Protein AF-0000000073407844 (afdb_homodimer)

Solvent-accessible surface area (backbone atoms only — not comparable to full-atom values): 42737 Å² total; per-residue (Å²): 86,73,72,43,53,46,31,35,40,44,82,40,83,38,81,84,55,72,41,29,40,37,34,44,35,39,39,41,76,48,39,79,86,44,30,20,33,53,42,49,34,51,52,47,55,77,41,39,14,54,90,26,70,43,53,52,53,34,36,46,51,34,26,67,52,52,40,32,45,75,48,65,47,74,45,67,46,46,42,21,28,34,44,34,39,37,38,37,34,67,32,64,90,72,44,90,57,93,60,67,59,65,58,54,50,51,51,51,52,47,41,42,73,76,31,53,40,61,51,93,83,14,36,40,57,70,63,42,52,52,52,50,52,51,51,35,50,50,48,55,54,51,52,66,37,62,69,54,40,46,51,43,52,35,35,51,55,56,47,84,54,71,50,72,34,49,57,75,55,38,49,48,67,55,43,65,72,54,48,40,46,59,22,37,52,48,44,52,45,46,70,48,41,29,33,34,39,37,38,39,38,17,78,79,58,66,67,59,51,52,52,57,59,60,67,48,90,75,59,64,31,81,60,88,78,45,47,70,43,81,77,80,86,56,102,55,67,37,72,49,77,44,82,46,99,37,79,59,9,37,42,36,38,35,22,41,31,92,52,35,77,83,42,85,58,31,49,27,46,54,48,39,40,34,40,40,18,59,37,80,64,4,48,48,37,34,56,38,23,64,69,61,61,53,33,87,42,70,34,39,52,72,37,45,33,52,24,41,31,37,39,41,32,35,30,55,64,87,43,54,66,60,50,54,52,52,54,50,49,52,51,49,31,40,54,70,60,66,64,57,68,65,55,53,51,27,38,42,41,27,52,45,43,50,56,61,56,44,65,75,33,71,70,50,47,52,50,50,53,50,37,31,72,75,62,68,46,78,66,51,70,64,52,48,42,52,50,44,67,65,49,46,71,66,46,37,22,52,48,52,64,57,49,40,77,28,19,38,27,36,41,36,26,100,87,72,73,44,52,46,31,36,41,43,82,40,82,38,80,84,55,71,42,29,39,38,34,44,35,38,40,39,76,48,37,80,88,44,31,22,31,52,42,50,35,51,53,47,57,76,42,36,15,55,91,25,70,42,52,54,52,34,36,44,52,34,26,68,53,52,40,33,45,76,50,64,48,76,44,68,47,48,41,21,28,33,46,33,39,37,39,39,34,68,32,64,89,73,44,87,59,92,60,66,58,65,59,54,49,50,51,52,52,48,41,42,72,76,30,53,39,61,50,95,83,14,35,42,55,72,64,43,53,52,52,50,52,51,50,36,50,49,48,56,54,52,52,66,37,62,70,54,39,47,49,45,52,34,34,50,56,57,46,82,54,69,50,74,34,48,56,77,55,38,49,48,66,54,42,65,72,55,48,39,47,58,23,40,52,46,45,52,45,46,70,49,40,29,33,34,39,35,38,39,39,17,76,77,58,66,68,60,50,53,52,56,59,60,68,48,92,77,58,64,32,82,59,88,78,47,47,71,43,81,77,80,86,56,102,56,66,38,73,50,76,45,81,48,99,36,77,61,10,36,43,36,38,34,22,40,32,92,53,34,77,84,41,85,58,31,49,26,43,55,48,38,42,34,40,42,18,59,37,79,64,6,48,48,37,32,56,38,22,64,69,60,60,53,32,84,42,70,34,38,52,73,37,46,32,51,23,40,30,36,40,41,30,35,29,55,63,89,42,54,66,60,51,53,52,50,52,50,49,54,50,50,33,40,54,69,60,65,65,56,69,64,56,52,50,27,38,42,40,27,51,45,43,50,55,61,55,44,65,76,32,69,69,51,47,52,51,49,52,49,36,31,72,73,62,68,45,78,66,51,70,65,54,47,43,51,51,42,67,64,51,46,72,65,45,36,22,51,49,54,64,57,50,40,78,29,20,38,28,36,40,35,26,98

Structure (mmCIF, N/CA/C/O backbone):
data_AF-0000000073407844-model_v1
#
loop_
_entity.id
_entity.type
_entity.pdbx_description
1 polymer 'Peptidase M16 C-terminal domain-containing protein'
#
loop_
_atom_site.group_PDB
_atom_site.id
_atom_site.type_symbol
_atom_site.label_atom_id
_atom_site.label_alt_id
_atom_site.label_comp_id
_atom_site.label_asym_id
_atom_site.label_entity_id
_atom_site.label_seq_id
_atom_site.pdbx_PDB_ins_code
_atom_site.Cartn_x
_atom_site.Cartn_y
_atom_site.Cartn_z
_atom_site.occupancy
_atom_site.B_iso_or_equiv
_atom_site.auth_seq_id
_atom_site.auth_co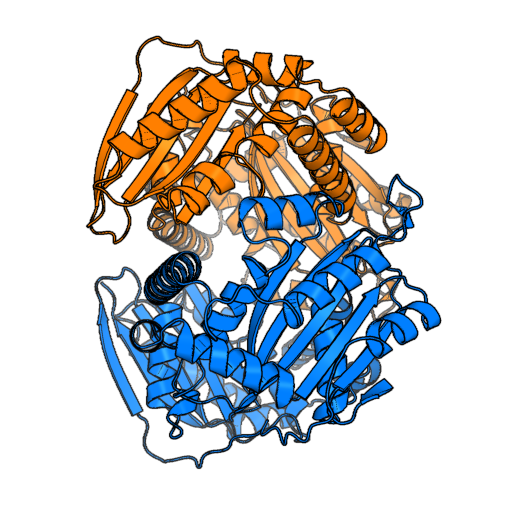mp_id
_atom_site.auth_asym_id
_atom_site.auth_atom_id
_atom_site.pdbx_PDB_model_num
ATOM 1 N N . MET A 1 1 ? 6.762 -13.133 -28.938 1 89.62 1 MET A N 1
ATOM 2 C CA . MET A 1 1 ? 7.734 -13.734 -29.844 1 89.62 1 MET A CA 1
ATOM 3 C C . MET A 1 1 ? 8.656 -14.688 -29.094 1 89.62 1 MET A C 1
ATOM 5 O O . MET A 1 1 ? 9.031 -14.43 -27.953 1 89.62 1 MET A O 1
ATOM 9 N N . LYS A 1 2 ? 8.992 -15.672 -29.812 1 92.25 2 LYS A N 1
ATOM 10 C CA . LYS A 1 2 ? 9.891 -16.672 -29.219 1 92.25 2 LYS A CA 1
ATOM 11 C C . LYS A 1 2 ? 11.352 -16.328 -29.484 1 92.25 2 LYS A C 1
ATOM 13 O O . LYS A 1 2 ? 11.75 -16.109 -30.625 1 92.25 2 LYS A O 1
ATOM 18 N N . ILE A 1 3 ? 12.141 -16.219 -28.422 1 94.12 3 ILE A N 1
ATOM 19 C CA . ILE A 1 3 ? 13.586 -16.047 -28.562 1 94.12 3 ILE A CA 1
ATOM 20 C C . ILE A 1 3 ? 14.25 -17.391 -28.828 1 94.12 3 ILE A C 1
ATOM 22 O O . ILE A 1 3 ? 14.922 -17.578 -29.844 1 94.12 3 ILE A O 1
ATOM 26 N N . VAL A 1 4 ? 14.031 -18.312 -27.938 1 95.69 4 VAL A N 1
ATOM 27 C CA . VAL A 1 4 ? 14.297 -19.734 -28.078 1 95.69 4 VAL A CA 1
ATOM 28 C C . VAL A 1 4 ? 13.156 -20.547 -27.469 1 95.69 4 VAL A C 1
ATOM 30 O O . VAL A 1 4 ? 12.273 -19.984 -26.812 1 95.69 4 VAL A O 1
ATOM 33 N N . GLU A 1 5 ? 13.18 -21.875 -27.719 1 96.19 5 GLU A N 1
ATOM 34 C CA . GLU A 1 5 ? 12.125 -22.688 -27.141 1 96.19 5 GLU A CA 1
ATOM 35 C C . GLU A 1 5 ? 12.07 -22.516 -25.625 1 96.19 5 GLU A C 1
ATOM 37 O O . GLU A 1 5 ? 13.094 -22.641 -24.938 1 96.19 5 GLU A O 1
ATOM 42 N N . GLY A 1 6 ? 10.938 -22.141 -25.078 1 96.88 6 GLY A N 1
ATOM 43 C CA . GLY A 1 6 ? 10.766 -22 -23.641 1 96.88 6 GLY A CA 1
ATOM 44 C C . GLY A 1 6 ? 11.094 -20.609 -23.125 1 96.88 6 GLY A C 1
ATOM 45 O O . GLY A 1 6 ? 10.977 -20.344 -21.922 1 96.88 6 GLY A O 1
ATOM 46 N N . VAL A 1 7 ? 11.531 -19.672 -24 1 97.62 7 VAL A N 1
ATOM 47 C CA . VAL A 1 7 ? 11.797 -18.281 -23.672 1 97.62 7 VAL A CA 1
ATOM 48 C C . VAL A 1 7 ? 11.023 -17.375 -24.625 1 97.62 7 VAL A C 1
ATOM 50 O O . VAL A 1 7 ? 11.281 -17.359 -25.844 1 97.62 7 VAL A O 1
ATOM 53 N N . SER A 1 8 ? 10.094 -16.641 -24.047 1 96.81 8 SER A N 1
ATOM 54 C CA . SER A 1 8 ? 9.227 -15.797 -24.875 1 96.81 8 SER A CA 1
ATOM 55 C C . SER A 1 8 ? 9.398 -14.32 -24.531 1 96.81 8 SER A C 1
ATOM 57 O O . SER A 1 8 ? 9.57 -13.969 -23.359 1 96.81 8 SER A O 1
ATOM 59 N N . LEU A 1 9 ? 9.414 -13.484 -25.531 1 97.19 9 LEU A N 1
ATOM 60 C CA . LEU A 1 9 ? 9.469 -12.039 -25.406 1 97.19 9 LEU A CA 1
ATOM 61 C C . LEU A 1 9 ? 8.133 -11.406 -25.766 1 97.19 9 LEU A C 1
ATOM 63 O O . LEU A 1 9 ? 7.57 -11.688 -26.828 1 97.19 9 LEU A O 1
ATOM 67 N N . HIS A 1 10 ? 7.582 -10.68 -24.844 1 96.81 10 HIS A N 1
ATOM 68 C CA . HIS A 1 10 ? 6.328 -9.961 -25.047 1 96.81 10 HIS A CA 1
ATOM 69 C C . HIS A 1 10 ? 6.555 -8.453 -25.031 1 96.81 10 HIS A C 1
ATOM 71 O O . HIS A 1 10 ? 6.871 -7.879 -23.984 1 96.81 10 HIS A O 1
ATOM 77 N N . LEU A 1 11 ? 6.406 -7.824 -26.203 1 95.88 11 LEU A N 1
ATOM 78 C CA . LEU A 1 11 ? 6.574 -6.383 -26.328 1 95.88 11 LEU A CA 1
ATOM 79 C C . LEU A 1 11 ? 5.223 -5.676 -26.328 1 95.88 11 LEU A C 1
ATOM 81 O O . LEU A 1 11 ? 4.402 -5.902 -27.219 1 95.88 11 LEU A O 1
ATOM 85 N N . ILE A 1 12 ? 5.016 -4.887 -25.312 1 94.38 12 ILE A N 1
ATOM 86 C CA . ILE A 1 12 ? 3.738 -4.195 -25.172 1 94.38 12 ILE A CA 1
ATOM 87 C C . ILE A 1 12 ? 3.965 -2.688 -25.172 1 94.38 12 ILE A C 1
ATOM 89 O O . ILE A 1 12 ? 4.426 -2.113 -24.188 1 94.38 12 ILE A O 1
ATOM 93 N N . LYS A 1 13 ? 3.523 -2.098 -26.234 1 92.31 13 LYS A N 1
ATOM 94 C CA . LYS A 1 13 ? 3.668 -0.648 -26.328 1 92.31 13 LYS A CA 1
ATOM 95 C C . LYS A 1 13 ? 2.639 0.066 -25.469 1 92.31 13 LYS A C 1
ATOM 97 O O . LYS A 1 13 ? 1.479 -0.344 -25.406 1 92.31 13 LYS A O 1
ATOM 102 N N . ASN A 1 14 ? 3.115 0.996 -24.703 1 87.06 14 ASN A N 1
ATOM 103 C CA . ASN A 1 14 ? 2.258 1.795 -23.844 1 87.06 14 ASN A CA 1
ATOM 104 C C . ASN A 1 14 ? 2.814 3.203 -23.641 1 87.06 14 ASN A C 1
ATOM 106 O O . ASN A 1 14 ? 3.949 3.367 -23.188 1 87.06 14 ASN A O 1
ATOM 110 N N . GLN A 1 15 ? 2.029 4.211 -23.984 1 82.19 15 GLN A N 1
ATOM 111 C CA . GLN A 1 15 ? 2.492 5.59 -23.875 1 82.19 15 GLN A CA 1
ATOM 112 C C . GLN A 1 15 ? 1.87 6.297 -22.672 1 82.19 15 GLN A C 1
ATOM 114 O O . GLN A 1 15 ? 2.178 7.457 -22.406 1 82.19 15 GLN A O 1
ATOM 119 N N . GLN A 1 16 ? 1.14 5.605 -22 1 77.25 16 GLN A N 1
ATOM 120 C CA . GLN A 1 16 ? 0.395 6.203 -20.906 1 77.25 16 GLN A CA 1
ATOM 121 C C . GLN A 1 16 ? 1.318 6.543 -19.734 1 77.25 16 GLN A C 1
ATOM 123 O O . GLN A 1 16 ? 1.189 7.605 -19.125 1 77.25 16 GLN A O 1
ATOM 128 N N . PHE A 1 17 ? 2.24 5.719 -19.469 1 79.38 17 PHE A N 1
ATOM 129 C CA . PHE A 1 17 ? 3.084 5.867 -18.297 1 79.38 17 PHE A CA 1
ATOM 130 C C . PHE A 1 17 ? 4.371 6.605 -18.625 1 79.38 17 PHE A C 1
ATOM 132 O O . PHE A 1 17 ? 4.848 6.543 -19.766 1 79.38 17 PHE A O 1
ATOM 139 N N . LYS A 1 18 ? 4.91 7.234 -17.562 1 83.19 18 LYS A N 1
ATOM 140 C CA . LYS A 1 18 ? 6.184 7.926 -17.734 1 83.19 18 LYS A CA 1
ATOM 141 C C . LYS A 1 18 ? 7.355 6.957 -17.609 1 83.19 18 LYS A C 1
ATOM 143 O O . LYS A 1 18 ? 8.5 7.309 -17.906 1 83.19 18 LYS A O 1
ATOM 148 N N . THR A 1 19 ? 7.008 5.746 -17.219 1 89 19 THR A N 1
ATOM 149 C CA . THR A 1 19 ? 8.055 4.762 -16.969 1 89 19 THR A CA 1
ATOM 150 C C . THR A 1 19 ? 7.891 3.555 -17.891 1 89 19 THR A C 1
ATOM 152 O O . THR A 1 19 ? 6.805 3.312 -18.422 1 89 19 THR A O 1
ATOM 155 N N . ASN A 1 20 ? 9.047 2.936 -18.125 1 91.75 20 ASN A N 1
ATOM 156 C CA . ASN A 1 20 ? 9.062 1.601 -18.719 1 91.75 20 ASN A CA 1
ATOM 157 C C . ASN A 1 20 ? 9.117 0.518 -17.641 1 91.75 20 ASN A C 1
ATOM 159 O O . ASN A 1 20 ? 9.68 0.731 -16.562 1 91.75 20 ASN A O 1
ATOM 163 N N . HIS A 1 21 ? 8.477 -0.581 -17.969 1 94.94 21 HIS A N 1
ATOM 164 C CA . HIS A 1 21 ? 8.445 -1.716 -17.047 1 94.94 21 HIS A CA 1
ATOM 165 C C . HIS A 1 21 ? 8.922 -2.99 -17.734 1 94.94 21 HIS A C 1
ATOM 167 O O . HIS A 1 21 ? 8.383 -3.385 -18.781 1 94.94 21 HIS A O 1
ATOM 173 N N . LEU A 1 22 ? 9.93 -3.553 -17.141 1 96.75 22 LEU A N 1
ATOM 174 C CA . LEU A 1 22 ? 10.43 -4.824 -17.656 1 96.75 22 LEU A CA 1
ATOM 175 C C . LEU A 1 22 ? 10.312 -5.914 -16.594 1 96.75 22 LEU A C 1
ATOM 177 O O . LEU A 1 22 ? 10.68 -5.703 -15.438 1 96.75 22 LEU A O 1
ATOM 181 N N . THR A 1 23 ? 9.766 -7.066 -16.969 1 97.88 23 THR A N 1
ATOM 182 C CA . THR A 1 23 ? 9.609 -8.188 -16.047 1 97.88 23 THR A CA 1
ATOM 183 C C . THR A 1 23 ? 10.18 -9.469 -16.656 1 97.88 23 THR A C 1
ATOM 185 O O . THR A 1 23 ? 9.812 -9.852 -17.766 1 97.88 23 THR A O 1
ATOM 188 N N . PHE A 1 24 ? 11.141 -10.086 -15.984 1 98.12 24 PHE A N 1
ATOM 189 C CA . PHE A 1 24 ? 11.461 -11.492 -16.219 1 98.12 24 PHE A CA 1
ATOM 190 C C . PHE A 1 24 ? 10.625 -12.391 -15.312 1 98.12 24 PHE A C 1
ATOM 192 O O . PHE A 1 24 ? 10.703 -12.289 -14.086 1 98.12 24 PHE A O 1
ATOM 199 N N . ARG A 1 25 ? 9.859 -13.219 -15.906 1 98.44 25 ARG A N 1
ATOM 200 C CA . ARG A 1 25 ? 9.031 -14.141 -15.125 1 98.44 25 ARG A CA 1
ATOM 201 C C . ARG A 1 25 ? 9.5 -15.578 -15.289 1 98.44 25 ARG A C 1
ATOM 203 O O . ARG A 1 25 ? 9.383 -16.156 -16.375 1 98.44 25 ARG A O 1
ATOM 210 N N . PHE A 1 26 ? 10.023 -16.125 -14.234 1 98.69 26 PHE A N 1
ATOM 211 C CA . PHE A 1 26 ? 10.367 -17.547 -14.18 1 98.69 26 PHE A CA 1
ATOM 212 C C . PHE A 1 26 ? 9.203 -18.359 -13.633 1 98.69 26 PHE A C 1
ATOM 214 O O . PHE A 1 26 ? 8.766 -18.156 -12.5 1 98.69 26 PHE A O 1
ATOM 221 N N . SER A 1 27 ? 8.703 -19.25 -14.445 1 98.69 27 SER A N 1
ATOM 222 C CA . SER A 1 27 ? 7.621 -20.125 -14.008 1 98.69 27 SER A CA 1
ATOM 223 C C . SER A 1 27 ? 8.086 -21.578 -13.898 1 98.69 27 SER A C 1
ATOM 225 O O . SER A 1 27 ? 8.57 -22.156 -14.883 1 98.69 27 SER A O 1
ATOM 227 N N . GLY A 1 28 ? 8.023 -22.109 -12.727 1 98.12 28 GLY A N 1
ATOM 228 C CA . GLY A 1 28 ? 8.375 -23.5 -12.453 1 98.12 28 GLY A CA 1
ATOM 229 C C . GLY A 1 28 ? 7.41 -24.188 -11.508 1 98.12 28 GLY A C 1
ATOM 230 O O . GLY A 1 28 ? 6.309 -23.688 -11.273 1 98.12 28 GLY A O 1
ATOM 231 N N . ASP A 1 29 ? 7.82 -25.359 -10.992 1 97.62 29 ASP A N 1
ATOM 232 C CA . ASP A 1 29 ? 6.949 -26.156 -10.133 1 97.62 29 ASP A CA 1
ATOM 233 C C . ASP A 1 29 ? 6.895 -25.578 -8.719 1 97.62 29 ASP A C 1
ATOM 235 O O . ASP A 1 29 ? 7.918 -25.141 -8.18 1 97.62 29 ASP A O 1
ATOM 239 N N . PHE A 1 30 ? 5.68 -25.5 -8.227 1 97.94 30 PHE A N 1
ATOM 240 C CA . PHE A 1 30 ? 5.512 -25.25 -6.797 1 97.94 30 PHE A CA 1
ATOM 241 C C . PHE A 1 30 ? 5.734 -26.531 -5.992 1 97.94 30 PHE A C 1
ATOM 243 O O . PHE A 1 30 ? 4.969 -27.484 -6.109 1 97.94 30 PHE A O 1
ATOM 250 N N . ASN A 1 31 ? 6.867 -26.531 -5.23 1 94.75 31 ASN A N 1
ATOM 251 C CA . ASN A 1 31 ? 7.238 -27.75 -4.508 1 94.75 31 ASN A CA 1
ATOM 252 C C . ASN A 1 31 ? 7.941 -27.422 -3.191 1 94.75 31 ASN A C 1
ATOM 254 O O . ASN A 1 31 ? 8.648 -26.422 -3.09 1 94.75 31 ASN A O 1
ATOM 258 N N . ASN A 1 32 ? 7.719 -28.344 -2.221 1 94.81 32 ASN A N 1
ATOM 259 C CA . ASN A 1 32 ? 8.273 -28.172 -0.884 1 94.81 32 ASN A CA 1
ATOM 260 C C . ASN A 1 32 ? 9.797 -28.156 -0.91 1 94.81 32 ASN A C 1
ATOM 262 O O . ASN A 1 32 ? 10.43 -27.469 -0.105 1 94.81 32 ASN A O 1
ATOM 266 N N . LYS A 1 33 ? 10.32 -28.812 -1.796 1 95.88 33 LYS A N 1
ATOM 267 C CA . LYS A 1 33 ? 11.773 -28.969 -1.838 1 95.88 33 LYS A CA 1
ATOM 268 C C . LYS A 1 33 ? 12.453 -27.719 -2.375 1 95.88 33 LYS A C 1
ATOM 270 O O . LYS A 1 33 ? 13.586 -27.406 -2.006 1 95.88 33 LYS A O 1
ATOM 275 N N . THR A 1 34 ? 11.727 -26.969 -3.225 1 97.44 34 THR A N 1
ATOM 276 C CA . THR A 1 34 ? 12.453 -25.922 -3.938 1 97.44 34 THR A CA 1
ATOM 277 C C . THR A 1 34 ? 11.914 -24.547 -3.57 1 97.44 34 THR A C 1
ATOM 279 O O . THR A 1 34 ? 12.555 -23.531 -3.854 1 97.44 34 THR A O 1
ATOM 282 N N . VAL A 1 35 ? 10.789 -24.469 -2.938 1 98.31 35 VAL A N 1
ATOM 283 C CA . VAL A 1 35 ? 10.117 -23.188 -2.717 1 98.31 35 VAL A CA 1
ATOM 284 C C . VAL A 1 35 ? 11.039 -22.234 -1.961 1 98.31 35 VAL A C 1
ATOM 286 O O . VAL A 1 35 ? 11.18 -21.078 -2.34 1 98.31 35 VAL A O 1
ATOM 289 N N . ALA A 1 36 ? 11.695 -22.703 -0.928 1 98.38 36 ALA A N 1
ATOM 290 C CA . ALA A 1 36 ? 12.594 -21.859 -0.141 1 98.38 36 ALA A CA 1
ATOM 291 C C . ALA A 1 36 ? 13.828 -21.469 -0.95 1 98.38 36 ALA A C 1
ATOM 293 O O . ALA A 1 36 ? 14.305 -20.344 -0.864 1 98.38 36 ALA A O 1
ATOM 294 N N . ARG A 1 37 ? 14.375 -22.406 -1.707 1 98.31 37 ARG A N 1
ATOM 295 C CA . ARG A 1 37 ? 15.531 -22.141 -2.559 1 98.31 37 ARG A CA 1
ATOM 296 C C . ARG A 1 37 ? 15.219 -21.031 -3.566 1 98.31 37 ARG A C 1
ATOM 298 O O . ARG A 1 37 ? 16.031 -20.125 -3.764 1 98.31 37 ARG A O 1
ATOM 305 N N . ARG A 1 38 ? 14.094 -21.156 -4.195 1 98.62 38 ARG A N 1
ATOM 306 C CA . ARG A 1 38 ? 13.688 -20.172 -5.199 1 98.62 38 ARG A CA 1
ATOM 307 C C . ARG A 1 38 ? 13.508 -18.797 -4.574 1 98.62 38 ARG A C 1
ATOM 309 O O . ARG A 1 38 ? 13.836 -17.781 -5.199 1 98.62 38 ARG A O 1
ATOM 316 N N . SER A 1 39 ? 12.969 -18.766 -3.354 1 98.5 39 SER A N 1
ATOM 317 C CA . SER A 1 39 ? 12.844 -17.5 -2.637 1 98.5 39 SER A CA 1
ATOM 318 C C . SER A 1 39 ? 14.211 -16.891 -2.342 1 98.5 39 SER A C 1
ATOM 320 O O . SER A 1 39 ? 14.391 -15.68 -2.455 1 98.5 39 SER A O 1
ATOM 322 N N . LEU A 1 40 ? 15.125 -17.703 -1.954 1 98.44 40 LEU A N 1
ATOM 323 C CA . LEU A 1 40 ? 16.484 -17.25 -1.69 1 98.44 40 LEU A CA 1
ATOM 324 C C . LEU A 1 40 ? 17.141 -16.75 -2.971 1 98.44 40 LEU A C 1
ATOM 326 O O . LEU A 1 40 ? 17.875 -15.742 -2.951 1 98.44 40 LEU A O 1
ATOM 330 N N . VAL A 1 41 ? 16.891 -17.422 -4.066 1 98.38 41 VAL A N 1
ATOM 331 C CA . VAL A 1 41 ? 17.391 -16.984 -5.363 1 98.38 41 VAL A CA 1
ATOM 332 C C . VAL A 1 41 ? 16.875 -15.586 -5.672 1 98.38 41 VAL A C 1
ATOM 334 O O . VAL A 1 41 ? 17.625 -14.719 -6.105 1 98.38 41 VAL A O 1
ATOM 337 N N . ALA A 1 42 ? 15.57 -15.43 -5.488 1 98 42 ALA A N 1
ATOM 338 C CA . ALA A 1 42 ? 14.953 -14.125 -5.734 1 98 42 ALA A CA 1
ATOM 339 C C . ALA A 1 42 ? 15.664 -13.023 -4.953 1 98 42 ALA A C 1
ATOM 341 O O . ALA A 1 42 ? 15.906 -11.938 -5.48 1 98 42 ALA A O 1
ATOM 342 N N . GLN A 1 43 ? 16.031 -13.312 -3.748 1 94.69 43 GLN A N 1
ATOM 343 C CA . GLN A 1 43 ? 16.75 -12.352 -2.918 1 94.69 43 GLN A CA 1
ATOM 344 C C . GLN A 1 43 ? 18.141 -12.07 -3.477 1 94.69 43 GLN A C 1
ATOM 346 O O . GLN A 1 43 ? 18.562 -10.914 -3.578 1 94.69 43 GLN A O 1
ATOM 351 N N . MET A 1 44 ? 18.844 -13.039 -3.822 1 96.06 44 MET A N 1
ATOM 352 C CA . MET A 1 44 ? 20.234 -12.93 -4.266 1 96.06 44 MET A CA 1
ATOM 353 C C . MET A 1 44 ? 20.328 -12.156 -5.582 1 96.06 44 MET A C 1
ATOM 355 O O . MET A 1 44 ? 21.281 -11.422 -5.809 1 96.06 44 MET A O 1
ATOM 359 N N . LEU A 1 45 ? 19.297 -12.297 -6.402 1 96.25 45 LEU A N 1
ATOM 360 C CA . LEU A 1 45 ? 19.312 -11.711 -7.734 1 96.25 45 LEU A CA 1
ATOM 361 C C . LEU A 1 45 ? 19.297 -10.188 -7.656 1 96.25 45 LEU A C 1
ATOM 363 O O . LEU A 1 45 ? 19.828 -9.508 -8.539 1 96.25 45 LEU A O 1
ATOM 367 N N . VAL A 1 46 ? 18.719 -9.664 -6.609 1 93.5 46 VAL A N 1
ATOM 368 C CA . VAL A 1 46 ? 18.562 -8.211 -6.559 1 93.5 46 VAL A CA 1
ATOM 369 C C . VAL A 1 46 ? 19.5 -7.625 -5.504 1 93.5 46 VAL A C 1
ATOM 371 O O . VAL A 1 46 ? 19.266 -6.52 -5.008 1 93.5 46 VAL A O 1
ATOM 374 N N . THR A 1 47 ? 20.5 -8.367 -5.121 1 91.19 47 THR A N 1
ATOM 375 C CA . THR A 1 47 ? 21.391 -7.918 -4.059 1 91.19 47 THR A CA 1
ATOM 376 C C . THR A 1 47 ? 22.797 -7.617 -4.609 1 91.19 47 THR A C 1
ATOM 378 O O . THR A 1 47 ? 23.406 -6.613 -4.242 1 91.19 47 THR A O 1
ATOM 381 N N . ALA A 1 48 ? 23.375 -8.555 -5.406 1 92.75 48 ALA A N 1
ATOM 382 C CA . ALA A 1 48 ? 24.719 -8.422 -5.957 1 92.75 48 ALA A CA 1
ATOM 383 C C . ALA A 1 48 ? 24.938 -9.391 -7.117 1 92.75 48 ALA A C 1
ATOM 385 O O . ALA A 1 48 ? 24.141 -10.305 -7.332 1 92.75 48 ALA A O 1
ATOM 386 N N . ASN A 1 49 ? 25.891 -9.086 -7.941 1 95.5 49 ASN A N 1
ATOM 387 C CA . ASN A 1 49 ? 26.359 -9.984 -8.992 1 95.5 49 ASN A CA 1
ATOM 388 C C . ASN A 1 49 ? 27.875 -9.891 -9.164 1 95.5 49 ASN A C 1
ATOM 390 O O . ASN A 1 49 ? 28.562 -9.234 -8.367 1 95.5 49 ASN A O 1
ATOM 394 N N . ALA A 1 50 ? 28.453 -10.617 -10.133 1 95.56 50 ALA A N 1
ATOM 395 C CA . ALA A 1 50 ? 29.891 -10.695 -10.297 1 95.56 50 ALA A CA 1
ATOM 396 C C . ALA A 1 50 ? 30.484 -9.336 -10.688 1 95.56 50 ALA A C 1
ATOM 398 O O . ALA A 1 50 ? 31.594 -9 -10.289 1 95.56 50 ALA A O 1
ATOM 399 N N . LYS A 1 51 ? 29.797 -8.555 -11.445 1 95.5 51 LYS A N 1
ATOM 400 C CA . LYS A 1 51 ? 30.25 -7.238 -11.883 1 95.5 51 LYS A CA 1
ATOM 401 C C . LYS A 1 51 ? 30.156 -6.219 -10.75 1 95.5 51 LYS A C 1
ATOM 403 O O . LYS A 1 51 ? 31 -5.316 -10.656 1 95.5 51 LYS A O 1
ATOM 408 N N . TYR A 1 52 ? 29.188 -6.379 -9.992 1 95.06 52 TYR A N 1
ATOM 409 C CA . TYR A 1 52 ? 28.969 -5.555 -8.812 1 95.06 52 TYR A CA 1
ATOM 410 C C . TYR A 1 52 ? 28.875 -6.418 -7.555 1 95.06 52 TYR A C 1
ATOM 412 O O . TYR A 1 52 ? 27.797 -6.613 -7.004 1 95.06 52 TYR A O 1
ATOM 420 N N . PRO A 1 53 ? 30.062 -6.738 -7.043 1 93.06 53 PRO A N 1
ATOM 421 C CA . PRO A 1 53 ? 30.109 -7.77 -6.004 1 93.06 53 PRO A CA 1
ATOM 422 C C . PRO A 1 53 ? 29.75 -7.23 -4.617 1 93.06 53 PRO A C 1
ATOM 424 O O . PRO A 1 53 ? 29.5 -8.008 -3.697 1 93.06 53 PRO A O 1
ATOM 427 N N . LYS A 1 54 ? 29.812 -5.938 -4.508 1 89.38 54 LYS A N 1
ATOM 428 C CA . LYS A 1 54 ? 29.391 -5.316 -3.258 1 89.38 54 LYS A CA 1
ATOM 429 C C . LYS A 1 54 ? 27.984 -4.734 -3.389 1 89.38 54 LYS A C 1
ATOM 431 O O . LYS A 1 54 ? 27.641 -4.156 -4.418 1 89.38 54 LYS A O 1
ATOM 436 N N . VAL A 1 55 ? 27.141 -4.969 -2.342 1 86.19 55 VAL A N 1
ATOM 437 C CA . VAL A 1 55 ? 25.766 -4.484 -2.33 1 86.19 55 VAL A CA 1
ATOM 438 C C . VAL A 1 55 ? 25.734 -2.994 -2.654 1 86.19 55 VAL A C 1
ATOM 440 O O . VAL A 1 55 ? 24.906 -2.539 -3.436 1 86.19 55 VAL A O 1
ATOM 443 N N . GLN A 1 56 ? 26.625 -2.248 -2.115 1 83.75 56 GLN A N 1
ATOM 444 C CA . GLN A 1 56 ? 26.719 -0.809 -2.344 1 83.75 56 GLN A CA 1
ATOM 445 C C . GLN A 1 56 ? 26.938 -0.499 -3.824 1 83.75 56 GLN A C 1
ATOM 447 O O . GLN A 1 56 ? 26.281 0.387 -4.379 1 83.75 56 GLN A O 1
ATOM 452 N N . GLU A 1 57 ? 27.859 -1.235 -4.422 1 88 57 GLU A N 1
ATOM 453 C CA . GLU A 1 57 ? 28.141 -1.039 -5.84 1 88 57 GLU A CA 1
ATOM 454 C C . GLU A 1 57 ? 26.922 -1.352 -6.695 1 88 57 GLU A C 1
ATOM 456 O O . GLU A 1 57 ? 26.656 -0.661 -7.68 1 88 57 GLU A O 1
ATOM 461 N N . PHE A 1 58 ? 26.281 -2.381 -6.34 1 91.62 58 PHE A N 1
ATOM 462 C CA . PHE A 1 58 ? 25.062 -2.793 -7.031 1 91.62 58 PHE A CA 1
ATOM 463 C C . PHE A 1 58 ? 24.016 -1.699 -6.965 1 91.62 58 PHE A C 1
ATOM 465 O O . PHE A 1 58 ? 23.438 -1.315 -7.988 1 91.62 58 PHE A O 1
ATOM 472 N N . ARG A 1 59 ? 23.75 -1.142 -5.836 1 87.44 59 ARG A N 1
ATOM 473 C CA . ARG A 1 59 ? 22.75 -0.097 -5.617 1 87.44 59 ARG A CA 1
ATOM 474 C C . ARG A 1 59 ? 23.156 1.202 -6.305 1 87.44 59 ARG A C 1
ATOM 476 O O . ARG A 1 59 ? 22.312 1.926 -6.828 1 87.44 59 ARG A O 1
ATOM 483 N N . GLU A 1 60 ? 24.422 1.485 -6.25 1 85.88 60 GLU A N 1
ATOM 484 C CA . GLU A 1 60 ? 24.938 2.666 -6.934 1 85.88 60 GLU A CA 1
ATOM 485 C C . GLU A 1 60 ? 24.703 2.58 -8.438 1 85.88 60 GLU A C 1
ATOM 487 O O . GLU A 1 60 ? 24.406 3.586 -9.078 1 85.88 60 GLU A O 1
ATOM 492 N N . LYS A 1 61 ? 24.906 1.416 -8.922 1 90.62 61 LYS A N 1
ATOM 493 C CA . LYS A 1 61 ? 24.656 1.246 -10.352 1 90.62 61 LYS A CA 1
ATOM 494 C C . LYS A 1 61 ? 23.188 1.5 -10.688 1 90.62 61 LYS A C 1
ATOM 496 O O . LYS A 1 61 ? 22.875 2.182 -11.672 1 90.62 61 LYS A O 1
ATOM 501 N N . LEU A 1 62 ? 22.281 0.998 -9.898 1 89.19 62 LEU A N 1
ATOM 502 C CA . LEU A 1 62 ? 20.859 1.241 -10.109 1 89.19 62 LEU A CA 1
ATOM 503 C C . LEU A 1 62 ? 20.547 2.73 -10.031 1 89.19 62 LEU A C 1
ATOM 505 O O . LEU A 1 62 ? 19.766 3.252 -10.836 1 89.19 62 LEU A O 1
ATOM 509 N N . ALA A 1 63 ? 21.172 3.34 -9.078 1 86.19 63 ALA A N 1
ATOM 510 C CA . ALA A 1 63 ? 20.984 4.781 -8.914 1 86.19 63 ALA A CA 1
ATOM 511 C C . ALA A 1 63 ? 21.469 5.539 -10.148 1 86.19 63 ALA A C 1
ATOM 513 O O . ALA A 1 63 ? 20.875 6.551 -10.531 1 86.19 63 ALA A O 1
ATOM 514 N N . SER A 1 64 ? 22.531 5.031 -10.719 1 86.94 64 SER A N 1
ATOM 515 C CA . SER A 1 64 ? 23.109 5.676 -11.898 1 86.94 64 SER A CA 1
ATOM 516 C C . SER A 1 64 ? 22.203 5.52 -13.109 1 86.94 64 SER A C 1
ATOM 518 O O . SER A 1 64 ? 22.344 6.246 -14.102 1 86.94 64 SER A O 1
ATOM 520 N N . LEU A 1 65 ? 21.312 4.566 -12.977 1 87.75 65 LEU A N 1
ATOM 521 C CA . LEU A 1 65 ? 20.312 4.371 -14.023 1 87.75 65 LEU A CA 1
ATOM 522 C C . LEU A 1 65 ? 19.031 5.148 -13.711 1 87.75 65 LEU A C 1
ATOM 524 O O . LEU A 1 65 ? 17.938 4.605 -13.805 1 87.75 65 LEU A O 1
ATOM 528 N N . TYR A 1 66 ? 19.25 6.332 -13.242 1 78 66 TYR A N 1
ATOM 529 C CA . TYR A 1 66 ? 18.203 7.309 -12.938 1 78 66 TYR A CA 1
ATOM 530 C C . TYR A 1 66 ? 17.234 6.762 -11.898 1 78 66 TYR A C 1
ATOM 532 O O . TYR A 1 66 ? 16.016 6.945 -12.016 1 78 66 TYR A O 1
ATOM 540 N N . GLY A 1 67 ? 17.734 6 -11.062 1 78.88 67 GLY A N 1
ATOM 541 C CA . GLY A 1 67 ? 16.938 5.504 -9.945 1 78.88 67 GLY A CA 1
ATOM 542 C C . GLY A 1 67 ? 16.016 4.359 -10.336 1 78.88 67 GLY A C 1
ATOM 543 O O . GLY A 1 67 ? 14.906 4.242 -9.805 1 78.88 67 GLY A O 1
ATOM 544 N N . ALA A 1 68 ? 16.406 3.656 -11.312 1 88.12 68 ALA A N 1
ATOM 545 C CA . ALA A 1 68 ? 15.648 2.461 -11.664 1 88.12 68 ALA A CA 1
ATOM 546 C C . ALA A 1 68 ? 15.359 1.616 -10.43 1 88.12 68 ALA A C 1
ATOM 548 O O . ALA A 1 68 ? 16.203 1.489 -9.539 1 88.12 68 ALA A O 1
ATOM 549 N N . SER A 1 69 ? 14.164 1.158 -10.367 1 90.44 69 SER A N 1
ATOM 550 C CA . SER A 1 69 ? 13.758 0.339 -9.227 1 90.44 69 SER A CA 1
ATOM 551 C C . SER A 1 69 ? 13.719 -1.141 -9.602 1 90.44 69 SER A C 1
ATOM 553 O O . SER A 1 69 ? 12.977 -1.546 -10.492 1 90.44 69 SER A O 1
ATOM 555 N N . LEU A 1 70 ? 14.531 -1.846 -8.914 1 94.81 70 LEU A N 1
ATOM 556 C CA . LEU A 1 70 ? 14.602 -3.289 -9.117 1 94.81 70 LEU A CA 1
ATOM 557 C C . LEU A 1 70 ? 13.969 -4.031 -7.945 1 94.81 70 LEU A C 1
ATOM 559 O O . LEU A 1 70 ? 14.211 -3.695 -6.785 1 94.81 70 LEU A O 1
ATOM 563 N N . SER A 1 71 ? 13.086 -4.965 -8.297 1 95.19 71 SER A N 1
ATOM 564 C CA . SER A 1 71 ? 12.438 -5.738 -7.242 1 95.19 71 SER A CA 1
ATOM 565 C C . SER A 1 71 ? 12.102 -7.148 -7.715 1 95.19 71 SER A C 1
ATOM 567 O O . SER A 1 71 ? 12.211 -7.453 -8.906 1 95.19 71 SER A O 1
ATOM 569 N N . THR A 1 72 ? 11.828 -8 -6.758 1 96.69 72 THR A N 1
ATOM 570 C CA . THR A 1 72 ? 11.32 -9.336 -7.059 1 96.69 72 THR A CA 1
ATOM 571 C C . THR A 1 72 ? 9.953 -9.555 -6.422 1 96.69 72 THR A C 1
ATOM 573 O O . THR A 1 72 ? 9.609 -8.906 -5.434 1 96.69 72 THR A O 1
ATOM 576 N N . LYS A 1 73 ? 9.227 -10.352 -7.055 1 97.44 73 LYS A N 1
ATOM 577 C CA . LYS A 1 73 ? 7.926 -10.766 -6.539 1 97.44 73 LYS A CA 1
ATOM 578 C C . LYS A 1 73 ? 7.691 -12.258 -6.758 1 97.44 73 LYS A C 1
ATOM 580 O O . LYS A 1 73 ? 7.973 -12.781 -7.836 1 97.44 73 LYS A O 1
ATOM 585 N N . ILE A 1 74 ? 7.227 -12.859 -5.68 1 97.88 74 ILE A N 1
ATOM 586 C CA . ILE A 1 74 ? 6.93 -14.289 -5.762 1 97.88 74 ILE A CA 1
ATOM 587 C C . ILE A 1 74 ? 5.422 -14.508 -5.676 1 97.88 74 ILE A C 1
ATOM 589 O O . ILE A 1 74 ? 4.738 -13.859 -4.875 1 97.88 74 ILE A O 1
ATOM 593 N N . SER A 1 75 ? 4.941 -15.32 -6.539 1 97.75 75 SER A N 1
ATOM 594 C CA . SER A 1 75 ? 3.527 -15.688 -6.531 1 97.75 75 SER A CA 1
ATOM 595 C C . SER A 1 75 ? 3.332 -17.141 -6.93 1 97.75 75 SER A C 1
ATOM 597 O O . SER A 1 75 ? 4.289 -17.828 -7.309 1 97.75 75 SER A O 1
ATOM 599 N N . THR A 1 76 ? 2.148 -17.641 -6.664 1 97.5 76 THR A N 1
ATOM 600 C CA . THR A 1 76 ? 1.765 -18.984 -7.09 1 97.5 76 THR A CA 1
ATOM 601 C C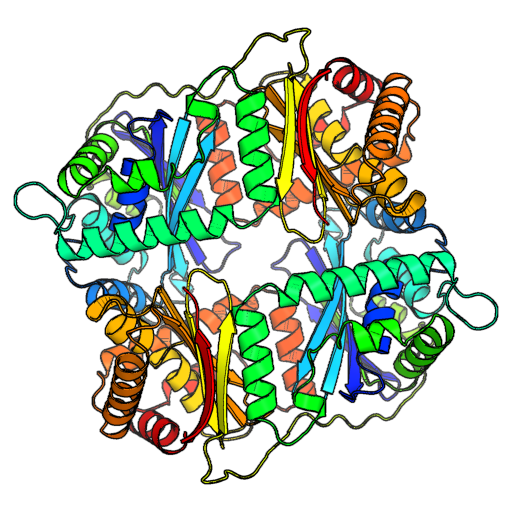 . THR A 1 76 ? 0.448 -18.953 -7.863 1 97.5 76 THR A C 1
ATOM 603 O O . THR A 1 76 ? -0.403 -18.094 -7.609 1 97.5 76 THR A O 1
ATOM 606 N N . LYS A 1 77 ? 0.331 -19.812 -8.828 1 96.62 77 LYS A N 1
ATOM 607 C CA . LYS A 1 77 ? -0.894 -20.125 -9.562 1 96.62 77 LYS A CA 1
ATOM 608 C C . LYS A 1 77 ? -1.072 -21.625 -9.711 1 96.62 77 LYS A C 1
ATOM 610 O O . LYS A 1 77 ? -0.464 -22.25 -10.586 1 96.62 77 LYS A O 1
ATOM 615 N N . GLY A 1 78 ? -2.023 -22.109 -8.945 1 96.69 78 GLY A N 1
ATOM 616 C CA . GLY A 1 78 ? -2.08 -23.562 -8.875 1 96.69 78 GLY A CA 1
ATOM 617 C C . GLY A 1 78 ? -0.796 -24.188 -8.367 1 96.69 78 GLY A C 1
ATOM 618 O O . GLY A 1 78 ? -0.295 -23.812 -7.305 1 96.69 78 GLY A O 1
ATOM 619 N N . LEU A 1 79 ? -0.267 -25.062 -9.164 1 97.62 79 LEU A N 1
ATOM 620 C CA . LEU A 1 79 ? 0.958 -25.75 -8.766 1 97.62 79 LEU A CA 1
ATOM 621 C C . LEU A 1 79 ? 2.168 -25.156 -9.484 1 97.62 79 LEU A C 1
ATOM 623 O O . LEU A 1 79 ? 3.184 -25.844 -9.656 1 97.62 79 LEU A O 1
ATOM 627 N N . VAL A 1 80 ? 2.004 -23.938 -9.898 1 98.19 80 VAL A N 1
ATOM 628 C CA . VAL A 1 80 ? 3.094 -23.219 -10.555 1 98.19 80 VAL A CA 1
ATOM 629 C C . VAL A 1 80 ? 3.654 -22.156 -9.609 1 98.19 80 VAL A C 1
ATOM 631 O O . VAL A 1 80 ? 2.902 -21.359 -9.039 1 98.19 80 VAL A O 1
ATOM 634 N N . HIS A 1 81 ? 4.949 -22.203 -9.391 1 98.62 81 HIS A N 1
ATOM 635 C CA . HIS A 1 81 ? 5.676 -21.188 -8.633 1 98.62 81 HIS A CA 1
ATOM 636 C C . HIS A 1 81 ? 6.297 -20.156 -9.562 1 98.62 81 HIS A C 1
ATOM 638 O O . HIS A 1 81 ? 7.008 -20.5 -10.508 1 98.62 81 HIS A O 1
ATOM 644 N N . ILE A 1 82 ? 6.016 -18.891 -9.328 1 98.62 82 ILE A N 1
ATOM 645 C CA . ILE A 1 82 ? 6.43 -17.828 -10.234 1 98.62 82 ILE A CA 1
ATOM 646 C C . ILE A 1 82 ? 7.348 -16.844 -9.508 1 98.62 82 ILE A C 1
ATOM 648 O O . ILE A 1 82 ? 7.016 -16.359 -8.422 1 98.62 82 ILE A O 1
ATOM 652 N N . VAL A 1 83 ? 8.492 -16.578 -10.039 1 98.62 83 VAL A N 1
ATOM 653 C CA . VAL A 1 83 ? 9.414 -15.562 -9.555 1 98.62 83 VAL A CA 1
ATOM 654 C C . VAL A 1 83 ? 9.562 -14.453 -10.602 1 98.62 83 VAL A C 1
ATOM 656 O O . VAL A 1 83 ? 10.102 -14.688 -11.688 1 98.62 83 VAL A O 1
ATOM 659 N N . ASP A 1 84 ? 9.086 -13.305 -10.273 1 98.5 84 ASP A N 1
ATOM 660 C CA . ASP A 1 84 ? 9.227 -12.125 -11.125 1 98.5 84 ASP A CA 1
ATOM 661 C C . ASP A 1 84 ? 10.445 -11.297 -10.711 1 98.5 84 ASP A C 1
ATOM 663 O O . ASP A 1 84 ? 10.688 -11.086 -9.523 1 98.5 84 ASP A O 1
ATOM 667 N N . ILE A 1 85 ? 11.156 -10.906 -11.633 1 97.88 85 ILE A N 1
ATOM 668 C CA . ILE A 1 85 ? 12.117 -9.82 -11.492 1 97.88 85 ILE A CA 1
ATOM 669 C C . ILE A 1 85 ? 11.625 -8.594 -12.25 1 97.88 85 ILE A C 1
ATOM 671 O O . ILE A 1 85 ? 11.477 -8.625 -13.477 1 97.88 85 ILE A O 1
ATOM 675 N N . ASP A 1 86 ? 11.406 -7.523 -11.539 1 97.31 86 ASP A N 1
ATOM 676 C CA . ASP A 1 86 ? 10.82 -6.324 -12.117 1 97.31 86 ASP A CA 1
ATOM 677 C C . ASP A 1 86 ? 11.797 -5.152 -12.062 1 97.31 86 ASP A C 1
ATOM 679 O O . ASP A 1 86 ? 12.438 -4.918 -11.039 1 97.31 86 ASP A O 1
ATOM 683 N N . ILE A 1 87 ? 11.914 -4.484 -13.148 1 95.94 87 ILE A N 1
ATOM 684 C CA . ILE A 1 87 ? 12.656 -3.23 -13.133 1 95.94 87 ILE A CA 1
ATOM 685 C C . ILE A 1 87 ? 11.812 -2.123 -13.758 1 95.94 87 ILE A C 1
ATOM 687 O O . ILE A 1 87 ? 11.195 -2.326 -14.812 1 95.94 87 ILE A O 1
ATOM 691 N N . VAL A 1 88 ? 11.672 -1.089 -13.086 1 92.88 88 VAL A N 1
ATOM 692 C CA . VAL A 1 88 ? 10.938 0.094 -13.523 1 92.88 88 VAL A CA 1
ATOM 693 C C . VAL A 1 88 ? 11.898 1.271 -13.672 1 92.88 88 VAL A C 1
ATOM 695 O O . VAL A 1 88 ? 12.703 1.545 -12.781 1 92.88 88 VAL A O 1
ATOM 698 N N . PHE A 1 89 ? 11.867 1.941 -14.789 1 90.19 89 PHE A N 1
ATOM 699 C CA . PHE A 1 89 ? 12.773 3.053 -15.047 1 90.19 89 PHE A CA 1
ATOM 700 C C . PHE A 1 89 ? 12.109 4.094 -15.945 1 90.19 89 PHE A C 1
ATOM 702 O O . PHE A 1 89 ? 11.18 3.775 -16.688 1 90.19 89 PHE A O 1
ATOM 709 N N . VAL A 1 90 ? 12.555 5.246 -15.938 1 85.56 90 VAL A N 1
ATOM 710 C CA . VAL A 1 90 ? 11.953 6.375 -16.641 1 85.56 90 VAL A CA 1
ATOM 711 C C . VAL A 1 90 ? 12.18 6.23 -18.141 1 85.56 90 VAL A C 1
ATOM 713 O O . VAL A 1 90 ? 13.227 5.746 -18.578 1 85.56 90 VAL A O 1
ATOM 716 N N . LYS A 1 91 ? 11.227 6.695 -18.906 1 83.75 91 LYS A N 1
ATOM 717 C CA . LYS A 1 91 ? 11.359 6.73 -20.359 1 83.75 91 LYS A CA 1
ATOM 718 C C . LYS A 1 91 ? 12.469 7.688 -20.781 1 83.75 91 LYS A C 1
ATOM 720 O O . LYS A 1 91 ? 12.742 8.672 -20.094 1 83.75 91 LYS A O 1
ATOM 725 N N . ASN A 1 92 ? 12.984 7.391 -21.891 1 74.62 92 ASN A N 1
ATOM 726 C CA . ASN A 1 92 ? 14.125 8.148 -22.391 1 74.62 92 ASN A CA 1
ATOM 727 C C . ASN A 1 92 ? 13.805 9.633 -22.516 1 74.62 92 ASN A C 1
ATOM 729 O O . ASN A 1 92 ? 14.68 10.484 -22.344 1 74.62 92 ASN A O 1
ATOM 733 N N . THR A 1 93 ? 12.641 9.891 -22.797 1 69.56 93 THR A N 1
ATOM 734 C CA . THR A 1 93 ? 12.242 11.281 -23 1 69.56 93 THR A CA 1
ATOM 735 C C . THR A 1 93 ? 12.484 12.109 -21.734 1 69.56 93 THR A C 1
ATOM 737 O O . THR A 1 93 ? 12.578 13.336 -21.797 1 69.56 93 THR A O 1
ATOM 740 N N . PHE A 1 94 ? 12.672 11.484 -20.734 1 63.62 94 PHE A N 1
ATOM 741 C CA . PHE A 1 94 ? 12.789 12.195 -19.469 1 63.62 94 PHE A CA 1
ATOM 742 C C . PHE A 1 94 ? 14.211 12.133 -18.938 1 63.62 94 PHE A C 1
ATOM 744 O O . PHE A 1 94 ? 14.5 12.609 -17.844 1 63.62 94 PHE A O 1
ATOM 751 N N . THR A 1 95 ? 14.984 11.406 -19.734 1 62.34 95 THR A N 1
ATOM 752 C CA . THR A 1 95 ? 16.375 11.328 -19.297 1 62.34 95 THR A CA 1
ATOM 753 C C . THR A 1 95 ? 17.172 12.492 -19.844 1 62.34 95 THR A C 1
ATOM 755 O O . THR A 1 95 ? 16.875 13.008 -20.938 1 62.34 95 THR A O 1
ATOM 758 N N . LEU A 1 96 ? 17.891 13.133 -18.953 1 55.59 96 LEU A N 1
ATOM 759 C CA . LEU A 1 96 ? 18.672 14.312 -19.312 1 55.59 96 LEU A CA 1
ATOM 760 C C . LEU A 1 96 ? 19.656 13.984 -20.438 1 55.59 96 LEU A C 1
ATOM 762 O O . LEU A 1 96 ? 19.969 14.852 -21.25 1 55.59 96 LEU A O 1
ATOM 766 N N . GLU A 1 97 ? 20.297 12.875 -20.266 1 54.81 97 GLU A N 1
ATOM 767 C CA . GLU A 1 97 ? 21.344 12.578 -21.25 1 54.81 97 GLU A CA 1
ATOM 768 C C . GLU A 1 97 ? 20.828 11.609 -22.312 1 54.81 97 GLU A C 1
ATOM 770 O O . GLU A 1 97 ? 19.953 10.781 -22.047 1 54.81 97 GLU A O 1
ATOM 775 N N . GLN A 1 98 ? 20.922 11.977 -23.562 1 52.62 98 GLN A N 1
ATOM 776 C CA . GLN A 1 98 ? 20.594 11.25 -24.781 1 52.62 98 GLN A CA 1
ATOM 777 C C . GLN A 1 98 ? 21.062 9.805 -24.703 1 52.62 98 GLN A C 1
ATOM 779 O O . GLN A 1 98 ? 21.203 9.133 -25.734 1 52.62 98 GLN A O 1
ATOM 784 N N . GLU A 1 99 ? 21.453 9.336 -23.516 1 59.03 99 GLU A N 1
ATOM 785 C CA . GLU A 1 99 ? 21.938 7.961 -23.516 1 59.03 99 GLU A CA 1
ATOM 786 C C . GLU A 1 99 ? 20.797 6.957 -23.5 1 59.03 99 GLU A C 1
ATOM 788 O O . GLU A 1 99 ? 19.703 7.262 -23.016 1 59.03 99 GLU A O 1
ATOM 793 N N . ASN A 1 100 ? 20.953 5.867 -24.281 1 75.44 100 ASN A N 1
ATOM 794 C CA . ASN A 1 100 ? 19.984 4.785 -24.391 1 75.44 100 ASN A CA 1
ATOM 795 C C . ASN A 1 100 ? 19.844 4.012 -23.078 1 75.44 100 ASN A C 1
ATOM 797 O O . ASN A 1 100 ? 20.562 3.041 -22.844 1 75.44 100 ASN A O 1
ATOM 801 N N . ILE A 1 101 ? 19.156 4.461 -22.094 1 83.38 101 ILE A N 1
ATOM 802 C CA . ILE A 1 101 ? 18.938 3.896 -20.766 1 83.38 101 ILE A CA 1
ATOM 803 C C . ILE A 1 101 ? 18.422 2.467 -20.875 1 83.38 101 ILE A C 1
ATOM 805 O O . ILE A 1 101 ? 18.766 1.603 -20.078 1 83.38 101 ILE A O 1
ATOM 809 N N . VAL A 1 102 ? 17.734 2.22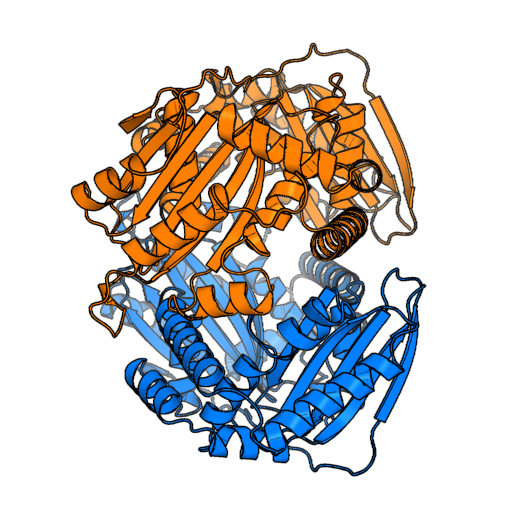7 -21.938 1 86.06 102 VAL A N 1
ATOM 810 C CA . VAL A 1 102 ? 17.141 0.906 -22.109 1 86.06 102 VAL A CA 1
ATOM 811 C C . VAL A 1 102 ? 18.234 -0.133 -22.328 1 86.06 102 VAL A C 1
ATOM 813 O O . VAL A 1 102 ? 18.203 -1.206 -21.719 1 86.06 102 VAL A O 1
ATOM 816 N N . GLU A 1 103 ? 19.203 0.214 -23.094 1 85.75 103 GLU A N 1
ATOM 817 C CA . GLU A 1 103 ? 20.297 -0.71 -23.375 1 85.75 103 GLU A CA 1
ATOM 818 C C . GLU A 1 103 ? 21.125 -0.971 -22.109 1 85.75 103 GLU A C 1
ATOM 820 O O . GLU A 1 103 ? 21.562 -2.096 -21.875 1 85.75 103 GLU A O 1
ATOM 825 N N . GLN A 1 104 ? 21.359 0.036 -21.375 1 90.25 104 GLN A N 1
ATOM 826 C CA . GLN A 1 104 ? 22.094 -0.113 -20.125 1 90.25 104 GLN A CA 1
ATOM 827 C C . GLN A 1 104 ? 21.344 -1.003 -19.141 1 90.25 104 GLN A C 1
ATOM 829 O O . GLN A 1 104 ? 21.938 -1.823 -18.453 1 90.25 104 GLN A O 1
ATOM 834 N N . ILE A 1 105 ? 20.047 -0.774 -19.141 1 93.12 105 ILE A N 1
ATOM 835 C CA . ILE A 1 105 ? 19.203 -1.577 -18.25 1 93.12 105 ILE A CA 1
ATOM 836 C C . ILE A 1 105 ? 19.266 -3.043 -18.688 1 93.12 105 ILE A C 1
ATOM 838 O O . ILE A 1 105 ? 19.422 -3.932 -17.844 1 93.12 105 ILE A O 1
ATOM 842 N N . ILE A 1 106 ? 19.203 -3.297 -19.938 1 93.25 106 ILE A N 1
ATOM 843 C CA . ILE A 1 106 ? 19.219 -4.66 -20.453 1 93.25 106 ILE A CA 1
ATOM 844 C C . ILE A 1 106 ? 20.562 -5.312 -20.141 1 93.25 106 ILE A C 1
ATOM 846 O O . ILE A 1 106 ? 20.609 -6.473 -19.719 1 93.25 106 ILE A O 1
ATOM 850 N N . THR A 1 107 ? 21.641 -4.555 -20.328 1 93.31 107 THR A N 1
ATOM 851 C CA . THR A 1 107 ? 22.969 -5.062 -20 1 93.31 107 THR A CA 1
ATOM 852 C C . THR A 1 107 ? 23.062 -5.402 -18.516 1 93.31 107 THR A C 1
ATOM 854 O O . THR A 1 107 ? 23.625 -6.434 -18.141 1 93.31 107 THR A O 1
ATOM 857 N N . PHE A 1 108 ? 22.547 -4.543 -17.719 1 95.25 108 PHE A N 1
ATOM 858 C CA . PHE A 1 108 ? 22.516 -4.77 -16.281 1 95.25 108 PHE A CA 1
ATOM 859 C C . PHE A 1 108 ? 21.781 -6.051 -15.945 1 95.25 108 PHE A C 1
ATOM 861 O O . PHE A 1 108 ? 22.234 -6.852 -15.133 1 95.25 108 PHE A O 1
ATOM 868 N N . LEU A 1 109 ? 20.625 -6.27 -16.562 1 96.19 109 LEU A N 1
ATOM 869 C CA . LEU A 1 109 ? 19.812 -7.457 -16.344 1 96.19 109 LEU A CA 1
ATOM 870 C C . LEU A 1 109 ? 20.531 -8.711 -16.859 1 96.19 109 LEU A C 1
ATOM 872 O O . LEU A 1 109 ? 20.422 -9.773 -16.25 1 96.19 109 LEU A O 1
ATOM 876 N N . GLU A 1 110 ? 21.203 -8.57 -17.953 1 95.81 110 GLU A N 1
ATOM 877 C CA . GLU A 1 110 ? 22 -9.68 -18.469 1 95.81 110 GLU A CA 1
ATOM 878 C C . GLU A 1 110 ? 23.062 -10.109 -17.484 1 95.81 110 GLU A C 1
ATOM 880 O O . GLU A 1 110 ? 23.25 -11.297 -17.234 1 95.81 110 GLU A O 1
ATOM 885 N N . ASP A 1 111 ? 23.781 -9.125 -16.922 1 95.5 111 ASP A N 1
ATOM 886 C CA . ASP A 1 111 ? 24.797 -9.406 -15.906 1 95.5 111 ASP A CA 1
ATOM 887 C C . ASP A 1 111 ? 24.188 -10.094 -14.688 1 95.5 111 ASP A C 1
ATOM 889 O O . ASP A 1 111 ? 24.781 -11 -14.109 1 95.5 111 ASP A O 1
ATOM 893 N N . MET A 1 112 ? 23.031 -9.648 -14.312 1 95.5 112 MET A N 1
ATOM 894 C CA . MET A 1 112 ? 22.328 -10.203 -13.156 1 95.5 112 MET A CA 1
ATOM 895 C C . MET A 1 112 ? 22.031 -11.68 -13.359 1 95.5 112 MET A C 1
ATOM 897 O O . MET A 1 112 ? 22.188 -12.484 -12.438 1 95.5 112 MET A O 1
ATOM 901 N N . LEU A 1 113 ? 21.688 -12.078 -14.57 1 96.81 113 LEU A N 1
ATOM 902 C CA . LEU A 1 113 ? 21.25 -13.445 -14.844 1 96.81 113 LEU A CA 1
ATOM 903 C C . LEU A 1 113 ? 22.438 -14.344 -15.148 1 96.81 113 LEU A C 1
ATOM 905 O O . LEU A 1 113 ? 22.453 -15.516 -14.766 1 96.81 113 LEU A O 1
ATOM 909 N N . PHE A 1 114 ? 23.5 -13.773 -15.805 1 96.69 114 PHE A N 1
ATOM 910 C CA . PHE A 1 114 ? 24.5 -14.664 -16.359 1 96.69 114 PHE A CA 1
ATOM 911 C C . PHE A 1 114 ? 25.859 -14.445 -15.695 1 96.69 114 PHE A C 1
ATOM 913 O O . PHE A 1 114 ? 26.828 -15.141 -16 1 96.69 114 PHE A O 1
ATOM 920 N N . SER A 1 115 ? 25.891 -13.492 -14.789 1 95.81 115 SER A N 1
ATOM 921 C CA . SER A 1 115 ? 27.094 -13.266 -14.016 1 95.81 115 SER A CA 1
ATOM 922 C C . SER A 1 115 ? 26.797 -13.172 -12.523 1 95.81 115 SER A C 1
ATOM 924 O O . SER A 1 115 ? 27.156 -12.188 -11.875 1 95.81 115 SER A O 1
ATOM 926 N N . PRO A 1 116 ? 26.234 -14.211 -11.977 1 95.19 116 PRO A N 1
ATOM 927 C CA . PRO A 1 116 ? 25.922 -14.195 -10.547 1 95.19 116 PRO A CA 1
ATOM 928 C C . PRO A 1 116 ? 27.172 -14.156 -9.672 1 95.19 116 PRO A C 1
ATOM 930 O O . PRO A 1 116 ? 28.266 -14.5 -10.141 1 95.19 116 PRO A O 1
ATOM 933 N N . LEU A 1 117 ? 27.062 -13.711 -8.484 1 95.5 117 LEU A N 1
ATOM 934 C CA . LEU A 1 117 ? 28.172 -13.656 -7.543 1 95.5 117 LEU A CA 1
ATOM 935 C C . LEU A 1 117 ? 28.438 -15.031 -6.922 1 95.5 117 LEU A C 1
ATOM 937 O O . LEU A 1 117 ? 27.828 -15.375 -5.906 1 95.5 117 LEU A O 1
ATOM 941 N N . ILE A 1 118 ? 29.391 -15.727 -7.465 1 94.69 118 ILE A N 1
ATOM 942 C CA . ILE A 1 118 ? 29.625 -17.109 -7.031 1 94.69 118 ILE A CA 1
ATOM 943 C C . ILE A 1 118 ? 31.094 -17.297 -6.707 1 94.69 118 ILE A C 1
ATOM 945 O O . ILE A 1 118 ? 31.953 -16.531 -7.156 1 94.69 118 ILE A O 1
ATOM 949 N N . SER A 1 119 ? 31.344 -18.203 -5.828 1 91.25 119 SER A N 1
ATOM 950 C CA . SER A 1 119 ? 32.656 -18.75 -5.496 1 91.25 119 SER A CA 1
ATOM 951 C C . SER A 1 119 ? 32.625 -20.266 -5.402 1 91.25 119 SER A C 1
ATOM 953 O O . SER A 1 119 ? 31.875 -20.828 -4.598 1 91.25 119 SER A O 1
ATOM 955 N N . LEU A 1 120 ? 33.406 -20.922 -6.176 1 89.44 120 LEU A N 1
ATOM 956 C CA . LEU A 1 120 ? 33.469 -22.375 -6.168 1 89.44 120 LEU A CA 1
ATOM 957 C C . LEU A 1 120 ? 32.094 -23 -6.355 1 89.44 120 LEU A C 1
ATOM 959 O O . LEU A 1 120 ? 31.672 -23.828 -5.547 1 89.44 120 LEU A O 1
ATOM 963 N N . GLU A 1 121 ? 31.297 -22.578 -7.188 1 90.62 121 GLU A N 1
ATOM 964 C CA . GLU A 1 121 ? 30.031 -23.125 -7.641 1 90.62 121 GLU A CA 1
ATOM 965 C C . GLU A 1 121 ? 28.953 -22.969 -6.574 1 90.62 121 GLU A C 1
ATOM 967 O O . GLU A 1 121 ? 28.094 -23.844 -6.398 1 90.62 121 GLU A O 1
ATOM 972 N N . GLN A 1 122 ? 29.031 -22.016 -5.801 1 95.19 122 GLN A N 1
ATOM 973 C CA . GLN A 1 122 ? 28 -21.594 -4.855 1 95.19 122 GLN A CA 1
ATOM 974 C C . GLN A 1 122 ? 27.953 -20.078 -4.727 1 95.19 122 GLN A C 1
ATOM 976 O O . GLN A 1 122 ? 28.922 -19.391 -5.07 1 95.19 122 GLN A O 1
ATOM 981 N N . TYR A 1 123 ? 26.828 -19.531 -4.316 1 96.38 123 TYR A N 1
ATOM 982 C CA . TYR A 1 123 ? 26.781 -18.109 -4.047 1 96.38 123 TYR A CA 1
ATOM 983 C C . TYR A 1 123 ? 27.859 -17.703 -3.037 1 96.38 123 TYR A C 1
ATOM 985 O O . TYR A 1 123 ? 28.219 -18.484 -2.16 1 96.38 123 TYR A O 1
ATOM 993 N N . GLN A 1 124 ? 28.375 -16.531 -3.148 1 94.69 124 GLN A N 1
ATOM 994 C CA . GLN A 1 124 ? 29.281 -16.016 -2.127 1 94.69 124 GLN A CA 1
ATOM 995 C C . GLN A 1 124 ? 28.625 -16.062 -0.745 1 94.69 124 GLN A C 1
ATOM 997 O O . GLN A 1 124 ? 27.562 -15.492 -0.533 1 94.69 124 GLN A O 1
ATOM 1002 N N . THR A 1 125 ? 29.281 -16.641 0.17 1 93.31 125 THR A N 1
ATOM 1003 C CA . THR A 1 125 ? 28.672 -17.125 1.41 1 93.31 125 THR A CA 1
ATOM 1004 C C . THR A 1 125 ? 28.281 -15.945 2.305 1 93.31 125 THR A C 1
ATOM 1006 O O . THR A 1 125 ? 27.203 -15.945 2.891 1 93.31 125 THR A O 1
ATOM 1009 N N . SER A 1 126 ? 29.094 -14.953 2.438 1 89.62 126 SER A N 1
ATOM 1010 C CA . SER A 1 126 ? 28.812 -13.859 3.363 1 89.62 126 SER A CA 1
ATOM 1011 C C . SER A 1 126 ? 27.531 -13.141 2.992 1 89.62 126 SER A C 1
ATOM 1013 O O . SER A 1 126 ? 26.656 -12.922 3.842 1 89.62 126 SER A O 1
ATOM 1015 N N . ILE A 1 127 ? 27.344 -12.812 1.759 1 90.38 127 ILE A N 1
ATOM 1016 C CA . ILE A 1 127 ? 26.156 -12.109 1.29 1 90.38 127 ILE A CA 1
ATOM 1017 C C . ILE A 1 127 ? 24.938 -13.031 1.376 1 90.38 127 ILE A C 1
ATOM 1019 O O . ILE A 1 127 ? 23.859 -12.602 1.789 1 90.38 127 ILE A O 1
ATOM 1023 N N . PHE A 1 128 ? 25.172 -14.258 1.041 1 94.94 128 PHE A N 1
ATOM 1024 C CA . PHE A 1 128 ? 24.078 -15.227 1.101 1 94.94 128 PHE A CA 1
ATOM 1025 C C . PHE A 1 128 ? 23.547 -15.359 2.523 1 94.94 128 PHE A C 1
ATOM 1027 O O . PHE A 1 128 ? 22.328 -15.352 2.74 1 94.94 128 PHE A O 1
ATOM 1034 N N . ASP A 1 129 ? 24.453 -15.461 3.412 1 93.12 129 ASP A N 1
ATOM 1035 C CA . ASP A 1 129 ? 24.062 -15.656 4.805 1 93.12 129 ASP A CA 1
ATOM 1036 C C . ASP A 1 129 ? 23.234 -14.469 5.316 1 93.12 129 ASP A C 1
ATOM 1038 O O . ASP A 1 129 ? 22.281 -14.648 6.062 1 93.12 129 ASP A O 1
ATOM 1042 N N . THR A 1 130 ? 23.625 -13.344 4.922 1 86.81 130 THR A N 1
ATOM 1043 C CA . THR A 1 130 ? 22.891 -12.141 5.309 1 86.81 130 THR A CA 1
ATOM 1044 C C . THR A 1 130 ? 21.484 -12.164 4.727 1 86.81 130 THR A C 1
ATOM 1046 O O . THR A 1 130 ? 20.5 -11.906 5.438 1 86.81 130 THR A O 1
ATOM 1049 N N . GLU A 1 131 ? 21.344 -12.492 3.451 1 91.5 131 GLU A N 1
ATOM 1050 C CA . GLU A 1 131 ? 20.047 -12.523 2.785 1 91.5 131 GLU A CA 1
ATOM 1051 C C . GLU A 1 131 ? 19.172 -13.633 3.344 1 91.5 131 GLU A C 1
ATOM 1053 O O . GLU A 1 131 ? 17.953 -13.484 3.43 1 91.5 131 GLU A O 1
ATOM 1058 N N . LYS A 1 132 ? 19.797 -14.719 3.668 1 94.19 132 LYS A N 1
ATOM 1059 C CA . LYS A 1 132 ? 19.062 -15.805 4.312 1 94.19 132 LYS A CA 1
ATOM 1060 C C . LYS A 1 132 ? 18.484 -15.359 5.648 1 94.19 132 LYS A C 1
ATOM 1062 O O . LYS A 1 132 ? 17.297 -15.609 5.93 1 94.19 132 LYS A O 1
ATOM 1067 N N . LYS A 1 133 ? 19.266 -14.727 6.422 1 89.25 133 LYS A N 1
ATOM 1068 C CA . LYS A 1 133 ? 18.812 -14.219 7.711 1 89.25 133 LYS A CA 1
ATOM 1069 C C . LYS A 1 133 ? 17.672 -13.211 7.535 1 89.25 133 LYS A C 1
ATOM 1071 O O . LYS A 1 133 ? 16.688 -13.242 8.273 1 89.25 133 LYS A O 1
ATOM 1076 N N . ASN A 1 134 ? 17.844 -12.359 6.574 1 84.56 134 ASN A N 1
ATOM 1077 C CA . ASN A 1 134 ? 16.812 -11.367 6.289 1 84.56 134 ASN A CA 1
ATOM 1078 C C . ASN A 1 134 ? 15.484 -12.031 5.91 1 84.56 134 ASN A C 1
ATOM 1080 O O . ASN A 1 134 ? 14.422 -11.609 6.371 1 84.56 134 ASN A O 1
ATOM 1084 N N . LEU A 1 135 ? 15.547 -13.016 5.07 1 92.25 135 LEU A N 1
ATOM 1085 C CA . LEU A 1 135 ? 14.344 -13.703 4.629 1 92.25 135 LEU A CA 1
ATOM 1086 C C . LEU A 1 135 ? 13.664 -14.422 5.797 1 92.25 135 LEU A C 1
ATOM 1088 O O . LEU A 1 135 ? 12.438 -14.398 5.918 1 92.25 135 LEU A O 1
ATOM 1092 N N . ILE A 1 136 ? 14.461 -15.016 6.598 1 91.88 136 ILE A N 1
ATOM 1093 C CA . ILE A 1 136 ? 13.922 -15.711 7.766 1 91.88 136 ILE A CA 1
ATOM 1094 C C . ILE A 1 136 ? 13.195 -14.711 8.664 1 91.88 136 ILE A C 1
ATOM 1096 O O . ILE A 1 136 ? 12.07 -14.969 9.102 1 91.88 136 ILE A O 1
ATOM 1100 N N . GLN A 1 137 ? 13.773 -13.586 8.891 1 82.62 137 GLN A N 1
ATOM 1101 C CA . GLN A 1 137 ? 13.164 -12.555 9.719 1 82.62 137 GLN A CA 1
ATOM 1102 C C . GLN A 1 137 ? 11.859 -12.055 9.109 1 82.62 137 GLN A C 1
ATOM 1104 O O . GLN A 1 137 ? 10.883 -11.82 9.828 1 82.62 137 GLN A O 1
ATOM 1109 N N . TYR A 1 138 ? 11.922 -11.883 7.891 1 84.25 138 TYR A N 1
ATOM 1110 C CA . TYR A 1 138 ? 10.719 -11.461 7.184 1 84.25 138 TYR A CA 1
ATOM 1111 C C . TYR A 1 138 ? 9.594 -12.477 7.371 1 84.25 138 TYR A C 1
ATOM 1113 O O . TYR A 1 138 ? 8.461 -12.109 7.672 1 84.25 138 TYR A O 1
ATOM 1121 N N . LEU A 1 139 ? 9.906 -13.688 7.156 1 89.81 139 LEU A N 1
ATOM 1122 C CA . LEU A 1 139 ? 8.914 -14.75 7.266 1 89.81 139 LEU A CA 1
ATOM 1123 C C . LEU A 1 139 ? 8.383 -14.859 8.688 1 89.81 139 LEU A C 1
ATOM 1125 O O . LEU A 1 139 ? 7.191 -15.086 8.898 1 89.81 139 LEU A O 1
ATOM 1129 N N . GLU A 1 140 ? 9.211 -14.633 9.586 1 83.88 140 GLU A N 1
ATOM 1130 C CA . GLU A 1 140 ? 8.812 -14.68 10.992 1 83.88 140 GLU A CA 1
ATOM 1131 C C . GLU A 1 140 ? 7.914 -13.5 11.352 1 83.88 140 GLU A C 1
ATOM 1133 O O . GLU A 1 140 ? 6.965 -13.648 12.125 1 83.88 140 GLU A O 1
ATOM 1138 N N . ALA A 1 141 ? 8.234 -12.375 10.812 1 77.19 141 ALA A N 1
ATOM 1139 C CA . ALA A 1 141 ? 7.391 -11.203 11.023 1 77.19 141 ALA A CA 1
ATOM 1140 C C . ALA A 1 141 ? 6.02 -11.391 10.383 1 77.19 141 ALA A C 1
ATOM 1142 O O . ALA A 1 141 ? 5 -10.992 10.953 1 77.19 141 ALA A O 1
ATOM 1143 N N . ASP A 1 142 ? 5.992 -11.898 9.234 1 81.25 142 ASP A N 1
ATOM 1144 C CA . ASP A 1 142 ? 4.762 -12.109 8.477 1 81.25 142 ASP A CA 1
ATOM 1145 C C . ASP A 1 142 ? 3.805 -13.031 9.234 1 81.25 142 ASP A C 1
ATOM 1147 O O . ASP A 1 142 ? 2.59 -12.82 9.219 1 81.25 142 ASP A O 1
ATOM 1151 N N . ILE A 1 143 ? 4.344 -13.969 9.852 1 84.44 143 ILE A N 1
ATOM 1152 C CA . ILE A 1 143 ? 3.535 -14.953 10.562 1 84.44 143 ILE A CA 1
ATOM 1153 C C . ILE A 1 143 ? 2.887 -14.312 11.781 1 84.44 143 ILE A C 1
ATOM 1155 O O . ILE A 1 143 ? 1.899 -14.828 12.312 1 84.44 143 ILE A O 1
ATOM 1159 N N . GLU A 1 144 ? 3.387 -13.234 12.234 1 78 144 GLU A N 1
ATOM 1160 C CA . GLU A 1 144 ? 2.818 -12.523 13.375 1 78 144 GLU A CA 1
ATOM 1161 C C . GLU A 1 144 ? 1.515 -11.828 13 1 78 144 GLU A C 1
ATOM 1163 O O . GLU A 1 144 ? 0.735 -11.445 13.875 1 78 144 GLU A O 1
ATOM 1168 N N . ASP A 1 145 ? 1.321 -11.625 11.719 1 82.69 145 ASP A N 1
ATOM 1169 C CA . ASP A 1 145 ? 0.008 -11.172 11.273 1 82.69 145 ASP A CA 1
ATOM 1170 C C . ASP A 1 145 ? -1.041 -12.266 11.453 1 82.69 145 ASP A C 1
ATOM 1172 O O . ASP A 1 145 ? -0.978 -13.305 10.797 1 82.69 145 ASP A O 1
ATOM 1176 N N . ASN A 1 146 ? -2.021 -11.961 12.242 1 85.56 146 ASN A N 1
ATOM 1177 C CA . ASN A 1 146 ? -2.969 -12.992 12.648 1 85.56 146 ASN A CA 1
ATOM 1178 C C . ASN A 1 146 ? -3.873 -13.422 11.5 1 85.56 146 ASN A C 1
ATOM 1180 O O . ASN A 1 146 ? -4.273 -14.578 11.414 1 85.56 146 ASN A O 1
ATOM 1184 N N . PHE A 1 147 ? -4.25 -12.484 10.672 1 89.06 147 PHE A N 1
ATOM 1185 C CA . PHE A 1 147 ? -5.047 -12.867 9.516 1 89.06 147 PHE A CA 1
ATOM 1186 C C . PHE A 1 147 ? -4.246 -13.758 8.57 1 89.06 147 PHE A C 1
ATOM 1188 O O . PHE A 1 147 ? -4.77 -14.727 8.031 1 89.06 147 PHE A O 1
ATOM 1195 N N . TYR A 1 148 ? -3.018 -13.445 8.414 1 91.5 148 TYR A N 1
ATOM 1196 C CA . TYR A 1 148 ? -2.145 -14.227 7.543 1 91.5 148 TYR A CA 1
ATOM 1197 C C . TYR A 1 148 ? -1.93 -15.625 8.102 1 91.5 148 TYR A C 1
ATOM 1199 O O . TYR A 1 148 ? -2.086 -16.609 7.387 1 91.5 148 TYR A O 1
ATOM 1207 N N . SER A 1 149 ? -1.536 -15.672 9.352 1 92.12 149 SER A N 1
ATOM 1208 C CA . SER A 1 149 ? -1.301 -16.984 9.961 1 92.12 149 SER A CA 1
ATOM 1209 C C . SER A 1 149 ? -2.568 -17.828 9.953 1 92.12 149 SER A C 1
ATOM 1211 O O . SER A 1 149 ? -2.508 -19.047 9.773 1 92.12 149 SER A O 1
ATOM 1213 N N . SER A 1 150 ? -3.711 -17.203 10.117 1 95.19 150 SER A N 1
ATOM 1214 C CA . SER A 1 150 ? -4.977 -17.922 10.094 1 95.19 150 SER A CA 1
ATOM 1215 C C . SER A 1 150 ? -5.289 -18.453 8.695 1 95.19 150 SER A C 1
ATOM 1217 O O . SER A 1 150 ? -5.848 -19.531 8.547 1 95.19 150 SER A O 1
ATOM 1219 N N . ASP A 1 151 ? -4.973 -17.656 7.73 1 96.44 151 ASP A N 1
ATOM 1220 C CA . ASP A 1 151 ? -5.16 -18.094 6.348 1 96.44 151 ASP A CA 1
ATOM 1221 C C . ASP A 1 151 ? -4.316 -19.328 6.039 1 96.44 151 ASP A C 1
ATOM 1223 O O . ASP A 1 151 ? -4.785 -20.266 5.383 1 96.44 151 ASP A O 1
ATOM 1227 N N . LEU A 1 152 ? -3.104 -19.359 6.492 1 95.69 152 LEU A N 1
ATOM 1228 C CA . LEU A 1 152 ? -2.227 -20.516 6.293 1 95.69 152 LEU A CA 1
ATOM 1229 C C . LEU A 1 152 ? -2.777 -21.75 7.004 1 95.69 152 LEU A C 1
ATOM 1231 O O . LEU A 1 152 ? -2.742 -22.859 6.457 1 95.69 152 LEU A O 1
ATOM 1235 N N . ALA A 1 153 ? -3.258 -21.531 8.234 1 96.56 153 ALA A N 1
ATOM 1236 C CA . ALA A 1 153 ? -3.854 -22.625 8.977 1 96.56 153 ALA A CA 1
ATOM 1237 C C . ALA A 1 153 ? -5.074 -23.188 8.25 1 96.56 153 ALA A C 1
ATOM 1239 O O . ALA A 1 153 ? -5.258 -24.406 8.18 1 96.56 153 ALA A O 1
ATOM 1240 N N . LEU A 1 154 ? -5.875 -22.312 7.719 1 98 154 LEU A N 1
ATOM 1241 C CA . LEU A 1 154 ? -7.062 -22.719 6.977 1 98 154 LEU A CA 1
ATOM 1242 C C . LEU A 1 154 ? -6.68 -23.562 5.766 1 98 154 LEU A C 1
ATOM 1244 O O . LEU A 1 154 ? -7.301 -24.594 5.496 1 98 154 LEU A O 1
ATOM 1248 N N . LYS A 1 155 ? -5.695 -23.141 5.043 1 97.31 155 LYS A N 1
ATOM 1249 C CA . LYS A 1 155 ? -5.242 -23.859 3.855 1 97.31 155 LYS A CA 1
ATOM 1250 C C . LYS A 1 155 ? -4.715 -25.25 4.215 1 97.31 155 LYS A C 1
ATOM 1252 O O . LYS A 1 155 ? -4.926 -26.203 3.473 1 97.31 155 LYS A O 1
ATOM 1257 N N . SER A 1 156 ? -4.062 -25.344 5.34 1 97 156 SER A N 1
ATOM 1258 C CA . SER A 1 156 ? -3.564 -26.641 5.809 1 97 156 SER A CA 1
ATOM 1259 C C . SER A 1 156 ? -4.711 -27.594 6.094 1 97 156 SER A C 1
ATOM 1261 O O . SER A 1 156 ? -4.562 -28.812 5.93 1 97 156 SER A O 1
ATOM 1263 N N . LEU A 1 157 ? -5.809 -27.047 6.539 1 97.5 157 LEU A N 1
ATOM 1264 C CA . LEU A 1 157 ? -6.988 -27.859 6.812 1 97.5 157 LEU A CA 1
ATOM 1265 C C . LEU A 1 157 ? -7.703 -28.234 5.52 1 97.5 157 LEU A C 1
ATOM 1267 O O . LEU A 1 157 ? -8.266 -29.328 5.406 1 97.5 157 LEU A O 1
ATOM 1271 N N . PHE A 1 158 ? -7.641 -27.406 4.57 1 97.81 158 PHE A N 1
ATOM 1272 C CA . PHE A 1 158 ? -8.469 -27.516 3.375 1 97.81 158 PHE A CA 1
ATOM 1273 C C . PHE A 1 158 ? -7.793 -28.406 2.338 1 97.81 158 PHE A C 1
ATOM 1275 O O . PHE A 1 158 ? -8.414 -29.344 1.817 1 97.81 158 PHE A O 1
ATOM 1282 N N . TYR A 1 159 ? -6.523 -28.109 2.059 1 97.75 159 TYR A N 1
ATOM 1283 C CA . TYR A 1 159 ? -5.879 -28.766 0.919 1 97.75 159 TYR A CA 1
ATOM 1284 C C . TYR A 1 159 ? -5.395 -30.156 1.285 1 97.75 159 TYR A C 1
ATOM 1286 O O . TYR A 1 159 ? -4.785 -30.359 2.338 1 97.75 159 TYR A O 1
ATOM 1294 N N . ASN A 1 160 ? -5.578 -31.062 0.363 1 96.31 160 ASN A N 1
ATOM 1295 C CA . ASN A 1 160 ? -4.988 -32.406 0.473 1 96.31 160 ASN A CA 1
ATOM 1296 C C . ASN A 1 160 ? -3.537 -32.406 -0.004 1 96.31 160 ASN A C 1
ATOM 1298 O O . ASN A 1 160 ? -2.705 -33.125 0.542 1 96.31 160 ASN A O 1
ATOM 1302 N N . ASN A 1 161 ? -3.314 -31.609 -1.001 1 96.25 161 ASN A N 1
ATOM 1303 C CA . ASN A 1 161 ? -1.963 -31.484 -1.533 1 96.25 161 ASN A CA 1
ATOM 1304 C C . ASN A 1 161 ? -1.057 -30.719 -0.57 1 96.25 161 ASN A C 1
ATOM 1306 O O . ASN A 1 161 ? -1.278 -29.531 -0.307 1 96.25 161 ASN A O 1
ATOM 1310 N N . LYS A 1 162 ? -0.038 -31.312 -0.131 1 95.69 162 LYS A N 1
ATOM 1311 C CA . LYS A 1 162 ? 0.828 -30.75 0.904 1 95.69 162 LYS A CA 1
ATOM 1312 C C . LYS A 1 162 ? 1.544 -29.5 0.407 1 95.69 162 LYS A C 1
ATOM 1314 O O . LYS A 1 162 ? 1.817 -28.578 1.187 1 95.69 162 LYS A O 1
ATOM 1319 N N . THR A 1 163 ? 1.8 -29.422 -0.838 1 96.12 163 THR A N 1
ATOM 1320 C CA . THR A 1 163 ? 2.484 -28.266 -1.411 1 96.12 163 THR A CA 1
ATOM 1321 C C . THR A 1 163 ? 1.617 -27.016 -1.306 1 96.12 163 THR A C 1
ATOM 1323 O O . THR A 1 163 ? 2.115 -25.938 -0.989 1 96.12 163 THR A O 1
ATOM 1326 N N . LEU A 1 164 ? 0.354 -27.172 -1.541 1 97.44 164 LEU A N 1
ATOM 1327 C CA . LEU A 1 164 ? -0.57 -26.047 -1.551 1 97.44 164 LEU A CA 1
ATOM 1328 C C . LEU A 1 164 ? -0.781 -25.5 -0.141 1 97.44 164 LEU A C 1
ATOM 1330 O O . LEU A 1 164 ? -1.323 -24.406 0.033 1 97.44 164 LEU A O 1
ATOM 1334 N N . ARG A 1 165 ? -0.291 -26.25 0.836 1 96.69 165 ARG A N 1
ATOM 1335 C CA . ARG A 1 165 ? -0.383 -25.812 2.227 1 96.69 165 ARG A CA 1
ATOM 1336 C C . ARG A 1 165 ? 0.746 -24.859 2.576 1 96.69 165 ARG A C 1
ATOM 1338 O O . ARG A 1 165 ? 0.696 -24.172 3.605 1 96.69 165 ARG A O 1
ATOM 1345 N N . LEU A 1 166 ? 1.707 -24.781 1.719 1 95.75 166 LEU A N 1
ATOM 1346 C CA . LEU A 1 166 ? 2.9 -23.984 1.991 1 95.75 166 LEU A CA 1
ATOM 1347 C C . LEU A 1 166 ? 2.691 -22.531 1.584 1 95.75 166 LEU A C 1
ATOM 1349 O O . LEU A 1 166 ? 2.012 -22.25 0.594 1 95.75 166 LEU A O 1
ATOM 1353 N N . PRO A 1 167 ? 3.35 -21.594 2.383 1 96 167 PRO A N 1
ATOM 1354 C CA . PRO A 1 167 ? 3.434 -20.219 1.858 1 96 167 PRO A CA 1
ATOM 1355 C C . PRO A 1 167 ? 4.25 -20.141 0.572 1 96 167 PRO A C 1
ATOM 1357 O O . PRO A 1 167 ? 5.16 -20.938 0.358 1 96 167 PRO A O 1
ATOM 1360 N N . LYS A 1 168 ? 3.955 -19.156 -0.213 1 96.19 168 LYS A N 1
ATOM 1361 C CA . LYS A 1 168 ? 4.602 -19 -1.512 1 96.19 168 LYS A CA 1
ATOM 1362 C C . LYS A 1 168 ? 6.102 -18.766 -1.353 1 96.19 168 LYS A C 1
ATOM 1364 O O . LYS A 1 168 ? 6.875 -19.031 -2.275 1 96.19 168 LYS A O 1
ATOM 1369 N N . TYR A 1 169 ? 6.582 -18.328 -0.188 1 96.88 169 TYR A N 1
ATOM 1370 C CA . TYR A 1 169 ? 7.996 -18.062 0.055 1 96.88 169 TYR A CA 1
ATOM 1371 C C . TYR A 1 169 ? 8.656 -19.25 0.752 1 96.88 169 TYR A C 1
ATOM 1373 O O . TYR A 1 169 ? 9.875 -19.266 0.944 1 96.88 169 TYR A O 1
ATOM 1381 N N . GLY A 1 170 ? 7.93 -20.25 1.122 1 96.25 170 GLY A N 1
ATOM 1382 C CA . GLY A 1 170 ? 8.406 -21.266 2.053 1 96.25 170 GLY A CA 1
ATOM 1383 C C . GLY A 1 170 ? 8.281 -20.844 3.504 1 96.25 170 GLY A C 1
ATOM 1384 O O . GLY A 1 170 ? 7.699 -19.797 3.809 1 96.25 170 GLY A O 1
ATOM 1385 N N . THR A 1 171 ? 8.75 -21.719 4.406 1 96 171 THR A N 1
ATOM 1386 C CA . THR A 1 171 ? 8.742 -21.438 5.836 1 96 171 THR A CA 1
ATOM 1387 C C . THR A 1 171 ? 10.148 -21.062 6.316 1 96 171 THR A C 1
ATOM 1389 O O . THR A 1 171 ? 11.133 -21.328 5.629 1 96 171 THR A O 1
ATOM 1392 N N . ALA A 1 172 ? 10.156 -20.438 7.492 1 95.06 172 ALA A N 1
ATOM 1393 C CA . ALA A 1 172 ? 11.453 -20.094 8.078 1 95.06 172 ALA A CA 1
ATOM 1394 C C . ALA A 1 172 ? 12.336 -21.328 8.227 1 95.06 172 ALA A C 1
ATOM 1396 O O . ALA A 1 172 ? 13.531 -21.266 7.953 1 95.06 172 ALA A O 1
ATOM 1397 N N . SER A 1 173 ? 11.758 -22.422 8.602 1 96.56 173 SER A N 1
ATOM 1398 C CA . SER A 1 173 ? 12.5 -23.672 8.781 1 96.56 173 SER A CA 1
ATOM 1399 C C . SER A 1 173 ? 13.055 -24.172 7.461 1 96.56 173 SER A C 1
ATOM 1401 O O . SER A 1 173 ? 14.195 -24.641 7.398 1 96.56 173 SER A O 1
ATOM 1403 N N . LEU A 1 174 ? 12.227 -24.109 6.434 1 97.5 174 LEU A N 1
ATOM 1404 C CA . LEU A 1 174 ? 12.695 -24.547 5.121 1 97.5 174 LEU A CA 1
ATOM 1405 C C . LEU A 1 174 ? 13.844 -23.672 4.637 1 97.5 174 LEU A C 1
ATOM 1407 O O . LEU A 1 174 ? 14.812 -24.172 4.055 1 97.5 174 LEU A O 1
ATOM 1411 N N . VAL A 1 175 ? 13.742 -22.391 4.828 1 98.19 175 VAL A N 1
ATOM 1412 C CA . VAL A 1 175 ? 14.805 -21.469 4.438 1 98.19 175 VAL A CA 1
ATOM 1413 C C . VAL A 1 175 ? 16.062 -21.766 5.234 1 98.19 175 VAL A C 1
ATOM 1415 O O . VAL A 1 175 ? 17.172 -21.766 4.684 1 98.19 175 VAL A O 1
ATOM 1418 N N . GLU A 1 176 ? 15.945 -22.016 6.516 1 97.38 176 GLU A N 1
ATOM 1419 C CA . GLU A 1 176 ? 17.078 -22.312 7.391 1 97.38 176 GLU A CA 1
ATOM 1420 C C . GLU A 1 176 ? 17.828 -23.547 6.918 1 97.38 176 GLU A C 1
ATOM 1422 O O . GLU A 1 176 ? 19.047 -23.641 7.066 1 97.38 176 GLU A O 1
ATOM 1427 N N . SER A 1 177 ? 17.203 -24.391 6.348 1 97.75 177 SER A N 1
ATOM 1428 C CA . SER A 1 177 ? 17.797 -25.656 5.934 1 97.75 177 SER A CA 1
ATOM 1429 C C . SER A 1 177 ? 18.578 -25.5 4.641 1 97.75 177 SER A C 1
ATOM 1431 O O . SER A 1 177 ? 19.359 -26.391 4.27 1 97.75 177 SER A O 1
ATOM 1433 N N . GLU A 1 178 ? 18.391 -24.438 3.943 1 98.19 178 GLU A N 1
ATOM 1434 C CA . GLU A 1 178 ? 19.094 -24.203 2.68 1 98.19 178 GLU A CA 1
ATOM 1435 C C . GLU A 1 178 ? 20.438 -23.547 2.902 1 98.19 178 GLU A C 1
ATOM 1437 O O . GLU A 1 178 ? 20.719 -23.016 3.984 1 98.19 178 GLU A O 1
ATOM 1442 N N . ASN A 1 179 ? 21.328 -23.625 1.922 1 97.5 179 ASN A N 1
ATOM 1443 C CA . ASN A 1 179 ? 22.625 -22.969 1.943 1 97.5 179 ASN A CA 1
ATOM 1444 C C . ASN A 1 179 ? 22.984 -22.391 0.58 1 97.5 179 ASN A C 1
ATOM 1446 O O . ASN A 1 179 ? 22.188 -22.453 -0.359 1 97.5 179 ASN A O 1
ATOM 1450 N N . SER A 1 180 ? 24.172 -21.797 0.518 1 97.81 180 SER A N 1
ATOM 1451 C CA . SER A 1 180 ? 24.594 -21.078 -0.681 1 97.81 180 SER A CA 1
ATOM 1452 C C . SER A 1 180 ? 24.719 -22.016 -1.877 1 97.81 180 SER A C 1
ATOM 1454 O O . SER A 1 180 ? 24.469 -21.609 -3.016 1 97.81 180 SER A O 1
ATOM 1456 N N . PHE A 1 181 ? 25.047 -23.219 -1.582 1 97.88 181 PHE A N 1
ATOM 1457 C CA . PHE A 1 181 ? 25.203 -24.203 -2.645 1 97.88 181 PHE A CA 1
ATOM 1458 C C . PHE A 1 181 ? 23.844 -24.609 -3.213 1 97.88 181 PHE A C 1
ATOM 1460 O O . PHE A 1 181 ? 23.641 -24.562 -4.426 1 97.88 181 PHE A O 1
ATOM 1467 N N . THR A 1 182 ? 22.922 -24.984 -2.369 1 98.06 182 THR A N 1
ATOM 1468 C CA . THR A 1 182 ? 21.625 -25.453 -2.824 1 98.06 182 THR A CA 1
ATOM 1469 C C . THR A 1 182 ? 20.859 -24.328 -3.529 1 98.06 182 THR A C 1
ATOM 1471 O O . THR A 1 182 ? 20.188 -24.562 -4.539 1 98.06 182 THR A O 1
ATOM 1474 N N . ALA A 1 183 ? 20.953 -23.141 -3.012 1 98.19 183 ALA A N 1
ATOM 1475 C CA . ALA A 1 183 ? 20.281 -22 -3.633 1 98.19 183 ALA A CA 1
ATOM 1476 C C . ALA A 1 183 ? 20.859 -21.719 -5.02 1 98.19 183 ALA A C 1
ATOM 1478 O O . ALA A 1 183 ? 20.109 -21.469 -5.969 1 98.19 183 ALA A O 1
ATOM 1479 N N . TYR A 1 184 ? 22.156 -21.797 -5.113 1 98.06 184 TYR A N 1
ATOM 1480 C CA . TYR A 1 184 ? 22.781 -21.547 -6.41 1 98.06 184 TYR A CA 1
ATOM 1481 C C . TYR A 1 184 ? 22.422 -22.625 -7.414 1 98.06 184 TYR A C 1
ATOM 1483 O O . TYR A 1 184 ? 22.172 -22.344 -8.586 1 98.06 184 TYR A O 1
ATOM 1491 N N . GLN A 1 185 ? 22.391 -23.812 -6.969 1 97.88 185 GLN A N 1
ATOM 1492 C CA . GLN A 1 185 ? 21.984 -24.906 -7.84 1 97.88 185 GLN A CA 1
ATOM 1493 C C . GLN A 1 185 ? 20.562 -24.672 -8.367 1 97.88 185 GLN A C 1
ATOM 1495 O O . GLN A 1 185 ? 20.281 -24.938 -9.539 1 97.88 185 GLN A O 1
ATOM 1500 N N . GLU A 1 186 ? 19.703 -24.25 -7.496 1 98.12 186 GLU A N 1
ATOM 1501 C CA . GLU A 1 186 ? 18.344 -23.969 -7.914 1 98.12 186 GLU A CA 1
ATOM 1502 C C . GLU A 1 186 ? 18.297 -22.859 -8.945 1 98.12 186 GLU A C 1
ATOM 1504 O O . GLU A 1 186 ? 17.5 -22.906 -9.898 1 98.12 186 GLU A O 1
ATOM 1509 N N . PHE A 1 187 ? 19.172 -21.844 -8.766 1 98.19 187 PHE A N 1
ATOM 1510 C CA . PHE A 1 187 ? 19.219 -20.75 -9.727 1 98.19 187 PHE A CA 1
ATOM 1511 C C . PHE A 1 187 ? 19.594 -21.266 -11.117 1 98.19 187 PHE A C 1
ATOM 1513 O O . PHE A 1 187 ? 18.984 -20.891 -12.109 1 98.19 187 PHE A O 1
ATOM 1520 N N . GLN A 1 188 ? 20.516 -22.047 -11.117 1 97.31 188 GLN A N 1
ATOM 1521 C CA . GLN A 1 188 ? 20.953 -22.641 -12.383 1 97.31 188 GLN A CA 1
ATOM 1522 C C . GLN A 1 188 ? 19.812 -23.438 -13.031 1 97.31 188 GLN A C 1
ATOM 1524 O O . GLN A 1 188 ? 19.609 -23.359 -14.242 1 97.31 188 GLN A O 1
ATOM 1529 N N . LYS A 1 189 ? 19.188 -24.156 -12.25 1 97.56 189 LYS A N 1
ATOM 1530 C CA . LYS A 1 189 ? 18.047 -24.938 -12.758 1 97.56 189 LYS A CA 1
ATOM 1531 C C . LYS A 1 189 ? 16.953 -24.031 -13.297 1 97.56 189 LYS A C 1
ATOM 1533 O O . LYS A 1 189 ? 16.391 -24.297 -14.367 1 97.56 189 LYS A O 1
ATOM 1538 N N . MET A 1 190 ? 16.625 -22.984 -12.562 1 98.06 190 MET A N 1
ATOM 1539 C CA . MET A 1 190 ? 15.617 -22.031 -13.008 1 98.06 190 MET A CA 1
ATOM 1540 C C . MET A 1 190 ? 15.992 -21.438 -14.367 1 98.06 190 MET A C 1
ATOM 1542 O O . MET A 1 190 ? 15.156 -21.391 -15.273 1 98.06 190 MET A O 1
ATOM 1546 N N . LEU A 1 191 ? 17.234 -21.047 -14.461 1 97.69 191 LEU A N 1
ATOM 1547 C CA . LEU A 1 191 ? 17.719 -20.391 -15.672 1 97.69 191 LEU A CA 1
ATOM 1548 C C . LEU A 1 191 ? 17.688 -21.359 -16.859 1 97.69 191 LEU A C 1
ATOM 1550 O O . LEU A 1 191 ? 17.422 -20.938 -17.984 1 97.69 191 LEU A O 1
ATOM 1554 N N . LYS A 1 192 ? 17.828 -22.625 -16.609 1 97.12 192 LYS A N 1
ATOM 1555 C CA . LYS A 1 192 ? 17.969 -23.609 -17.672 1 97.12 192 LYS A CA 1
ATOM 1556 C C . LYS A 1 192 ? 16.641 -24.281 -17.984 1 97.12 192 LYS A C 1
ATOM 1558 O O . LYS A 1 192 ? 16.375 -24.656 -19.125 1 97.12 192 LYS A O 1
ATOM 1563 N N . GLU A 1 193 ? 15.789 -24.344 -16.969 1 97.75 193 GLU A N 1
ATOM 1564 C CA . GLU A 1 193 ? 14.672 -25.266 -17.141 1 97.75 193 GLU A CA 1
ATOM 1565 C C . GLU A 1 193 ? 13.336 -24.562 -17.016 1 97.75 193 GLU A C 1
ATOM 1567 O O . GLU A 1 193 ? 12.32 -25.031 -17.516 1 97.75 193 GLU A O 1
ATOM 1572 N N . ASP A 1 194 ? 13.242 -23.453 -16.281 1 98.44 194 ASP A N 1
ATOM 1573 C CA . ASP A 1 194 ? 11.961 -22.781 -16.078 1 98.44 194 ASP A CA 1
ATOM 1574 C C . ASP A 1 194 ? 11.445 -22.203 -17.391 1 98.44 194 ASP A C 1
ATOM 1576 O O . ASP A 1 194 ? 12.227 -21.844 -18.281 1 98.44 194 ASP A O 1
ATOM 1580 N N . GLN A 1 195 ? 10.117 -22.172 -17.531 1 98.19 195 GLN A N 1
ATOM 1581 C CA . GLN A 1 195 ? 9.555 -21.297 -18.562 1 98.19 195 GLN A CA 1
ATOM 1582 C C . GLN A 1 195 ? 9.883 -19.828 -18.266 1 98.19 195 GLN A C 1
ATOM 1584 O O . GLN A 1 195 ? 9.703 -19.359 -17.141 1 98.19 195 GLN A O 1
ATOM 1589 N N . LEU A 1 196 ? 10.461 -19.172 -19.25 1 98.25 196 LEU A N 1
ATOM 1590 C CA . LEU A 1 196 ? 10.852 -17.781 -19.047 1 98.25 196 LEU A CA 1
ATOM 1591 C C . LEU A 1 196 ? 10.094 -16.844 -19.984 1 98.25 196 LEU A C 1
ATOM 1593 O O . LEU A 1 196 ? 10.141 -17.016 -21.219 1 98.25 196 LEU A O 1
ATOM 1597 N N . ASP A 1 197 ? 9.344 -15.922 -19.453 1 98.31 197 ASP A N 1
ATOM 1598 C CA . ASP A 1 197 ? 8.688 -14.867 -20.203 1 98.31 197 ASP A CA 1
ATOM 1599 C C . ASP A 1 197 ? 9.305 -13.5 -19.891 1 98.31 197 ASP A C 1
ATOM 1601 O O . ASP A 1 197 ? 9.484 -13.148 -18.719 1 98.31 197 ASP A O 1
ATOM 1605 N N . ILE A 1 198 ? 9.617 -12.805 -20.906 1 97.94 198 ILE A N 1
ATOM 1606 C CA . ILE A 1 198 ? 10.141 -11.453 -20.781 1 97.94 198 ILE A CA 1
ATOM 1607 C C . ILE A 1 198 ? 9.102 -10.445 -21.266 1 97.94 198 ILE A C 1
ATOM 1609 O O . ILE A 1 198 ? 8.695 -10.484 -22.438 1 97.94 198 ILE A O 1
ATOM 1613 N N . PHE A 1 199 ? 8.672 -9.609 -20.375 1 97.62 199 PHE A N 1
ATOM 1614 C CA . PHE A 1 199 ? 7.676 -8.594 -20.719 1 97.62 199 PHE A CA 1
ATOM 1615 C C . PHE A 1 199 ? 8.297 -7.207 -20.703 1 97.62 199 PHE A C 1
ATOM 1617 O O . PHE A 1 199 ? 8.992 -6.832 -19.766 1 97.62 199 PHE A O 1
ATOM 1624 N N . VAL A 1 200 ? 8.086 -6.457 -21.75 1 96.06 200 VAL A N 1
ATOM 1625 C CA . VAL A 1 200 ? 8.484 -5.055 -21.828 1 96.06 200 VAL A CA 1
ATOM 1626 C C . VAL A 1 200 ? 7.258 -4.18 -22.078 1 96.06 200 VAL A C 1
ATOM 1628 O O . VAL A 1 200 ? 6.621 -4.273 -23.125 1 96.06 200 VAL A O 1
ATOM 1631 N N . VAL A 1 201 ? 6.93 -3.404 -21.094 1 94.75 201 VAL A N 1
ATOM 1632 C CA . VAL A 1 201 ? 5.781 -2.508 -21.188 1 94.75 201 VAL A CA 1
ATOM 1633 C C . VAL A 1 201 ? 6.254 -1.058 -21.203 1 94.75 201 VAL A C 1
ATOM 1635 O O . VAL A 1 201 ? 6.891 -0.601 -20.25 1 94.75 201 VAL A O 1
ATOM 1638 N N . GLY A 1 202 ? 5.965 -0.342 -22.188 1 92.5 202 GLY A N 1
ATOM 1639 C CA . GLY A 1 202 ? 6.352 1.061 -22.219 1 92.5 202 GLY A CA 1
ATOM 1640 C C . GLY A 1 202 ? 6.684 1.553 -23.625 1 92.5 202 GLY A C 1
ATOM 1641 O O . GLY A 1 202 ? 6.004 1.201 -24.594 1 92.5 202 GLY A O 1
ATOM 1642 N N . ASP A 1 203 ? 7.562 2.477 -23.688 1 89.75 203 ASP A N 1
ATOM 1643 C CA . ASP A 1 203 ? 8.008 3.104 -24.938 1 89.75 203 ASP A CA 1
ATOM 1644 C C . ASP A 1 203 ? 9.422 2.658 -25.297 1 89.75 203 ASP A C 1
ATOM 1646 O O . ASP A 1 203 ? 10.383 2.998 -24.609 1 89.75 203 ASP A O 1
ATOM 1650 N N . PHE A 1 204 ? 9.516 1.865 -26.375 1 88.88 204 PHE A N 1
ATOM 1651 C CA . PHE A 1 204 ? 10.789 1.3 -26.781 1 88.88 204 PHE A CA 1
ATOM 1652 C C . PHE A 1 204 ? 10.789 0.966 -28.266 1 88.88 204 PHE A C 1
ATOM 1654 O O . PHE A 1 204 ? 9.727 0.932 -28.891 1 88.88 204 PHE A O 1
ATOM 1661 N N . ASP A 1 205 ? 11.992 0.773 -28.797 1 89.75 205 ASP A N 1
ATOM 1662 C CA . ASP A 1 205 ? 12.164 0.33 -30.172 1 89.75 205 ASP A CA 1
ATOM 1663 C C . ASP A 1 205 ? 12.125 -1.193 -30.266 1 89.75 205 ASP A C 1
ATOM 1665 O O . ASP A 1 205 ? 12.977 -1.882 -29.703 1 89.75 205 ASP A O 1
ATOM 1669 N N . ASP A 1 206 ? 11.156 -1.668 -31.047 1 91.69 206 ASP A N 1
ATOM 1670 C CA . ASP A 1 206 ? 10.938 -3.107 -31.156 1 91.69 206 ASP A CA 1
ATOM 1671 C C . ASP A 1 206 ? 12.195 -3.824 -31.625 1 91.69 206 ASP A C 1
ATOM 1673 O O . ASP A 1 206 ? 12.578 -4.852 -31.078 1 91.69 206 ASP A O 1
ATOM 1677 N N . TYR A 1 207 ? 12.75 -3.305 -32.625 1 91.88 207 TYR A N 1
ATOM 1678 C CA . TYR A 1 207 ? 13.898 -3.947 -33.25 1 91.88 207 TYR A CA 1
ATOM 1679 C C . TYR A 1 207 ? 15.078 -4.012 -32.281 1 91.88 207 TYR A C 1
ATOM 1681 O O . TYR A 1 207 ? 15.734 -5.047 -32.156 1 91.88 207 TYR A O 1
ATOM 1689 N N . ARG A 1 208 ? 15.297 -2.988 -31.641 1 90.06 208 ARG A N 1
ATOM 1690 C CA . ARG A 1 208 ? 16.406 -2.932 -30.688 1 90.06 208 ARG A CA 1
ATOM 1691 C C . ARG A 1 208 ? 16.188 -3.889 -29.516 1 90.06 208 ARG A C 1
ATOM 1693 O O . ARG A 1 208 ? 17.125 -4.527 -29.047 1 90.06 208 ARG A O 1
ATOM 1700 N N . MET A 1 209 ? 14.953 -3.936 -29.078 1 91.94 209 MET A N 1
ATOM 1701 C CA . MET A 1 209 ? 14.625 -4.844 -27.984 1 91.94 209 MET A CA 1
ATOM 1702 C C . MET A 1 209 ? 14.836 -6.297 -28.391 1 91.94 209 MET A C 1
ATOM 1704 O O . MET A 1 209 ? 15.43 -7.078 -27.656 1 91.94 209 MET A O 1
ATOM 1708 N N . ILE A 1 210 ? 14.383 -6.629 -29.562 1 93.56 210 ILE A N 1
ATOM 1709 C CA . ILE A 1 210 ? 14.508 -7.992 -30.062 1 93.56 210 ILE A CA 1
ATOM 1710 C C . ILE A 1 210 ? 15.984 -8.367 -30.203 1 93.56 210 ILE A C 1
ATOM 1712 O O . ILE A 1 210 ? 16.391 -9.445 -29.766 1 93.56 210 ILE A O 1
ATOM 1716 N N . GLN A 1 211 ? 16.75 -7.469 -30.672 1 93 211 GLN A N 1
ATOM 1717 C CA . GLN A 1 211 ? 18.172 -7.715 -30.844 1 93 211 GLN A CA 1
ATOM 1718 C C . GLN A 1 211 ? 18.859 -7.902 -29.484 1 93 211 GLN A C 1
ATOM 1720 O O . GLN A 1 211 ? 19.688 -8.797 -29.328 1 93 211 GLN A O 1
ATOM 1725 N N . ALA A 1 212 ? 18.531 -7.047 -28.625 1 93.12 212 ALA A N 1
ATOM 1726 C CA . ALA A 1 212 ? 19.156 -7.07 -27.312 1 93.12 212 ALA A CA 1
ATOM 1727 C C . ALA A 1 212 ? 18.891 -8.383 -26.578 1 93.12 212 ALA A C 1
ATOM 1729 O O . ALA A 1 212 ? 19.797 -9.008 -26.031 1 93.12 212 ALA A O 1
ATOM 1730 N N . PHE A 1 213 ? 17.703 -8.875 -26.594 1 95 213 PHE A N 1
ATOM 1731 C CA . PHE A 1 213 ? 17.344 -10.07 -25.844 1 95 213 PHE A CA 1
ATOM 1732 C C . PHE A 1 213 ? 17.781 -11.328 -26.594 1 95 213 PHE A C 1
ATOM 1734 O O . PHE A 1 213 ? 18.078 -12.344 -25.969 1 95 213 PHE A O 1
ATOM 1741 N N . ASN A 1 214 ? 17.859 -11.258 -27.906 1 93.56 214 ASN A N 1
ATOM 1742 C CA . ASN A 1 214 ? 18.344 -12.398 -28.688 1 93.56 214 ASN A CA 1
ATOM 1743 C C . ASN A 1 214 ? 19.844 -12.648 -28.453 1 93.56 214 ASN A C 1
ATOM 1745 O O . ASN A 1 214 ? 20.328 -13.758 -28.656 1 93.56 214 ASN A O 1
ATOM 1749 N N . ARG A 1 215 ? 20.484 -11.641 -28.031 1 93.19 215 ARG A N 1
ATOM 1750 C CA . ARG A 1 215 ? 21.906 -11.758 -27.781 1 93.19 215 ARG A CA 1
ATOM 1751 C C . ARG A 1 215 ? 22.188 -12.461 -26.453 1 93.19 215 ARG A C 1
ATOM 1753 O O . ARG A 1 215 ? 23.297 -12.914 -26.203 1 93.19 215 ARG A O 1
ATOM 1760 N N . MET A 1 216 ? 21.172 -12.562 -25.594 1 94.75 216 MET A N 1
ATOM 1761 C CA . MET A 1 216 ? 21.375 -13.195 -24.297 1 94.75 216 MET A CA 1
ATOM 1762 C C . MET A 1 216 ? 21.516 -14.703 -24.438 1 94.75 216 MET A C 1
ATOM 1764 O O . MET A 1 216 ? 20.922 -15.305 -25.328 1 94.75 216 MET A O 1
ATOM 1768 N N . ALA A 1 217 ? 22.234 -15.344 -23.594 1 94.56 217 ALA A N 1
ATOM 1769 C CA . ALA A 1 217 ? 22.641 -16.75 -23.719 1 94.56 217 ALA A CA 1
ATOM 1770 C C . ALA A 1 217 ? 21.578 -17.672 -23.156 1 94.56 217 ALA A C 1
ATOM 1772 O O . ALA A 1 217 ? 21.875 -18.578 -22.375 1 94.56 217 ALA A O 1
ATOM 1773 N N . PHE A 1 218 ? 20.344 -17.453 -23.594 1 96.62 218 PHE A N 1
ATOM 1774 C CA . PHE A 1 218 ? 19.281 -18.359 -23.156 1 96.62 218 PHE A CA 1
ATOM 1775 C C . PHE A 1 218 ? 19.375 -19.688 -23.906 1 96.62 218 PHE A C 1
ATOM 1777 O O . PHE A 1 218 ? 19.641 -19.719 -25.109 1 96.62 218 PHE A O 1
ATOM 1784 N N . GLU A 1 219 ? 19.172 -20.781 -23.234 1 96.19 219 GLU A N 1
ATOM 1785 C CA . GLU A 1 219 ? 19.109 -22.109 -23.844 1 96.19 219 GLU A CA 1
ATOM 1786 C C . GLU A 1 219 ? 17.672 -22.578 -24 1 96.19 219 GLU A C 1
ATOM 1788 O O . GLU A 1 219 ? 16.797 -22.203 -23.203 1 96.19 219 GLU A O 1
ATOM 1793 N N . PRO A 1 220 ? 17.469 -23.375 -25.062 1 97 220 PRO A N 1
ATOM 1794 C CA . PRO A 1 220 ? 16.125 -23.938 -25.203 1 97 220 PRO A CA 1
ATOM 1795 C C . PRO A 1 220 ? 15.734 -24.859 -24.047 1 97 220 PRO A C 1
ATOM 1797 O O . PRO A 1 220 ? 16.594 -25.562 -23.5 1 97 220 PRO A O 1
ATOM 1800 N N . ARG A 1 221 ? 14.531 -24.875 -23.75 1 97.25 221 ARG A N 1
ATOM 1801 C CA . ARG A 1 221 ? 13.992 -25.719 -22.688 1 97.25 221 ARG A CA 1
ATOM 1802 C C . ARG A 1 221 ? 12.547 -26.094 -22.969 1 97.25 221 ARG A C 1
ATOM 1804 O O . ARG A 1 221 ? 11.883 -25.484 -23.797 1 97.25 221 ARG A O 1
ATOM 1811 N N . HIS A 1 222 ? 12.164 -27.156 -22.297 1 94.81 222 HIS A N 1
ATOM 1812 C CA . HIS A 1 222 ? 10.773 -27.578 -22.297 1 94.81 222 HIS A CA 1
ATOM 1813 C C . HIS A 1 222 ? 10.242 -27.766 -20.891 1 94.81 222 HIS A C 1
ATOM 1815 O O . HIS A 1 222 ? 10.789 -28.547 -20.109 1 94.81 222 HIS A O 1
ATOM 1821 N N . LYS A 1 223 ? 9.297 -26.953 -20.531 1 95.88 223 LYS A N 1
ATOM 1822 C CA . LYS A 1 223 ? 8.688 -27.016 -19.203 1 95.88 223 LYS A CA 1
ATOM 1823 C C . LYS A 1 223 ? 7.164 -27.062 -19.312 1 95.88 223 LYS A C 1
ATOM 1825 O O . LYS A 1 223 ? 6.551 -26.234 -19.984 1 95.88 223 LYS A O 1
ATOM 1830 N N . VAL A 1 224 ? 6.625 -28.078 -18.719 1 95.12 224 VAL A N 1
ATOM 1831 C CA . VAL A 1 224 ? 5.172 -28.172 -18.625 1 95.12 224 VAL A CA 1
ATOM 1832 C C . VAL A 1 224 ? 4.707 -27.594 -17.297 1 95.12 224 VAL A C 1
ATOM 1834 O O . VAL A 1 224 ? 5.184 -28 -16.234 1 95.12 224 VAL A O 1
ATOM 1837 N N . LEU A 1 225 ? 3.85 -26.625 -17.328 1 96.56 225 LEU A N 1
ATOM 1838 C CA . LEU A 1 225 ? 3.348 -25.953 -16.125 1 96.56 225 LEU A CA 1
ATOM 1839 C C . LEU A 1 225 ? 1.956 -26.453 -15.766 1 96.56 225 LEU A C 1
ATOM 1841 O O . LEU A 1 225 ? 1.087 -26.578 -16.625 1 96.56 225 LEU A O 1
ATOM 1845 N N . ALA A 1 226 ? 1.745 -26.812 -14.547 1 95.81 226 ALA A N 1
ATOM 1846 C CA . ALA A 1 226 ? 0.455 -27.281 -14.047 1 95.81 226 ALA A CA 1
ATOM 1847 C C . ALA A 1 226 ? -0.281 -26.156 -13.305 1 95.81 226 ALA A C 1
ATOM 1849 O O . ALA A 1 226 ? -0.167 -26.047 -12.086 1 95.81 226 ALA A O 1
ATOM 1850 N N . PHE A 1 227 ? -1.181 -25.547 -13.992 1 95.62 227 PHE A N 1
ATOM 1851 C CA . PHE A 1 227 ? -1.886 -24.406 -13.414 1 95.62 227 PHE A CA 1
ATOM 1852 C C . PHE A 1 227 ? -3.123 -24.859 -12.648 1 95.62 227 PHE A C 1
ATOM 1854 O O . PHE A 1 227 ? -3.637 -24.141 -11.797 1 95.62 227 PHE A O 1
ATOM 1861 N N . ASP A 1 228 ? -3.564 -26.078 -12.891 1 92.94 228 ASP A N 1
ATOM 1862 C CA . ASP A 1 228 ? -4.852 -26.5 -12.352 1 92.94 228 ASP A CA 1
ATOM 1863 C C . ASP A 1 228 ? -4.668 -27.578 -11.281 1 92.94 228 ASP A C 1
ATOM 1865 O O . ASP A 1 228 ? -3.914 -28.531 -11.477 1 92.94 228 ASP A O 1
ATOM 1869 N N . TYR A 1 229 ? -5.297 -27.359 -10.195 1 96.25 229 TYR A N 1
ATOM 1870 C CA . TYR A 1 229 ? -5.422 -28.359 -9.148 1 96.25 229 TYR A CA 1
ATOM 1871 C C . TYR A 1 229 ? -6.875 -28.531 -8.727 1 96.25 229 TYR A C 1
ATOM 1873 O O . TYR A 1 229 ? -7.609 -27.547 -8.594 1 96.25 229 TYR A O 1
ATOM 1881 N N . THR A 1 230 ? -7.27 -29.734 -8.609 1 94 230 THR A N 1
ATOM 1882 C CA . THR A 1 230 ? -8.602 -30.047 -8.117 1 94 230 THR A CA 1
ATOM 1883 C C . THR A 1 230 ? -8.547 -31.156 -7.062 1 94 230 THR A C 1
ATOM 1885 O O . THR A 1 230 ? -7.672 -32 -7.105 1 94 230 THR A O 1
ATOM 1888 N N . GLN A 1 231 ? -9.359 -31 -6.109 1 95.81 231 GLN A N 1
ATOM 1889 C CA . GLN A 1 231 ? -9.57 -32.062 -5.129 1 95.81 231 GLN A CA 1
ATOM 1890 C C . GLN A 1 231 ? -11.055 -32.344 -4.941 1 95.81 231 GLN A C 1
ATOM 1892 O O . GLN A 1 231 ? -11.898 -31.469 -5.195 1 95.81 231 GLN A O 1
ATOM 1897 N N . THR A 1 232 ? -11.375 -33.562 -4.535 1 94.06 232 THR A N 1
ATOM 1898 C CA . THR A 1 232 ? -12.766 -34 -4.367 1 94.06 232 THR A CA 1
ATOM 1899 C C . THR A 1 232 ? -13.328 -33.469 -3.055 1 94.06 232 THR A C 1
ATOM 1901 O O . THR A 1 232 ? -12.617 -33.375 -2.053 1 94.06 232 THR A O 1
ATOM 1904 N N . TYR A 1 233 ? -14.531 -33.094 -3.207 1 94.56 233 TYR A N 1
ATOM 1905 C CA . TYR A 1 233 ? -15.234 -32.656 -1.995 1 94.56 233 TYR A CA 1
ATOM 1906 C C . TYR A 1 233 ? -15.391 -33.844 -1.031 1 94.56 233 TYR A C 1
ATOM 1908 O O . TYR A 1 233 ? -15.695 -34.969 -1.447 1 94.56 233 TYR A O 1
ATOM 1916 N N . GLU A 1 234 ? -15.133 -33.625 0.182 1 92.19 234 GLU A N 1
ATOM 1917 C CA . GLU A 1 234 ? -15.367 -34.594 1.253 1 92.19 234 GLU A CA 1
ATOM 1918 C C . GLU A 1 234 ? -16.453 -34.094 2.213 1 92.19 234 GLU A C 1
ATOM 1920 O O . GLU A 1 234 ? -16.438 -32.938 2.629 1 92.19 234 GLU A O 1
ATOM 1925 N N . ASN A 1 235 ? -17.297 -34.938 2.602 1 90.06 235 ASN A N 1
ATOM 1926 C CA . ASN A 1 235 ? -18.375 -34.562 3.502 1 90.06 235 ASN A CA 1
ATOM 1927 C C . ASN A 1 235 ? -17.906 -34.5 4.953 1 90.06 235 ASN A C 1
ATOM 1929 O O . ASN A 1 235 ? -18.531 -35.125 5.832 1 90.06 235 ASN A O 1
ATOM 1933 N N . ILE A 1 236 ? -16.797 -34.125 5.16 1 89.75 236 ILE A N 1
ATOM 1934 C CA . ILE A 1 236 ? -16.203 -33.906 6.469 1 89.75 236 ILE A CA 1
ATOM 1935 C C . ILE A 1 236 ? -15.648 -32.469 6.539 1 89.75 236 ILE A C 1
ATOM 1937 O O . ILE A 1 236 ? -14.852 -32.094 5.691 1 89.75 236 ILE A O 1
ATOM 1941 N N . THR A 1 237 ? -16.172 -31.75 7.473 1 93.88 237 THR A N 1
ATOM 1942 C CA . THR A 1 237 ? -15.648 -30.406 7.676 1 93.88 237 THR A CA 1
ATOM 1943 C C . THR A 1 237 ? -14.508 -30.406 8.688 1 93.88 237 THR A C 1
ATOM 1945 O O . THR A 1 237 ? -14.711 -30.734 9.852 1 93.88 237 THR A O 1
ATOM 1948 N N . ARG A 1 238 ? -13.406 -30.047 8.258 1 95.75 238 ARG A N 1
ATOM 1949 C CA . ARG A 1 238 ? -12.242 -29.969 9.133 1 95.75 238 ARG A CA 1
ATOM 1950 C C . ARG A 1 238 ? -12.219 -28.656 9.898 1 95.75 238 ARG A C 1
ATOM 1952 O O . ARG A 1 238 ? -12.578 -27.609 9.352 1 95.75 238 ARG A O 1
ATOM 1959 N N . SER A 1 239 ? -11.945 -28.781 11.164 1 95.06 239 SER A N 1
ATOM 1960 C CA . SER A 1 239 ? -11.969 -27.562 11.961 1 95.06 239 SER A CA 1
ATOM 1961 C C . SER A 1 239 ? -10.805 -27.531 12.945 1 95.06 239 SER A C 1
ATOM 1963 O O . SER A 1 239 ? -10.297 -28.578 13.352 1 95.06 239 SER A O 1
ATOM 1965 N N . GLN A 1 240 ? -10.359 -26.422 13.195 1 96.56 240 GLN A N 1
ATOM 1966 C CA . GLN A 1 240 ? -9.328 -26.156 14.195 1 96.56 240 GLN A CA 1
ATOM 1967 C C . GLN A 1 240 ? -9.609 -24.875 14.961 1 96.56 240 GLN A C 1
ATOM 1969 O O . GLN A 1 240 ? -10.031 -23.875 14.367 1 96.56 240 GLN A O 1
ATOM 1974 N N . VAL A 1 241 ? -9.516 -24.906 16.281 1 95.19 241 VAL A N 1
ATOM 1975 C CA . VAL A 1 241 ? -9.617 -23.734 17.141 1 95.19 241 VAL A CA 1
ATOM 1976 C C . VAL A 1 241 ? -8.305 -23.531 17.891 1 95.19 241 VAL A C 1
ATOM 1978 O O . VAL A 1 241 ? -7.758 -24.469 18.469 1 95.19 241 VAL A O 1
ATOM 1981 N N . GLU A 1 242 ? -7.82 -22.406 17.75 1 94.31 242 GLU A N 1
ATOM 1982 C CA . GLU A 1 242 ? -6.566 -22.062 18.422 1 94.31 242 GLU A CA 1
ATOM 1983 C C . GLU A 1 242 ? -6.73 -20.828 19.297 1 94.31 242 GLU A C 1
ATOM 1985 O O . GLU A 1 242 ? -7.395 -19.875 18.922 1 94.31 242 GLU A O 1
ATOM 1990 N N . ASP A 1 243 ? -6.141 -20.875 20.484 1 91.69 243 ASP A N 1
ATOM 1991 C CA . ASP A 1 243 ? -6.133 -19.734 21.391 1 91.69 243 ASP A CA 1
ATOM 1992 C C . ASP A 1 243 ? -4.836 -18.938 21.266 1 91.69 243 ASP A C 1
ATOM 1994 O O . ASP A 1 243 ? -3.752 -19.516 21.172 1 91.69 243 ASP A O 1
ATOM 1998 N N . LYS A 1 244 ? -5.047 -17.719 21.094 1 85.94 244 LYS A N 1
ATOM 1999 C CA . LYS A 1 244 ? -3.904 -16.812 21.031 1 85.94 244 LYS A CA 1
ATOM 2000 C C . LYS A 1 244 ? -4.168 -15.523 21.812 1 85.94 244 LYS A C 1
ATOM 2002 O O . LYS A 1 244 ? -5.316 -15.102 21.938 1 85.94 244 LYS A O 1
ATOM 2007 N N . ASP A 1 245 ? -3.076 -14.906 22.406 1 80.75 245 ASP A N 1
ATOM 2008 C CA . ASP A 1 245 ? -3.193 -13.648 23.141 1 80.75 245 ASP A CA 1
ATOM 2009 C C . ASP A 1 245 ? -3.273 -12.461 22.172 1 80.75 245 ASP A C 1
ATOM 2011 O O . ASP A 1 245 ? -2.303 -11.719 22.016 1 80.75 245 ASP A O 1
ATOM 2015 N N . VAL A 1 246 ? -4.41 -12.391 21.578 1 77.56 246 VAL A N 1
ATOM 2016 C CA . VAL A 1 246 ? -4.664 -11.305 20.641 1 77.56 246 VAL A CA 1
ATOM 2017 C C . VAL A 1 246 ? -5.984 -10.617 21 1 77.56 246 VAL A C 1
ATOM 2019 O O . VAL A 1 246 ? -6.832 -11.203 21.672 1 77.56 246 VAL A O 1
ATOM 2022 N N . ASN A 1 247 ? -6.113 -9.406 20.531 1 72.25 247 ASN A N 1
ATOM 2023 C CA . ASN A 1 247 ? -7.27 -8.602 20.922 1 72.25 247 ASN A CA 1
ATOM 2024 C C . ASN A 1 247 ? -8.531 -9.047 20.188 1 72.25 247 ASN A C 1
ATOM 2026 O O . ASN A 1 247 ? -9.641 -8.867 20.688 1 72.25 247 ASN A O 1
ATOM 2030 N N . GLN A 1 248 ? -8.391 -9.547 18.969 1 78.38 248 GLN A N 1
ATOM 2031 C CA . GLN A 1 248 ? -9.555 -9.906 18.172 1 78.38 248 GLN A CA 1
ATOM 2032 C C . GLN A 1 248 ? -9.477 -11.359 17.703 1 78.38 248 GLN A C 1
ATOM 2034 O O . GLN A 1 248 ? -8.398 -11.852 17.359 1 78.38 248 GLN A O 1
ATOM 2039 N N . SER A 1 249 ? -10.641 -11.969 17.766 1 91.5 249 SER A N 1
ATOM 2040 C CA . SER A 1 249 ? -10.719 -13.312 17.219 1 91.5 249 SER A CA 1
ATOM 2041 C C . SER A 1 249 ? -10.867 -13.273 15.695 1 91.5 249 SER A C 1
ATOM 2043 O O . SER A 1 249 ? -11.352 -12.289 15.141 1 91.5 249 SER A O 1
ATOM 2045 N N . ILE A 1 250 ? -10.383 -14.281 15.031 1 94.25 250 ILE A N 1
ATOM 2046 C CA . ILE A 1 250 ? -10.453 -14.344 13.578 1 94.25 250 ILE A CA 1
ATOM 2047 C C . ILE A 1 250 ? -11.125 -15.641 13.148 1 94.25 250 ILE A C 1
ATOM 2049 O O . ILE A 1 250 ? -10.766 -16.719 13.625 1 94.25 250 ILE A O 1
ATOM 2053 N N . MET A 1 251 ? -12.102 -15.555 12.312 1 96 251 MET A N 1
ATOM 2054 C CA . MET A 1 251 ? -12.766 -16.703 11.695 1 96 251 MET A CA 1
ATOM 2055 C C . MET A 1 251 ? -12.406 -16.812 10.219 1 96 251 MET A C 1
ATOM 2057 O O . MET A 1 251 ? -12.461 -15.812 9.484 1 96 251 MET A O 1
ATOM 2061 N N . GLN A 1 252 ? -12.008 -18 9.805 1 97.5 252 GLN A N 1
ATOM 2062 C CA . GLN A 1 252 ? -11.75 -18.281 8.398 1 97.5 252 GLN A CA 1
ATOM 2063 C C . GLN A 1 252 ? -12.508 -19.531 7.945 1 97.5 252 GLN A C 1
ATOM 2065 O O . GLN A 1 252 ? -12.422 -20.578 8.586 1 97.5 252 GLN A O 1
ATOM 2070 N N . LEU A 1 253 ? -13.211 -19.359 6.898 1 98.31 253 LEU A N 1
ATOM 2071 C CA . LEU A 1 253 ? -13.977 -20.453 6.324 1 98.31 253 LEU A CA 1
ATOM 2072 C C . LEU A 1 253 ? -13.477 -20.797 4.926 1 98.31 253 LEU A C 1
ATOM 2074 O O . LEU A 1 253 ? -13.172 -19.891 4.137 1 98.31 253 LEU A O 1
ATOM 2078 N N . ALA A 1 254 ? -13.32 -22.031 4.676 1 98.5 254 ALA A N 1
ATOM 2079 C CA . ALA A 1 254 ? -12.938 -22.5 3.346 1 98.5 254 ALA A CA 1
ATOM 2080 C C . ALA A 1 254 ? -14.039 -23.359 2.729 1 98.5 254 ALA A C 1
ATOM 2082 O O . ALA A 1 254 ? -14.523 -24.312 3.354 1 98.5 254 ALA A O 1
ATOM 2083 N N . TYR A 1 255 ? -14.414 -23.031 1.567 1 98.19 255 TYR A N 1
ATOM 2084 C CA . TYR A 1 255 ? -15.422 -23.75 0.812 1 98.19 255 TYR A CA 1
ATOM 2085 C C . TYR A 1 255 ? -14.805 -24.438 -0.4 1 98.19 255 TYR A C 1
ATOM 2087 O O . TYR A 1 255 ? -13.938 -23.875 -1.065 1 98.19 255 TYR A O 1
ATOM 2095 N N . HIS A 1 256 ? -15.273 -25.641 -0.641 1 98.06 256 HIS A N 1
ATOM 2096 C CA . HIS A 1 256 ? -14.945 -26.312 -1.894 1 98.06 256 HIS A CA 1
ATOM 2097 C C . HIS A 1 256 ? -15.586 -25.609 -3.082 1 98.06 256 HIS A C 1
ATOM 2099 O O . HIS A 1 256 ? -16.797 -25.406 -3.113 1 98.06 256 HIS A O 1
ATOM 2105 N N . LEU A 1 257 ? -14.758 -25.188 -4.016 1 97.5 257 LEU A N 1
ATOM 2106 C CA . LEU A 1 257 ? -15.18 -24.453 -5.195 1 97.5 257 LEU A CA 1
ATOM 2107 C C . LEU A 1 257 ? -14.953 -25.266 -6.461 1 97.5 257 LEU A C 1
ATOM 2109 O O . LEU A 1 257 ? -13.844 -25.312 -6.992 1 97.5 257 LEU A O 1
ATOM 2113 N N . PRO A 1 258 ? -15.977 -25.891 -6.988 1 96.5 258 PRO A N 1
ATOM 2114 C CA . PRO A 1 258 ? -15.82 -26.703 -8.195 1 96.5 258 PRO A CA 1
ATOM 2115 C C . PRO A 1 258 ? -16 -25.891 -9.477 1 96.5 258 PRO A C 1
ATOM 2117 O O . PRO A 1 258 ? -16.688 -26.328 -10.398 1 96.5 258 PRO A O 1
ATOM 2120 N N . ILE A 1 259 ? -15.477 -24.688 -9.578 1 96.19 259 ILE A N 1
ATOM 2121 C CA . ILE A 1 259 ? -15.477 -23.812 -10.742 1 96.19 259 ILE A CA 1
ATOM 2122 C C . ILE A 1 259 ? -14.055 -23.359 -11.047 1 96.19 259 ILE A C 1
ATOM 2124 O O . ILE A 1 259 ? -13.398 -22.75 -10.195 1 96.19 259 ILE A O 1
ATOM 2128 N N . THR A 1 260 ? -13.594 -23.625 -12.188 1 92.75 260 THR A N 1
ATOM 2129 C CA . THR A 1 260 ? -12.258 -23.188 -12.586 1 92.75 260 THR A CA 1
ATOM 2130 C C . THR A 1 260 ? -12.344 -22 -13.547 1 92.75 260 THR A C 1
ATOM 2132 O O . THR A 1 260 ? -13.422 -21.672 -14.039 1 92.75 260 THR A O 1
ATOM 2135 N N . TYR A 1 261 ? -11.227 -21.422 -13.812 1 90.88 261 TYR A N 1
ATOM 2136 C CA . TYR A 1 261 ? -11.148 -20.25 -14.68 1 90.88 261 TYR A CA 1
ATOM 2137 C C . TYR A 1 261 ? -11.508 -20.609 -16.125 1 90.88 261 TYR A C 1
ATOM 2139 O O . TYR A 1 261 ? -11.766 -19.734 -16.938 1 90.88 261 TYR A O 1
ATOM 2147 N N . LYS A 1 262 ? -11.633 -21.828 -16.453 1 88.38 262 LYS A N 1
ATOM 2148 C CA . LYS A 1 262 ? -11.953 -22.297 -17.797 1 88.38 262 LYS A CA 1
ATOM 2149 C C . LYS A 1 262 ? -13.461 -22.516 -17.953 1 88.38 262 LYS A C 1
ATOM 2151 O O . LYS A 1 262 ? -13.961 -22.625 -19.078 1 88.38 262 LYS A O 1
ATOM 2156 N N . ASP A 1 263 ? -14.07 -22.578 -16.891 1 91.25 263 ASP A N 1
ATOM 2157 C CA . ASP A 1 263 ? -15.492 -22.906 -16.906 1 91.25 263 ASP A CA 1
ATOM 2158 C C . ASP A 1 263 ? -16.344 -21.719 -17.344 1 91.25 263 ASP A C 1
ATOM 2160 O O . ASP A 1 263 ? -15.93 -20.562 -17.156 1 91.25 263 ASP A O 1
ATOM 2164 N N . GLU A 1 264 ? -17.5 -21.984 -17.844 1 88 264 GLU A N 1
ATOM 2165 C CA . GLU A 1 264 ? -18.438 -20.953 -18.25 1 88 264 GLU A CA 1
ATOM 2166 C C . GLU A 1 264 ? -18.938 -20.156 -17.031 1 88 264 GLU A C 1
ATOM 2168 O O . GLU A 1 264 ? -19.219 -18.969 -17.141 1 88 264 GLU A O 1
ATOM 2173 N N . ASP A 1 265 ? -18.969 -20.828 -15.93 1 94.12 265 ASP A N 1
ATOM 2174 C CA . ASP A 1 265 ? -19.484 -20.203 -14.719 1 94.12 265 ASP A CA 1
ATOM 2175 C C . ASP A 1 265 ? -18.438 -19.312 -14.07 1 94.12 265 ASP A C 1
ATOM 2177 O O . ASP A 1 265 ? -18.672 -18.719 -13.008 1 94.12 265 ASP A O 1
ATOM 2181 N N . TYR A 1 266 ? -17.297 -19.234 -14.68 1 94.75 266 TYR A N 1
ATOM 2182 C CA . TYR A 1 266 ? -16.203 -18.469 -14.078 1 94.75 266 TYR A CA 1
ATOM 2183 C C . TYR A 1 266 ? -16.609 -17.016 -13.875 1 94.75 266 TYR A C 1
ATOM 2185 O O . TYR A 1 266 ? -16.375 -16.438 -12.812 1 94.75 266 TYR A O 1
ATOM 2193 N N . PHE A 1 267 ? -17.266 -16.453 -14.836 1 95.81 267 PHE A N 1
ATOM 2194 C CA . PHE A 1 267 ? -17.656 -15.047 -14.719 1 95.81 267 PHE A CA 1
ATOM 2195 C C . PHE A 1 267 ? -18.766 -14.891 -13.68 1 95.81 267 PHE A C 1
ATOM 2197 O O . PHE A 1 267 ? -18.812 -13.875 -12.969 1 95.81 267 PHE A O 1
ATOM 2204 N N . ALA A 1 268 ? -19.625 -15.852 -13.594 1 97.69 268 ALA A N 1
ATOM 2205 C CA . ALA A 1 268 ? -20.625 -15.852 -12.531 1 97.69 268 ALA A CA 1
ATOM 2206 C C . ALA A 1 268 ? -19.969 -15.898 -11.156 1 97.69 268 ALA A C 1
ATOM 2208 O O . ALA A 1 268 ? -20.438 -15.258 -10.211 1 97.69 268 ALA A O 1
ATOM 2209 N N . LEU A 1 269 ? -18.922 -16.688 -11.062 1 98 269 LEU A N 1
ATOM 2210 C CA . LEU A 1 269 ? -18.172 -16.781 -9.812 1 98 269 LEU A CA 1
ATOM 2211 C C . LEU A 1 269 ? -17.594 -15.422 -9.43 1 98 269 LEU A C 1
ATOM 2213 O O . LEU A 1 269 ? -17.641 -15.023 -8.266 1 98 269 LEU A O 1
ATOM 2217 N N . ILE A 1 270 ? -17.016 -14.695 -10.406 1 97.19 270 ILE A N 1
ATOM 2218 C CA . ILE A 1 270 ? -16.453 -13.375 -10.18 1 97.19 270 ILE A CA 1
ATOM 2219 C C . ILE A 1 270 ? -17.531 -12.43 -9.656 1 97.19 270 ILE A C 1
ATOM 2221 O O . ILE A 1 270 ? -17.328 -11.727 -8.656 1 97.19 270 ILE A O 1
ATOM 2225 N N . VAL A 1 271 ? -18.656 -12.445 -10.289 1 98 271 VAL A N 1
ATOM 2226 C CA . VAL A 1 271 ? -19.75 -11.578 -9.891 1 98 271 VAL A CA 1
ATOM 2227 C C . VAL A 1 271 ? -20.281 -11.992 -8.516 1 98 271 VAL A C 1
ATOM 2229 O O . VAL A 1 271 ? -20.562 -11.141 -7.668 1 98 271 VAL A O 1
ATOM 2232 N N . PHE A 1 272 ? -20.406 -13.312 -8.352 1 98.25 272 PHE A N 1
ATOM 2233 C CA . PHE A 1 272 ? -20.859 -13.82 -7.059 1 98.25 272 PHE A CA 1
ATOM 2234 C C . PHE A 1 272 ? -19.953 -13.32 -5.941 1 98.25 272 PHE A C 1
ATOM 2236 O O . PHE A 1 272 ? -20.438 -12.812 -4.922 1 98.25 272 PHE A O 1
ATOM 2243 N N . ASN A 1 273 ? -18.641 -13.484 -6.086 1 98.31 273 ASN A N 1
ATOM 2244 C CA . ASN A 1 273 ? -17.703 -13.031 -5.062 1 98.31 273 ASN A CA 1
ATOM 2245 C C . ASN A 1 273 ? -17.844 -11.539 -4.793 1 98.31 273 ASN A C 1
ATOM 2247 O O . ASN A 1 273 ? -17.75 -11.102 -3.645 1 98.31 273 ASN A O 1
ATOM 2251 N N . GLY A 1 274 ? -18.016 -10.75 -5.859 1 96.69 274 GLY A N 1
ATOM 2252 C CA . GLY A 1 274 ? -18.234 -9.32 -5.711 1 96.69 274 GLY A CA 1
ATOM 2253 C C . GLY A 1 274 ? -19.469 -8.984 -4.891 1 96.69 274 GLY A C 1
ATOM 2254 O O . GLY A 1 274 ? -19.406 -8.141 -3.992 1 96.69 274 GLY A O 1
ATOM 2255 N N . LEU A 1 275 ? -20.484 -9.672 -5.191 1 96.31 275 LEU A N 1
ATOM 2256 C CA . LEU A 1 275 ? -21.797 -9.461 -4.574 1 96.31 275 LEU A CA 1
ATOM 2257 C C . LEU A 1 275 ? -21.797 -9.969 -3.135 1 96.31 275 LEU A C 1
ATOM 2259 O O . LEU A 1 275 ? -22.438 -9.367 -2.266 1 96.31 275 LEU A O 1
ATOM 2263 N N . PHE A 1 276 ? -21.031 -10.922 -2.924 1 97.06 276 PHE A N 1
ATOM 2264 C CA . PHE A 1 276 ? -21.094 -11.617 -1.645 1 97.06 276 PHE A CA 1
ATOM 2265 C C . PHE A 1 276 ? -20.141 -10.977 -0.632 1 97.06 276 PHE A C 1
ATOM 2267 O O . PHE A 1 276 ? -20.531 -10.727 0.511 1 97.06 276 PHE A O 1
ATOM 2274 N N . GLY A 1 277 ? -18.906 -10.664 -1.105 1 95.81 277 GLY A N 1
ATOM 2275 C CA . GLY A 1 277 ? -18.047 -10.227 -0.02 1 95.81 277 GLY A CA 1
ATOM 2276 C C . GLY A 1 277 ? -16.859 -9.414 -0.495 1 95.81 277 GLY A C 1
ATOM 2277 O O . GLY A 1 277 ? -16.047 -8.969 0.315 1 95.81 277 GLY A O 1
ATOM 2278 N N . ALA A 1 278 ? -16.688 -9.148 -1.738 1 93.25 278 ALA A N 1
ATOM 2279 C CA . ALA A 1 278 ? -15.453 -8.547 -2.24 1 93.25 278 ALA A CA 1
ATOM 2280 C C . ALA A 1 278 ? -15.523 -7.02 -2.189 1 93.25 278 ALA A C 1
ATOM 2282 O O . ALA A 1 278 ? -14.5 -6.34 -2.252 1 93.25 278 ALA A O 1
ATOM 2283 N N . PHE A 1 279 ? -16.734 -6.504 -2.139 1 91 279 PHE A N 1
ATOM 2284 C CA . PHE A 1 279 ? -16.875 -5.055 -2.229 1 91 279 PHE A CA 1
ATOM 2285 C C . PHE A 1 279 ? -17.609 -4.504 -1.014 1 91 279 PHE A C 1
ATOM 2287 O O . PHE A 1 279 ? -18.219 -5.262 -0.255 1 91 279 PHE A O 1
ATOM 2294 N N . ALA A 1 280 ? -17.547 -3.203 -0.83 1 86.19 280 ALA A N 1
ATOM 2295 C CA . ALA A 1 280 ? -18.125 -2.539 0.336 1 86.19 280 ALA A CA 1
ATOM 2296 C C . ALA A 1 280 ? -19.641 -2.602 0.304 1 86.19 280 ALA A C 1
ATOM 2298 O O . ALA A 1 280 ? -20.297 -2.463 1.339 1 86.19 280 ALA A O 1
ATOM 2299 N N . HIS A 1 281 ? -20.266 -2.816 -0.857 1 87.38 281 HIS A N 1
ATOM 2300 C CA . HIS A 1 281 ? -21.719 -2.902 -0.955 1 87.38 281 HIS A CA 1
ATOM 2301 C C . HIS A 1 281 ? -22.203 -4.348 -0.842 1 87.38 281 HIS A C 1
ATOM 2303 O O . HIS A 1 281 ? -23.391 -4.625 -0.973 1 87.38 281 HIS A O 1
ATOM 2309 N N . SER A 1 282 ? -21.266 -5.238 -0.666 1 92.81 282 SER A N 1
ATOM 2310 C CA . SER A 1 282 ? -21.562 -6.668 -0.682 1 92.81 282 SER A CA 1
ATOM 2311 C C . SER A 1 282 ? -22.391 -7.074 0.523 1 92.81 282 SER A C 1
ATOM 2313 O O . SER A 1 282 ? -22.516 -6.316 1.486 1 92.81 282 SER A O 1
ATOM 2315 N N . LEU A 1 283 ? -22.938 -8.281 0.48 1 93.56 283 LEU A N 1
ATOM 2316 C CA . LEU A 1 283 ? -23.828 -8.812 1.511 1 93.56 283 LEU A CA 1
ATOM 2317 C C . LEU A 1 283 ? -23.078 -9 2.826 1 93.56 283 LEU A C 1
ATOM 2319 O O . LEU A 1 283 ? -23.609 -8.664 3.895 1 93.56 283 LEU A O 1
ATOM 2323 N N . LEU A 1 284 ? -21.859 -9.508 2.811 1 94.5 284 LEU A N 1
ATOM 2324 C CA . LEU A 1 284 ? -21.094 -9.688 4.039 1 94.5 284 LEU A CA 1
ATOM 2325 C C . LEU A 1 284 ? -20.859 -8.352 4.73 1 94.5 284 LEU A C 1
ATOM 2327 O O . LEU A 1 284 ? -20.984 -8.25 5.953 1 94.5 284 LEU A O 1
ATOM 2331 N N . PHE A 1 285 ? -20.578 -7.395 3.938 1 89.25 285 PHE A N 1
ATOM 2332 C CA . PHE A 1 285 ? -20.297 -6.082 4.508 1 89.25 285 PHE A CA 1
ATOM 2333 C C . PHE A 1 285 ? -21.562 -5.441 5.051 1 89.25 285 PHE A C 1
ATOM 2335 O O . PHE A 1 285 ? -21.625 -5.051 6.219 1 89.25 285 PHE A O 1
ATOM 2342 N N . THR A 1 286 ? -22.625 -5.406 4.297 1 87.06 286 THR A N 1
ATOM 2343 C CA . THR A 1 286 ? -23.812 -4.652 4.668 1 87.06 286 THR A CA 1
ATOM 2344 C C . THR A 1 286 ? -24.625 -5.402 5.723 1 87.06 286 THR A C 1
ATOM 2346 O O . THR A 1 286 ? -25.094 -4.805 6.695 1 87.06 286 THR A O 1
ATOM 2349 N N . GLU A 1 287 ? -24.75 -6.723 5.625 1 90.44 287 GLU A N 1
ATOM 2350 C CA . GLU A 1 287 ? -25.641 -7.484 6.492 1 90.44 287 GLU A CA 1
ATOM 2351 C C . GLU A 1 287 ? -24.938 -7.922 7.77 1 90.44 287 GLU A C 1
ATOM 2353 O O . GLU A 1 287 ? -25.547 -7.996 8.836 1 90.44 287 GLU A O 1
ATOM 2358 N N . ILE A 1 288 ? -23.688 -8.188 7.641 1 91.5 288 ILE A N 1
ATOM 2359 C CA . ILE A 1 288 ? -23 -8.758 8.789 1 91.5 288 ILE A CA 1
ATOM 2360 C C . ILE A 1 288 ? -22.234 -7.664 9.539 1 91.5 288 ILE A C 1
ATOM 2362 O O . ILE A 1 288 ? -22.375 -7.52 10.75 1 91.5 288 ILE A O 1
ATOM 2366 N N . ARG A 1 289 ? -21.453 -6.895 8.875 1 85.44 289 ARG A N 1
ATOM 2367 C CA . ARG A 1 289 ? -20.625 -5.871 9.516 1 85.44 289 ARG A CA 1
ATOM 2368 C C . ARG A 1 289 ? -21.469 -4.66 9.898 1 85.44 289 ARG A C 1
ATOM 2370 O O . ARG A 1 289 ? -21.516 -4.281 11.078 1 85.44 289 ARG A O 1
ATOM 2377 N N . GLU A 1 290 ? -22.188 -4.164 8.969 1 80.12 290 GLU A N 1
ATOM 2378 C CA . GLU A 1 290 ? -22.844 -2.881 9.203 1 80.12 290 GLU A CA 1
ATOM 2379 C C . GLU A 1 290 ? -24.141 -3.053 10 1 80.12 290 GLU A C 1
ATOM 2381 O O . GLU A 1 290 ? -24.359 -2.355 10.992 1 80.12 290 GLU A O 1
ATOM 2386 N N . LYS A 1 291 ? -24.969 -3.971 9.594 1 82.88 291 LYS A N 1
ATOM 2387 C CA . LYS A 1 291 ? -26.281 -4.133 10.219 1 82.88 291 LYS A CA 1
ATOM 2388 C C . LYS A 1 291 ? -26.172 -4.844 11.562 1 82.88 291 LYS A C 1
ATOM 2390 O O . LYS A 1 291 ? -26.812 -4.449 12.531 1 82.88 291 LYS A O 1
ATOM 2395 N N . GLN A 1 292 ? -25.344 -5.875 11.578 1 85.88 292 GLN A N 1
ATOM 2396 C CA . GLN A 1 292 ? -25.266 -6.676 12.797 1 85.88 292 GLN A CA 1
ATOM 2397 C C . GLN A 1 292 ? -24.125 -6.227 13.695 1 85.88 292 GLN A C 1
ATOM 2399 O O . GLN A 1 292 ? -24.062 -6.59 14.867 1 85.88 292 GLN A O 1
ATOM 2404 N N . GLY A 1 293 ? -23.172 -5.512 13.094 1 79.81 293 GLY A N 1
ATOM 2405 C CA . GLY A 1 293 ? -22.016 -5.059 13.852 1 79.81 293 GLY A CA 1
ATOM 2406 C C . GLY A 1 293 ? -21.156 -6.195 14.367 1 79.81 293 GLY A C 1
ATOM 2407 O O . GLY A 1 293 ? -20.594 -6.109 15.453 1 79.81 293 GLY A O 1
ATOM 2408 N N . LEU A 1 294 ? -21.062 -7.238 13.656 1 85.06 294 LEU A N 1
ATOM 2409 C CA . LEU A 1 294 ? -20.438 -8.461 14.164 1 85.06 294 LEU A CA 1
ATOM 2410 C C . LEU A 1 294 ? -18.969 -8.523 13.766 1 85.06 294 LEU A C 1
ATOM 2412 O O . LEU A 1 294 ? -18.188 -9.25 14.391 1 85.06 294 LEU A O 1
ATOM 2416 N N . ALA A 1 295 ? -18.594 -7.836 12.641 1 84.25 295 ALA A N 1
ATOM 2417 C CA . ALA A 1 295 ? -17.234 -7.973 12.125 1 84.25 295 ALA A CA 1
ATOM 2418 C C . ALA A 1 295 ? -16.703 -6.629 11.656 1 84.25 295 ALA A C 1
ATOM 2420 O O . ALA A 1 295 ? -17.422 -5.84 11.039 1 84.25 295 ALA A O 1
ATOM 2421 N N . TYR A 1 296 ? -15.43 -6.371 12.062 1 75.25 296 TYR A N 1
ATOM 2422 C CA . TYR A 1 296 ? -14.781 -5.133 11.648 1 75.25 296 TYR A CA 1
ATOM 2423 C C . TYR A 1 296 ? -14.055 -5.316 10.32 1 75.25 296 TYR A C 1
ATOM 2425 O O . TYR A 1 296 ? -13.938 -4.375 9.539 1 75.25 296 TYR A O 1
ATOM 2433 N N . THR A 1 297 ? -13.508 -6.406 10.195 1 85.81 297 THR A N 1
ATOM 2434 C CA . THR A 1 297 ? -12.914 -6.844 8.938 1 85.81 297 THR A CA 1
ATOM 2435 C C . THR A 1 297 ? -13.602 -8.109 8.43 1 85.81 297 THR A C 1
ATOM 2437 O O . THR A 1 297 ? -13.75 -9.078 9.172 1 85.81 297 THR A O 1
ATOM 2440 N N . ILE A 1 298 ? -14.078 -7.996 7.184 1 93.44 298 ILE A N 1
ATOM 2441 C CA . ILE A 1 298 ? -14.766 -9.156 6.629 1 93.44 298 ILE A CA 1
ATOM 2442 C C . ILE A 1 298 ? -14.633 -9.156 5.105 1 93.44 298 ILE A C 1
ATOM 2444 O O . ILE A 1 298 ? -14.539 -8.094 4.488 1 93.44 298 ILE A O 1
ATOM 2448 N N . GLY A 1 299 ? -14.578 -10.336 4.543 1 96.5 299 GLY A N 1
ATOM 2449 C CA . GLY A 1 299 ? -14.531 -10.43 3.094 1 96.5 299 GLY A CA 1
ATOM 2450 C C . GLY A 1 299 ? -14.492 -11.867 2.59 1 96.5 299 GLY A C 1
ATOM 2451 O O . GLY A 1 299 ? -14.5 -12.805 3.383 1 96.5 299 GLY A O 1
ATOM 2452 N N . SER A 1 300 ? -14.555 -11.945 1.3 1 98 300 SER A N 1
ATOM 2453 C CA . SER A 1 300 ? -14.43 -13.234 0.632 1 98 300 SER A CA 1
ATOM 2454 C C . SER A 1 300 ? -13.477 -13.156 -0.555 1 98 300 SER A C 1
ATOM 2456 O O . SER A 1 300 ? -13.266 -12.078 -1.117 1 98 300 SER A O 1
ATOM 2458 N N . GLN A 1 301 ? -12.906 -14.227 -0.81 1 98 301 GLN A N 1
ATOM 2459 C CA . GLN A 1 301 ? -12.023 -14.367 -1.965 1 98 301 GLN A CA 1
ATOM 2460 C C . GLN A 1 301 ? -12.039 -15.797 -2.498 1 98 301 GLN A C 1
ATOM 2462 O O . GLN A 1 301 ? -12.562 -16.703 -1.846 1 98 301 GLN A O 1
ATOM 2467 N N . PHE A 1 302 ? -11.508 -15.938 -3.717 1 97.88 302 PHE A N 1
ATOM 2468 C CA . PHE A 1 302 ? -11.477 -17.281 -4.277 1 97.88 302 PHE A CA 1
ATOM 2469 C C . PHE A 1 302 ? -10.211 -17.516 -5.09 1 97.88 302 PHE A C 1
ATOM 2471 O O . PHE A 1 302 ? -9.539 -16.562 -5.484 1 97.88 302 PHE A O 1
ATOM 2478 N N . ASP A 1 303 ? -9.812 -18.688 -5.184 1 97 303 ASP A N 1
ATOM 2479 C CA . ASP A 1 303 ? -8.758 -19.172 -6.062 1 97 303 ASP A CA 1
ATOM 2480 C C . ASP A 1 303 ? -9.289 -20.25 -7.023 1 97 303 ASP A C 1
ATOM 2482 O O . ASP A 1 303 ? -9.398 -21.422 -6.656 1 97 303 ASP A O 1
ATOM 2486 N N . SER A 1 304 ? -9.492 -19.828 -8.242 1 94.44 304 SER A N 1
ATOM 2487 C CA . SER A 1 304 ? -10.094 -20.719 -9.234 1 94.44 304 SER A CA 1
ATOM 2488 C C . SER A 1 304 ? -9.07 -21.688 -9.812 1 94.44 304 SER A C 1
ATOM 2490 O O . SER A 1 304 ? -9.422 -22.578 -10.586 1 94.44 304 SER A O 1
ATOM 2492 N N . PHE A 1 305 ? -7.809 -21.531 -9.453 1 96.44 305 PHE A N 1
ATOM 2493 C CA . PHE A 1 305 ? -6.77 -22.453 -9.891 1 96.44 305 PHE A CA 1
ATOM 2494 C C . PHE A 1 305 ? -6.711 -23.672 -8.977 1 96.44 305 PHE A C 1
ATOM 2496 O O . PHE A 1 305 ? -6.262 -24.734 -9.391 1 96.44 305 PHE A O 1
ATOM 2503 N N . THR A 1 306 ? -7.199 -23.516 -7.727 1 97.31 306 THR A N 1
ATOM 2504 C CA . THR A 1 306 ? -7.031 -24.594 -6.766 1 97.31 306 THR A CA 1
ATOM 2505 C C . THR A 1 306 ? -8.367 -24.984 -6.133 1 97.31 306 THR A C 1
ATOM 2507 O O . THR A 1 306 ? -8.422 -25.828 -5.242 1 97.31 306 THR A O 1
ATOM 2510 N N . GLY A 1 307 ? -9.438 -24.281 -6.516 1 96.88 307 GLY A N 1
ATOM 2511 C CA . GLY A 1 307 ? -10.781 -24.656 -6.094 1 96.88 307 GLY A CA 1
ATOM 2512 C C . GLY A 1 307 ? -11.102 -24.234 -4.676 1 96.88 307 GLY A C 1
ATOM 2513 O O . GLY A 1 307 ? -11.789 -24.953 -3.947 1 96.88 307 GLY A O 1
ATOM 2514 N N . LEU A 1 308 ? -10.602 -23.141 -4.293 1 98.06 308 LEU A N 1
ATOM 2515 C CA . LEU A 1 308 ? -10.789 -22.672 -2.928 1 98.06 308 LEU A CA 1
ATOM 2516 C C . LEU A 1 308 ? -11.586 -21.375 -2.906 1 98.06 308 LEU A C 1
ATOM 2518 O O . LEU A 1 308 ? -11.258 -20.422 -3.621 1 98.06 308 LEU A O 1
ATOM 2522 N N . PHE A 1 309 ? -12.68 -21.312 -2.205 1 98.44 309 PHE A N 1
ATOM 2523 C CA . PHE A 1 309 ? -13.406 -20.094 -1.843 1 98.44 309 PHE A CA 1
ATOM 2524 C C . PHE A 1 309 ? -13.336 -19.844 -0.34 1 98.44 309 PHE A C 1
ATOM 2526 O O . PHE A 1 309 ? -13.602 -20.75 0.455 1 98.44 309 PHE A O 1
ATOM 2533 N N . THR A 1 310 ? -12.969 -18.625 0.055 1 98.5 310 THR A N 1
ATOM 2534 C CA . THR A 1 310 ? -12.758 -18.375 1.479 1 98.5 310 THR A CA 1
ATOM 2535 C C . THR A 1 310 ? -13.562 -17.172 1.941 1 98.5 310 THR A C 1
ATOM 2537 O O . THR A 1 310 ? -13.82 -16.25 1.159 1 98.5 310 THR A O 1
ATOM 2540 N N . ILE A 1 311 ? -13.992 -17.219 3.178 1 98.12 311 ILE A N 1
ATOM 2541 C CA . ILE A 1 311 ? -14.531 -16.094 3.93 1 98.12 311 ILE A CA 1
ATOM 2542 C C . ILE A 1 311 ? -13.664 -15.828 5.16 1 98.12 311 ILE A C 1
ATOM 2544 O O . ILE A 1 311 ? -13.25 -16.766 5.844 1 98.12 311 ILE A O 1
ATOM 2548 N N . TYR A 1 312 ? -13.312 -14.578 5.352 1 97.31 312 TYR A N 1
ATOM 2549 C CA . TYR A 1 312 ? -12.531 -14.211 6.527 1 97.31 312 TYR A CA 1
ATOM 2550 C C . TYR A 1 312 ? -13.195 -13.062 7.277 1 97.31 312 TYR A C 1
ATOM 2552 O O . TYR A 1 312 ? -13.812 -12.188 6.668 1 97.31 312 TYR A O 1
ATOM 2560 N N . ALA A 1 313 ? -13.016 -13.117 8.641 1 95.19 313 ALA A N 1
ATOM 2561 C CA . ALA A 1 313 ? -13.602 -12.047 9.438 1 95.19 313 ALA A CA 1
ATOM 2562 C C . ALA A 1 313 ? -12.906 -11.93 10.797 1 95.19 313 ALA A C 1
ATOM 2564 O O . ALA A 1 313 ? -12.492 -12.938 11.375 1 95.19 313 ALA A O 1
ATOM 2565 N N . GLY A 1 314 ? -12.672 -10.766 11.18 1 90.88 314 GLY A N 1
ATOM 2566 C CA . GLY A 1 314 ? -12.367 -10.484 12.578 1 90.88 314 GLY A CA 1
ATOM 2567 C C . GLY A 1 314 ? -13.602 -10.273 13.43 1 90.88 314 GLY A C 1
ATOM 2568 O O . GLY A 1 314 ? -14.406 -9.375 13.156 1 90.88 314 GLY A O 1
ATOM 2569 N N . ILE A 1 315 ? -13.805 -11.109 14.5 1 90.94 315 ILE A N 1
ATOM 2570 C CA . ILE A 1 315 ? -15.031 -11.055 15.289 1 90.94 315 ILE A CA 1
ATOM 2571 C C . ILE A 1 315 ? -14.695 -11.188 16.781 1 90.94 315 ILE A C 1
ATOM 2573 O O . ILE A 1 315 ? -13.578 -11.57 17.125 1 90.94 315 ILE A O 1
ATOM 2577 N N . ASP A 1 316 ? -15.703 -10.805 17.625 1 86.5 316 ASP A N 1
ATOM 2578 C CA . ASP A 1 316 ? -15.586 -11.125 19.031 1 86.5 316 ASP A CA 1
ATOM 2579 C C . ASP A 1 316 ? -15.75 -12.625 19.281 1 86.5 316 ASP A C 1
ATOM 2581 O O . ASP A 1 316 ? -16.562 -13.281 18.625 1 86.5 316 ASP A O 1
ATOM 2585 N N . LYS A 1 317 ? -15 -13.07 20.25 1 88.44 317 LYS A N 1
ATOM 2586 C CA . LYS A 1 317 ? -14.984 -14.508 20.531 1 88.44 317 LYS A CA 1
ATOM 2587 C C . LYS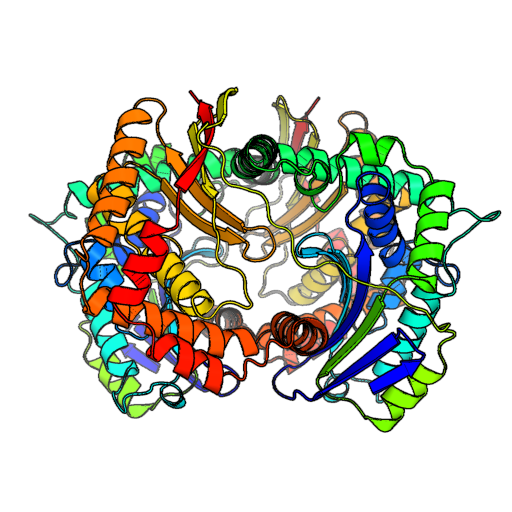 A 1 317 ? -16.391 -15.023 20.828 1 88.44 317 LYS A C 1
ATOM 2589 O O . LYS A 1 317 ? -16.734 -16.141 20.469 1 88.44 317 LYS A O 1
ATOM 2594 N N . GLU A 1 318 ? -17.203 -14.211 21.406 1 90.56 318 GLU A N 1
ATOM 2595 C CA . GLU A 1 318 ? -18.531 -14.633 21.844 1 90.56 318 GLU A CA 1
ATOM 2596 C C . GLU A 1 318 ? -19.484 -14.75 20.656 1 90.56 318 GLU A C 1
ATOM 2598 O O . GLU A 1 318 ? -20.547 -15.352 20.781 1 90.56 318 GLU A O 1
ATOM 2603 N N . ASN A 1 319 ? -19.109 -14.258 19.531 1 91.69 319 ASN A N 1
ATOM 2604 C CA . ASN A 1 319 ? -20.031 -14.156 18.406 1 91.69 319 ASN A CA 1
ATOM 2605 C C . ASN A 1 319 ? -19.781 -15.25 17.375 1 91.69 319 ASN A C 1
ATOM 2607 O O . ASN A 1 319 ? -20.312 -15.195 16.266 1 91.69 319 ASN A O 1
ATOM 2611 N N . ARG A 1 320 ? -19.016 -16.281 17.703 1 92.75 320 ARG A N 1
ATOM 2612 C CA . ARG A 1 320 ? -18.625 -17.328 16.766 1 92.75 320 ARG A CA 1
ATOM 2613 C C . ARG A 1 320 ? -19.844 -18 16.172 1 92.75 320 ARG A C 1
ATOM 2615 O O . ARG A 1 320 ? -20 -18.078 14.945 1 92.75 320 ARG A O 1
ATOM 2622 N N . GLU A 1 321 ? -20.719 -18.422 17.016 1 94.5 321 GLU A N 1
ATOM 2623 C CA . GLU A 1 321 ? -21.891 -19.172 16.562 1 94.5 321 GLU A CA 1
ATOM 2624 C C . GLU A 1 321 ? -22.844 -18.266 15.781 1 94.5 321 GLU A C 1
ATOM 2626 O O . GLU A 1 321 ? -23.375 -18.672 14.75 1 94.5 321 GLU A O 1
ATOM 2631 N N . ARG A 1 322 ? -23.047 -17.141 16.312 1 95.06 322 ARG A N 1
ATOM 2632 C CA . ARG A 1 322 ? -23.922 -16.188 15.641 1 95.06 322 ARG A CA 1
ATOM 2633 C C . ARG A 1 322 ? -23.391 -15.859 14.25 1 95.06 322 ARG A C 1
ATOM 2635 O O . ARG A 1 322 ? -24.156 -15.773 13.289 1 95.06 322 ARG A O 1
ATOM 2642 N N . PHE A 1 323 ? -22.094 -15.68 14.133 1 94.81 323 PHE A N 1
ATOM 2643 C CA . PHE A 1 323 ? -21.438 -15.383 12.859 1 94.81 323 PHE A CA 1
ATOM 2644 C C . PHE A 1 323 ? -21.703 -16.5 11.852 1 94.81 323 PHE A C 1
ATOM 2646 O O . PHE A 1 323 ? -22.125 -16.234 10.727 1 94.81 323 PHE A O 1
ATOM 2653 N N . LEU A 1 324 ? -21.5 -17.734 12.273 1 95.62 324 LEU A N 1
ATOM 2654 C CA . LEU A 1 324 ? -21.688 -18.875 11.391 1 95.62 324 LEU A CA 1
ATOM 2655 C C . LEU A 1 324 ? -23.141 -18.984 10.922 1 95.62 324 LEU A C 1
ATOM 2657 O O . LEU A 1 324 ? -23.406 -19.281 9.758 1 95.62 324 LEU A O 1
ATOM 2661 N N . LYS A 1 325 ? -24.047 -18.688 11.828 1 96.5 325 LYS A N 1
ATOM 2662 C CA . LYS A 1 325 ? -25.469 -18.734 11.492 1 96.5 325 LYS A CA 1
ATOM 2663 C C . LYS A 1 325 ? -25.812 -17.672 10.438 1 96.5 325 LYS A C 1
ATOM 2665 O O . LYS A 1 325 ? -26.578 -17.953 9.508 1 96.5 325 LYS A O 1
ATOM 2670 N N . LEU A 1 326 ? -25.266 -16.547 10.617 1 96.62 326 LEU A N 1
ATOM 2671 C CA . LEU A 1 326 ? -25.547 -15.438 9.703 1 96.62 326 LEU A CA 1
ATOM 2672 C C . LEU A 1 326 ? -24.938 -15.695 8.328 1 96.62 326 LEU A C 1
ATOM 2674 O O . LEU A 1 326 ? -25.531 -15.336 7.309 1 96.62 326 LEU A O 1
ATOM 2678 N N . ILE A 1 327 ? -23.734 -16.297 8.289 1 96.88 327 ILE A N 1
ATOM 2679 C CA . ILE A 1 327 ? -23.125 -16.656 7.02 1 96.88 327 ILE A CA 1
ATOM 2680 C C . ILE A 1 327 ? -24.016 -17.641 6.273 1 96.88 327 ILE A C 1
ATOM 2682 O O . ILE A 1 327 ? -24.281 -17.469 5.082 1 96.88 327 ILE A O 1
ATOM 2686 N N . ASN A 1 328 ? -24.484 -18.625 6.988 1 96.44 328 ASN A N 1
ATOM 2687 C CA . ASN A 1 328 ? -25.375 -19.609 6.391 1 96.44 328 ASN A CA 1
ATOM 2688 C C . ASN A 1 328 ? -26.672 -18.969 5.875 1 96.44 328 ASN A C 1
ATOM 2690 O O . ASN A 1 328 ? -27.172 -19.344 4.816 1 96.44 328 ASN A O 1
ATOM 2694 N N . LYS A 1 329 ? -27.125 -18.062 6.645 1 96.88 329 LYS A N 1
ATOM 2695 C CA . LYS A 1 329 ? -28.328 -17.344 6.227 1 96.88 329 LYS A CA 1
ATOM 2696 C C . LYS A 1 329 ? -28.094 -16.594 4.914 1 96.88 329 LYS A C 1
ATOM 2698 O O . LYS A 1 329 ? -28.969 -16.594 4.035 1 96.88 329 LYS A O 1
ATOM 2703 N N . GLN A 1 330 ? -26.969 -15.922 4.773 1 96.44 330 GLN A N 1
ATOM 2704 C CA . GLN A 1 330 ? -26.656 -15.203 3.541 1 96.44 330 GLN A CA 1
ATOM 2705 C C . GLN A 1 330 ? -26.562 -16.156 2.355 1 96.44 330 GLN A C 1
ATOM 2707 O O . GLN A 1 330 ? -27.062 -15.867 1.268 1 96.44 330 GLN A O 1
ATOM 2712 N N . PHE A 1 331 ? -25.953 -17.344 2.551 1 96.88 331 PHE A N 1
ATOM 2713 C CA . PHE A 1 331 ? -25.875 -18.344 1.495 1 96.88 331 PHE A CA 1
ATOM 2714 C C . PHE A 1 331 ? -27.266 -18.812 1.088 1 96.88 331 PHE A C 1
ATOM 2716 O O . PHE A 1 331 ? -27.578 -18.906 -0.103 1 96.88 331 PHE A O 1
ATOM 2723 N N . ASN A 1 332 ? -28.094 -19.047 2.062 1 96.69 332 ASN A N 1
ATOM 2724 C CA . ASN A 1 332 ? -29.453 -19.516 1.793 1 96.69 332 ASN A CA 1
ATOM 2725 C C . ASN A 1 332 ? -30.25 -18.453 1.034 1 96.69 332 ASN A C 1
ATOM 2727 O O . ASN A 1 332 ? -31.016 -18.797 0.122 1 96.69 332 ASN A O 1
ATOM 2731 N N . ASN A 1 333 ? -30.094 -17.234 1.468 1 96.19 333 ASN A N 1
ATOM 2732 C CA . ASN A 1 333 ? -30.766 -16.156 0.759 1 96.19 333 ASN A CA 1
ATOM 2733 C C . ASN A 1 333 ? -30.391 -16.125 -0.719 1 96.19 333 ASN A C 1
ATOM 2735 O O . ASN A 1 333 ? -31.25 -15.992 -1.585 1 96.19 333 ASN A O 1
ATOM 2739 N N . ILE A 1 334 ? -29.188 -16.281 -1.008 1 96.88 334 ILE A N 1
ATOM 2740 C CA . ILE A 1 334 ? -28.719 -16.25 -2.391 1 96.88 334 ILE A CA 1
ATOM 2741 C C . ILE A 1 334 ? -29.234 -17.484 -3.137 1 96.88 334 ILE A C 1
ATOM 2743 O O . ILE A 1 334 ? -29.703 -17.375 -4.273 1 96.88 334 ILE A O 1
ATOM 2747 N N . LYS A 1 335 ? -29.188 -18.641 -2.506 1 96.69 335 LYS A N 1
ATOM 2748 C CA . LYS A 1 335 ? -29.641 -19.875 -3.131 1 96.69 335 LYS A CA 1
ATOM 2749 C C . LYS A 1 335 ? -31.125 -19.797 -3.484 1 96.69 335 LYS A C 1
ATOM 2751 O O . LYS A 1 335 ? -31.578 -20.422 -4.449 1 96.69 335 LYS A O 1
ATOM 2756 N N . MET A 1 336 ? -31.812 -18.969 -2.764 1 96.38 336 MET A N 1
ATOM 2757 C CA . MET A 1 336 ? -33.25 -18.812 -2.992 1 96.38 336 MET A CA 1
ATOM 2758 C C . MET A 1 336 ? -33.531 -17.625 -3.902 1 96.38 336 MET A C 1
ATOM 2760 O O . MET A 1 336 ? -34.688 -17.266 -4.133 1 96.38 336 MET A O 1
ATOM 2764 N N . GLY A 1 337 ? -32.469 -16.969 -4.328 1 94.19 337 GLY A N 1
ATOM 2765 C CA . GLY A 1 337 ? -32.625 -15.828 -5.227 1 94.19 337 GLY A CA 1
ATOM 2766 C C . GLY A 1 337 ? -33.062 -14.562 -4.523 1 94.19 337 GLY A C 1
ATOM 2767 O O . GLY A 1 337 ? -33.594 -13.648 -5.156 1 94.19 337 GLY A O 1
ATOM 2768 N N . ARG A 1 338 ? -32.875 -14.484 -3.236 1 93.62 338 ARG A N 1
ATOM 2769 C CA . ARG A 1 338 ? -33.344 -13.344 -2.451 1 93.62 338 ARG A CA 1
ATOM 2770 C C . ARG A 1 338 ? -32.281 -12.258 -2.371 1 93.62 338 ARG A C 1
ATOM 2772 O O . ARG A 1 338 ? -31.781 -11.945 -1.285 1 93.62 338 ARG A O 1
ATOM 2779 N N . PHE A 1 339 ? -31.922 -11.672 -3.414 1 93.38 339 PHE A N 1
ATOM 2780 C CA . PHE A 1 339 ? -31.094 -10.484 -3.564 1 93.38 339 PHE A CA 1
ATOM 2781 C C . PHE A 1 339 ? -31.578 -9.625 -4.723 1 93.38 339 PHE A C 1
ATOM 2783 O O . PHE A 1 339 ? -32.188 -10.125 -5.66 1 93.38 339 PHE A O 1
ATOM 2790 N N . SER A 1 340 ? -31.375 -8.414 -4.648 1 90.88 340 SER A N 1
ATOM 2791 C CA . SER A 1 340 ? -32 -7.492 -5.586 1 90.88 340 SER A CA 1
ATOM 2792 C C . SER A 1 340 ? -31.25 -7.453 -6.914 1 90.88 340 SER A C 1
ATOM 2794 O O . SER A 1 340 ? -30.047 -7.684 -6.949 1 90.88 340 SER A O 1
ATOM 2796 N N . SER A 1 341 ? -32 -7.16 -7.973 1 92.19 341 SER A N 1
ATOM 2797 C CA . SER A 1 341 ? -31.406 -6.949 -9.289 1 92.19 341 SER A CA 1
ATOM 2798 C C . SER A 1 341 ? -30.516 -5.711 -9.297 1 92.19 341 SER A C 1
ATOM 2800 O O . SER A 1 341 ? -29.547 -5.641 -10.055 1 92.19 341 SER A O 1
ATOM 2802 N N . THR A 1 342 ? -30.875 -4.816 -8.445 1 90.56 342 THR A N 1
ATOM 2803 C CA . THR A 1 342 ? -30.078 -3.607 -8.32 1 90.56 342 THR A CA 1
ATOM 2804 C C . THR A 1 342 ? -28.688 -3.932 -7.781 1 90.56 342 THR A C 1
ATOM 2806 O O . THR A 1 342 ? -27.688 -3.426 -8.281 1 90.56 342 THR A O 1
ATOM 2809 N N . LEU A 1 343 ? -28.672 -4.793 -6.789 1 92.06 343 LEU A N 1
ATOM 2810 C CA . LEU A 1 343 ? -27.406 -5.223 -6.215 1 92.06 343 LEU A CA 1
ATOM 2811 C C . LEU A 1 343 ? -26.531 -5.918 -7.262 1 92.06 343 LEU A C 1
ATOM 2813 O O . LEU A 1 343 ? -25.328 -5.668 -7.348 1 92.06 343 LEU A O 1
ATOM 2817 N N . LEU A 1 344 ? -27.125 -6.758 -8.023 1 95.69 344 LEU A N 1
ATOM 2818 C CA . LEU A 1 344 ? -26.422 -7.473 -9.086 1 95.69 344 LEU A CA 1
ATOM 2819 C C . LEU A 1 344 ? -25.875 -6.5 -10.125 1 95.69 344 LEU A C 1
ATOM 2821 O O . LEU A 1 344 ? -24.703 -6.602 -10.516 1 95.69 344 LEU A O 1
ATOM 2825 N N . LYS A 1 345 ? -26.703 -5.594 -10.555 1 93.06 345 LYS A N 1
ATOM 2826 C CA . LYS A 1 345 ? -26.297 -4.617 -11.562 1 93.06 345 LYS A CA 1
ATOM 2827 C C . LYS A 1 345 ? -25.141 -3.762 -11.07 1 93.06 345 LYS A C 1
ATOM 2829 O O . LYS A 1 345 ? -24.172 -3.539 -11.797 1 93.06 345 LYS A O 1
ATOM 2834 N N . GLN A 1 346 ? -25.234 -3.293 -9.852 1 90.25 346 GLN A N 1
ATOM 2835 C CA . GLN A 1 346 ? -24.188 -2.471 -9.258 1 90.25 346 GLN A CA 1
ATOM 2836 C C . GLN A 1 346 ? -22.859 -3.234 -9.188 1 90.25 346 GLN A C 1
ATOM 2838 O O . GLN A 1 346 ? -21.812 -2.678 -9.484 1 90.25 346 GLN A O 1
ATOM 2843 N N . THR A 1 347 ? -22.938 -4.477 -8.766 1 95.12 347 THR A N 1
ATOM 2844 C CA . THR A 1 347 ? -21.75 -5.309 -8.672 1 95.12 347 THR A CA 1
ATOM 2845 C C . THR A 1 347 ? -21.078 -5.461 -10.031 1 95.12 347 THR A C 1
ATOM 2847 O O . THR A 1 347 ? -19.859 -5.328 -10.156 1 95.12 347 THR A O 1
ATOM 2850 N N . LYS A 1 348 ? -21.906 -5.746 -11.039 1 94.5 348 LYS A N 1
ATOM 2851 C CA . LYS A 1 348 ? -21.375 -5.883 -12.398 1 94.5 348 LYS A CA 1
ATOM 2852 C C . LYS A 1 348 ? -20.719 -4.594 -12.867 1 94.5 348 LYS A C 1
ATOM 2854 O O . LYS A 1 348 ? -19.641 -4.625 -13.477 1 94.5 348 LYS A O 1
ATOM 2859 N N . ASP A 1 349 ? -21.312 -3.488 -12.562 1 89.62 349 ASP A N 1
ATOM 2860 C CA . ASP A 1 349 ? -20.766 -2.193 -12.984 1 89.62 349 ASP A CA 1
ATOM 2861 C C . ASP A 1 349 ? -19.406 -1.933 -12.336 1 89.62 349 ASP A C 1
ATOM 2863 O O . ASP A 1 349 ? -18.5 -1.439 -13 1 89.62 349 ASP A O 1
ATOM 2867 N N . ILE A 1 350 ? -19.312 -2.258 -11.07 1 90.06 350 ILE A N 1
ATOM 2868 C CA . ILE A 1 350 ? -18.047 -2.059 -10.359 1 90.06 350 ILE A CA 1
ATOM 2869 C C . ILE A 1 350 ? -16.969 -2.961 -10.961 1 90.06 350 ILE A C 1
ATOM 2871 O O . ILE A 1 350 ? -15.844 -2.52 -11.195 1 90.06 350 ILE A O 1
ATOM 2875 N N . LEU A 1 351 ? -17.312 -4.207 -11.18 1 93.06 351 LEU A N 1
ATOM 2876 C CA . LEU A 1 351 ? -16.359 -5.156 -11.75 1 93.06 351 LEU A CA 1
ATOM 2877 C C . LEU A 1 351 ? -15.867 -4.68 -13.109 1 93.06 351 LEU A C 1
ATOM 2879 O O . LEU A 1 351 ? -14.672 -4.754 -13.406 1 93.06 351 LEU A O 1
ATOM 2883 N N . LYS A 1 352 ? -16.781 -4.227 -13.922 1 89 352 LYS A N 1
ATOM 2884 C CA . LYS A 1 352 ? -16.422 -3.725 -15.25 1 89 352 LYS A CA 1
ATOM 2885 C C . LYS A 1 352 ? -15.5 -2.51 -15.141 1 89 352 LYS A C 1
ATOM 2887 O O . LYS A 1 352 ? -14.5 -2.418 -15.859 1 89 352 LYS A O 1
ATOM 2892 N N . MET A 1 353 ? -15.828 -1.671 -14.234 1 83.88 353 MET A N 1
ATOM 2893 C CA . MET A 1 353 ? -15 -0.489 -14.016 1 83.88 353 MET A CA 1
ATOM 2894 C C . MET A 1 353 ? -13.609 -0.882 -13.539 1 83.88 353 MET A C 1
ATOM 2896 O O . MET A 1 353 ? -12.609 -0.352 -14.023 1 83.88 353 MET A O 1
ATOM 2900 N N . ASN A 1 354 ? -13.641 -1.748 -12.531 1 87.75 354 ASN A N 1
ATOM 2901 C CA . ASN A 1 354 ? -12.359 -2.197 -12 1 87.75 354 ASN A CA 1
ATOM 2902 C C . ASN A 1 354 ? -11.492 -2.824 -13.086 1 87.75 354 ASN A C 1
ATOM 2904 O O . ASN A 1 354 ? -10.273 -2.652 -13.086 1 87.75 354 ASN A O 1
ATOM 2908 N N . TYR A 1 355 ? -12.078 -3.516 -13.883 1 87.25 355 TYR A N 1
ATOM 2909 C CA . TYR A 1 355 ? -11.344 -4.152 -14.969 1 87.25 355 TYR A CA 1
ATOM 2910 C C . TYR A 1 355 ? -10.727 -3.109 -15.898 1 87.25 355 TYR A C 1
ATOM 2912 O O . TYR A 1 355 ? -9.578 -3.244 -16.312 1 87.25 355 TYR A O 1
ATOM 2920 N N . VAL A 1 356 ? -11.492 -2.084 -16.219 1 82.38 356 VAL A N 1
ATOM 2921 C CA . VAL A 1 356 ? -11.031 -1.015 -17.094 1 82.38 356 VAL A CA 1
ATOM 2922 C C . VAL A 1 356 ? -9.891 -0.255 -16.422 1 82.38 356 VAL A C 1
ATOM 2924 O O . VAL A 1 356 ? -8.867 0.037 -17.062 1 82.38 356 VAL A O 1
ATOM 2927 N N . LEU A 1 357 ? -10.039 -0.018 -15.164 1 82.06 357 LEU A N 1
ATOM 2928 C CA . LEU A 1 357 ? -9.047 0.741 -14.414 1 82.06 357 LEU A CA 1
ATOM 2929 C C . LEU A 1 357 ? -7.762 -0.065 -14.25 1 82.06 357 LEU A C 1
ATOM 2931 O O . LEU A 1 357 ? -6.668 0.503 -14.195 1 82.06 357 LEU A O 1
ATOM 2935 N N . ALA A 1 358 ? -7.875 -1.329 -14.07 1 83.88 358 ALA A N 1
ATOM 2936 C CA . ALA A 1 358 ? -6.734 -2.215 -13.852 1 83.88 358 ALA A CA 1
ATOM 2937 C C . ALA A 1 358 ? -5.734 -2.115 -15 1 83.88 358 ALA A C 1
ATOM 2939 O O . ALA A 1 358 ? -4.539 -2.348 -14.82 1 83.88 358 ALA A O 1
ATOM 2940 N N . SER A 1 359 ? -6.145 -1.782 -16.156 1 80 359 SER A N 1
ATOM 2941 C CA . SER A 1 359 ? -5.289 -1.694 -17.344 1 80 359 SER A CA 1
ATOM 2942 C C . SER A 1 359 ? -4.309 -0.532 -17.219 1 80 359 SER A C 1
ATOM 2944 O O . SER A 1 359 ? -3.365 -0.426 -18.016 1 80 359 SER A O 1
ATOM 2946 N N . ASP A 1 360 ? -4.52 0.247 -16.203 1 78.94 360 ASP A N 1
ATOM 2947 C CA . ASP A 1 360 ? -3.594 1.347 -15.961 1 78.94 360 ASP A CA 1
ATOM 2948 C C . ASP A 1 360 ? -2.395 0.881 -15.133 1 78.94 360 ASP A C 1
ATOM 2950 O O . ASP A 1 360 ? -1.488 1.667 -14.852 1 78.94 360 ASP A O 1
ATOM 2954 N N . ASN A 1 361 ? -2.338 -0.323 -14.805 1 86.56 361 ASN A N 1
ATOM 2955 C CA . ASN A 1 361 ? -1.234 -0.918 -14.055 1 86.56 361 ASN A CA 1
ATOM 2956 C C . ASN A 1 361 ? -0.411 -1.861 -14.93 1 86.56 361 ASN A C 1
ATOM 2958 O O . ASN A 1 361 ? -0.906 -2.902 -15.359 1 86.56 361 ASN A O 1
ATOM 2962 N N . PRO A 1 362 ? 0.836 -1.509 -15.062 1 89.88 362 PRO A N 1
ATOM 2963 C CA . PRO A 1 362 ? 1.666 -2.332 -15.945 1 89.88 362 PRO A CA 1
ATOM 2964 C C . PRO A 1 362 ? 1.717 -3.795 -15.516 1 89.88 362 PRO A C 1
ATOM 2966 O O . PRO A 1 362 ? 1.792 -4.691 -16.359 1 89.88 362 PRO A O 1
ATOM 2969 N N . LYS A 1 363 ? 1.696 -4.039 -14.195 1 91.94 363 LYS A N 1
ATOM 2970 C CA . LYS A 1 363 ? 1.776 -5.418 -13.727 1 91.94 363 LYS A CA 1
ATOM 2971 C C . LYS A 1 363 ? 0.511 -6.195 -14.078 1 91.94 363 LYS A C 1
ATOM 2973 O O . LYS A 1 363 ? 0.564 -7.406 -14.312 1 91.94 363 LYS A O 1
ATOM 2978 N N . VAL A 1 364 ? -0.591 -5.523 -14.117 1 90.25 364 VAL A N 1
ATOM 2979 C CA . VAL A 1 364 ? -1.842 -6.16 -14.516 1 90.25 364 VAL A CA 1
ATOM 2980 C C . VAL A 1 364 ? -1.798 -6.5 -16 1 90.25 364 VAL A C 1
ATOM 2982 O O . VAL A 1 364 ? -2.262 -7.566 -16.422 1 90.25 364 VAL A O 1
ATOM 2985 N N . ILE A 1 365 ? -1.216 -5.621 -16.812 1 89.69 365 ILE A N 1
ATOM 2986 C CA . ILE A 1 365 ? -1.04 -5.867 -18.234 1 89.69 365 ILE A CA 1
ATOM 2987 C C . ILE A 1 365 ? -0.201 -7.125 -18.438 1 89.69 365 ILE A C 1
ATOM 2989 O O . ILE A 1 365 ? -0.56 -7.996 -19.234 1 89.69 365 ILE A O 1
ATOM 2993 N N . VAL A 1 366 ? 0.879 -7.223 -17.688 1 93.81 366 VAL A N 1
ATOM 2994 C CA . VAL A 1 366 ? 1.78 -8.367 -17.766 1 93.81 366 VAL A CA 1
ATOM 2995 C C . VAL A 1 366 ? 1.016 -9.648 -17.438 1 93.81 366 VAL A C 1
ATOM 2997 O O . VAL A 1 366 ? 1.103 -10.633 -18.172 1 93.81 366 VAL A O 1
ATOM 3000 N N . ASP A 1 367 ? 0.23 -9.602 -16.375 1 92.69 367 ASP A N 1
ATOM 3001 C CA . ASP A 1 367 ? -0.519 -10.773 -15.945 1 92.69 367 ASP A CA 1
ATOM 3002 C C . ASP A 1 367 ? -1.554 -11.18 -16.984 1 92.69 367 ASP A C 1
ATOM 3004 O O . ASP A 1 367 ? -1.779 -12.367 -17.234 1 92.69 367 ASP A O 1
ATOM 3008 N N . HIS A 1 368 ? -2.17 -10.203 -17.594 1 89.19 368 HIS A N 1
ATOM 3009 C CA . HIS A 1 368 ? -3.154 -10.484 -18.625 1 89.19 368 HIS A CA 1
ATOM 3010 C C . HIS A 1 368 ? -2.516 -11.195 -19.812 1 89.19 368 HIS A C 1
ATOM 3012 O O . HIS A 1 368 ? -3.057 -12.188 -20.312 1 89.19 368 HIS A O 1
ATOM 3018 N N . ILE A 1 369 ? -1.401 -10.719 -20.266 1 91.5 369 ILE A N 1
ATOM 3019 C CA . ILE A 1 369 ? -0.714 -11.312 -21.406 1 91.5 369 ILE A CA 1
ATOM 3020 C C . ILE A 1 369 ? -0.247 -12.719 -21.062 1 91.5 369 ILE A C 1
ATOM 3022 O O . ILE A 1 369 ? -0.361 -13.641 -21.875 1 91.5 369 ILE A O 1
ATOM 3026 N N . TYR A 1 370 ? 0.234 -12.844 -19.859 1 94.31 370 TYR A N 1
ATOM 3027 C CA . TYR A 1 370 ? 0.664 -14.156 -19.375 1 94.31 370 TYR A CA 1
ATOM 3028 C C . TYR A 1 370 ? -0.493 -15.148 -19.391 1 94.31 370 TYR A C 1
ATOM 3030 O O . TYR A 1 370 ? -0.344 -16.281 -19.859 1 94.31 370 TYR A O 1
ATOM 3038 N N . HIS A 1 371 ? -1.616 -14.758 -18.891 1 90.81 371 HIS A N 1
ATOM 3039 C CA . HIS A 1 371 ? -2.795 -15.609 -18.844 1 90.81 371 HIS A CA 1
ATOM 3040 C C . HIS A 1 371 ? -3.285 -15.953 -20.25 1 90.81 371 HIS A C 1
ATOM 3042 O O . HIS A 1 371 ? -3.717 -17.078 -20.5 1 90.81 371 HIS A O 1
ATOM 3048 N N . GLU A 1 372 ? -3.223 -14.969 -21.094 1 87.81 372 GLU A N 1
ATOM 3049 C CA . GLU A 1 372 ? -3.604 -15.219 -22.469 1 87.81 372 GLU A CA 1
ATOM 3050 C C . GLU A 1 372 ? -2.699 -16.266 -23.125 1 87.81 372 GLU A C 1
ATOM 3052 O O . GLU A 1 372 ? -3.174 -17.141 -23.844 1 87.81 372 GLU A O 1
ATOM 3057 N N . HIS A 1 373 ? -1.485 -16.141 -22.844 1 87.88 373 HIS A N 1
ATOM 3058 C CA . HIS A 1 373 ? -0.482 -17 -23.469 1 87.88 373 HIS A CA 1
ATOM 3059 C C . HIS A 1 373 ? -0.568 -18.422 -22.938 1 87.88 373 HIS A C 1
ATOM 3061 O O . HIS A 1 373 ? -0.43 -19.375 -23.703 1 87.88 373 HIS A O 1
ATOM 3067 N N . TYR A 1 374 ? -0.871 -18.594 -21.656 1 90.56 374 TYR A N 1
ATOM 3068 C CA . TYR A 1 374 ? -0.735 -19.906 -21.062 1 90.56 374 TYR A CA 1
ATOM 3069 C C . TYR A 1 374 ? -2.1 -20.516 -20.75 1 90.56 374 TYR A C 1
ATOM 3071 O O . TYR A 1 374 ? -2.238 -21.734 -20.656 1 90.56 374 TYR A O 1
ATOM 3079 N N . LEU A 1 375 ? -3.033 -19.703 -20.562 1 86.25 375 LEU A N 1
ATOM 3080 C CA . LEU A 1 375 ? -4.316 -20.219 -20.094 1 86.25 375 LEU A CA 1
ATOM 3081 C C . LEU A 1 375 ? -5.406 -20 -21.125 1 86.25 375 LEU A C 1
ATOM 3083 O O . LEU A 1 375 ? -6.566 -20.344 -20.906 1 86.25 375 LEU A O 1
ATOM 3087 N N . ASP A 1 376 ? -5.066 -19.516 -22.281 1 76.5 376 ASP A N 1
ATOM 3088 C CA . ASP A 1 376 ? -5.996 -19.203 -23.375 1 76.5 376 ASP A CA 1
ATOM 3089 C C . ASP A 1 376 ? -7.145 -18.344 -22.875 1 76.5 376 ASP A C 1
ATOM 3091 O O . ASP A 1 376 ? -8.297 -18.531 -23.281 1 76.5 376 ASP A O 1
ATOM 3095 N N . GLN A 1 377 ? -6.816 -17.75 -21.891 1 66 377 GLN A N 1
ATOM 3096 C CA . GLN A 1 377 ? -7.809 -16.812 -21.344 1 66 377 GLN A CA 1
ATOM 3097 C C . GLN A 1 377 ? -7.762 -15.477 -22.062 1 66 377 GLN A C 1
ATOM 3099 O O . GLN A 1 377 ? -6.793 -14.727 -21.922 1 66 377 GLN A O 1
ATOM 3104 N N . PHE A 1 378 ? -8.5 -15.422 -23.281 1 63.47 378 PHE A N 1
ATOM 3105 C CA . PHE A 1 378 ? -8.516 -14.188 -24.047 1 63.47 378 PHE A CA 1
ATOM 3106 C C . PHE A 1 378 ? -9.492 -13.188 -23.453 1 63.47 378 PHE A C 1
ATOM 3108 O O . PHE A 1 378 ? -10.695 -13.422 -23.422 1 63.47 378 PHE A O 1
ATOM 3115 N N . HIS A 1 379 ? -8.992 -12.297 -22.547 1 63.84 379 HIS A N 1
ATOM 3116 C CA . HIS A 1 379 ? -10.008 -11.367 -22.062 1 63.84 379 HIS A CA 1
ATOM 3117 C C . HIS A 1 379 ? -9.695 -9.938 -22.484 1 63.84 379 HIS A C 1
ATOM 3119 O O . HIS A 1 379 ? -8.883 -9.258 -21.859 1 63.84 379 HIS A O 1
ATOM 3125 N N . THR A 1 380 ? -10.102 -9.672 -23.812 1 71.44 380 THR A N 1
ATOM 3126 C CA . THR A 1 380 ? -10.141 -8.234 -24.031 1 71.44 380 THR A CA 1
ATOM 3127 C C . THR A 1 380 ? -11.094 -7.562 -23.047 1 71.44 380 THR A C 1
ATOM 3129 O O . THR A 1 380 ? -11.945 -8.227 -22.453 1 71.44 380 THR A O 1
ATOM 3132 N N . SER A 1 381 ? -10.82 -6.457 -22.766 1 77.12 381 SER A N 1
ATOM 3133 C CA . SER A 1 381 ? -11.734 -5.707 -21.906 1 77.12 381 SER A CA 1
ATOM 3134 C C . SER A 1 381 ? -13.18 -5.855 -22.391 1 77.12 381 SER A C 1
ATOM 3136 O O . SER A 1 381 ? -14.094 -6.035 -21.578 1 77.12 381 SER A O 1
ATOM 3138 N N . ALA A 1 382 ? -13.336 -5.887 -23.656 1 80.19 382 ALA A N 1
ATOM 3139 C CA . ALA A 1 382 ? -14.68 -5.984 -24.219 1 80.19 382 ALA A CA 1
ATOM 3140 C C . ALA A 1 382 ? -15.312 -7.34 -23.922 1 80.19 382 ALA A C 1
ATOM 3142 O O . ALA A 1 382 ? -16.484 -7.414 -23.547 1 80.19 382 ALA A O 1
ATOM 3143 N N . LEU A 1 383 ? -14.562 -8.32 -24.062 1 85.44 383 LEU A N 1
ATOM 3144 C CA . LEU A 1 383 ? -15.078 -9.656 -23.781 1 85.44 383 LEU A CA 1
ATOM 3145 C C . LEU A 1 383 ? -15.422 -9.805 -22.297 1 85.44 383 LEU A C 1
ATOM 3147 O O . LEU A 1 383 ? -16.453 -10.391 -21.953 1 85.44 383 LEU A O 1
ATOM 3151 N N . PHE A 1 384 ? -14.586 -9.344 -21.438 1 88.12 384 PHE A N 1
ATOM 3152 C CA . PHE A 1 384 ? -14.852 -9.406 -20.016 1 88.12 384 PHE A CA 1
ATOM 3153 C C . PHE A 1 384 ? -16.156 -8.688 -19.672 1 88.12 384 PHE A C 1
ATOM 3155 O O . PHE A 1 384 ? -16.984 -9.219 -18.922 1 88.12 384 PHE A O 1
ATOM 3162 N N . ILE A 1 385 ? -16.281 -7.52 -20.25 1 89.31 385 ILE A N 1
ATOM 3163 C CA . ILE A 1 385 ? -17.453 -6.699 -19.984 1 89.31 385 ILE A CA 1
ATOM 3164 C C . ILE A 1 385 ? -18.719 -7.426 -20.453 1 89.31 385 ILE A C 1
ATOM 3166 O O . ILE A 1 385 ? -19.703 -7.52 -19.719 1 89.31 385 ILE A O 1
ATOM 3170 N N . ASP A 1 386 ? -18.672 -8 -21.594 1 92.56 386 ASP A N 1
ATOM 3171 C CA . ASP A 1 386 ? -19.812 -8.727 -22.156 1 92.56 386 ASP A CA 1
ATOM 3172 C C . ASP A 1 386 ? -20.156 -9.938 -21.281 1 92.56 386 ASP A C 1
ATOM 3174 O O . ASP A 1 386 ? -21.344 -10.18 -21 1 92.56 386 ASP A O 1
ATOM 3178 N N . LYS A 1 387 ? -19.156 -10.648 -20.891 1 93.81 387 LYS A N 1
ATOM 3179 C CA . LYS A 1 387 ? -19.375 -11.852 -20.094 1 93.81 387 LYS A CA 1
ATOM 3180 C C . LYS A 1 387 ? -19.953 -11.508 -18.719 1 93.81 387 LYS A C 1
ATOM 3182 O O . LYS A 1 387 ? -20.812 -12.211 -18.203 1 93.81 387 LYS A O 1
ATOM 3187 N N . VAL A 1 388 ? -19.469 -10.492 -18.141 1 94.62 388 VAL A N 1
ATOM 3188 C CA . VAL A 1 388 ? -19.969 -10.039 -16.859 1 94.62 388 VAL A CA 1
ATOM 3189 C C . VAL A 1 388 ? -21.406 -9.555 -17 1 94.62 388 VAL A C 1
ATOM 3191 O O . VAL A 1 388 ? -22.266 -9.859 -16.156 1 94.62 388 VAL A O 1
ATOM 3194 N N . ASP A 1 389 ? -21.688 -8.82 -18.062 1 94.56 389 ASP A N 1
ATOM 3195 C CA . ASP A 1 389 ? -23.031 -8.305 -18.312 1 94.56 389 ASP A CA 1
ATOM 3196 C C . ASP A 1 389 ? -24.031 -9.445 -18.516 1 94.56 389 ASP A C 1
ATOM 3198 O O . ASP A 1 389 ? -25.203 -9.32 -18.141 1 94.56 389 ASP A O 1
ATOM 3202 N N . ASP A 1 390 ? -23.609 -10.508 -19.016 1 96.12 390 ASP A N 1
ATOM 3203 C CA . ASP A 1 390 ? -24.469 -11.641 -19.359 1 96.12 390 ASP A CA 1
ATOM 3204 C C . ASP A 1 390 ? -24.812 -12.461 -18.109 1 96.12 390 ASP A C 1
ATOM 3206 O O . ASP A 1 390 ? -25.719 -13.297 -18.156 1 96.12 390 ASP A O 1
ATOM 3210 N N . VAL A 1 391 ? -24.109 -12.281 -17.062 1 97.5 391 VAL A N 1
ATOM 3211 C CA . VAL A 1 391 ? -24.359 -13.055 -15.852 1 97.5 391 VAL A CA 1
ATOM 3212 C C . VAL A 1 391 ? -25.75 -12.758 -15.32 1 97.5 391 VAL A C 1
ATOM 3214 O O . VAL A 1 391 ? -26.141 -11.594 -15.195 1 97.5 391 VAL A O 1
ATOM 3217 N N . THR A 1 392 ? -26.516 -13.758 -14.992 1 97.25 392 THR A N 1
ATOM 3218 C CA . THR A 1 392 ? -27.891 -13.617 -14.531 1 97.25 392 THR A CA 1
ATOM 3219 C C . THR A 1 392 ? -28 -14 -13.055 1 97.25 392 THR A C 1
ATOM 3221 O O . THR A 1 392 ? -27.062 -14.516 -12.469 1 97.25 392 THR A O 1
ATOM 3224 N N . LYS A 1 393 ? -29.219 -13.742 -12.555 1 96.88 393 LYS A N 1
ATOM 3225 C CA . LYS A 1 393 ? -29.516 -14.148 -11.18 1 96.88 393 LYS A CA 1
ATOM 3226 C C . LYS A 1 393 ? -29.391 -15.656 -11.008 1 96.88 393 LYS A C 1
ATOM 3228 O O . LYS A 1 393 ? -28.875 -16.141 -10 1 96.88 393 LYS A O 1
ATOM 3233 N N . SER A 1 394 ? -29.844 -16.312 -11.984 1 97.38 394 SER A N 1
ATOM 3234 C CA . SER A 1 394 ? -29.797 -17.766 -11.93 1 97.38 394 SER A CA 1
ATOM 3235 C C . SER A 1 394 ? -28.359 -18.266 -11.883 1 97.38 394 SER A C 1
ATOM 3237 O O . SER A 1 394 ? -28.062 -19.281 -11.227 1 97.38 394 SER A O 1
ATOM 3239 N N . ASP A 1 395 ? -27.5 -17.609 -12.617 1 97.94 395 ASP A N 1
ATOM 3240 C CA . ASP A 1 395 ? -26.078 -17.984 -12.602 1 97.94 395 ASP A CA 1
ATOM 3241 C C . ASP A 1 395 ? -25.484 -17.828 -11.203 1 97.94 395 ASP A C 1
ATOM 3243 O O . ASP A 1 395 ? -24.703 -18.672 -10.758 1 97.94 395 ASP A O 1
ATOM 3247 N N . ILE A 1 396 ? -25.859 -16.766 -10.523 1 98.19 396 ILE A N 1
ATOM 3248 C CA . ILE A 1 396 ? -25.375 -16.484 -9.18 1 98.19 396 ILE A CA 1
ATOM 3249 C C . ILE A 1 396 ? -25.859 -17.562 -8.219 1 98.19 396 ILE A C 1
ATOM 3251 O O . ILE A 1 396 ? -25.094 -18.062 -7.391 1 98.19 396 ILE A O 1
ATOM 3255 N N . VAL A 1 397 ? -27.109 -17.922 -8.336 1 97.94 397 VAL A N 1
ATOM 3256 C CA . VAL A 1 397 ? -27.703 -18.953 -7.508 1 97.94 397 VAL A CA 1
ATOM 3257 C C . VAL A 1 397 ? -26.969 -20.281 -7.738 1 97.94 397 VAL A C 1
ATOM 3259 O O . VAL A 1 397 ? -26.688 -21.016 -6.789 1 97.94 397 VAL A O 1
ATOM 3262 N N . SER A 1 398 ? -26.688 -20.531 -8.961 1 97.69 398 SER A N 1
ATOM 3263 C CA . SER A 1 398 ? -25.984 -21.766 -9.305 1 97.69 398 SER A CA 1
ATOM 3264 C C . SER A 1 398 ? -24.609 -21.828 -8.625 1 97.69 398 SER A C 1
ATOM 3266 O O . SER A 1 398 ? -24.234 -22.875 -8.078 1 97.69 398 SER A O 1
ATOM 3268 N N . VAL A 1 399 ? -23.828 -20.734 -8.672 1 98.06 399 VAL A N 1
ATOM 3269 C CA . VAL A 1 399 ? -22.531 -20.672 -8.031 1 98.06 399 VAL A CA 1
ATOM 3270 C C . VAL A 1 399 ? -22.672 -20.938 -6.535 1 98.06 399 VAL A C 1
ATOM 3272 O O . VAL A 1 399 ? -21.938 -21.75 -5.961 1 98.06 399 VAL A O 1
ATOM 3275 N N . ALA A 1 400 ? -23.609 -20.25 -5.883 1 97.94 400 ALA A N 1
ATOM 3276 C CA . ALA A 1 400 ? -23.828 -20.391 -4.445 1 97.94 400 ALA A CA 1
ATOM 3277 C C . ALA A 1 400 ? -24.141 -21.844 -4.074 1 97.94 400 ALA A C 1
ATOM 3279 O O . ALA A 1 400 ? -23.719 -22.328 -3.029 1 97.94 400 ALA A O 1
ATOM 3280 N N . THR A 1 401 ? -24.891 -22.484 -4.918 1 97.19 401 THR A N 1
ATOM 3281 C CA . THR A 1 401 ? -25.328 -23.844 -4.652 1 97.19 401 THR A CA 1
ATOM 3282 C C . THR A 1 401 ? -24.156 -24.812 -4.746 1 97.19 401 THR A C 1
ATOM 3284 O O . THR A 1 401 ? -24.141 -25.844 -4.07 1 97.19 401 THR A O 1
ATOM 3287 N N . LYS A 1 402 ? -23.172 -24.484 -5.5 1 97 402 LYS A N 1
ATOM 3288 C CA . LYS A 1 402 ? -22.031 -25.359 -5.723 1 97 402 LYS A CA 1
ATOM 3289 C C . LYS A 1 402 ? -21.031 -25.266 -4.57 1 97 402 LYS A C 1
ATOM 3291 O O . LYS A 1 402 ? -20.188 -26.156 -4.402 1 97 402 LYS A O 1
ATOM 3296 N N . LEU A 1 403 ? -21.047 -24.156 -3.809 1 97.62 403 LEU A N 1
ATOM 3297 C CA . LEU A 1 403 ? -20.094 -23.938 -2.723 1 97.62 403 LEU A CA 1
ATOM 3298 C C . LEU A 1 403 ? -20.484 -24.75 -1.489 1 97.62 403 LEU A C 1
ATOM 3300 O O . LEU A 1 403 ? -21.625 -24.703 -1.044 1 97.62 403 LEU A O 1
ATOM 3304 N N . LYS A 1 404 ? -19.516 -25.516 -0.955 1 96.88 404 LYS A N 1
ATOM 3305 C CA . LYS A 1 404 ? -19.75 -26.328 0.233 1 96.88 404 LYS A CA 1
ATOM 3306 C C . LYS A 1 404 ? -18.641 -26.125 1.265 1 96.88 404 LYS A C 1
ATOM 3308 O O . LYS A 1 404 ? -17.453 -26.234 0.943 1 96.88 404 LYS A O 1
ATOM 3313 N N . LEU A 1 405 ? -19.016 -25.875 2.479 1 97.25 405 LEU A N 1
ATOM 3314 C CA . LEU A 1 405 ? -18.062 -25.672 3.553 1 97.25 405 LEU A CA 1
ATOM 3315 C C . LEU A 1 405 ? -17.219 -26.922 3.773 1 97.25 405 LEU A C 1
ATOM 3317 O O . LEU A 1 405 ? -17.766 -28.031 3.904 1 97.25 405 LEU A O 1
ATOM 3321 N N . GLN A 1 406 ? -15.93 -26.75 3.734 1 97.38 406 GLN A N 1
ATOM 3322 C CA . GLN A 1 406 ? -15.039 -27.891 3.842 1 97.38 406 GLN A CA 1
ATOM 3323 C C . GLN A 1 406 ? -14.117 -27.766 5.055 1 97.38 406 GLN A C 1
ATOM 3325 O O . GLN A 1 406 ? -13.656 -28.781 5.594 1 97.38 406 GLN A O 1
ATOM 3330 N N . ALA A 1 407 ? -13.844 -26.547 5.48 1 97.5 407 ALA A N 1
ATOM 3331 C CA . ALA A 1 407 ? -12.969 -26.344 6.633 1 97.5 407 ALA A CA 1
ATOM 3332 C C . ALA A 1 407 ? -13.242 -25 7.301 1 97.5 407 ALA A C 1
ATOM 3334 O O . ALA A 1 407 ? -13.719 -24.062 6.652 1 97.5 407 ALA A O 1
ATOM 3335 N N . PHE A 1 408 ? -13.008 -24.906 8.547 1 96.38 408 PHE A N 1
ATOM 3336 C CA . PHE A 1 408 ? -12.984 -23.594 9.188 1 96.38 408 PHE A CA 1
ATOM 3337 C C . PHE A 1 408 ? -11.898 -23.531 10.258 1 96.38 408 PHE A C 1
ATOM 3339 O O . PHE A 1 408 ? -11.555 -24.562 10.859 1 96.38 408 PHE A O 1
ATOM 3346 N N . TYR A 1 409 ? -11.336 -22.469 10.414 1 97.44 409 TYR A N 1
ATOM 3347 C CA . TYR A 1 409 ? -10.32 -22.141 11.406 1 97.44 409 TYR A CA 1
ATOM 3348 C C . TYR A 1 409 ? -10.758 -20.953 12.25 1 97.44 409 TYR A C 1
ATOM 3350 O O . TYR A 1 409 ? -11.242 -19.953 11.711 1 97.44 409 TYR A O 1
ATOM 3358 N N . PHE A 1 410 ? -10.648 -21.125 13.57 1 96.69 410 PHE A N 1
ATOM 3359 C CA . PHE A 1 410 ? -11.031 -20.062 14.5 1 96.69 410 PHE A CA 1
ATOM 3360 C C . PHE A 1 410 ? -9.883 -19.734 15.445 1 96.69 410 PHE A C 1
ATOM 3362 O O . PHE A 1 410 ? -9.477 -20.578 16.25 1 96.69 410 PHE A O 1
ATOM 3369 N N . LEU A 1 411 ? -9.32 -18.516 15.211 1 95.38 411 LEU A N 1
ATOM 3370 C CA . LEU A 1 411 ? -8.359 -17.984 16.172 1 95.38 411 LEU A CA 1
ATOM 3371 C C . LEU A 1 411 ? -9.062 -17.203 17.266 1 95.38 411 LEU A C 1
ATOM 3373 O O . LEU A 1 411 ? -9.609 -16.141 17.016 1 95.38 411 LEU A O 1
ATOM 3377 N N . GLU A 1 412 ? -8.984 -17.719 18.438 1 92.5 412 GLU A N 1
ATOM 3378 C CA . GLU A 1 412 ? -9.703 -17.109 19.547 1 92.5 412 GLU A CA 1
ATOM 3379 C C . GLU A 1 412 ? -8.82 -16.141 20.312 1 92.5 412 GLU A C 1
ATOM 3381 O O . GLU A 1 412 ? -7.801 -16.531 20.891 1 92.5 412 GLU A O 1
ATOM 3386 N N . GLY A 1 413 ? -9.242 -14.922 20.219 1 84.31 413 GLY A N 1
ATOM 3387 C CA . GLY A 1 413 ? -8.555 -13.883 20.969 1 84.31 413 GLY A CA 1
ATOM 3388 C C . GLY A 1 413 ? -9.188 -13.609 22.328 1 84.31 413 GLY A C 1
ATOM 3389 O O . GLY A 1 413 ? -10.078 -14.344 22.75 1 84.31 413 GLY A O 1
ATOM 3390 N N . ASN A 1 414 ? -8.641 -12.523 23.078 1 74.31 414 ASN A N 1
ATOM 3391 C CA . ASN A 1 414 ? -9.117 -12.172 24.422 1 74.31 414 ASN A CA 1
ATOM 3392 C C . ASN A 1 414 ? -10.391 -11.336 24.359 1 74.31 414 ASN A C 1
ATOM 3394 O O . ASN A 1 414 ? -10.633 -10.633 23.375 1 74.31 414 ASN A O 1
ATOM 3398 N N . MET B 1 1 ? -9.812 29.391 -7.723 1 89.81 1 MET B N 1
ATOM 3399 C CA . MET B 1 1 ? -10.875 30.406 -7.699 1 89.81 1 MET B CA 1
ATOM 3400 C C . MET B 1 1 ? -11.594 30.406 -6.355 1 89.81 1 MET B C 1
ATOM 3402 O O . MET B 1 1 ? -11.805 29.344 -5.762 1 89.81 1 MET B O 1
ATOM 3406 N N . LYS B 1 2 ? -11.969 31.562 -6.012 1 92.38 2 LYS B N 1
ATOM 3407 C CA . LYS B 1 2 ? -12.688 31.703 -4.75 1 92.38 2 LYS B CA 1
ATOM 3408 C C . LYS B 1 2 ? -14.188 31.562 -4.953 1 92.38 2 LYS B C 1
ATOM 3410 O O . LYS B 1 2 ? -14.773 32.25 -5.793 1 92.38 2 LYS B O 1
ATOM 3415 N N . ILE B 1 3 ? -14.82 30.641 -4.227 1 94.19 3 ILE B N 1
ATOM 3416 C CA . ILE B 1 3 ? -16.266 30.516 -4.211 1 94.19 3 ILE B CA 1
ATOM 3417 C C . ILE B 1 3 ? -16.859 31.562 -3.262 1 94.19 3 ILE B C 1
ATOM 3419 O O . ILE B 1 3 ? -17.672 32.375 -3.672 1 94.19 3 ILE B O 1
ATOM 3423 N N . VAL B 1 4 ? -16.453 31.516 -2.039 1 95.62 4 VAL B N 1
ATOM 3424 C CA . VAL B 1 4 ? -16.641 32.531 -1.004 1 95.62 4 VAL B CA 1
ATOM 3425 C C . VAL B 1 4 ? -15.359 32.656 -0.188 1 95.62 4 VAL B C 1
ATOM 3427 O O . VAL B 1 4 ? -14.43 31.875 -0.337 1 95.62 4 VAL B O 1
ATOM 3430 N N . GLU B 1 5 ? -15.328 33.719 0.65 1 96.06 5 GLU B N 1
ATOM 3431 C CA . GLU B 1 5 ? -14.141 33.875 1.479 1 96.06 5 GLU B CA 1
ATOM 3432 C C . GLU B 1 5 ? -13.859 32.625 2.303 1 96.06 5 GLU B C 1
ATOM 3434 O O . GLU B 1 5 ? -14.75 32.125 2.996 1 96.06 5 GLU B O 1
ATOM 3439 N N . GLY B 1 6 ? -12.68 32.062 2.188 1 96.94 6 GLY B N 1
ATOM 3440 C CA . GLY B 1 6 ? -12.297 30.906 2.973 1 96.94 6 GLY B CA 1
ATOM 3441 C C . GLY B 1 6 ? -12.641 29.594 2.299 1 96.94 6 GLY B C 1
ATOM 3442 O O . GLY B 1 6 ? -12.352 28.516 2.836 1 96.94 6 GLY B O 1
ATOM 3443 N N . VAL B 1 7 ? -13.281 29.609 1.101 1 97.62 7 VAL B N 1
ATOM 3444 C CA . VAL B 1 7 ? -13.594 28.438 0.294 1 97.62 7 VAL B CA 1
ATOM 3445 C C . VAL B 1 7 ? -13.047 28.625 -1.119 1 97.62 7 VAL B C 1
ATOM 3447 O O . VAL B 1 7 ? -13.477 29.516 -1.85 1 97.62 7 VAL B O 1
ATOM 3450 N N . SER B 1 8 ? -12.094 27.766 -1.452 1 96.81 8 SER B N 1
ATOM 3451 C CA . SER B 1 8 ? -11.43 27.906 -2.744 1 96.81 8 SER B CA 1
ATOM 3452 C C . SER B 1 8 ? -11.648 26.672 -3.615 1 96.81 8 SER B C 1
ATOM 3454 O O . SER B 1 8 ? -11.664 25.547 -3.113 1 96.81 8 SER B O 1
ATOM 3456 N N . LEU B 1 9 ? -11.883 26.891 -4.887 1 97.19 9 LEU B N 1
ATOM 3457 C CA . LEU B 1 9 ? -12.023 25.844 -5.891 1 97.19 9 LEU B CA 1
ATOM 3458 C C . LEU B 1 9 ? -10.805 25.797 -6.805 1 97.19 9 LEU B C 1
ATOM 3460 O O . LEU B 1 9 ? -10.391 26.828 -7.348 1 97.19 9 LEU B O 1
ATOM 3464 N N . HIS B 1 10 ? -10.172 24.672 -6.848 1 96.81 10 HIS B N 1
ATOM 3465 C CA . HIS B 1 10 ? -9.016 24.453 -7.715 1 96.81 10 HIS B CA 1
ATOM 3466 C C . HIS B 1 10 ? -9.344 23.438 -8.805 1 96.81 10 HIS B C 1
ATOM 3468 O O . HIS B 1 10 ? -9.531 22.25 -8.523 1 96.81 10 HIS B O 1
ATOM 3474 N N . LEU B 1 11 ? -9.422 23.922 -10.039 1 95.94 11 LEU B N 1
ATOM 3475 C CA . LEU B 1 11 ? -9.703 23.062 -11.188 1 95.94 11 LEU B CA 1
ATOM 3476 C C . LEU B 1 11 ? -8.422 22.703 -11.93 1 95.94 11 LEU B C 1
ATOM 3478 O O . LEU B 1 11 ? -7.742 23.594 -12.453 1 95.94 11 LEU B O 1
ATOM 3482 N N . ILE B 1 12 ? -8.125 21.453 -11.93 1 94.38 12 ILE B N 1
ATOM 3483 C CA . ILE B 1 12 ? -6.895 20.984 -12.555 1 94.38 12 ILE B CA 1
ATOM 3484 C C . ILE B 1 12 ? -7.227 19.984 -13.664 1 94.38 12 ILE B C 1
ATOM 3486 O O . ILE B 1 12 ? -7.562 18.828 -13.398 1 94.38 12 ILE B O 1
ATOM 3490 N N . LYS B 1 13 ? -7.004 20.438 -14.844 1 92.31 13 LYS B N 1
ATOM 3491 C CA . LYS B 1 13 ? -7.262 19.562 -15.984 1 92.31 13 LYS B CA 1
ATOM 3492 C C . LYS B 1 13 ? -6.164 18.516 -16.125 1 92.31 13 LYS B C 1
ATOM 3494 O O . LYS B 1 13 ? -4.984 18.812 -15.953 1 92.31 13 LYS B O 1
ATOM 3499 N N . ASN B 1 14 ? -6.586 17.297 -16.266 1 87.06 14 ASN B N 1
ATOM 3500 C CA . ASN B 1 14 ? -5.664 16.188 -16.453 1 87.06 14 ASN B CA 1
ATOM 3501 C C . ASN B 1 14 ? -6.285 15.078 -17.312 1 87.06 14 ASN B C 1
ATOM 3503 O O . ASN B 1 14 ? -7.355 14.562 -16.984 1 87.06 14 ASN B O 1
ATOM 3507 N N . GLN B 1 15 ? -5.629 14.742 -18.391 1 82.19 15 GLN B N 1
ATOM 3508 C CA . GLN B 1 15 ? -6.168 13.734 -19.312 1 82.19 15 GLN B CA 1
ATOM 3509 C C . GLN B 1 15 ? -5.414 12.414 -19.172 1 82.19 15 GLN B C 1
ATOM 3511 O O . GLN B 1 15 ? -5.75 11.43 -19.844 1 82.19 15 GLN B O 1
ATOM 3516 N N . GLN B 1 16 ? -4.547 12.398 -18.328 1 77.25 16 GLN B N 1
ATOM 3517 C CA . GLN B 1 16 ? -3.684 11.227 -18.203 1 77.25 16 GLN B CA 1
ATOM 3518 C C . GLN B 1 16 ? -4.434 10.055 -17.562 1 77.25 16 GLN B C 1
ATOM 3520 O O . GLN B 1 16 ? -4.281 8.914 -18 1 77.25 16 GLN B O 1
ATOM 3525 N N . PHE B 1 17 ? -5.242 10.328 -16.641 1 79.38 17 PHE B N 1
ATOM 3526 C CA . PHE B 1 17 ? -5.898 9.273 -15.867 1 79.38 17 PHE B CA 1
ATOM 3527 C C . PHE B 1 17 ? -7.277 8.961 -16.438 1 79.38 17 PHE B C 1
ATOM 3529 O O . PHE B 1 17 ? -7.914 9.828 -17.047 1 79.38 17 PHE B O 1
ATOM 3536 N N . LYS B 1 18 ? -7.688 7.723 -16.156 1 83.25 18 LYS B N 1
ATOM 3537 C CA . LYS B 1 18 ? -9.023 7.312 -16.578 1 83.25 18 LYS B CA 1
ATOM 3538 C C . LYS B 1 18 ? -10.086 7.762 -15.586 1 83.25 18 LYS B C 1
ATOM 3540 O O . LYS B 1 18 ? -11.281 7.68 -15.867 1 83.25 18 LYS B O 1
ATOM 3545 N N . THR B 1 19 ? -9.594 8.273 -14.484 1 89 19 THR B N 1
ATOM 3546 C CA . THR B 1 19 ? -10.523 8.656 -13.422 1 89 19 THR B CA 1
ATOM 3547 C C . THR B 1 19 ? -10.414 10.148 -13.125 1 89 19 THR B C 1
ATOM 3549 O O . THR B 1 19 ? -9.406 10.781 -13.445 1 89 19 THR B O 1
ATOM 3552 N N . ASN B 1 20 ? -11.547 10.641 -12.617 1 91.75 20 ASN B N 1
ATOM 3553 C CA . ASN B 1 20 ? -11.555 11.953 -11.977 1 91.75 20 ASN B CA 1
ATOM 3554 C C . ASN B 1 20 ? -11.359 11.836 -10.469 1 91.75 20 ASN B C 1
ATOM 3556 O O . ASN B 1 20 ? -11.758 10.844 -9.859 1 91.75 20 ASN B O 1
ATOM 3560 N N . HIS B 1 21 ? -10.688 12.844 -9.945 1 95 21 HIS B N 1
ATOM 3561 C CA . HIS B 1 21 ? -10.438 12.891 -8.508 1 95 21 HIS B CA 1
ATOM 3562 C C . HIS B 1 21 ? -10.914 14.203 -7.91 1 95 21 HIS B C 1
ATOM 3564 O O . HIS B 1 21 ? -10.516 15.281 -8.352 1 95 21 HIS B O 1
ATOM 3570 N N . LEU B 1 22 ? -11.773 14.047 -6.957 1 96.69 22 LEU B N 1
ATOM 3571 C CA . LEU B 1 22 ? -12.258 15.227 -6.238 1 96.69 22 LEU B CA 1
ATOM 3572 C C . LEU B 1 22 ? -11.898 15.141 -4.758 1 96.69 22 LEU B C 1
ATOM 3574 O O . LEU B 1 22 ? -12.102 14.109 -4.125 1 96.69 22 LEU B O 1
ATOM 3578 N N . THR B 1 23 ? -11.336 16.203 -4.219 1 97.94 23 THR B N 1
ATOM 3579 C CA . THR B 1 23 ? -10.953 16.25 -2.812 1 97.94 23 THR B CA 1
ATOM 3580 C C . THR B 1 23 ? -11.523 17.5 -2.148 1 97.94 23 THR B C 1
ATOM 3582 O O . THR B 1 23 ? -11.305 18.625 -2.623 1 97.94 23 THR B O 1
ATOM 3585 N N . PHE B 1 24 ? -12.32 17.344 -1.098 1 98.12 24 PHE B N 1
ATOM 3586 C CA . PHE B 1 24 ? -12.578 18.406 -0.133 1 98.12 24 PHE B CA 1
ATOM 3587 C C . PHE B 1 24 ? -11.547 18.375 0.99 1 98.12 24 PHE B C 1
ATOM 3589 O O . PHE B 1 24 ? -11.438 17.375 1.709 1 98.12 24 PHE B O 1
ATOM 3596 N N . ARG B 1 25 ? -10.82 19.422 1.122 1 98.5 25 ARG B N 1
ATOM 3597 C CA . ARG B 1 25 ? -9.82 19.484 2.182 1 98.5 25 ARG B CA 1
ATOM 3598 C C . ARG B 1 25 ? -10.211 20.516 3.234 1 98.5 25 ARG B C 1
ATOM 3600 O O . ARG B 1 25 ? -10.211 21.719 2.961 1 98.5 25 ARG B O 1
ATOM 3607 N N . PHE B 1 26 ? -10.516 20.047 4.406 1 98.69 26 PHE B N 1
ATOM 3608 C CA . PHE B 1 26 ? -10.742 20.906 5.566 1 98.69 26 PHE B CA 1
ATOM 3609 C C . PHE B 1 26 ? -9.445 21.094 6.352 1 98.69 26 PHE B C 1
ATOM 3611 O O . PHE B 1 26 ? -8.852 20.141 6.836 1 98.69 26 PHE B O 1
ATOM 3618 N N . SER B 1 27 ? -9.023 22.328 6.441 1 98.69 27 SER B N 1
ATOM 3619 C CA . SER B 1 27 ? -7.824 22.656 7.211 1 98.69 27 SER B CA 1
ATOM 3620 C C . SER B 1 27 ? -8.164 23.484 8.445 1 98.69 27 SER B C 1
ATOM 3622 O O . SER B 1 27 ? -8.75 24.562 8.328 1 98.69 27 SER B O 1
ATOM 3624 N N . GLY B 1 28 ? -7.891 22.953 9.578 1 98.12 28 GLY B N 1
ATOM 3625 C CA . GLY B 1 28 ? -8.094 23.625 10.852 1 98.12 28 GLY B CA 1
ATOM 3626 C C . GLY B 1 28 ? -6.945 23.422 11.82 1 98.12 28 GLY B C 1
ATOM 3627 O O . GLY B 1 28 ? -5.859 23 11.43 1 98.12 28 GLY B O 1
ATOM 3628 N N . ASP B 1 29 ? -7.188 23.766 13.102 1 97.62 29 ASP B N 1
ATOM 3629 C CA . ASP B 1 29 ? -6.141 23.703 14.117 1 97.62 29 ASP B CA 1
ATOM 3630 C C . ASP B 1 29 ? -5.91 22.25 14.57 1 97.62 29 ASP B C 1
ATOM 3632 O O . ASP B 1 29 ? -6.863 21.5 14.742 1 97.62 29 ASP B O 1
ATOM 3636 N N . PHE B 1 30 ? -4.641 21.922 14.641 1 97.94 30 PHE B N 1
ATOM 3637 C CA . PHE B 1 30 ? -4.27 20.688 15.328 1 97.94 30 PHE B CA 1
ATOM 3638 C C . PHE B 1 30 ? -4.273 20.891 16.844 1 97.94 30 PHE B C 1
ATOM 3640 O O . PHE B 1 30 ? -3.471 21.672 17.375 1 97.94 30 PHE B O 1
ATOM 3647 N N . ASN B 1 31 ? -5.266 20.234 17.5 1 94.75 31 ASN B N 1
ATOM 3648 C CA . ASN B 1 31 ? -5.445 20.453 18.938 1 94.75 31 ASN B CA 1
ATOM 3649 C C . ASN B 1 31 ? -5.945 19.203 19.641 1 94.75 31 ASN B C 1
ATOM 3651 O O . ASN B 1 31 ? -6.699 18.422 19.062 1 94.75 31 ASN B O 1
ATOM 3655 N N . ASN B 1 32 ? -5.496 19.078 20.906 1 94.75 32 ASN B N 1
ATOM 3656 C CA . ASN B 1 32 ? -5.848 17.922 21.719 1 94.75 32 ASN B CA 1
ATOM 3657 C C . ASN B 1 32 ? -7.355 17.812 21.922 1 94.75 32 ASN B C 1
ATOM 3659 O O . ASN B 1 32 ? -7.906 16.719 22.016 1 94.75 32 ASN B O 1
ATOM 3663 N N . LYS B 1 33 ? -7.969 18.875 21.938 1 95.88 33 LYS B N 1
ATOM 3664 C CA . LYS B 1 33 ? -9.391 18.922 22.266 1 95.88 33 LYS B CA 1
ATOM 3665 C C . LYS B 1 33 ? -10.242 18.453 21.078 1 95.88 33 LYS B C 1
ATOM 3667 O O . LYS B 1 33 ? -11.328 17.906 21.266 1 95.88 33 LYS B O 1
ATOM 3672 N N . THR B 1 34 ? -9.703 18.656 19.875 1 97.44 34 THR B N 1
ATOM 3673 C CA . THR B 1 34 ? -10.609 18.469 18.75 1 97.44 34 THR B CA 1
ATOM 3674 C C . THR B 1 34 ? -10.117 17.328 17.844 1 97.44 34 THR B C 1
ATOM 3676 O O . THR B 1 34 ? -10.867 16.844 17 1 97.44 34 THR B O 1
ATOM 3679 N N . VAL B 1 35 ? -8.922 16.875 18 1 98.31 35 VAL B N 1
ATOM 3680 C CA . VAL B 1 35 ? -8.312 15.93 17.078 1 98.31 35 VAL B CA 1
ATOM 3681 C C . VAL B 1 35 ? -9.172 14.672 16.984 1 98.31 35 VAL B C 1
ATOM 3683 O O . VAL B 1 35 ? -9.461 14.188 15.883 1 98.31 35 VAL B O 1
ATOM 3686 N N . ALA B 1 36 ? -9.625 14.148 18.094 1 98.38 36 ALA B N 1
ATOM 3687 C CA . ALA B 1 36 ? -10.453 12.945 18.109 1 98.38 36 ALA B CA 1
ATOM 3688 C C . ALA B 1 36 ? -11.82 13.211 17.484 1 98.38 36 ALA B C 1
ATOM 3690 O O . ALA B 1 36 ? -12.352 12.375 16.766 1 98.38 36 ALA B O 1
ATOM 3691 N N . ARG B 1 37 ? -12.406 14.344 17.797 1 98.31 37 ARG B N 1
ATOM 3692 C CA . ARG B 1 37 ? -13.695 14.727 17.234 1 98.31 37 ARG B CA 1
ATOM 3693 C C . ARG B 1 37 ? -13.625 14.797 15.719 1 98.31 37 ARG B C 1
ATOM 3695 O O . ARG B 1 37 ? -14.516 14.297 15.023 1 98.31 37 ARG B O 1
ATOM 3702 N N . ARG B 1 38 ? -12.617 15.43 15.227 1 98.62 38 ARG B N 1
ATOM 3703 C CA . ARG B 1 38 ? -12.445 15.578 13.789 1 98.62 38 ARG B CA 1
ATOM 3704 C C . ARG B 1 38 ? -12.273 14.219 13.109 1 98.62 38 ARG B C 1
ATOM 3706 O O . ARG B 1 38 ? -12.766 14.008 12 1 98.62 38 ARG B O 1
ATOM 3713 N N . SER B 1 39 ? -11.547 13.32 13.781 1 98.5 39 SER B N 1
ATOM 3714 C CA . SER B 1 39 ? -11.398 11.969 13.266 1 98.5 39 SER B CA 1
ATOM 3715 C C . SER B 1 39 ? -12.742 11.25 13.203 1 98.5 39 SER B C 1
ATOM 3717 O O . SER B 1 39 ? -13.023 10.531 12.242 1 98.5 39 SER B O 1
ATOM 3719 N N . LEU B 1 40 ? -13.523 11.422 14.211 1 98.44 40 LEU B N 1
ATOM 3720 C CA . LEU B 1 40 ? -14.852 10.828 14.234 1 98.44 40 LEU B CA 1
ATOM 3721 C C . LEU B 1 40 ? -15.742 11.422 13.148 1 98.44 40 LEU B C 1
ATOM 3723 O O . LEU B 1 40 ? -16.516 10.703 12.516 1 98.44 40 LEU B O 1
ATOM 3727 N N . VAL B 1 41 ? -15.609 12.703 12.93 1 98.38 41 VAL B N 1
ATOM 3728 C CA . VAL B 1 41 ? -16.344 13.359 11.852 1 98.38 41 VAL B CA 1
ATOM 3729 C C . VAL B 1 41 ? -15.969 12.719 10.516 1 98.38 41 VAL B C 1
ATOM 3731 O O . VAL B 1 41 ? -16.844 12.43 9.703 1 98.38 41 VAL B O 1
ATOM 3734 N N . ALA B 1 42 ? -14.68 12.57 10.305 1 98 42 ALA B N 1
ATOM 3735 C CA . ALA B 1 42 ? -14.203 11.953 9.07 1 98 42 ALA B CA 1
ATOM 3736 C C . ALA B 1 42 ? -14.867 10.594 8.844 1 98 42 ALA B C 1
ATOM 3738 O O . ALA B 1 42 ? -15.258 10.266 7.723 1 98 42 ALA B O 1
ATOM 3739 N N . GLN B 1 43 ? -15.016 9.844 9.891 1 94.69 43 GLN B N 1
ATOM 3740 C CA . GLN B 1 43 ? -15.664 8.539 9.805 1 94.69 43 GLN B CA 1
ATOM 3741 C C . GLN B 1 43 ? -17.141 8.68 9.453 1 94.69 43 GLN B C 1
ATOM 3743 O O . GLN B 1 43 ? -17.641 7.977 8.578 1 94.69 43 GLN B O 1
ATOM 3748 N N . MET B 1 44 ? -17.812 9.523 10.078 1 96 44 MET B N 1
ATOM 3749 C CA . MET B 1 44 ? -19.25 9.688 9.922 1 96 44 MET B CA 1
ATOM 3750 C C . MET B 1 44 ? -19.609 10.172 8.516 1 96 44 MET B C 1
ATOM 3752 O O . MET B 1 44 ? -20.641 9.797 7.961 1 96 44 MET B O 1
ATOM 3756 N N . LEU B 1 45 ? -18.719 10.961 7.941 1 96.25 45 LEU B N 1
ATOM 3757 C CA . LEU B 1 45 ? -18.969 11.586 6.648 1 96.25 45 LEU B CA 1
ATOM 3758 C C . LEU B 1 45 ? -19.062 10.539 5.547 1 96.25 45 LEU B C 1
ATOM 3760 O O . LEU B 1 45 ? -19.766 10.719 4.559 1 96.25 45 LEU B O 1
ATOM 3764 N N . VAL B 1 46 ? -18.359 9.445 5.727 1 93.56 46 VAL B N 1
ATOM 3765 C CA . VAL B 1 46 ? -18.297 8.469 4.641 1 93.56 46 VAL B CA 1
ATOM 3766 C C . VAL B 1 46 ? -19.109 7.227 5.016 1 93.56 46 VAL B C 1
ATOM 3768 O O . VAL B 1 46 ? -18.891 6.148 4.457 1 93.56 46 VAL B O 1
ATOM 3771 N N . THR B 1 47 ? -19.969 7.344 5.977 1 91.12 47 THR B N 1
ATOM 3772 C CA . THR B 1 47 ? -20.719 6.184 6.453 1 91.12 47 THR B CA 1
ATOM 3773 C C . THR B 1 47 ? -22.188 6.301 6.094 1 91.12 47 THR B C 1
ATOM 3775 O O . THR B 1 47 ? -22.812 5.328 5.668 1 91.12 47 THR B O 1
ATOM 3778 N N . ALA B 1 48 ? -22.828 7.477 6.395 1 92.69 48 ALA B N 1
ATOM 3779 C CA . ALA B 1 48 ? -24.25 7.703 6.152 1 92.69 48 ALA B CA 1
ATOM 3780 C C . ALA B 1 48 ? -24.578 9.195 6.172 1 92.69 48 ALA B C 1
ATOM 3782 O O . ALA B 1 48 ? -23.75 10.008 6.602 1 92.69 48 ALA B O 1
ATOM 3783 N N . ASN B 1 49 ? -25.656 9.547 5.57 1 95.44 49 ASN B N 1
ATOM 3784 C CA . ASN B 1 49 ? -26.234 10.891 5.656 1 95.44 49 ASN B CA 1
ATOM 3785 C C . ASN B 1 49 ? -27.75 10.844 5.707 1 95.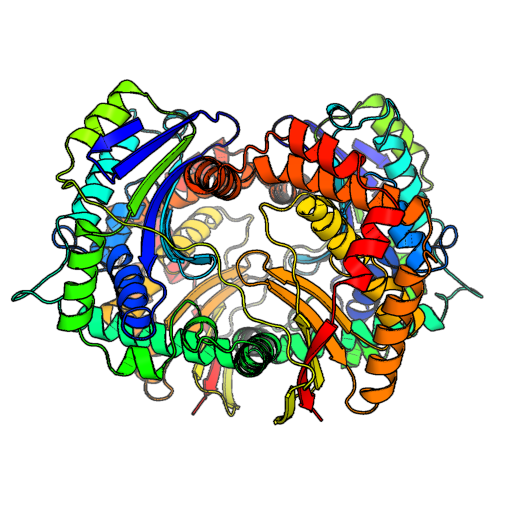44 49 ASN B C 1
ATOM 3787 O O . ASN B 1 49 ? -28.344 9.773 5.824 1 95.44 49 ASN B O 1
ATOM 3791 N N . ALA B 1 50 ? -28.406 12.016 5.73 1 95.56 50 ALA B N 1
ATOM 3792 C CA . ALA B 1 50 ? -29.859 12.078 5.91 1 95.56 50 ALA B CA 1
ATOM 3793 C C . ALA B 1 50 ? -30.594 11.445 4.727 1 95.56 50 ALA B C 1
ATOM 3795 O O . ALA B 1 50 ? -31.656 10.844 4.895 1 95.56 50 ALA B O 1
ATOM 3796 N N . LYS B 1 51 ? -30.094 11.555 3.531 1 95.5 51 LYS B N 1
ATOM 3797 C CA . LYS B 1 51 ? -30.719 11 2.332 1 95.5 51 LYS B CA 1
ATOM 3798 C C . LYS B 1 51 ? -30.516 9.484 2.266 1 95.5 51 LYS B C 1
ATOM 3800 O O . LYS B 1 51 ? -31.375 8.766 1.772 1 95.5 51 LYS B O 1
ATOM 3805 N N . TYR B 1 52 ? -29.422 9.086 2.729 1 94.94 52 TYR B N 1
ATOM 3806 C CA . TYR B 1 52 ? -29.078 7.676 2.824 1 94.94 52 TYR B CA 1
ATOM 3807 C C . TYR B 1 52 ? -28.734 7.297 4.258 1 94.94 52 TYR B C 1
ATOM 3809 O O . TYR B 1 52 ? -27.562 7.094 4.59 1 94.94 52 TYR B O 1
ATOM 3817 N N . PRO B 1 53 ? -29.797 7.035 5.02 1 92.94 53 PRO B N 1
ATOM 3818 C CA . PRO B 1 53 ? -29.609 6.918 6.465 1 92.94 53 PRO B CA 1
ATOM 3819 C C . PRO B 1 53 ? -29.078 5.547 6.883 1 92.94 53 PRO B C 1
ATOM 3821 O O . PRO B 1 53 ? -28.625 5.379 8.016 1 92.94 53 PRO B O 1
ATOM 3824 N N . LYS B 1 54 ? -29.203 4.609 5.98 1 89 54 LYS B N 1
ATOM 3825 C CA . LYS B 1 54 ? -28.625 3.291 6.238 1 89 54 LYS B CA 1
ATOM 3826 C C . LYS B 1 54 ? -27.312 3.113 5.5 1 89 54 LYS B C 1
ATOM 3828 O O . LYS B 1 54 ? -27.172 3.543 4.352 1 89 54 LYS B O 1
ATOM 3833 N N . VAL B 1 55 ? -26.312 2.543 6.211 1 85.88 55 VAL B N 1
ATOM 3834 C CA . VAL B 1 55 ? -24.984 2.32 5.637 1 85.88 55 VAL B CA 1
ATOM 3835 C C . VAL B 1 55 ? -25.125 1.6 4.297 1 85.88 55 VAL B C 1
ATOM 3837 O O . VAL B 1 55 ? -24.453 1.954 3.326 1 85.88 55 VAL B O 1
ATOM 3840 N N . GLN B 1 56 ? -25.969 0.641 4.215 1 83.62 56 GLN B N 1
ATOM 3841 C CA . GLN B 1 56 ? -26.203 -0.127 2.996 1 83.62 56 GLN B CA 1
ATOM 3842 C C . GLN B 1 56 ? -26.656 0.776 1.857 1 83.62 56 GLN B C 1
ATOM 3844 O O . GLN B 1 56 ? -26.172 0.664 0.731 1 83.62 56 GLN B O 1
ATOM 3849 N N . GLU B 1 57 ? -27.625 1.634 2.188 1 87.69 57 GLU B N 1
ATOM 3850 C CA . GLU B 1 57 ? -28.141 2.559 1.184 1 87.69 57 GLU B CA 1
ATOM 3851 C C . GLU B 1 57 ? -27.047 3.498 0.684 1 87.69 57 GLU B C 1
ATOM 3853 O O . GLU B 1 57 ? -26.984 3.811 -0.507 1 87.69 57 GLU B O 1
ATOM 3858 N N . PHE B 1 58 ? -26.281 3.945 1.583 1 91.44 58 PHE B N 1
ATOM 3859 C CA . PHE B 1 58 ? -25.156 4.828 1.264 1 91.44 58 PHE B CA 1
ATOM 3860 C C . PHE B 1 58 ? -24.188 4.145 0.31 1 91.44 58 PHE B C 1
ATOM 3862 O O . PHE B 1 58 ? -23.812 4.711 -0.721 1 91.44 58 PHE B O 1
ATOM 3869 N N . ARG B 1 59 ? -23.797 2.936 0.562 1 87.38 59 ARG B N 1
ATOM 3870 C CA . ARG B 1 59 ? -22.859 2.164 -0.248 1 87.38 59 ARG B CA 1
ATOM 3871 C C . ARG B 1 59 ? -23.469 1.811 -1.602 1 87.38 59 ARG B C 1
ATOM 3873 O O . ARG B 1 59 ? -22.766 1.797 -2.617 1 87.38 59 ARG B O 1
ATOM 3880 N N . GLU B 1 60 ? -24.719 1.49 -1.576 1 85.62 60 GLU B N 1
ATOM 3881 C CA . GLU B 1 60 ? -25.422 1.204 -2.822 1 85.62 60 GLU B CA 1
ATOM 3882 C C . GLU B 1 60 ? -25.422 2.416 -3.75 1 85.62 60 GLU B C 1
ATOM 3884 O O . GLU B 1 60 ? -25.297 2.271 -4.969 1 85.62 60 GLU B O 1
ATOM 3889 N N . LYS B 1 61 ? -25.609 3.523 -3.152 1 90.44 61 LYS B N 1
ATOM 3890 C CA . LYS B 1 61 ? -25.562 4.734 -3.969 1 90.44 61 LYS B CA 1
ATOM 3891 C C . LYS B 1 61 ? -24.188 4.93 -4.605 1 90.44 61 LYS B C 1
ATOM 3893 O O . LYS B 1 61 ? -24.094 5.25 -5.789 1 90.44 61 LYS B O 1
ATOM 3898 N N . LEU B 1 62 ? -23.141 4.723 -3.865 1 89.19 62 LEU B N 1
ATOM 3899 C CA . LEU B 1 62 ? -21.797 4.824 -4.406 1 89.19 62 LEU B CA 1
ATOM 3900 C C . LEU B 1 62 ? -21.578 3.814 -5.527 1 89.19 62 LEU B C 1
ATOM 3902 O O . LEU B 1 62 ? -20.969 4.141 -6.555 1 89.19 62 LEU B O 1
ATOM 3906 N N . ALA B 1 63 ? -22.078 2.666 -5.285 1 86.06 63 ALA B N 1
ATOM 3907 C CA . ALA B 1 63 ? -21.984 1.62 -6.301 1 86.06 63 ALA B CA 1
ATOM 3908 C C . ALA B 1 63 ? -22.703 2.025 -7.578 1 86.06 63 ALA B C 1
ATOM 3910 O O . ALA B 1 63 ? -22.266 1.701 -8.68 1 86.06 63 ALA B O 1
ATOM 3911 N N . SER B 1 64 ? -23.828 2.709 -7.387 1 86.88 64 SER B N 1
ATOM 3912 C CA . SER B 1 64 ? -24.625 3.139 -8.531 1 86.88 64 SER B CA 1
ATOM 3913 C C . SER B 1 64 ? -23.906 4.227 -9.328 1 86.88 64 SER B C 1
ATOM 3915 O O . SER B 1 64 ? -24.25 4.488 -10.477 1 86.88 64 SER B O 1
ATOM 3917 N N . LEU B 1 65 ? -22.938 4.809 -8.664 1 87.69 65 LEU B N 1
ATOM 3918 C CA . LEU B 1 65 ? -22.109 5.797 -9.336 1 87.69 65 LEU B CA 1
ATOM 3919 C C . LEU B 1 65 ? -20.859 5.148 -9.922 1 87.69 65 LEU B C 1
ATOM 3921 O O . LEU B 1 65 ? -19.75 5.656 -9.75 1 87.69 65 LEU B O 1
ATOM 3925 N N . TYR B 1 66 ? -21.062 4.004 -10.484 1 78.06 66 TYR B N 1
ATOM 3926 C CA . TYR B 1 66 ? -20.062 3.215 -11.188 1 78.06 66 TYR B CA 1
ATOM 3927 C C . TYR B 1 66 ? -18.906 2.859 -10.266 1 78.06 66 TYR B C 1
ATOM 3929 O O . TYR B 1 66 ? -17.734 2.918 -10.672 1 78.06 66 TYR B O 1
ATOM 3937 N N . GLY B 1 67 ? -19.203 2.691 -9.07 1 78.81 67 GLY B N 1
ATOM 3938 C CA . GLY B 1 67 ? -18.219 2.229 -8.117 1 78.81 67 GLY B CA 1
ATOM 3939 C C . GLY B 1 67 ? -17.281 3.33 -7.641 1 78.81 67 GLY B C 1
ATOM 3940 O O . GLY B 1 67 ? -16.094 3.086 -7.387 1 78.81 67 GLY B O 1
ATOM 3941 N N . ALA B 1 68 ? -17.781 4.488 -7.684 1 88.19 68 ALA B N 1
ATOM 3942 C CA . ALA B 1 68 ? -16.984 5.586 -7.117 1 88.19 68 ALA B CA 1
ATOM 3943 C C . ALA B 1 68 ? -16.453 5.223 -5.738 1 88.19 68 ALA B C 1
ATOM 3945 O O . ALA B 1 68 ? -17.141 4.57 -4.949 1 88.19 68 ALA B O 1
ATOM 3946 N N . SER B 1 69 ? -15.242 5.562 -5.535 1 90.5 69 SER B N 1
ATOM 3947 C CA . SER B 1 69 ? -14.609 5.27 -4.258 1 90.5 69 SER B CA 1
ATOM 3948 C C . SER B 1 69 ? -14.523 6.516 -3.381 1 90.5 69 SER B C 1
ATOM 3950 O O . SER B 1 69 ? -13.906 7.508 -3.764 1 90.5 69 SER B O 1
ATOM 3952 N N . LEU B 1 70 ? -15.156 6.391 -2.279 1 94.81 70 LEU B N 1
ATOM 3953 C CA . LEU B 1 70 ? -15.156 7.48 -1.308 1 94.81 70 LEU B CA 1
ATOM 3954 C C . LEU B 1 70 ? -14.297 7.125 -0.098 1 94.81 70 LEU B C 1
ATOM 3956 O O . LEU B 1 70 ? -14.383 6.012 0.426 1 94.81 70 LEU B O 1
ATOM 3960 N N . SER B 1 71 ? -13.414 8.062 0.234 1 95.25 71 SER B N 1
ATOM 3961 C CA . SER B 1 71 ? -12.555 7.812 1.388 1 95.25 71 SER B CA 1
ATOM 3962 C C . SER B 1 71 ? -12.195 9.109 2.1 1 95.25 71 SER B C 1
ATOM 3964 O O . SER B 1 71 ? -12.469 10.203 1.586 1 95.25 71 SER B O 1
ATOM 3966 N N . THR B 1 72 ? -11.727 8.969 3.309 1 96.69 72 THR B N 1
ATOM 3967 C CA . THR B 1 72 ? -11.18 10.109 4.047 1 96.69 72 THR B CA 1
ATOM 3968 C C . THR B 1 72 ? -9.719 9.867 4.406 1 96.69 72 THR B C 1
ATOM 3970 O O . THR B 1 72 ? -9.273 8.719 4.492 1 96.69 72 THR B O 1
ATOM 3973 N N . LYS B 1 73 ? -9.047 10.914 4.496 1 97.44 73 LYS B N 1
ATOM 3974 C CA . LYS B 1 73 ? -7.656 10.883 4.934 1 97.44 73 LYS B CA 1
ATOM 3975 C C . LYS B 1 73 ? -7.352 12.039 5.883 1 97.44 73 LYS B C 1
ATOM 3977 O O . LYS B 1 73 ? -7.758 13.172 5.637 1 97.44 73 LYS B O 1
ATOM 3982 N N . ILE B 1 74 ? -6.676 11.656 6.957 1 97.88 74 ILE B N 1
ATOM 3983 C CA . ILE B 1 74 ? -6.293 12.664 7.938 1 97.88 74 ILE B CA 1
ATOM 3984 C C . ILE B 1 74 ? -4.777 12.852 7.926 1 97.88 74 ILE B C 1
ATOM 3986 O O . ILE B 1 74 ? -4.027 11.875 7.844 1 97.88 74 ILE B O 1
ATOM 3990 N N . SER B 1 75 ? -4.379 14.07 7.91 1 97.81 75 SER B N 1
ATOM 3991 C CA . SER B 1 75 ? -2.961 14.398 7.973 1 97.81 75 SER B CA 1
ATOM 3992 C C . SER B 1 75 ? -2.727 15.664 8.789 1 97.81 75 SER B C 1
ATOM 3994 O O . SER B 1 75 ? -3.68 16.328 9.211 1 97.81 75 SER B O 1
ATOM 3996 N N . THR B 1 76 ? -1.484 15.875 9.164 1 97.56 76 THR B N 1
ATOM 3997 C CA . THR B 1 76 ? -1.078 17.109 9.844 1 97.56 76 THR B CA 1
ATOM 3998 C C . THR B 1 76 ? 0.097 17.75 9.117 1 97.56 76 THR B C 1
ATOM 4000 O O . THR B 1 76 ? 0.918 17.062 8.508 1 97.56 76 THR B O 1
ATOM 4003 N N . LYS B 1 77 ? 0.131 19.062 9.125 1 96.69 77 LYS B N 1
ATOM 4004 C CA . LYS B 1 77 ? 1.247 19.906 8.711 1 96.69 77 LYS B CA 1
ATOM 4005 C C . LYS B 1 77 ? 1.507 21.016 9.719 1 96.69 77 LYS B C 1
ATOM 4007 O O . LYS B 1 77 ? 0.816 22.031 9.727 1 96.69 77 LYS B O 1
ATOM 4012 N N . GLY B 1 78 ? 2.596 20.797 10.43 1 96.75 78 GLY B N 1
ATOM 4013 C CA . GLY B 1 78 ? 2.766 21.703 11.555 1 96.75 78 GLY B CA 1
ATOM 4014 C C . GLY B 1 78 ? 1.621 21.625 12.555 1 96.75 78 GLY B C 1
ATOM 4015 O O . GLY B 1 78 ? 1.262 20.547 13.016 1 96.75 78 GLY B O 1
ATOM 4016 N N . LEU B 1 79 ? 1.038 22.766 12.797 1 97.69 79 LEU B N 1
ATOM 4017 C CA . LEU B 1 79 ? -0.059 22.828 13.758 1 97.69 79 LEU B CA 1
ATOM 4018 C C . LEU B 1 79 ? -1.404 22.906 13.039 1 97.69 79 LEU B C 1
ATOM 4020 O O . LEU B 1 79 ? -2.385 23.391 13.602 1 97.69 79 LEU B O 1
ATOM 4024 N N . VAL B 1 80 ? -1.396 22.438 11.828 1 98.25 80 VAL B N 1
ATOM 4025 C CA . VAL B 1 80 ? -2.623 22.391 11.039 1 98.25 80 VAL B CA 1
ATOM 4026 C C . VAL B 1 80 ? -3.104 20.938 10.922 1 98.25 80 VAL B C 1
ATOM 4028 O O . VAL B 1 80 ? -2.33 20.047 10.562 1 98.25 80 VAL B O 1
ATOM 4031 N N . HIS B 1 81 ? -4.332 20.703 11.297 1 98.62 81 HIS B N 1
ATOM 4032 C CA . HIS B 1 81 ? -5.008 19.422 11.125 1 98.62 81 HIS B CA 1
ATOM 4033 C C . HIS B 1 81 ? -5.836 19.406 9.844 1 98.62 81 HIS B C 1
ATOM 4035 O O . HIS B 1 81 ? -6.656 20.297 9.617 1 98.62 81 HIS B O 1
ATOM 4041 N N . ILE B 1 82 ? -5.609 18.422 9 1 98.69 82 ILE B N 1
ATOM 4042 C CA . ILE B 1 82 ? -6.23 18.391 7.676 1 98.69 82 ILE B CA 1
ATOM 4043 C C . ILE B 1 82 ? -7.09 17.141 7.547 1 98.69 82 ILE B C 1
ATOM 4045 O O . ILE B 1 82 ? -6.629 16.031 7.816 1 98.69 82 ILE B O 1
ATOM 4049 N N . VAL B 1 83 ? -8.32 17.281 7.18 1 98.62 83 VAL B N 1
ATOM 4050 C CA . VAL B 1 83 ? -9.227 16.188 6.863 1 98.62 83 VAL B CA 1
ATOM 4051 C C . VAL B 1 83 ? -9.617 16.25 5.387 1 98.62 83 VAL B C 1
ATOM 4053 O O . VAL B 1 83 ? -10.297 17.172 4.953 1 98.62 83 VAL B O 1
ATOM 4056 N N . ASP B 1 84 ? -9.188 15.273 4.652 1 98.5 84 ASP B N 1
ATOM 4057 C CA . ASP B 1 84 ? -9.539 15.133 3.242 1 98.5 84 ASP B CA 1
ATOM 4058 C C . ASP B 1 84 ? -10.727 14.195 3.062 1 98.5 84 ASP B C 1
ATOM 4060 O O . ASP B 1 84 ? -10.789 13.141 3.699 1 98.5 84 ASP B O 1
ATOM 4064 N N . ILE B 1 85 ? -11.594 14.586 2.301 1 97.88 85 ILE B N 1
ATOM 4065 C CA . ILE B 1 85 ? -12.602 13.703 1.72 1 97.88 85 ILE B CA 1
ATOM 4066 C C . ILE B 1 85 ? -12.32 13.508 0.232 1 97.88 85 ILE B C 1
ATOM 4068 O O . ILE B 1 85 ? -12.367 14.461 -0.546 1 97.88 85 ILE B O 1
ATOM 4072 N N . ASP B 1 86 ? -12.07 12.297 -0.155 1 97.31 86 ASP B N 1
ATOM 4073 C CA . ASP B 1 86 ? -11.672 11.992 -1.526 1 97.31 86 ASP B CA 1
ATOM 4074 C C . ASP B 1 86 ? -12.711 11.125 -2.223 1 97.31 86 ASP B C 1
ATOM 4076 O O . ASP B 1 86 ? -13.195 10.148 -1.648 1 97.31 86 ASP B O 1
ATOM 4080 N N . ILE B 1 87 ? -13.047 11.5 -3.389 1 96 87 ILE B N 1
ATOM 4081 C CA . ILE B 1 87 ? -13.867 10.617 -4.211 1 96 87 ILE B CA 1
ATOM 4082 C C . ILE B 1 87 ? -13.219 10.438 -5.578 1 96 87 ILE B C 1
ATOM 4084 O O . ILE B 1 87 ? -12.766 11.406 -6.191 1 96 87 ILE B O 1
ATOM 4088 N N . VAL B 1 88 ? -13.047 9.258 -5.961 1 92.94 88 VAL B N 1
ATOM 4089 C CA . VAL B 1 88 ? -12.484 8.875 -7.25 1 92.94 88 VAL B CA 1
ATOM 4090 C C . VAL B 1 88 ? -13.539 8.156 -8.086 1 92.94 88 VAL B C 1
ATOM 4092 O O . VAL B 1 88 ? -14.211 7.242 -7.594 1 92.94 88 VAL B O 1
ATOM 4095 N N . PHE B 1 89 ? -13.734 8.562 -9.297 1 90.19 89 PHE B N 1
ATOM 4096 C CA . PHE B 1 89 ? -14.75 7.969 -10.156 1 90.19 89 PHE B CA 1
ATOM 4097 C C . PHE B 1 89 ? -14.312 8.016 -11.617 1 90.19 89 PHE B C 1
ATOM 4099 O O . PHE B 1 89 ? -13.492 8.852 -12 1 90.19 89 PHE B O 1
ATOM 4106 N N . VAL B 1 90 ? -14.82 7.219 -12.414 1 85.38 90 VAL B N 1
ATOM 4107 C CA . VAL B 1 90 ? -14.422 7.055 -13.812 1 85.38 90 VAL B CA 1
ATOM 4108 C C . VAL B 1 90 ? -14.867 8.266 -14.625 1 85.38 90 VAL B C 1
ATOM 4110 O O . VAL B 1 90 ? -15.938 8.828 -14.367 1 85.38 90 VAL B O 1
ATOM 4113 N N . LYS B 1 91 ? -14.07 8.609 -15.602 1 83.69 91 LYS B N 1
ATOM 4114 C CA . LYS B 1 91 ? -14.438 9.68 -16.531 1 83.69 91 LYS B CA 1
ATOM 4115 C C . LYS B 1 91 ? -15.648 9.289 -17.359 1 83.69 91 LYS B C 1
ATOM 4117 O O . LYS B 1 91 ? -15.883 8.109 -17.625 1 83.69 91 LYS B O 1
ATOM 4122 N N . ASN B 1 92 ? -16.312 10.281 -17.766 1 74.38 92 ASN B N 1
ATOM 4123 C CA . ASN B 1 92 ? -17.578 10.086 -18.484 1 74.38 92 ASN B CA 1
ATOM 4124 C C . ASN B 1 92 ? -17.375 9.234 -19.734 1 74.38 92 ASN B C 1
ATOM 4126 O O . ASN B 1 92 ? -18.266 8.477 -20.125 1 74.38 92 ASN B O 1
ATOM 4130 N N . THR B 1 93 ? -16.297 9.367 -20.281 1 68.56 93 THR B N 1
ATOM 4131 C CA . THR B 1 93 ? -16.031 8.648 -21.516 1 68.56 93 THR B CA 1
ATOM 4132 C C . THR B 1 93 ? -16.125 7.145 -21.297 1 68.56 93 THR B C 1
ATOM 4134 O O . THR B 1 93 ? -16.312 6.383 -22.25 1 68.56 93 THR B O 1
ATOM 4137 N N . PHE B 1 94 ? -16.109 6.797 -20.156 1 63 94 PHE B N 1
ATOM 4138 C CA . PHE B 1 94 ? -16.078 5.367 -19.875 1 63 94 PHE B CA 1
ATOM 4139 C C . PHE B 1 94 ? -17.391 4.898 -19.266 1 63 94 PHE B C 1
ATOM 4141 O O . PHE B 1 94 ? -17.516 3.736 -18.875 1 63 94 PHE B O 1
ATOM 4148 N N . THR B 1 95 ? -18.219 5.926 -19.094 1 61.44 95 THR B N 1
ATOM 4149 C CA . THR B 1 95 ? -19.516 5.539 -18.531 1 61.44 95 THR B CA 1
ATOM 4150 C C . THR B 1 95 ? -20.484 5.137 -19.641 1 61.44 95 THR B C 1
ATOM 4152 O O . THR B 1 95 ? -20.406 5.652 -20.766 1 61.44 95 THR B O 1
ATOM 4155 N N . LEU B 1 96 ? -21.062 3.992 -19.5 1 55.31 96 LEU B N 1
ATOM 4156 C CA . LEU B 1 96 ? -21.984 3.443 -20.5 1 55.31 96 LEU B CA 1
ATOM 4157 C C . LEU B 1 96 ? -23.109 4.422 -20.797 1 55.31 96 LEU B C 1
ATOM 4159 O O . LEU B 1 96 ? -23.609 4.48 -21.922 1 55.31 96 LEU B O 1
ATOM 4163 N N . GLU B 1 97 ? -23.656 4.965 -19.75 1 55.75 97 GLU B N 1
ATOM 4164 C CA . GLU B 1 97 ? -24.812 5.832 -19.984 1 55.75 97 GLU B CA 1
ATOM 4165 C C . GLU B 1 97 ? -24.39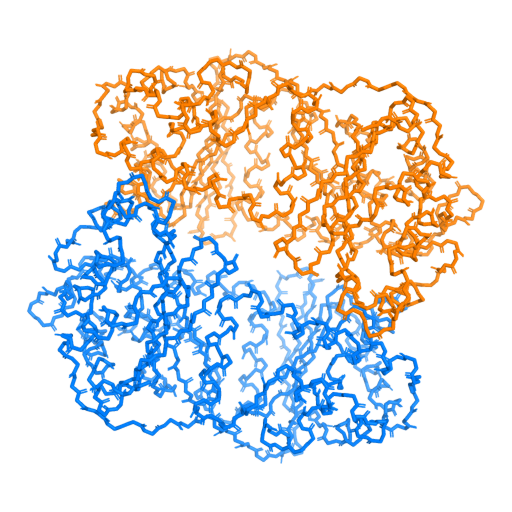1 7.301 -20.016 1 55.75 97 GLU B C 1
ATOM 4167 O O . GLU B 1 97 ? -23.438 7.691 -19.344 1 55.75 97 GLU B O 1
ATOM 4172 N N . GLN B 1 98 ? -24.625 8.023 -21.078 1 52.47 98 GLN B N 1
ATOM 4173 C CA . GLN B 1 98 ? -24.438 9.445 -21.328 1 52.47 98 GLN B CA 1
ATOM 4174 C C . GLN B 1 98 ? -24.812 10.281 -20.125 1 52.47 98 GLN B C 1
ATOM 4176 O O . GLN B 1 98 ? -25.094 11.477 -20.234 1 52.47 98 GLN B O 1
ATOM 4181 N N . GLU B 1 99 ? -25 9.648 -18.938 1 58.88 99 GLU B N 1
ATOM 4182 C CA . GLU B 1 99 ? -25.422 10.492 -17.828 1 58.88 99 GLU B CA 1
ATOM 4183 C C . GLU B 1 99 ? -24.234 11.234 -17.219 1 58.88 99 GLU B C 1
ATOM 4185 O O . GLU B 1 99 ? -23.094 10.766 -17.297 1 58.88 99 GLU B O 1
ATOM 4190 N N . ASN B 1 100 ? -24.422 12.531 -16.875 1 75.38 100 ASN B N 1
ATOM 4191 C CA . ASN B 1 100 ? -23.438 13.406 -16.266 1 75.38 100 ASN B CA 1
ATOM 4192 C C . ASN B 1 100 ? -23.031 12.922 -14.883 1 75.38 100 ASN B C 1
ATOM 4194 O O . ASN B 1 100 ? -23.641 13.32 -13.883 1 75.38 100 ASN B O 1
ATOM 4198 N N . ILE B 1 101 ? -22.219 11.914 -14.719 1 83.19 101 ILE B N 1
ATOM 4199 C CA . ILE B 1 101 ? -21.766 11.289 -13.484 1 83.19 101 ILE B CA 1
ATOM 4200 C C . ILE B 1 101 ? -21.172 12.344 -12.562 1 83.19 101 ILE B C 1
ATOM 4202 O O . ILE B 1 101 ? -21.328 12.273 -11.336 1 83.19 101 ILE B O 1
ATOM 4206 N N . VAL B 1 102 ? -20.641 13.352 -13.156 1 85.88 102 VAL B N 1
ATOM 4207 C CA . VAL B 1 102 ? -19.984 14.383 -12.359 1 85.88 102 VAL B CA 1
ATOM 4208 C C . VAL B 1 102 ? -21.031 15.133 -11.539 1 85.88 102 VAL B C 1
ATOM 4210 O O . VAL B 1 102 ? -20.828 15.383 -10.344 1 85.88 102 VAL B O 1
ATOM 4213 N N . GLU B 1 103 ? -22.141 15.43 -12.141 1 85.69 103 GLU B N 1
ATOM 4214 C CA . GLU B 1 103 ? -23.203 16.156 -11.445 1 85.69 103 GLU B CA 1
ATOM 4215 C C . GLU B 1 103 ? -23.797 15.312 -10.32 1 85.69 103 GLU B C 1
ATOM 4217 O O . GLU B 1 103 ? -24.109 15.836 -9.242 1 85.69 103 GLU B O 1
ATOM 4222 N N . GLN B 1 104 ? -23.969 14.094 -10.578 1 90.25 104 GLN B N 1
ATOM 4223 C CA . GLN B 1 104 ? -24.484 13.195 -9.555 1 90.25 104 GLN B CA 1
ATOM 4224 C C . GLN B 1 104 ? -23.531 13.086 -8.375 1 90.25 104 GLN B C 1
ATOM 4226 O O . GLN B 1 104 ? -23.953 13.047 -7.223 1 90.25 104 GLN B O 1
ATOM 4231 N N . ILE B 1 105 ? -22.281 13.016 -8.742 1 93.19 105 ILE B N 1
ATOM 4232 C CA . ILE B 1 105 ? -21.25 12.938 -7.715 1 93.19 105 ILE B CA 1
ATOM 4233 C C . ILE B 1 105 ? -21.266 14.203 -6.863 1 93.19 105 ILE B C 1
ATOM 4235 O O . ILE B 1 105 ? -21.234 14.141 -5.633 1 93.19 105 ILE B O 1
ATOM 4239 N N . ILE B 1 106 ? -21.391 15.328 -7.484 1 93.19 106 ILE B N 1
ATOM 4240 C CA . ILE B 1 106 ? -21.391 16.609 -6.781 1 93.19 106 ILE B CA 1
ATOM 4241 C C . ILE B 1 106 ? -22.625 16.688 -5.879 1 93.19 106 ILE B C 1
ATOM 4243 O O . ILE B 1 106 ? -22.516 17.125 -4.73 1 93.19 106 ILE B O 1
ATOM 4247 N N . THR B 1 107 ? -23.766 16.25 -6.402 1 93.31 107 THR B N 1
ATOM 4248 C CA . THR B 1 107 ? -24.984 16.234 -5.598 1 93.31 107 THR B CA 1
ATOM 4249 C C . THR B 1 107 ? -24.812 15.328 -4.379 1 93.31 107 THR B C 1
ATOM 4251 O O . THR B 1 107 ? -25.234 15.68 -3.277 1 93.31 107 THR B O 1
ATOM 4254 N N . PHE B 1 108 ? -24.234 14.219 -4.609 1 95.25 108 PHE B N 1
ATOM 4255 C CA . PHE B 1 108 ? -23.969 13.273 -3.525 1 95.25 108 PHE B CA 1
ATOM 4256 C C . PHE B 1 108 ? -23.094 13.914 -2.459 1 95.25 108 PHE B C 1
ATOM 4258 O O . PHE B 1 108 ? -23.359 13.789 -1.264 1 95.25 108 PHE B O 1
ATOM 4265 N N . LEU B 1 109 ? -22.047 14.609 -2.881 1 96.12 109 LEU B N 1
ATOM 4266 C CA . LEU B 1 109 ? -21.125 15.273 -1.966 1 96.12 109 LEU B CA 1
ATOM 4267 C C . LEU B 1 109 ? -21.812 16.422 -1.236 1 96.12 109 LEU B C 1
ATOM 4269 O O . LEU B 1 109 ? -21.547 16.656 -0.059 1 96.12 109 LEU B O 1
ATOM 4273 N N . GLU B 1 110 ? -22.656 17.109 -1.931 1 95.81 110 GLU B N 1
ATOM 4274 C CA . GLU B 1 110 ? -23.453 18.156 -1.303 1 95.81 110 GLU B CA 1
ATOM 4275 C C . GLU B 1 110 ? -24.312 17.609 -0.177 1 95.81 110 GLU B C 1
ATOM 4277 O O . GLU B 1 110 ? -24.375 18.188 0.911 1 95.81 110 GLU B O 1
ATOM 4282 N N . ASP B 1 111 ? -25 16.5 -0.455 1 95.5 111 ASP B N 1
ATOM 4283 C CA . ASP B 1 111 ? -25.828 15.844 0.562 1 95.5 111 ASP B CA 1
ATOM 4284 C C . ASP B 1 111 ? -24.984 15.422 1.761 1 95.5 111 ASP B C 1
ATOM 4286 O O . ASP B 1 111 ? -25.422 15.531 2.908 1 95.5 111 ASP B O 1
ATOM 4290 N N . MET B 1 112 ? -23.812 14.922 1.487 1 95.44 112 MET B N 1
ATOM 4291 C CA . MET B 1 112 ? -22.906 14.453 2.529 1 95.44 112 MET B CA 1
ATOM 4292 C C . MET B 1 112 ? -22.531 15.594 3.473 1 95.44 112 MET B C 1
ATOM 4294 O O . MET B 1 112 ? -22.484 15.406 4.691 1 95.44 112 MET B O 1
ATOM 4298 N N . LEU B 1 113 ? -22.344 16.797 2.951 1 96.81 113 LEU B N 1
ATOM 4299 C CA . LEU B 1 113 ? -21.859 17.922 3.742 1 96.81 113 LEU B CA 1
ATOM 4300 C C . LEU B 1 113 ? -23.031 18.656 4.41 1 96.81 113 LEU B C 1
ATOM 4302 O O . LEU B 1 113 ? -22.891 19.141 5.539 1 96.81 113 LEU B O 1
ATOM 4306 N N . PHE B 1 114 ? -24.203 18.703 3.725 1 96.69 114 PHE B N 1
ATOM 4307 C CA . PHE B 1 114 ? -25.219 19.641 4.191 1 96.69 114 PHE B CA 1
ATOM 4308 C C . PHE B 1 114 ? -26.469 18.906 4.66 1 96.69 114 PHE B C 1
ATOM 4310 O O . PHE B 1 114 ? -27.422 19.516 5.137 1 96.69 114 PHE B O 1
ATOM 4317 N N . SER B 1 115 ? -26.422 17.594 4.527 1 95.88 115 SER B N 1
ATOM 4318 C CA . SER B 1 115 ? -27.516 16.781 5.035 1 95.88 115 SER B CA 1
ATOM 4319 C C . SER B 1 115 ? -27 15.609 5.871 1 95.88 115 SER B C 1
ATOM 4321 O O . SER B 1 115 ? -27.328 14.453 5.602 1 95.88 115 SER B O 1
ATOM 4323 N N . PRO B 1 116 ? -26.281 15.914 6.906 1 95.19 116 PRO B N 1
ATOM 4324 C CA . PRO B 1 116 ? -25.75 14.844 7.762 1 95.19 116 PRO B CA 1
ATOM 4325 C C . PRO B 1 116 ? -26.859 14.07 8.484 1 95.19 116 PRO B C 1
ATOM 4327 O O . PRO B 1 116 ? -27.969 14.562 8.617 1 95.19 116 PRO B O 1
ATOM 4330 N N . LEU B 1 117 ? -26.578 12.891 8.891 1 95.5 117 LEU B N 1
ATOM 4331 C CA . LEU B 1 117 ? -27.531 12.07 9.617 1 95.5 117 LEU B CA 1
ATOM 4332 C C . LEU B 1 117 ? -27.594 12.469 11.094 1 95.5 117 LEU B C 1
ATOM 4334 O O . LEU B 1 117 ? -26.812 11.977 11.906 1 95.5 117 LEU B O 1
ATOM 4338 N N . ILE B 1 118 ? -28.578 13.25 11.43 1 94.56 118 ILE B N 1
ATOM 4339 C CA . ILE B 1 118 ? -28.641 13.805 12.773 1 94.56 118 ILE B CA 1
ATOM 4340 C C . ILE B 1 118 ? -30.031 13.578 13.367 1 94.56 118 ILE B C 1
ATOM 4342 O O . ILE B 1 118 ? -30.984 13.352 12.641 1 94.56 118 ILE B O 1
ATOM 4346 N N . SER B 1 119 ? -30.062 13.484 14.641 1 91.19 119 SER B N 1
ATOM 4347 C CA . SER B 1 119 ? -31.266 13.492 15.469 1 91.19 119 SER B CA 1
ATOM 4348 C C . SER B 1 119 ? -31.109 14.414 16.672 1 91.19 119 SER B C 1
ATOM 4350 O O . SER B 1 119 ? -30.203 14.227 17.484 1 91.19 119 SER B O 1
ATOM 4352 N N . LEU B 1 120 ? -31.938 15.375 16.812 1 89.38 120 LEU B N 1
ATOM 4353 C CA . LEU B 1 120 ? -31.906 16.312 17.922 1 89.38 120 LEU B CA 1
ATOM 4354 C C . LEU B 1 120 ? -30.547 16.953 18.062 1 89.38 120 LEU B C 1
ATOM 4356 O O . LEU B 1 120 ? -29.922 16.922 19.125 1 89.38 120 LEU B O 1
ATOM 4360 N N . GLU B 1 121 ? -29.922 17.375 17.078 1 90.5 121 GLU B N 1
ATOM 4361 C CA . GLU B 1 121 ? -28.688 18.156 17 1 90.5 121 GLU B CA 1
ATOM 4362 C C . GLU B 1 121 ? -27.469 17.328 17.391 1 90.5 121 GLU B C 1
ATOM 4364 O O . GLU B 1 121 ? -26.547 17.828 18.031 1 90.5 121 GLU B O 1
ATOM 4369 N N . GLN B 1 122 ? -27.5 16.125 17.188 1 95.12 122 GLN B N 1
ATOM 4370 C CA . GLN B 1 122 ? -26.375 15.211 17.297 1 95.12 122 GLN B CA 1
ATOM 4371 C C . GLN B 1 122 ? -26.406 14.125 16.234 1 95.12 122 GLN B C 1
ATOM 4373 O O . GLN B 1 122 ? -27.469 13.867 15.641 1 95.12 122 GLN B O 1
ATOM 4378 N N . TYR B 1 123 ? -25.281 13.539 15.906 1 96.44 123 TYR B N 1
ATOM 4379 C CA . TYR B 1 123 ? -25.297 12.414 14.977 1 96.44 123 TYR B CA 1
ATOM 4380 C C . TYR B 1 123 ? -26.219 11.312 15.484 1 96.44 123 TYR B C 1
ATOM 4382 O O . TYR B 1 123 ? -26.375 11.133 16.688 1 96.44 123 TYR B O 1
ATOM 4390 N N . GLN B 1 124 ? -26.828 10.586 14.609 1 94.69 124 GLN B N 1
ATOM 4391 C CA . GLN B 1 124 ? -27.594 9.414 15.008 1 94.69 124 GLN B CA 1
ATOM 4392 C C . GLN B 1 124 ? -26.75 8.453 15.828 1 94.69 124 GLN B C 1
ATOM 4394 O O . GLN B 1 124 ? -25.703 7.996 15.367 1 94.69 124 GLN B O 1
ATOM 4399 N N . THR B 1 125 ? -27.203 8.094 16.953 1 93.25 125 THR B N 1
ATOM 4400 C CA . THR B 1 125 ? -26.375 7.512 18 1 93.25 125 THR B CA 1
ATOM 4401 C C . THR B 1 125 ? -25.938 6.098 17.625 1 93.25 125 THR B C 1
ATOM 4403 O O . THR B 1 125 ? -24.781 5.727 17.828 1 93.25 125 THR B O 1
ATOM 4406 N N . SER B 1 126 ? -26.797 5.301 17.078 1 89.44 126 SER B N 1
ATOM 4407 C CA . SER B 1 126 ? -26.453 3.91 16.797 1 89.44 126 SER B CA 1
ATOM 4408 C C . SER B 1 126 ? -25.281 3.812 15.812 1 89.44 126 SER B C 1
ATOM 4410 O O . SER B 1 126 ? -24.312 3.094 16.062 1 89.44 126 SER B O 1
ATOM 4412 N N . ILE B 1 127 ? -25.328 4.551 14.766 1 90.25 127 ILE B N 1
ATOM 4413 C CA . ILE B 1 127 ? -24.281 4.531 13.75 1 90.25 127 ILE B CA 1
ATOM 4414 C C . ILE B 1 127 ? -23.016 5.156 14.32 1 90.25 127 ILE B C 1
ATOM 4416 O O . ILE B 1 127 ? -21.906 4.641 14.094 1 90.25 127 ILE B O 1
ATOM 4420 N N . PHE B 1 128 ? -23.188 6.199 15.062 1 94.88 128 PHE B N 1
ATOM 4421 C CA . PHE B 1 128 ? -22.047 6.867 15.672 1 94.88 128 PHE B CA 1
ATOM 4422 C C . PHE B 1 128 ? -21.297 5.918 16.594 1 94.88 128 PHE B C 1
ATOM 4424 O O . PHE B 1 128 ? -20.062 5.84 16.547 1 94.88 128 PHE B O 1
ATOM 4431 N N . ASP B 1 129 ? -22.031 5.246 17.375 1 93 129 ASP B N 1
ATOM 4432 C CA . ASP B 1 129 ? -21.422 4.348 18.344 1 93 129 ASP B CA 1
ATOM 4433 C C . ASP B 1 129 ? -20.625 3.25 17.656 1 93 129 ASP B C 1
ATOM 4435 O O . ASP B 1 129 ? -19.547 2.873 18.109 1 93 129 ASP B O 1
ATOM 4439 N N . THR B 1 130 ? -21.141 2.783 16.609 1 86.62 130 THR B N 1
ATOM 4440 C CA . THR B 1 130 ? -20.438 1.765 15.836 1 86.62 130 THR B CA 1
ATOM 4441 C C . THR B 1 130 ? -19.141 2.318 15.266 1 86.62 130 THR B C 1
ATOM 4443 O O . THR B 1 130 ? -18.094 1.679 15.367 1 86.62 130 THR B O 1
ATOM 4446 N N . GLU B 1 131 ? -19.188 3.508 14.68 1 91.5 131 GLU B N 1
ATOM 4447 C CA . GLU B 1 131 ? -18.016 4.125 14.078 1 91.5 131 GLU B CA 1
ATOM 4448 C C . GLU B 1 131 ? -16.969 4.492 15.141 1 91.5 131 GLU B C 1
ATOM 4450 O O . GLU B 1 131 ? -15.773 4.414 14.898 1 91.5 131 GLU B O 1
ATOM 4455 N N . LYS B 1 132 ? -17.453 4.898 16.266 1 94.19 132 LYS B N 1
ATOM 4456 C CA . LYS B 1 132 ? -16.562 5.176 17.375 1 94.19 132 LYS B CA 1
ATOM 4457 C C . LYS B 1 132 ? -15.812 3.916 17.812 1 94.19 132 LYS B C 1
ATOM 4459 O O . LYS B 1 132 ? -14.594 3.947 17.984 1 94.19 132 LYS B O 1
ATOM 4464 N N . LYS B 1 133 ? -16.516 2.865 17.938 1 89.25 133 LYS B N 1
ATOM 4465 C CA . LYS B 1 133 ? -15.906 1.592 18.297 1 89.25 133 LYS B CA 1
ATOM 4466 C C . LYS B 1 133 ? -14.891 1.149 17.25 1 89.25 133 LYS B C 1
ATOM 4468 O O . LYS B 1 133 ? -13.797 0.685 17.594 1 89.25 133 LYS B O 1
ATOM 4473 N N . ASN B 1 134 ? -15.258 1.311 16.031 1 84.5 134 ASN B N 1
ATOM 4474 C CA . ASN B 1 134 ? -14.359 0.954 14.93 1 84.5 134 ASN B CA 1
ATOM 4475 C C . ASN B 1 134 ? -13.062 1.764 14.984 1 84.5 134 ASN B C 1
ATOM 4477 O O . ASN B 1 134 ? -11.977 1.219 14.789 1 84.5 134 ASN B O 1
ATOM 4481 N N . LEU B 1 135 ? -13.188 3.031 15.211 1 92.25 135 LEU B N 1
ATOM 4482 C CA . LEU B 1 135 ? -12.023 3.902 15.266 1 92.25 135 LEU B CA 1
ATOM 4483 C C . LEU B 1 135 ? -11.125 3.535 16.438 1 92.25 135 LEU B C 1
ATOM 4485 O O . LEU B 1 135 ? -9.898 3.518 16.312 1 92.25 135 LEU B O 1
ATOM 4489 N N . ILE B 1 136 ? -11.734 3.264 17.531 1 91.94 136 ILE B N 1
ATOM 4490 C CA . ILE B 1 136 ? -10.977 2.867 18.719 1 91.94 136 ILE B CA 1
ATOM 4491 C C . ILE B 1 136 ? -10.195 1.59 18.422 1 91.94 136 ILE B C 1
ATOM 4493 O O . ILE B 1 136 ? -9 1.504 18.719 1 91.94 136 ILE B O 1
ATOM 4497 N N . GLN B 1 137 ? -10.812 0.649 17.797 1 82.62 137 GLN B N 1
ATOM 4498 C CA . GLN B 1 137 ? -10.156 -0.61 17.453 1 82.62 137 GLN B CA 1
ATOM 4499 C C . GLN B 1 137 ? -9 -0.385 16.484 1 82.62 137 GLN B C 1
ATOM 4501 O O . GLN B 1 137 ? -7.945 -1.008 16.609 1 82.62 137 GLN B O 1
ATOM 4506 N N . TYR B 1 138 ? -9.273 0.422 15.594 1 84.38 138 TYR B N 1
ATOM 4507 C CA . TYR B 1 138 ? -8.227 0.769 14.641 1 84.38 138 TYR B CA 1
ATOM 4508 C C . TYR B 1 138 ? -7.016 1.37 15.344 1 84.38 138 TYR B C 1
ATOM 4510 O O . TYR B 1 138 ? -5.875 0.98 15.086 1 84.38 138 TYR B O 1
ATOM 4518 N N . LEU B 1 139 ? -7.266 2.293 16.172 1 89.94 139 LEU B N 1
ATOM 4519 C CA . LEU B 1 139 ? -6.195 2.975 16.891 1 89.94 139 LEU B CA 1
ATOM 4520 C C . LEU B 1 139 ? -5.445 2.002 17.797 1 89.94 139 LEU B C 1
ATOM 4522 O O . LEU B 1 139 ? -4.223 2.082 17.922 1 89.94 139 LEU B O 1
ATOM 4526 N N . GLU B 1 140 ? -6.137 1.119 18.328 1 83.88 140 GLU B N 1
ATOM 4527 C CA . GLU B 1 140 ? -5.523 0.117 19.188 1 83.88 140 GLU B CA 1
ATOM 4528 C C . GLU B 1 140 ? -4.672 -0.862 18.375 1 83.88 140 GLU B C 1
ATOM 4530 O O . GLU B 1 140 ? -3.609 -1.288 18.844 1 83.88 140 GLU B O 1
ATOM 4535 N N . ALA B 1 141 ? -5.152 -1.2 17.234 1 77.19 141 ALA B N 1
ATOM 4536 C CA . ALA B 1 141 ? -4.375 -2.064 16.359 1 77.19 141 ALA B CA 1
ATOM 4537 C C . ALA B 1 141 ? -3.107 -1.361 15.875 1 77.19 141 ALA B C 1
ATOM 4539 O O . ALA B 1 141 ? -2.045 -1.979 15.781 1 77.19 141 ALA B O 1
ATOM 4540 N N . ASP B 1 142 ? -3.227 -0.166 15.523 1 81.12 142 ASP B N 1
ATOM 4541 C CA . ASP B 1 142 ? -2.119 0.629 15.008 1 81.12 142 ASP B CA 1
ATOM 4542 C C . ASP B 1 142 ? -0.992 0.734 16.031 1 81.12 142 ASP B C 1
ATOM 4544 O O . ASP B 1 142 ? 0.187 0.696 15.672 1 81.12 142 ASP B O 1
ATOM 4548 N N . ILE B 1 143 ? -1.354 0.842 17.234 1 84.5 143 ILE B N 1
ATOM 4549 C CA . ILE B 1 143 ? -0.373 1.015 18.297 1 84.5 143 ILE B CA 1
ATOM 4550 C C . ILE B 1 143 ? 0.411 -0.282 18.484 1 84.5 143 ILE B C 1
ATOM 4552 O O . ILE B 1 143 ? 1.502 -0.275 19.062 1 84.5 143 ILE B O 1
ATOM 4556 N N . GLU B 1 144 ? -0.089 -1.354 18.031 1 77.88 144 GLU B N 1
ATOM 4557 C CA . GLU B 1 144 ? 0.6 -2.639 18.141 1 77.88 144 GLU B CA 1
ATOM 4558 C C . GLU B 1 144 ? 1.776 -2.711 17.172 1 77.88 144 GLU B C 1
ATOM 4560 O O . GLU B 1 144 ? 2.656 -3.564 17.312 1 77.88 144 GLU B O 1
ATOM 4565 N N . ASP B 1 145 ? 1.743 -1.876 16.156 1 82.62 145 ASP B N 1
ATOM 4566 C CA . ASP B 1 145 ? 2.934 -1.732 15.328 1 82.62 145 ASP B CA 1
ATOM 4567 C C . ASP B 1 145 ? 4.074 -1.082 16.109 1 82.62 145 ASP B C 1
ATOM 4569 O O . ASP B 1 145 ? 3.984 0.087 16.484 1 82.62 145 ASP B O 1
ATOM 4573 N N . ASN B 1 146 ? 5.137 -1.802 16.25 1 85.56 146 ASN B N 1
ATOM 4574 C CA . ASN B 1 146 ? 6.207 -1.379 17.141 1 85.56 146 ASN B CA 1
ATOM 4575 C C . ASN B 1 146 ? 6.953 -0.168 16.594 1 85.56 146 ASN B C 1
ATOM 4577 O O . ASN B 1 146 ? 7.422 0.678 17.344 1 85.56 146 ASN B O 1
ATOM 4581 N N . PHE B 1 147 ? 7.141 -0.127 15.266 1 88.94 147 PHE B N 1
ATOM 4582 C CA . PHE B 1 147 ? 7.781 1.051 14.695 1 88.94 147 PHE B CA 1
ATOM 4583 C C . PHE B 1 147 ? 6.91 2.287 14.891 1 88.94 147 PHE B C 1
ATOM 4585 O O . PHE B 1 147 ? 7.418 3.367 15.203 1 88.94 147 PHE B O 1
ATOM 4592 N N . TYR B 1 148 ? 5.629 2.119 14.75 1 91.75 148 TYR B N 1
ATOM 4593 C CA . TYR B 1 148 ? 4.691 3.225 14.922 1 91.75 148 TYR B CA 1
ATOM 4594 C C . TYR B 1 148 ? 4.664 3.703 16.359 1 91.75 148 TYR B C 1
ATOM 4596 O O . TYR B 1 148 ? 4.773 4.902 16.625 1 91.75 148 TYR B O 1
ATOM 4604 N N . SER B 1 149 ? 4.496 2.787 17.281 1 92 149 SER B N 1
ATOM 4605 C CA . SER B 1 149 ? 4.453 3.162 18.688 1 92 149 SER B CA 1
ATOM 4606 C C . SER B 1 149 ? 5.762 3.805 19.141 1 92 149 SER B C 1
ATOM 4608 O O . SER B 1 149 ? 5.762 4.73 19.953 1 92 149 SER B O 1
ATOM 4610 N N . SER B 1 150 ? 6.871 3.322 18.609 1 95.12 150 SER B N 1
ATOM 4611 C CA . SER B 1 150 ? 8.164 3.9 18.938 1 95.12 150 SER B CA 1
ATOM 4612 C C . SER B 1 150 ? 8.289 5.32 18.391 1 95.12 150 SER B C 1
ATOM 4614 O O . SER B 1 150 ? 8.898 6.184 19.031 1 95.12 150 SER B O 1
ATOM 4616 N N . ASP B 1 151 ? 7.766 5.52 17.234 1 96.44 151 ASP B N 1
ATOM 4617 C CA . ASP B 1 151 ? 7.766 6.859 16.656 1 96.44 151 ASP B CA 1
ATOM 4618 C C . ASP B 1 151 ? 6.977 7.836 17.516 1 96.44 151 ASP B C 1
ATOM 4620 O O . ASP B 1 151 ? 7.402 8.969 17.734 1 96.44 151 ASP B O 1
ATOM 4624 N N . LEU B 1 152 ? 5.859 7.438 18.016 1 95.69 152 LEU B N 1
ATOM 4625 C CA . LEU B 1 152 ? 5.047 8.273 18.891 1 95.69 152 LEU B CA 1
ATOM 4626 C C . LEU B 1 152 ? 5.789 8.578 20.188 1 95.69 152 LEU B C 1
ATOM 4628 O O . LEU B 1 152 ? 5.75 9.711 20.688 1 95.69 152 LEU B O 1
ATOM 4632 N N . ALA B 1 153 ? 6.438 7.543 20.734 1 96.56 153 ALA B N 1
ATOM 4633 C CA . ALA B 1 153 ? 7.219 7.738 21.938 1 96.56 153 ALA B CA 1
ATOM 4634 C C . ALA B 1 153 ? 8.352 8.734 21.719 1 96.56 153 ALA B C 1
ATOM 4636 O O . ALA B 1 153 ? 8.609 9.594 22.562 1 96.56 153 ALA B O 1
ATOM 4637 N N . LEU B 1 154 ? 8.984 8.617 20.578 1 97.94 154 LEU B N 1
ATOM 4638 C CA . LEU B 1 154 ? 10.07 9.531 20.234 1 97.94 154 LEU B CA 1
ATOM 4639 C C . LEU B 1 154 ? 9.562 10.969 20.156 1 97.94 154 LEU B C 1
ATOM 4641 O O . LEU B 1 154 ? 10.211 11.891 20.672 1 97.94 154 LEU B O 1
ATOM 4645 N N . LYS B 1 155 ? 8.461 11.172 19.531 1 97.31 155 LYS B N 1
ATOM 4646 C CA . LYS B 1 155 ? 7.879 12.5 19.375 1 97.31 155 LYS B CA 1
ATOM 4647 C C . LYS B 1 155 ? 7.516 13.094 20.734 1 97.31 155 LYS B C 1
ATOM 4649 O O . LYS B 1 155 ? 7.672 14.297 20.953 1 97.31 155 LYS B O 1
ATOM 4654 N N . SER B 1 156 ? 7.055 12.266 21.625 1 97 156 SER B N 1
ATOM 4655 C CA . SER B 1 156 ? 6.727 12.719 22.984 1 97 156 SER B CA 1
ATOM 4656 C C . SER B 1 156 ? 7.969 13.211 23.719 1 97 156 SER B C 1
ATOM 4658 O O . SER B 1 156 ? 7.883 14.117 24.547 1 97 156 SER B O 1
ATOM 4660 N N . LEU B 1 157 ? 9.078 12.594 23.422 1 97.5 157 LEU B N 1
ATOM 4661 C CA . LEU B 1 157 ? 10.336 13 24.016 1 97.5 157 LEU B CA 1
ATOM 4662 C C . LEU B 1 157 ? 10.867 14.273 23.359 1 97.5 157 LEU B C 1
ATOM 4664 O O . LEU B 1 157 ? 11.492 15.109 24.031 1 97.5 157 LEU B O 1
ATOM 4668 N N . PHE B 1 158 ? 10.602 14.438 22.141 1 97.75 158 PHE B N 1
ATOM 4669 C CA . PHE B 1 158 ? 11.242 15.477 21.344 1 97.75 158 PHE B CA 1
ATOM 4670 C C . PHE B 1 158 ? 10.484 16.797 21.469 1 97.75 158 PHE B C 1
ATOM 4672 O O . PHE B 1 158 ? 11.078 17.844 21.734 1 97.75 158 PHE B O 1
ATOM 4679 N N . TYR B 1 159 ? 9.172 16.719 21.25 1 97.75 159 TYR B N 1
ATOM 4680 C CA . TYR B 1 159 ? 8.406 17.953 21.125 1 97.75 159 TYR B CA 1
ATOM 4681 C C . TYR B 1 159 ? 8.086 18.562 22.484 1 97.75 159 TYR B C 1
ATOM 4683 O O . TYR B 1 159 ? 7.66 17.844 23.406 1 97.75 159 TYR B O 1
ATOM 4691 N N . ASN B 1 160 ? 8.188 19.859 22.547 1 96.44 160 ASN B N 1
ATOM 4692 C CA . ASN B 1 160 ? 7.715 20.594 23.719 1 96.44 160 ASN B CA 1
ATOM 4693 C C . ASN B 1 160 ? 6.215 20.859 23.656 1 96.44 160 ASN B C 1
ATOM 4695 O O . ASN B 1 160 ? 5.531 20.859 24.672 1 96.44 160 ASN B O 1
ATOM 4699 N N . ASN B 1 161 ? 5.781 21.078 22.469 1 96.25 161 ASN B N 1
ATOM 4700 C CA . ASN B 1 161 ? 4.355 21.297 22.234 1 96.25 161 ASN B CA 1
ATOM 4701 C C . ASN B 1 161 ? 3.559 20.016 22.422 1 96.25 161 ASN B C 1
ATOM 4703 O O . ASN B 1 161 ? 3.736 19.062 21.656 1 96.25 161 ASN B O 1
ATOM 4707 N N . LYS B 1 162 ? 2.666 20 23.297 1 95.69 162 LYS B N 1
ATOM 4708 C CA . LYS B 1 162 ? 1.934 18.781 23.672 1 95.69 162 LYS B CA 1
ATOM 4709 C C . LYS B 1 162 ? 1.061 18.297 22.516 1 95.69 162 LYS B C 1
ATOM 4711 O O . LYS B 1 162 ? 0.847 17.094 22.359 1 95.69 162 LYS B O 1
ATOM 4716 N N . THR B 1 163 ? 0.612 19.172 21.719 1 96.19 163 THR B N 1
ATOM 4717 C CA . THR B 1 163 ? -0.235 18.797 20.578 1 96.19 163 THR B CA 1
ATOM 4718 C C . THR B 1 163 ? 0.547 17.969 19.578 1 96.19 163 THR B C 1
ATOM 4720 O O . THR B 1 163 ? 0.03 16.984 19.031 1 96.19 163 THR B O 1
ATOM 4723 N N . LEU B 1 164 ? 1.76 18.344 19.328 1 97.44 164 LEU B N 1
ATOM 4724 C CA . LEU B 1 164 ? 2.588 17.688 18.328 1 97.44 164 LEU B CA 1
ATOM 4725 C C . LEU B 1 164 ? 2.979 16.281 18.781 1 97.44 164 LEU B C 1
ATOM 4727 O O . LEU B 1 164 ? 3.459 15.477 17.984 1 97.44 164 LEU B O 1
ATOM 4731 N N . ARG B 1 165 ? 2.713 16 20.047 1 96.69 165 ARG B N 1
ATOM 4732 C CA . ARG B 1 165 ? 2.988 14.672 20.594 1 96.69 165 ARG B CA 1
ATOM 4733 C C . ARG B 1 165 ? 1.86 13.703 20.266 1 96.69 165 ARG B C 1
ATOM 4735 O O . ARG B 1 165 ? 2.021 12.484 20.391 1 96.69 165 ARG B O 1
ATOM 4742 N N . LEU B 1 166 ? 0.768 14.234 19.812 1 95.75 166 LEU B N 1
ATOM 4743 C CA . LEU B 1 166 ? -0.422 13.422 19.578 1 95.75 166 LEU B CA 1
ATOM 4744 C C . LEU B 1 166 ? -0.384 12.797 18.188 1 95.75 166 LEU B C 1
ATOM 4746 O O . LEU B 1 166 ? 0.111 13.414 17.234 1 95.75 166 LEU B O 1
ATOM 4750 N N . PRO B 1 167 ? -0.977 11.531 18.078 1 96.06 167 PRO B N 1
ATOM 4751 C CA . PRO B 1 167 ? -1.242 11.031 16.734 1 96.06 167 PRO B CA 1
ATOM 4752 C C . PRO B 1 167 ? -2.256 11.883 15.977 1 96.06 167 PRO B C 1
ATOM 4754 O O . PRO B 1 167 ? -3.131 12.5 16.594 1 96.06 167 PRO B O 1
ATOM 4757 N N . LYS B 1 168 ? -2.146 11.867 14.688 1 96.12 168 LYS B N 1
ATOM 4758 C CA . LYS B 1 168 ? -2.998 12.695 13.844 1 96.12 168 LYS B CA 1
ATOM 4759 C C . LYS B 1 168 ? -4.469 12.312 14 1 96.12 168 LYS B C 1
ATOM 4761 O O . LYS B 1 168 ? -5.355 13.125 13.742 1 96.12 168 LYS B O 1
ATOM 4766 N N . TYR B 1 169 ? -4.797 11.117 14.477 1 96.88 169 TYR B N 1
ATOM 4767 C CA . TYR B 1 169 ? -6.172 10.664 14.656 1 96.88 169 TYR B CA 1
ATOM 4768 C C . TYR B 1 169 ? -6.629 10.859 16.094 1 96.88 169 TYR B C 1
ATOM 4770 O O . TYR B 1 169 ? -7.801 10.641 16.422 1 96.88 169 TYR B O 1
ATOM 4778 N N . GLY B 1 170 ? -5.777 11.281 16.969 1 96.25 170 GLY B N 1
ATOM 4779 C CA . GLY B 1 170 ? -6.027 11.203 18.406 1 96.25 170 GLY B CA 1
ATOM 4780 C C . GLY B 1 170 ? -5.707 9.844 18.984 1 96.25 170 GLY B C 1
ATOM 4781 O O . GLY B 1 170 ? -5.156 8.977 18.312 1 96.25 170 GLY B O 1
ATOM 4782 N N . THR B 1 171 ? -5.961 9.695 20.297 1 96 171 THR B N 1
ATOM 4783 C CA . THR B 1 171 ? -5.754 8.43 20.984 1 96 171 THR B CA 1
ATOM 4784 C C . THR B 1 171 ? -7.086 7.723 21.234 1 96 171 THR B C 1
ATOM 4786 O O . THR B 1 171 ? -8.148 8.344 21.141 1 96 171 THR B O 1
ATOM 4789 N N . ALA B 1 172 ? -6.957 6.422 21.516 1 95.19 172 ALA B N 1
ATOM 4790 C CA . ALA B 1 172 ? -8.164 5.656 21.828 1 95.19 172 ALA B CA 1
ATOM 4791 C C . ALA B 1 172 ? -8.922 6.289 23 1 95.19 172 ALA B C 1
ATOM 4793 O O . ALA B 1 172 ? -10.148 6.375 22.969 1 95.19 172 ALA B O 1
ATOM 4794 N N . SER B 1 173 ? -8.219 6.766 23.984 1 96.56 173 SER B N 1
ATOM 4795 C CA . SER B 1 173 ? -8.828 7.387 25.141 1 96.56 173 SER B CA 1
ATOM 4796 C C . SER B 1 173 ? -9.547 8.68 24.781 1 96.56 173 SER B C 1
ATOM 4798 O O . SER B 1 173 ? -10.648 8.945 25.266 1 96.56 173 SER B O 1
ATOM 4800 N N . LEU B 1 174 ? -8.898 9.477 23.953 1 97.44 174 LEU B N 1
ATOM 4801 C CA . LEU B 1 174 ? -9.531 10.711 23.5 1 97.44 174 LEU B CA 1
ATOM 4802 C C . LEU B 1 174 ? -10.805 10.422 22.719 1 97.44 174 LEU B C 1
ATOM 4804 O O . LEU B 1 174 ? -11.812 11.125 22.875 1 97.44 174 LEU B O 1
ATOM 4808 N N . VAL B 1 175 ? -10.758 9.453 21.859 1 98.19 175 VAL B N 1
ATOM 4809 C CA . VAL B 1 175 ? -11.93 9.07 21.078 1 98.19 175 VAL B CA 1
ATOM 4810 C C . VAL B 1 175 ? -13.039 8.57 22 1 98.19 175 VAL B C 1
ATOM 4812 O O . VAL B 1 175 ? -14.203 8.914 21.828 1 98.19 175 VAL B O 1
ATOM 4815 N N . GLU B 1 176 ? -12.703 7.785 22.984 1 97.38 176 GLU B N 1
ATOM 4816 C CA . GLU B 1 176 ? -13.656 7.234 23.953 1 97.38 176 GLU B CA 1
ATOM 4817 C C . GLU B 1 176 ? -14.383 8.344 24.703 1 97.38 176 GLU B C 1
ATOM 4819 O O . GLU B 1 176 ? -15.5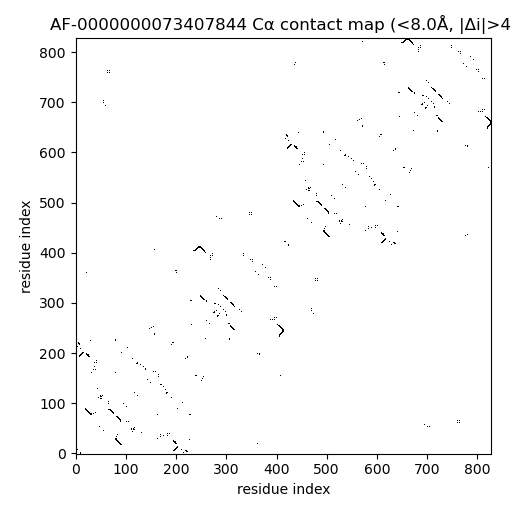55 8.203 25.047 1 97.38 176 GLU B O 1
ATOM 4824 N N . SER B 1 177 ? -13.781 9.367 24.875 1 97.75 177 SER B N 1
ATOM 4825 C CA . SER B 1 177 ? -14.336 10.461 25.656 1 97.75 177 SER B CA 1
ATOM 4826 C C . SER B 1 177 ? -15.328 11.281 24.844 1 97.75 177 SER B C 1
ATOM 4828 O O . SER B 1 177 ? -16.094 12.07 25.391 1 97.75 177 SER B O 1
ATOM 4830 N N . GLU B 1 178 ? -15.344 11.117 23.562 1 98.19 178 GLU B N 1
ATOM 4831 C CA . GLU B 1 178 ? -16.234 11.883 22.688 1 98.19 178 GLU B CA 1
ATOM 4832 C C . GLU B 1 178 ? -17.578 11.18 22.547 1 98.19 178 GLU B C 1
ATOM 4834 O O . GLU B 1 178 ? -17.719 10 22.875 1 98.19 178 GLU B O 1
ATOM 4839 N N . ASN B 1 179 ? -18.594 11.898 22.109 1 97.5 179 ASN B N 1
ATOM 4840 C CA . ASN B 1 179 ? -19.922 11.367 21.828 1 97.5 179 ASN B CA 1
ATOM 4841 C C . ASN B 1 179 ? -20.531 11.992 20.578 1 97.5 179 ASN B C 1
ATOM 4843 O O . ASN B 1 179 ? -19.891 12.797 19.906 1 97.5 179 ASN B O 1
ATOM 4847 N N . SER B 1 180 ? -21.766 11.562 20.281 1 97.81 180 SER B N 1
ATOM 4848 C CA . SER B 1 180 ? -22.406 11.969 19.031 1 97.81 180 SER B CA 1
ATOM 4849 C C . SER B 1 180 ? -22.641 13.477 19 1 97.81 180 SER B C 1
ATOM 4851 O O . SER B 1 180 ? -22.625 14.086 17.922 1 97.81 180 SER B O 1
ATOM 4853 N N . PHE B 1 181 ? -22.844 14.016 20.156 1 97.81 181 PHE B N 1
ATOM 4854 C CA . PHE B 1 181 ? -23.094 15.445 20.25 1 97.81 181 PHE B CA 1
ATOM 4855 C C . PHE B 1 181 ? -21.812 16.234 19.969 1 97.81 181 PHE B C 1
ATOM 4857 O O . PHE B 1 181 ? -21.797 17.141 19.141 1 97.81 181 PHE B O 1
ATOM 4864 N N . THR B 1 182 ? -20.75 15.914 20.656 1 98.06 182 THR B N 1
ATOM 4865 C CA . THR B 1 182 ? -19.5 16.656 20.516 1 98.06 182 THR B CA 1
ATOM 4866 C C . THR B 1 182 ? -18.938 16.516 19.094 1 98.06 182 THR B C 1
ATOM 4868 O O . THR B 1 182 ? -18.422 17.469 18.531 1 98.06 182 THR B O 1
ATOM 4871 N N . ALA B 1 183 ? -19.031 15.336 18.547 1 98.19 183 ALA B N 1
ATOM 4872 C CA . ALA B 1 183 ? -18.562 15.109 17.188 1 98.19 183 ALA B CA 1
ATOM 4873 C C . ALA B 1 183 ? -19.359 15.93 16.172 1 98.19 183 ALA B C 1
ATOM 4875 O O . ALA B 1 183 ? -18.781 16.547 15.266 1 98.19 183 ALA B O 1
ATOM 4876 N N . TYR B 1 184 ? -20.656 15.969 16.375 1 98.06 184 TYR B N 1
ATOM 4877 C CA . TYR B 1 184 ? -21.484 16.734 15.461 1 98.06 184 TYR B CA 1
ATOM 4878 C C . TYR B 1 184 ? -21.203 18.219 15.586 1 98.06 184 TYR B C 1
ATOM 4880 O O . TYR B 1 184 ? -21.172 18.938 14.586 1 98.06 184 TYR B O 1
ATOM 4888 N N . GLN B 1 185 ? -21.031 18.672 16.766 1 97.88 185 GLN B N 1
ATOM 4889 C CA . GLN B 1 185 ? -20.672 20.062 16.969 1 97.88 185 GLN B CA 1
ATOM 4890 C C . GLN B 1 185 ? -19.375 20.422 16.234 1 97.88 185 GLN B C 1
ATOM 4892 O O . GLN B 1 185 ? -19.266 21.484 15.633 1 97.88 185 GLN B O 1
ATOM 4897 N N . GLU B 1 186 ? -18.422 19.531 16.328 1 98.12 186 GLU B N 1
ATOM 4898 C CA . GLU B 1 186 ? -17.156 19.766 15.648 1 98.12 186 GLU B CA 1
ATOM 4899 C C . GLU B 1 186 ? -17.359 19.812 14.133 1 98.12 186 GLU B C 1
ATOM 4901 O O . GLU B 1 186 ? -16.719 20.625 13.445 1 98.12 186 GLU B O 1
ATOM 4906 N N . PHE B 1 187 ? -18.266 18.969 13.625 1 98.19 187 PHE B N 1
ATOM 4907 C CA . PHE B 1 187 ? -18.547 18.984 12.195 1 98.19 187 PHE B CA 1
ATOM 4908 C C . PHE B 1 187 ? -19.094 20.328 11.766 1 98.19 187 PHE B C 1
ATOM 4910 O O . PHE B 1 187 ? -18.672 20.891 10.75 1 98.19 187 PHE B O 1
ATOM 4917 N N . GLN B 1 188 ? -19.953 20.781 12.5 1 97.31 188 GLN B N 1
ATOM 4918 C CA . GLN B 1 188 ? -20.531 22.078 12.203 1 97.31 188 GLN B CA 1
ATOM 4919 C C . GLN B 1 188 ? -19.453 23.172 12.219 1 97.31 188 GLN B C 1
ATOM 4921 O O . GLN B 1 188 ? -19.438 24.047 11.352 1 97.31 188 GLN B O 1
ATOM 4926 N N . LYS B 1 189 ? -18.656 23.109 13.164 1 97.56 189 LYS B N 1
ATOM 4927 C CA . LYS B 1 189 ? -17.562 24.078 13.258 1 97.56 189 LYS B CA 1
ATOM 4928 C C . LYS B 1 189 ? -16.641 23.969 12.047 1 97.56 189 LYS B C 1
ATOM 4930 O O . LYS B 1 189 ? -16.234 25 11.484 1 97.56 189 LYS B O 1
ATOM 4935 N N . MET B 1 190 ? -16.266 22.766 11.68 1 98.06 190 MET B N 1
ATOM 4936 C CA . MET B 1 190 ? -15.406 22.547 10.516 1 98.06 190 MET B CA 1
ATOM 4937 C C . MET B 1 190 ? -16.031 23.156 9.266 1 98.06 190 MET B C 1
ATOM 4939 O O . MET B 1 190 ? -15.359 23.875 8.516 1 98.06 190 MET B O 1
ATOM 4943 N N . LEU B 1 191 ? -17.297 22.891 9.102 1 97.69 191 LEU B N 1
ATOM 4944 C CA . LEU B 1 191 ? -18.016 23.344 7.914 1 97.69 191 LEU B CA 1
ATOM 4945 C C . LEU B 1 191 ? -18.109 24.859 7.875 1 97.69 191 LEU B C 1
ATOM 4947 O O . LEU B 1 191 ? -18.047 25.469 6.801 1 97.69 191 LEU B O 1
ATOM 4951 N N . LYS B 1 192 ? -18.109 25.484 9.023 1 97.12 192 LYS B N 1
ATOM 4952 C CA . LYS B 1 192 ? -18.344 26.922 9.109 1 97.12 192 LYS B CA 1
ATOM 4953 C C . LYS B 1 192 ? -17.031 27.688 9.211 1 97.12 192 LYS B C 1
ATOM 4955 O O . LYS B 1 192 ? -16.922 28.812 8.727 1 97.12 192 LYS B O 1
ATOM 4960 N N . GLU B 1 193 ? -16.031 27.031 9.766 1 97.75 193 GLU B N 1
ATOM 4961 C CA . GLU B 1 193 ? -14.906 27.844 10.195 1 97.75 193 GLU B CA 1
ATOM 4962 C C . GLU B 1 193 ? -13.609 27.391 9.531 1 97.75 193 GLU B C 1
ATOM 4964 O O . GLU B 1 193 ? -12.656 28.156 9.414 1 97.75 193 GLU B O 1
ATOM 4969 N N . ASP B 1 194 ? -13.484 26.125 9.141 1 98.38 194 ASP B N 1
ATOM 4970 C CA . ASP B 1 194 ? -12.242 25.641 8.555 1 98.38 194 ASP B CA 1
ATOM 4971 C C . ASP B 1 194 ? -11.977 26.297 7.199 1 98.38 194 ASP B C 1
ATOM 4973 O O . ASP B 1 194 ? -12.914 26.656 6.492 1 98.38 194 ASP B O 1
ATOM 4977 N N . GLN B 1 195 ? -10.695 26.469 6.879 1 98.12 195 GLN B N 1
ATOM 4978 C CA . GLN B 1 195 ? -10.367 26.703 5.477 1 98.12 195 GLN B CA 1
ATOM 4979 C C . GLN B 1 195 ? -10.75 25.5 4.613 1 98.12 195 GLN B C 1
ATOM 4981 O O . GLN B 1 195 ? -10.43 24.359 4.953 1 98.12 195 GLN B O 1
ATOM 4986 N N . LEU B 1 196 ? -11.516 25.781 3.566 1 98.25 196 LEU B N 1
ATOM 4987 C CA . LEU B 1 196 ? -11.969 24.688 2.711 1 98.25 196 LEU B CA 1
ATOM 4988 C C . LEU B 1 196 ? -11.43 24.844 1.293 1 98.25 196 LEU B C 1
ATOM 4990 O O . LEU B 1 196 ? -11.664 25.875 0.648 1 98.25 196 LEU B O 1
ATOM 4994 N N . ASP B 1 197 ? -10.68 23.891 0.823 1 98.31 197 ASP B N 1
ATOM 4995 C CA . ASP B 1 197 ? -10.227 23.812 -0.562 1 98.31 197 ASP B CA 1
ATOM 4996 C C . ASP B 1 197 ? -10.883 22.656 -1.294 1 98.31 197 ASP B C 1
ATOM 4998 O O . ASP B 1 197 ? -10.906 21.531 -0.787 1 98.31 197 ASP B O 1
ATOM 5002 N N . ILE B 1 198 ? -11.398 22.938 -2.414 1 97.94 198 ILE B N 1
ATOM 5003 C CA . ILE B 1 198 ? -12 21.922 -3.275 1 97.94 198 ILE B CA 1
ATOM 5004 C C . ILE B 1 198 ? -11.125 21.719 -4.508 1 97.94 198 ILE B C 1
ATOM 5006 O O . ILE B 1 198 ? -10.906 22.641 -5.289 1 97.94 198 ILE B O 1
ATOM 5010 N N . PHE B 1 199 ? -10.609 20.516 -4.645 1 97.69 199 PHE B N 1
ATOM 5011 C CA . PHE B 1 199 ? -9.758 20.188 -5.781 1 97.69 199 PHE B CA 1
ATOM 5012 C C . PHE B 1 199 ? -10.469 19.234 -6.73 1 97.69 199 PHE B C 1
ATOM 5014 O O . PHE B 1 199 ? -11.023 18.219 -6.305 1 97.69 199 PHE B O 1
ATOM 5021 N N . VAL B 1 200 ? -10.477 19.562 -7.988 1 96.12 200 VAL B N 1
ATOM 5022 C CA . VAL B 1 200 ? -10.984 18.672 -9.031 1 96.12 200 VAL B CA 1
ATOM 5023 C C . VAL B 1 200 ? -9.875 18.375 -10.039 1 96.12 200 VAL B C 1
ATOM 5025 O O . VAL B 1 200 ? -9.406 19.281 -10.742 1 96.12 200 VAL B O 1
ATOM 5028 N N . VAL B 1 201 ? -9.453 17.172 -10.055 1 94.81 201 VAL B N 1
ATOM 5029 C CA . VAL B 1 201 ? -8.398 16.734 -10.969 1 94.81 201 VAL B CA 1
ATOM 5030 C C . VAL B 1 201 ? -8.977 15.758 -12 1 94.81 201 VAL B C 1
ATOM 5032 O O . VAL B 1 201 ? -9.477 14.695 -11.633 1 94.81 201 VAL B O 1
ATOM 5035 N N . GLY B 1 202 ? -8.891 16.062 -13.219 1 92.56 202 GLY B N 1
ATOM 5036 C CA . GLY B 1 202 ? -9.375 15.156 -14.242 1 92.56 202 GLY B CA 1
ATOM 5037 C C . GLY B 1 202 ? -9.961 15.867 -15.445 1 92.56 202 GLY B C 1
ATOM 5038 O O . GLY B 1 202 ? -9.422 16.875 -15.906 1 92.56 202 GLY B O 1
ATOM 5039 N N . ASP B 1 203 ? -10.914 15.25 -16.047 1 89.81 203 ASP B N 1
ATOM 5040 C CA . ASP B 1 203 ? -11.594 15.75 -17.234 1 89.81 203 ASP B CA 1
ATOM 5041 C C . ASP B 1 203 ? -13.016 16.219 -16.906 1 89.81 203 ASP B C 1
ATOM 5043 O O . ASP B 1 203 ? -13.875 15.398 -16.562 1 89.81 203 ASP B O 1
ATOM 5047 N N . PHE B 1 204 ? -13.219 17.516 -16.984 1 88.88 204 PHE B N 1
ATOM 5048 C CA . PHE B 1 204 ? -14.508 18.109 -16.609 1 88.88 204 PHE B CA 1
ATOM 5049 C C . PHE B 1 204 ? -14.711 19.453 -17.297 1 88.88 204 PHE B C 1
ATOM 5051 O O . PHE B 1 204 ? -13.758 20.016 -17.844 1 88.88 204 PHE B O 1
ATOM 5058 N N . ASP B 1 205 ? -15.961 19.891 -17.297 1 89.75 205 ASP B N 1
ATOM 5059 C CA . ASP B 1 205 ? -16.312 21.203 -17.812 1 89.75 205 ASP B CA 1
ATOM 5060 C C . ASP B 1 205 ? -16.172 22.281 -16.734 1 89.75 205 ASP B C 1
ATOM 5062 O O . ASP B 1 205 ? -16.875 22.234 -15.727 1 89.75 205 ASP B O 1
ATOM 5066 N N . ASP B 1 206 ? -15.305 23.234 -17.031 1 91.62 206 ASP B N 1
ATOM 5067 C CA . ASP B 1 206 ? -15 24.266 -16.031 1 91.62 206 ASP B CA 1
ATOM 5068 C C . ASP B 1 206 ? -16.266 25 -15.602 1 91.62 206 ASP B C 1
ATOM 5070 O O . ASP B 1 206 ? -16.484 25.219 -14.406 1 91.62 206 ASP B O 1
ATOM 5074 N N . TYR B 1 207 ? -17 25.391 -16.547 1 91.75 207 TYR B N 1
ATOM 5075 C CA . TYR B 1 207 ? -18.188 26.188 -16.281 1 91.75 207 TYR B CA 1
ATOM 5076 C C . TYR B 1 207 ? -19.188 25.422 -15.43 1 91.75 207 TYR B C 1
ATOM 5078 O O . TYR B 1 207 ? -19.75 25.953 -14.469 1 91.75 207 TYR B O 1
ATOM 5086 N N . ARG B 1 208 ? -19.391 24.234 -15.75 1 89.94 208 ARG B N 1
ATOM 5087 C CA . ARG B 1 208 ? -20.344 23.406 -15.023 1 89.94 208 ARG B CA 1
ATOM 5088 C C . ARG B 1 208 ? -19.859 23.172 -13.586 1 89.94 208 ARG B C 1
ATOM 5090 O O . ARG B 1 208 ? -20.672 23.156 -12.656 1 89.94 208 ARG B O 1
ATOM 5097 N N . MET B 1 209 ? -18.578 22.953 -13.469 1 92 209 MET B N 1
ATOM 5098 C CA . MET B 1 209 ? -18.016 22.734 -12.141 1 92 209 MET B CA 1
ATOM 5099 C C . MET B 1 209 ? -18.188 23.984 -11.273 1 92 209 MET B C 1
ATOM 5101 O O . MET B 1 209 ? -18.594 23.891 -10.117 1 92 209 MET B O 1
ATOM 5105 N N . ILE B 1 210 ? -17.891 25.109 -11.836 1 93.56 210 ILE B N 1
ATOM 5106 C CA . ILE B 1 210 ? -17.984 26.375 -11.102 1 93.56 210 ILE B CA 1
ATOM 5107 C C . ILE B 1 210 ? -19.438 26.609 -10.672 1 93.56 210 ILE B C 1
ATOM 5109 O O . ILE B 1 210 ? -19.703 26.969 -9.523 1 93.56 210 ILE B O 1
ATOM 5113 N N . GLN B 1 211 ? -20.344 26.328 -11.531 1 93 211 GLN B N 1
ATOM 5114 C CA . GLN B 1 211 ? -21.75 26.516 -11.227 1 93 211 GLN B CA 1
ATOM 5115 C C . GLN B 1 211 ? -22.203 25.562 -10.117 1 93 211 GLN B C 1
ATOM 5117 O O . GLN B 1 211 ? -22.938 25.969 -9.211 1 93 211 GLN B O 1
ATOM 5122 N N . ALA B 1 212 ? -21.797 24.375 -10.266 1 93.12 212 ALA B N 1
ATOM 5123 C CA . ALA B 1 212 ? -22.219 23.344 -9.312 1 93.12 212 ALA B CA 1
ATOM 5124 C C . ALA B 1 212 ? -21.734 23.672 -7.902 1 93.12 212 ALA B C 1
ATOM 5126 O O . ALA B 1 212 ? -22.516 23.594 -6.941 1 93.12 212 ALA B O 1
ATOM 5127 N N . PHE B 1 213 ? -20.531 24.094 -7.742 1 95 213 PHE B N 1
ATOM 5128 C CA . PHE B 1 213 ? -19.984 24.328 -6.414 1 95 213 PHE B CA 1
ATOM 5129 C C . PHE B 1 213 ? -20.438 25.672 -5.867 1 95 213 PHE B C 1
ATOM 5131 O O . PHE B 1 213 ? -20.562 25.844 -4.652 1 95 213 PHE B O 1
ATOM 5138 N N . ASN B 1 214 ? -20.734 26.625 -6.738 1 93.5 214 ASN B N 1
ATOM 5139 C CA . ASN B 1 214 ? -21.234 27.906 -6.293 1 93.5 214 ASN B CA 1
ATOM 5140 C C . ASN B 1 214 ? -22.656 27.781 -5.727 1 93.5 214 ASN B C 1
ATOM 5142 O O . ASN B 1 214 ? -23.078 28.625 -4.934 1 93.5 214 ASN B O 1
ATOM 5146 N N . ARG B 1 215 ? -23.297 26.766 -6.117 1 93.19 215 ARG B N 1
ATOM 5147 C CA . ARG B 1 215 ? -24.656 26.562 -5.645 1 93.19 215 ARG B CA 1
ATOM 5148 C C . ARG B 1 215 ? -24.672 25.984 -4.23 1 93.19 215 ARG B C 1
ATOM 5150 O O . ARG B 1 215 ? -25.703 26.016 -3.551 1 93.19 215 ARG B O 1
ATOM 5157 N N . MET B 1 216 ? -23.547 25.469 -3.771 1 94.75 216 MET B N 1
ATOM 5158 C CA . MET B 1 216 ? -23.484 24.891 -2.436 1 94.75 216 MET B CA 1
ATOM 5159 C C . MET B 1 216 ? -23.547 25.969 -1.365 1 94.75 216 MET B C 1
ATOM 5161 O O . MET B 1 216 ? -23.062 27.094 -1.579 1 94.75 216 MET B O 1
ATOM 5165 N N . ALA B 1 217 ? -24.062 25.703 -0.236 1 94.5 217 ALA B N 1
ATOM 5166 C CA . ALA B 1 217 ? -24.391 26.688 0.798 1 94.5 217 ALA B CA 1
ATOM 5167 C C . ALA B 1 217 ? -23.172 26.953 1.695 1 94.5 217 ALA B C 1
ATOM 5169 O O . ALA B 1 217 ? -23.281 26.922 2.922 1 94.5 217 ALA B O 1
ATOM 5170 N N . PHE B 1 218 ? -22.062 27.219 1.07 1 96.62 218 PHE B N 1
ATOM 5171 C CA . PHE B 1 218 ? -20.875 27.562 1.858 1 96.62 218 PHE B CA 1
ATOM 5172 C C . PHE B 1 218 ? -20.984 28.984 2.396 1 96.62 218 PHE B C 1
ATOM 5174 O O . PHE B 1 218 ? -21.453 29.891 1.695 1 96.62 218 PHE B O 1
ATOM 5181 N N . GLU B 1 219 ? -20.594 29.203 3.617 1 96.19 219 GLU B N 1
ATOM 5182 C CA . GLU B 1 219 ? -20.547 30.516 4.23 1 96.19 219 GLU B CA 1
ATOM 5183 C C . GLU B 1 219 ? -19.125 31.062 4.262 1 96.19 219 GLU B C 1
ATOM 5185 O O . GLU B 1 219 ? -18.156 30.281 4.352 1 96.19 219 GLU B O 1
ATOM 5190 N N . PRO B 1 220 ? -19.031 32.406 4.16 1 97 220 PRO B N 1
ATOM 5191 C CA . PRO B 1 220 ? -17.688 32.969 4.281 1 97 220 PRO B CA 1
ATOM 5192 C C . PRO B 1 220 ? -17.062 32.719 5.652 1 97 220 PRO B C 1
ATOM 5194 O O . PRO B 1 220 ? -17.766 32.688 6.66 1 97 220 PRO B O 1
ATOM 5197 N N . ARG B 1 221 ? -15.82 32.594 5.672 1 97.25 221 ARG B N 1
ATOM 5198 C CA . ARG B 1 221 ? -15.062 32.375 6.902 1 97.25 221 ARG B CA 1
ATOM 5199 C C . ARG B 1 221 ? -13.656 32.938 6.785 1 97.25 221 ARG B C 1
ATOM 5201 O O . ARG B 1 221 ? -13.18 33.219 5.684 1 97.25 221 ARG B O 1
ATOM 5208 N N . HIS B 1 222 ? -13.109 33.156 7.965 1 94.81 222 HIS B N 1
ATOM 5209 C CA . HIS B 1 222 ? -11.703 33.531 8.07 1 94.81 222 HIS B CA 1
ATOM 5210 C C . HIS B 1 222 ? -10.945 32.625 9.023 1 94.81 222 HIS B C 1
ATOM 5212 O O . HIS B 1 222 ? -11.312 32.5 10.195 1 94.81 222 HIS B O 1
ATOM 5218 N N . LYS B 1 223 ? -10.023 31.906 8.484 1 95.88 223 LYS B N 1
ATOM 5219 C CA . LYS B 1 223 ? -9.211 30.984 9.273 1 95.88 223 LYS B CA 1
ATOM 5220 C C . LYS B 1 223 ? -7.723 31.203 9.008 1 95.88 223 LYS B C 1
ATOM 5222 O O . LYS B 1 223 ? -7.289 31.203 7.852 1 95.88 223 LYS B O 1
ATOM 5227 N N . VAL B 1 224 ? -7.023 31.469 10.07 1 95.12 224 VAL B N 1
ATOM 5228 C CA . VAL B 1 224 ? -5.57 31.547 9.969 1 95.12 224 VAL B CA 1
ATOM 5229 C C . VAL B 1 224 ? -4.945 30.203 10.305 1 95.12 224 VAL B C 1
ATOM 5231 O O . VAL B 1 224 ? -5.219 29.625 11.359 1 95.12 224 VAL B O 1
ATOM 5234 N N . LEU B 1 225 ? -4.176 29.656 9.406 1 96.62 225 LEU B N 1
ATOM 5235 C CA . LEU B 1 225 ? -3.543 28.344 9.578 1 96.62 225 LEU B CA 1
ATOM 5236 C C . LEU B 1 225 ? -2.08 28.5 9.977 1 96.62 225 LEU B C 1
ATOM 5238 O O . LEU B 1 225 ? -1.348 29.297 9.383 1 96.62 225 LEU B O 1
ATOM 5242 N N . ALA B 1 226 ? -1.664 27.844 10.992 1 95.94 226 ALA B N 1
ATOM 5243 C CA . ALA B 1 226 ? -0.282 27.859 11.461 1 95.94 226 ALA B CA 1
ATOM 5244 C C . ALA B 1 226 ? 0.48 26.625 10.984 1 95.94 226 ALA B C 1
ATOM 5246 O O . ALA B 1 226 ? 0.558 25.625 11.695 1 95.94 226 ALA B O 1
ATOM 5247 N N . PHE B 1 227 ? 1.212 26.797 9.93 1 95.75 227 PHE B N 1
ATOM 5248 C CA . PHE B 1 227 ? 1.919 25.672 9.336 1 95.75 227 PHE B CA 1
ATOM 5249 C C . PHE B 1 227 ? 3.285 25.484 9.984 1 95.75 227 PHE B C 1
ATOM 5251 O O . PHE B 1 227 ? 3.869 24.391 9.906 1 95.75 227 PHE B O 1
ATOM 5258 N N . ASP B 1 228 ? 3.775 26.484 10.672 1 93.12 228 ASP B N 1
ATOM 5259 C CA . ASP B 1 228 ? 5.156 26.453 11.141 1 93.12 228 ASP B CA 1
ATOM 5260 C C . ASP B 1 228 ? 5.219 26.328 12.664 1 93.12 228 ASP B C 1
ATOM 5262 O O . ASP B 1 228 ? 4.516 27.047 13.383 1 93.12 228 ASP B O 1
ATOM 5266 N N . TYR B 1 229 ? 5.992 25.406 13.094 1 96.44 229 TYR B N 1
ATOM 5267 C CA . TYR B 1 229 ? 6.348 25.281 14.5 1 96.44 229 TYR B CA 1
ATOM 5268 C C . TYR B 1 229 ? 7.855 25.172 14.672 1 96.44 229 TYR B C 1
ATOM 5270 O O . TYR B 1 229 ? 8.531 24.5 13.898 1 96.44 229 TYR B O 1
ATOM 5278 N N . THR B 1 230 ? 8.344 25.891 15.586 1 94.19 230 THR B N 1
ATOM 5279 C CA . THR B 1 230 ? 9.766 25.828 15.93 1 94.19 230 THR B CA 1
ATOM 5280 C C . THR B 1 230 ? 9.953 25.75 17.438 1 94.19 230 THR B C 1
ATOM 5282 O O . THR B 1 230 ? 9.141 26.281 18.203 1 94.19 230 THR B O 1
ATOM 5285 N N . GLN B 1 231 ? 10.875 24.984 17.812 1 95.81 231 GLN B N 1
ATOM 5286 C CA . GLN B 1 231 ? 11.312 24.953 19.203 1 95.81 231 GLN B CA 1
ATOM 5287 C C . GLN B 1 231 ? 12.828 25.109 19.312 1 95.81 231 GLN B C 1
ATOM 5289 O O . GLN B 1 231 ? 13.555 24.797 18.359 1 95.81 231 GLN B O 1
ATOM 5294 N N . THR B 1 232 ? 13.289 25.625 20.469 1 94.06 232 THR B N 1
ATOM 5295 C CA . THR B 1 232 ? 14.711 25.875 20.672 1 94.06 232 THR B CA 1
ATOM 5296 C C . THR B 1 232 ? 15.445 24.578 21 1 94.06 232 THR B C 1
ATOM 5298 O O . THR B 1 232 ? 14.891 23.703 21.672 1 94.06 232 THR B O 1
ATOM 5301 N N . TYR B 1 233 ? 16.578 24.531 20.438 1 94.56 233 TYR B N 1
ATOM 5302 C CA . TYR B 1 233 ? 17.438 23.406 20.781 1 94.56 233 TYR B CA 1
ATOM 5303 C C . TYR B 1 233 ? 17.828 23.438 22.25 1 94.56 233 TYR B C 1
ATOM 5305 O O . TYR B 1 233 ? 18.156 24.5 22.781 1 94.56 233 TYR B O 1
ATOM 5313 N N . GLU B 1 234 ? 17.75 22.359 22.906 1 92 234 GLU B N 1
ATOM 5314 C CA . GLU B 1 234 ? 18.219 22.188 24.266 1 92 234 GLU B CA 1
ATOM 5315 C C . GLU B 1 234 ? 19.391 21.219 24.344 1 92 234 GLU B C 1
ATOM 5317 O O . GLU B 1 234 ? 19.344 20.156 23.734 1 92 234 GLU B O 1
ATOM 5322 N N . ASN B 1 235 ? 20.344 21.531 25.094 1 90.12 235 ASN B N 1
ATOM 5323 C CA . ASN B 1 235 ? 21.516 20.672 25.219 1 90.12 235 ASN B CA 1
ATOM 5324 C C . ASN B 1 235 ? 21.281 19.516 26.172 1 90.12 235 ASN B C 1
ATOM 5326 O O . ASN B 1 235 ? 22.062 19.281 27.094 1 90.12 235 ASN B O 1
ATOM 5330 N N . ILE B 1 236 ? 20.203 19.047 26.203 1 89.69 236 ILE B N 1
ATOM 5331 C CA . ILE B 1 236 ? 19.797 17.859 26.953 1 89.69 236 ILE B CA 1
ATOM 5332 C C . ILE B 1 236 ? 19.156 16.844 26 1 89.69 236 ILE B C 1
ATOM 5334 O O . ILE B 1 236 ? 18.203 17.172 25.281 1 89.69 236 ILE B O 1
ATOM 5338 N N . THR B 1 237 ? 19.75 15.703 25.953 1 93.75 237 THR B N 1
ATOM 5339 C CA . THR B 1 237 ? 19.188 14.633 25.156 1 93.75 237 THR B CA 1
ATOM 5340 C C . THR B 1 237 ? 18.219 13.789 25.969 1 93.75 237 THR B C 1
ATOM 5342 O O . THR B 1 237 ? 18.609 13.133 26.938 1 93.75 237 THR B O 1
ATOM 5345 N N . ARG B 1 238 ? 17.047 13.797 25.609 1 95.69 238 ARG B N 1
ATOM 5346 C CA . ARG B 1 238 ? 16.031 13 26.281 1 95.69 238 ARG B CA 1
ATOM 5347 C C . ARG B 1 238 ? 16.031 11.562 25.781 1 95.69 238 ARG B C 1
ATOM 5349 O O . ARG B 1 238 ? 16.234 11.32 24.594 1 95.69 238 ARG B O 1
ATOM 5356 N N . SER B 1 239 ? 15.961 10.68 26.719 1 95.06 239 SER B N 1
ATOM 5357 C CA . SER B 1 239 ? 16.016 9.289 26.312 1 95.06 239 SER B CA 1
ATOM 5358 C C . SER B 1 239 ? 15.023 8.438 27.094 1 95.06 239 SER B C 1
ATOM 5360 O O . SER B 1 239 ? 14.656 8.773 28.219 1 95.06 239 SER B O 1
ATOM 5362 N N . GLN B 1 240 ? 14.539 7.484 26.469 1 96.56 240 GLN B N 1
ATOM 5363 C CA . GLN B 1 240 ? 13.664 6.488 27.078 1 96.56 240 GLN B CA 1
ATOM 5364 C C . GLN B 1 240 ? 13.961 5.094 26.547 1 96.56 240 GLN B C 1
ATOM 5366 O O . GLN B 1 240 ? 14.219 4.922 25.344 1 96.56 240 GLN B O 1
ATOM 5371 N N . VAL B 1 241 ? 14.086 4.117 27.422 1 95.25 241 VAL B N 1
ATOM 5372 C CA . VAL B 1 241 ? 14.234 2.709 27.078 1 95.25 241 VAL B CA 1
ATOM 5373 C C . VAL B 1 241 ? 13.039 1.919 27.609 1 95.25 241 VAL B C 1
ATOM 5375 O O . VAL B 1 241 ? 12.664 2.051 28.766 1 95.25 241 VAL B O 1
ATOM 5378 N N . GLU B 1 242 ? 12.453 1.252 26.75 1 94.31 242 GLU B N 1
ATOM 5379 C CA . GLU B 1 242 ? 11.305 0.438 27.109 1 94.31 242 GLU B CA 1
ATOM 5380 C C . GLU B 1 242 ? 11.508 -1.021 26.719 1 94.31 242 GLU B C 1
ATOM 5382 O O . GLU B 1 242 ? 12.031 -1.312 25.641 1 94.31 242 GLU B O 1
ATOM 5387 N N . ASP B 1 243 ? 11.117 -1.914 27.594 1 91.69 243 ASP B N 1
ATOM 5388 C CA . ASP B 1 243 ? 11.164 -3.346 27.312 1 91.69 243 ASP B CA 1
ATOM 5389 C C . ASP B 1 243 ? 9.812 -3.854 26.812 1 91.69 243 ASP B C 1
ATOM 5391 O O . ASP B 1 243 ? 8.766 -3.482 27.359 1 91.69 243 ASP B O 1
ATOM 5395 N N . LYS B 1 244 ? 9.898 -4.516 25.766 1 86.06 244 LYS B N 1
ATOM 5396 C CA . LYS B 1 244 ? 8.695 -5.129 25.203 1 86.06 244 LYS B CA 1
ATOM 5397 C C . LYS B 1 244 ? 8.977 -6.535 24.688 1 86.06 244 LYS B C 1
ATOM 5399 O O . LYS B 1 244 ? 10.102 -6.832 24.266 1 86.06 244 LYS B O 1
ATOM 5404 N N . ASP B 1 245 ? 7.957 -7.465 24.766 1 80.88 245 ASP B N 1
ATOM 5405 C CA . ASP B 1 245 ? 8.094 -8.828 24.266 1 80.88 245 ASP B CA 1
ATOM 5406 C C . ASP B 1 245 ? 7.941 -8.875 22.75 1 80.88 245 ASP B C 1
ATOM 5408 O O . ASP B 1 245 ? 6.91 -9.312 22.234 1 80.88 245 ASP B O 1
ATOM 5412 N N . VAL B 1 246 ? 8.969 -8.398 22.141 1 77.62 246 VAL B N 1
ATOM 5413 C CA . VAL B 1 246 ? 9 -8.391 20.672 1 77.62 246 VAL B CA 1
ATOM 5414 C C . VAL B 1 246 ? 10.305 -9 20.188 1 77.62 246 VAL B C 1
ATOM 5416 O O . VAL B 1 246 ? 11.289 -9.07 20.922 1 77.62 246 VAL B O 1
ATOM 5419 N N . ASN B 1 247 ? 10.273 -9.438 18.953 1 72.31 247 ASN B N 1
ATOM 5420 C CA . ASN B 1 247 ? 11.414 -10.172 18.422 1 72.31 247 ASN B CA 1
ATOM 5421 C C . ASN B 1 247 ? 12.578 -9.234 18.094 1 72.31 247 ASN B C 1
ATOM 5423 O O . ASN B 1 247 ? 13.734 -9.656 18.094 1 72.31 247 ASN B O 1
ATOM 5427 N N . GLN B 1 248 ? 12.289 -8 17.719 1 78.5 248 GLN B N 1
ATOM 5428 C CA . GLN B 1 248 ? 13.328 -7.074 17.281 1 78.5 248 GLN B CA 1
ATOM 5429 C C . GLN B 1 248 ? 13.289 -5.785 18.109 1 78.5 248 GLN B C 1
ATOM 5431 O O . GLN B 1 248 ? 12.211 -5.277 18.422 1 78.5 248 GLN B O 1
ATOM 5436 N N . SER B 1 249 ? 14.492 -5.363 18.422 1 91.56 249 SER B N 1
ATOM 5437 C CA . SER B 1 249 ? 14.586 -4.059 19.078 1 91.56 249 SER B CA 1
ATOM 5438 C C . SER B 1 249 ? 14.492 -2.926 18.062 1 91.56 249 SER B C 1
ATOM 5440 O O . SER B 1 249 ? 14.812 -3.113 16.891 1 91.56 249 SER B O 1
ATOM 5442 N N . ILE B 1 250 ? 13.992 -1.812 18.484 1 94.19 250 ILE B N 1
ATOM 5443 C CA . ILE B 1 250 ? 13.836 -0.667 17.594 1 94.19 250 ILE B CA 1
ATOM 5444 C C . ILE B 1 250 ? 14.523 0.556 18.188 1 94.19 250 ILE B C 1
ATOM 5446 O O . ILE B 1 250 ? 14.32 0.875 19.375 1 94.19 250 ILE B O 1
ATOM 5450 N N . MET B 1 251 ? 15.352 1.193 17.438 1 95.94 251 MET B N 1
ATOM 5451 C CA . MET B 1 251 ? 15.992 2.453 17.812 1 95.94 251 MET B CA 1
ATOM 5452 C C . MET B 1 251 ? 15.414 3.613 17 1 95.94 251 MET B C 1
ATOM 5454 O O . MET B 1 251 ? 15.289 3.525 15.781 1 95.94 251 MET B O 1
ATOM 5458 N N . GLN B 1 252 ? 15.047 4.68 17.703 1 97.5 252 GLN B N 1
ATOM 5459 C CA . GLN B 1 252 ? 14.602 5.914 17.062 1 97.5 252 GLN B CA 1
ATOM 5460 C C . GLN B 1 252 ? 15.367 7.121 17.609 1 97.5 252 GLN B C 1
ATOM 5462 O O . GLN B 1 252 ? 15.469 7.309 18.812 1 97.5 252 GLN B O 1
ATOM 5467 N N . LEU B 1 253 ? 15.883 7.84 16.688 1 98.25 253 LEU B N 1
ATOM 5468 C CA . LEU B 1 253 ? 16.625 9.047 17.047 1 98.25 253 LEU B CA 1
ATOM 5469 C C . LEU B 1 253 ? 15.945 10.289 16.484 1 98.25 253 LEU B C 1
ATOM 5471 O O . LEU B 1 253 ? 15.469 10.281 15.344 1 98.25 253 LEU B O 1
ATOM 5475 N N . ALA B 1 254 ? 15.836 11.273 17.281 1 98.5 254 ALA B N 1
ATOM 5476 C CA . ALA B 1 254 ? 15.289 12.555 16.859 1 98.5 254 ALA B CA 1
ATOM 5477 C C . ALA B 1 254 ? 16.344 13.664 16.938 1 98.5 254 ALA B C 1
ATOM 5479 O O . ALA B 1 254 ? 16.969 13.844 17.969 1 98.5 254 ALA B O 1
ATOM 5480 N N . TYR B 1 255 ? 16.5 14.344 15.891 1 98.19 255 TYR B N 1
ATOM 5481 C CA . TYR B 1 255 ? 17.422 15.469 15.805 1 98.19 255 TYR B CA 1
ATOM 5482 C C . TYR B 1 255 ? 16.688 16.781 15.648 1 98.19 255 TYR B C 1
ATOM 5484 O O . TYR B 1 255 ? 15.68 16.859 14.93 1 98.19 255 TYR B O 1
ATOM 5492 N N . HIS B 1 256 ? 17.188 17.781 16.328 1 98.06 256 HIS B N 1
ATOM 5493 C CA . HIS B 1 256 ? 16.719 19.141 16.094 1 98.06 256 HIS B CA 1
ATOM 5494 C C . HIS B 1 256 ? 17.125 19.625 14.695 1 98.06 256 HIS B C 1
ATOM 5496 O O . HIS B 1 256 ? 18.297 19.609 14.344 1 98.06 256 HIS B O 1
ATOM 5502 N N . LEU B 1 257 ? 16.125 20 13.914 1 97.56 257 LEU B N 1
ATOM 5503 C CA . LEU B 1 257 ? 16.312 20.438 12.531 1 97.56 257 LEU B CA 1
ATOM 5504 C C . LEU B 1 257 ? 15.953 21.906 12.383 1 97.56 257 LEU B C 1
ATOM 5506 O O . LEU B 1 257 ? 14.773 22.266 12.266 1 97.56 257 LEU B O 1
ATOM 5510 N N . PRO B 1 258 ? 16.922 22.781 12.367 1 96.5 258 PRO B N 1
ATOM 5511 C CA . PRO B 1 258 ? 16.656 24.219 12.234 1 96.5 258 PRO B CA 1
ATOM 5512 C C . PRO B 1 258 ? 16.562 24.672 10.773 1 96.5 258 PRO B C 1
ATOM 5514 O O . PRO B 1 258 ? 17.141 25.703 10.406 1 96.5 258 PRO B O 1
ATOM 5517 N N . ILE B 1 259 ? 15.938 23.922 9.883 1 96.19 259 ILE B N 1
ATOM 5518 C CA . ILE B 1 259 ? 15.695 24.234 8.484 1 96.19 259 ILE B CA 1
ATOM 5519 C C . ILE B 1 259 ? 14.211 24.062 8.164 1 96.19 259 ILE B C 1
ATOM 5521 O O . ILE B 1 259 ? 13.656 22.984 8.352 1 96.19 259 ILE B O 1
ATOM 5525 N N . THR B 1 260 ? 13.609 25.062 7.703 1 92.88 260 THR B N 1
ATOM 5526 C CA . THR B 1 260 ? 12.195 24.984 7.332 1 92.88 260 THR B CA 1
ATOM 5527 C C . THR B 1 260 ? 12.039 24.953 5.816 1 92.88 260 THR B C 1
ATOM 5529 O O . THR B 1 260 ? 13 25.188 5.078 1 92.88 260 THR B O 1
ATOM 5532 N N . TYR B 1 261 ? 10.859 24.688 5.375 1 91 261 TYR B N 1
ATOM 5533 C CA . TYR B 1 261 ? 10.555 24.578 3.951 1 91 261 TYR B CA 1
ATOM 5534 C C . TYR B 1 261 ? 10.711 25.922 3.258 1 91 261 TYR B C 1
ATOM 5536 O O . TYR B 1 261 ? 10.773 26 2.029 1 91 261 TYR B O 1
ATOM 5544 N N . LYS B 1 262 ? 10.867 26.969 3.947 1 88.5 262 LYS B N 1
ATOM 5545 C CA . LYS B 1 262 ? 11.008 28.312 3.396 1 88.5 262 LYS B CA 1
ATOM 5546 C C . LYS B 1 262 ? 12.477 28.688 3.227 1 88.5 262 LYS B C 1
ATOM 5548 O O . LYS B 1 262 ? 12.805 29.656 2.521 1 88.5 262 LYS B O 1
ATOM 5553 N N . ASP B 1 263 ? 13.258 27.969 3.846 1 91.44 263 ASP B N 1
ATOM 5554 C CA . ASP B 1 263 ? 14.672 28.312 3.869 1 91.44 263 ASP B CA 1
ATOM 5555 C C . ASP B 1 263 ? 15.359 27.922 2.561 1 91.44 263 ASP B C 1
ATOM 5557 O O . ASP B 1 263 ? 14.898 27 1.866 1 91.44 263 ASP B O 1
ATOM 5561 N N . GLU B 1 264 ? 16.438 28.562 2.26 1 87.94 264 GLU B N 1
ATOM 5562 C CA . GLU B 1 264 ? 17.234 28.25 1.077 1 87.94 264 GLU B CA 1
ATOM 5563 C C . GLU B 1 264 ? 17.859 26.859 1.172 1 87.94 264 GLU B C 1
ATOM 5565 O O . GLU B 1 264 ? 18.031 26.172 0.157 1 87.94 264 GLU B O 1
ATOM 5570 N N . ASP B 1 265 ? 18.109 26.469 2.365 1 94.12 265 ASP B N 1
ATOM 5571 C CA . ASP B 1 265 ? 18.766 25.172 2.588 1 94.12 265 ASP B CA 1
ATOM 5572 C C . ASP B 1 265 ? 17.766 24.031 2.49 1 94.12 265 ASP B C 1
ATOM 5574 O O . ASP B 1 265 ? 18.125 22.859 2.682 1 94.12 265 ASP B O 1
ATOM 5578 N N . TYR B 1 266 ? 16.547 24.359 2.232 1 94.81 266 TYR B N 1
ATOM 5579 C CA . TYR B 1 266 ? 15.508 23.328 2.203 1 94.81 266 TYR B CA 1
ATOM 5580 C C . TYR B 1 266 ? 15.836 22.25 1.173 1 94.81 266 TYR B C 1
ATOM 5582 O O . TYR B 1 266 ? 15.719 21.062 1.454 1 94.81 266 TYR B O 1
ATOM 5590 N N . PHE B 1 267 ? 16.297 22.656 0.033 1 95.81 267 PHE B N 1
ATOM 5591 C CA . PHE B 1 267 ? 16.609 21.688 -1.012 1 95.81 267 PHE B CA 1
ATOM 5592 C C . PHE B 1 267 ? 17.844 20.859 -0.64 1 95.81 267 PHE B C 1
ATOM 5594 O O . PHE B 1 267 ? 17.922 19.672 -0.958 1 95.81 267 PHE B O 1
ATOM 5601 N N . ALA B 1 268 ? 18.766 21.5 -0 1 97.75 268 ALA B N 1
ATOM 5602 C CA . ALA B 1 268 ? 19.922 20.766 0.516 1 97.75 268 ALA B CA 1
ATOM 5603 C C . ALA B 1 268 ? 19.5 19.703 1.53 1 97.75 268 ALA B C 1
ATOM 5605 O O . ALA B 1 268 ? 20.062 18.609 1.575 1 97.75 268 ALA B O 1
ATOM 5606 N N . LEU B 1 269 ? 18.531 20.078 2.354 1 98 269 LEU B N 1
ATOM 5607 C CA . LEU B 1 269 ? 18 19.141 3.332 1 98 269 LEU B CA 1
ATOM 5608 C C . LEU B 1 269 ? 17.375 17.938 2.641 1 98 269 LEU B C 1
ATOM 5610 O O . LEU B 1 269 ? 17.578 16.797 3.074 1 98 269 LEU B O 1
ATOM 5614 N N . ILE B 1 270 ? 16.609 18.156 1.569 1 97.25 270 ILE B N 1
ATOM 5615 C CA . ILE B 1 270 ? 15.984 17.078 0.803 1 97.25 270 ILE B CA 1
ATOM 5616 C C . ILE B 1 270 ? 17.062 16.141 0.252 1 97.25 270 ILE B C 1
ATOM 5618 O O . ILE B 1 270 ? 16.953 14.922 0.389 1 97.25 270 ILE B O 1
ATOM 5622 N N . VAL B 1 271 ? 18.078 16.719 -0.318 1 98 271 VAL B N 1
ATOM 5623 C CA . VAL B 1 271 ? 19.156 15.93 -0.896 1 98 271 VAL B CA 1
ATOM 5624 C C . VAL B 1 271 ? 19.906 15.195 0.212 1 98 271 VAL B C 1
ATOM 5626 O O . VAL B 1 271 ? 20.25 14.023 0.066 1 98 271 VAL B O 1
ATOM 5629 N N . PHE B 1 272 ? 20.172 15.945 1.297 1 98.25 272 PHE B N 1
ATOM 5630 C CA . PHE B 1 272 ? 20.844 15.328 2.436 1 98.25 272 PHE B CA 1
ATOM 5631 C C . PHE B 1 272 ? 20.094 14.094 2.906 1 98.25 272 PHE B C 1
ATOM 5633 O O . PHE B 1 272 ? 20.688 13.031 3.098 1 98.25 272 PHE B O 1
ATOM 5640 N N . ASN B 1 273 ? 18.797 14.219 3.146 1 98.25 273 ASN B N 1
ATOM 5641 C CA . ASN B 1 273 ? 18 13.086 3.605 1 98.25 273 ASN B CA 1
ATOM 5642 C C . ASN B 1 273 ? 18.062 11.922 2.627 1 98.25 273 ASN B C 1
ATOM 5644 O O . ASN B 1 273 ? 18.125 10.758 3.041 1 98.25 273 ASN B O 1
ATOM 5648 N N . GLY B 1 274 ? 18.016 12.219 1.325 1 96.69 274 GLY B N 1
ATOM 5649 C CA . GLY B 1 274 ? 18.156 11.195 0.306 1 96.69 274 GLY B CA 1
ATOM 5650 C C . GLY B 1 274 ? 19.469 10.445 0.381 1 96.69 274 GLY B C 1
ATOM 5651 O O . GLY B 1 274 ? 19.5 9.211 0.322 1 96.69 274 GLY B O 1
ATOM 5652 N N . LEU B 1 275 ? 20.469 11.195 0.544 1 96.31 275 LEU B N 1
ATOM 5653 C CA . LEU B 1 275 ? 21.828 10.68 0.574 1 96.31 275 LEU B CA 1
ATOM 5654 C C . LEU B 1 275 ? 22.109 9.922 1.87 1 96.31 275 LEU B C 1
ATOM 5656 O O . LEU B 1 275 ? 22.828 8.922 1.872 1 96.31 275 LEU B O 1
ATOM 5660 N N . PHE B 1 276 ? 21.438 10.328 2.854 1 97.06 276 PHE B N 1
ATOM 5661 C CA . PHE B 1 276 ? 21.75 9.82 4.188 1 97.06 276 PHE B CA 1
ATOM 5662 C C . PHE B 1 276 ? 20.938 8.57 4.488 1 97.06 276 PHE B C 1
ATOM 5664 O O . PHE B 1 276 ? 21.484 7.57 4.965 1 97.06 276 PHE B O 1
ATOM 5671 N N . GLY B 1 277 ? 19.625 8.641 4.145 1 95.88 277 GLY B N 1
ATOM 5672 C CA . GLY B 1 277 ? 18.906 7.469 4.637 1 95.88 277 GLY B CA 1
ATOM 5673 C C . GLY B 1 277 ? 17.609 7.215 3.908 1 95.88 277 GLY B C 1
ATOM 5674 O O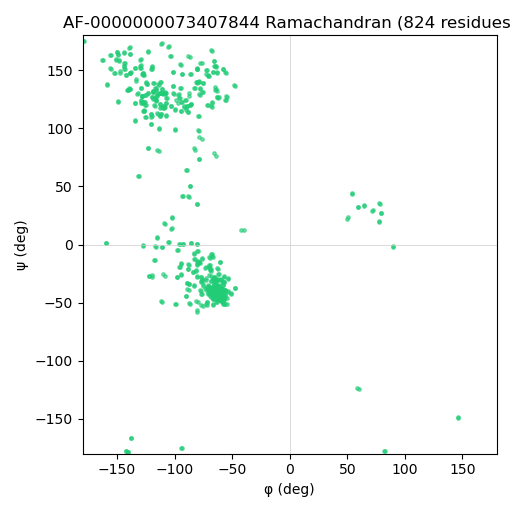 . GLY B 1 277 ? 16.906 6.242 4.203 1 95.88 277 GLY B O 1
ATOM 5675 N N . ALA B 1 278 ? 17.219 7.965 2.945 1 93.25 278 ALA B N 1
ATOM 5676 C CA . ALA B 1 278 ? 15.883 7.863 2.363 1 93.25 278 ALA B CA 1
ATOM 5677 C C . ALA B 1 278 ? 15.859 6.836 1.233 1 93.25 278 ALA B C 1
ATOM 5679 O O . ALA B 1 278 ? 14.789 6.367 0.838 1 93.25 278 ALA B O 1
ATOM 5680 N N . PHE B 1 279 ? 17.016 6.551 0.691 1 90.94 279 PHE B N 1
ATOM 5681 C CA . PHE B 1 279 ? 17.031 5.688 -0.482 1 90.94 279 PHE B CA 1
ATOM 5682 C C . PHE B 1 279 ? 17.906 4.461 -0.239 1 90.94 279 PHE B C 1
ATOM 5684 O O . PHE B 1 279 ? 18.688 4.43 0.718 1 90.94 279 PHE B O 1
ATOM 5691 N N . ALA B 1 280 ? 17.797 3.473 -1.1 1 86.06 280 ALA B N 1
ATOM 5692 C CA . ALA B 1 280 ? 18.5 2.201 -0.948 1 86.06 280 ALA B CA 1
ATOM 5693 C C . ALA B 1 280 ? 20 2.377 -1.156 1 86.06 280 ALA B C 1
ATOM 5695 O O . ALA B 1 280 ? 20.797 1.553 -0.701 1 86.06 280 ALA B O 1
ATOM 5696 N N . HIS B 1 281 ? 20.438 3.438 -1.836 1 87.44 281 HIS B N 1
ATOM 5697 C CA . HIS B 1 281 ? 21.859 3.674 -2.061 1 87.44 281 HIS B CA 1
ATOM 5698 C C . HIS B 1 281 ? 22.453 4.559 -0.97 1 87.44 281 HIS B C 1
ATOM 5700 O O . HIS B 1 281 ? 23.625 4.922 -1.027 1 87.44 281 HIS B O 1
ATOM 5706 N N . SER B 1 282 ? 21.609 4.934 -0.048 1 92.81 282 SER B N 1
ATOM 5707 C CA . SER B 1 282 ? 22 5.895 0.977 1 92.81 282 SER B CA 1
ATOM 5708 C C . SER B 1 282 ? 23.047 5.305 1.921 1 92.81 282 SER B C 1
ATOM 5710 O O . SER B 1 282 ? 23.266 4.09 1.937 1 92.81 282 SER B O 1
ATOM 5712 N N . LEU B 1 283 ? 23.672 6.168 2.719 1 93.56 283 LEU B N 1
ATOM 5713 C CA . LEU B 1 283 ? 24.75 5.797 3.637 1 93.56 283 LEU B CA 1
ATOM 5714 C C . LEU B 1 283 ? 24.219 4.867 4.73 1 93.56 283 LEU B C 1
ATOM 5716 O O . LEU B 1 283 ? 24.875 3.887 5.082 1 93.56 283 LEU B O 1
ATOM 5720 N N . LEU B 1 284 ? 23.062 5.133 5.305 1 94.5 284 LEU B N 1
ATOM 5721 C CA . LEU B 1 284 ? 22.5 4.266 6.34 1 94.5 284 LEU B CA 1
ATOM 5722 C C . LEU B 1 284 ? 22.281 2.855 5.809 1 94.5 284 LEU B C 1
ATOM 5724 O O . LEU B 1 284 ? 22.578 1.874 6.492 1 94.5 284 LEU B O 1
ATOM 5728 N N . PHE B 1 285 ? 21.812 2.812 4.625 1 89.38 285 PHE B N 1
ATOM 5729 C CA . PHE B 1 285 ? 21.531 1.508 4.039 1 89.38 285 PHE B CA 1
ATOM 5730 C C . PHE B 1 285 ? 22.812 0.772 3.703 1 89.38 285 PHE B C 1
ATOM 5732 O O . PHE B 1 285 ? 23.031 -0.361 4.141 1 89.38 285 PHE B O 1
ATOM 5739 N N . THR B 1 286 ? 23.734 1.393 3.023 1 87.06 286 THR B N 1
ATOM 5740 C CA . THR B 1 286 ? 24.906 0.71 2.502 1 87.06 286 THR B CA 1
ATOM 5741 C C . THR B 1 286 ? 25.922 0.455 3.615 1 87.06 286 THR B C 1
ATOM 5743 O O . THR B 1 286 ? 26.484 -0.638 3.711 1 87.06 286 THR B O 1
ATOM 5746 N N . GLU B 1 287 ? 26.125 1.397 4.531 1 90.38 287 GLU B N 1
ATOM 5747 C CA . GLU B 1 287 ? 27.203 1.302 5.52 1 90.38 287 GLU B CA 1
ATOM 5748 C C . GLU B 1 287 ? 26.734 0.566 6.773 1 90.38 287 GLU B C 1
ATOM 5750 O O . GLU B 1 287 ? 27.5 -0.151 7.406 1 90.38 287 GLU B O 1
ATOM 5755 N N . ILE B 1 288 ? 25.5 0.739 7.094 1 91.56 288 ILE B N 1
ATOM 5756 C CA . ILE B 1 288 ? 25.047 0.192 8.367 1 91.56 288 ILE B CA 1
ATOM 5757 C C . ILE B 1 288 ? 24.328 -1.138 8.125 1 91.56 288 ILE B C 1
ATOM 5759 O O . ILE B 1 288 ? 24.641 -2.141 8.773 1 91.56 288 ILE B O 1
ATOM 5763 N N . ARG B 1 289 ? 23.391 -1.187 7.254 1 85.44 289 ARG B N 1
ATOM 5764 C CA . ARG B 1 289 ? 22.609 -2.395 7.012 1 85.44 289 ARG B CA 1
ATOM 5765 C C . ARG B 1 289 ? 23.422 -3.416 6.211 1 85.44 289 ARG B C 1
ATOM 5767 O O . ARG B 1 289 ? 23.625 -4.543 6.664 1 85.44 289 ARG B O 1
ATOM 5774 N N . GLU B 1 290 ? 23.938 -2.98 5.121 1 80 290 GLU B N 1
ATOM 5775 C CA . GLU B 1 290 ? 24.531 -3.947 4.199 1 80 290 GLU B CA 1
ATOM 5776 C C . GLU B 1 290 ? 25.922 -4.348 4.641 1 80 290 GLU B C 1
ATOM 5778 O O . GLU B 1 290 ? 26.25 -5.539 4.711 1 80 290 GLU B O 1
ATOM 5783 N N . LYS B 1 291 ? 26.766 -3.385 4.949 1 82.88 291 LYS B N 1
ATOM 5784 C CA . LYS B 1 291 ? 28.156 -3.654 5.266 1 82.88 291 LYS B CA 1
ATOM 5785 C C . LYS B 1 291 ? 28.312 -4.219 6.676 1 82.88 291 LYS B C 1
ATOM 5787 O O . LYS B 1 291 ? 29.078 -5.164 6.895 1 82.88 291 LYS B O 1
ATOM 5792 N N . GLN B 1 292 ? 27.562 -3.625 7.602 1 85.88 292 GLN B N 1
ATOM 5793 C CA . GLN B 1 292 ? 27.75 -4.027 8.992 1 85.88 292 GLN B CA 1
ATOM 5794 C C . GLN B 1 292 ? 26.719 -5.078 9.398 1 85.88 292 GLN B C 1
ATOM 5796 O O . GLN B 1 292 ? 26.859 -5.734 10.43 1 85.88 292 GLN B O 1
ATOM 5801 N N . GLY B 1 293 ? 25.625 -5.152 8.617 1 79.94 293 GLY B N 1
ATOM 5802 C CA . GLY B 1 293 ? 24.578 -6.105 8.938 1 79.94 293 GLY B CA 1
ATOM 5803 C C . GLY B 1 293 ? 23.891 -5.812 10.258 1 79.94 293 GLY B C 1
ATOM 5804 O O . GLY B 1 293 ? 23.5 -6.734 10.969 1 79.94 293 GLY B O 1
ATOM 5805 N N . LEU B 1 294 ? 23.766 -4.609 10.609 1 85.06 294 LEU B N 1
ATOM 5806 C CA . LEU B 1 294 ? 23.328 -4.242 11.945 1 85.06 294 LEU B CA 1
ATOM 5807 C C . LEU B 1 294 ? 21.812 -4.004 11.977 1 85.06 294 LEU B C 1
ATOM 5809 O O . LEU B 1 294 ? 21.188 -4.059 13.031 1 85.06 294 LEU B O 1
ATOM 5813 N N . ALA B 1 295 ? 21.234 -3.625 10.797 1 84.06 295 ALA B N 1
ATOM 5814 C CA . ALA B 1 295 ? 19.828 -3.236 10.781 1 84.06 295 ALA B CA 1
ATOM 5815 C C . ALA B 1 295 ? 19.125 -3.766 9.539 1 84.06 295 ALA B C 1
ATOM 5817 O O . ALA B 1 295 ? 19.672 -3.705 8.438 1 84.06 295 ALA B O 1
ATOM 5818 N N . TYR B 1 296 ? 17.938 -4.359 9.789 1 75.06 296 TYR B N 1
ATOM 5819 C CA . TYR B 1 296 ? 17.156 -4.875 8.672 1 75.06 296 TYR B CA 1
ATOM 5820 C C . TYR B 1 296 ? 16.25 -3.793 8.094 1 75.06 296 TYR B C 1
ATOM 5822 O O . TYR B 1 296 ? 15.977 -3.779 6.895 1 75.06 296 TYR B O 1
ATOM 5830 N N . THR B 1 297 ? 15.742 -3.07 8.938 1 85.94 297 THR B N 1
ATOM 5831 C CA . THR B 1 297 ? 14.992 -1.873 8.57 1 85.94 297 THR B CA 1
ATOM 5832 C C . THR B 1 297 ? 15.68 -0.619 9.102 1 85.94 297 THR B C 1
ATOM 5834 O O . THR B 1 297 ? 16.031 -0.541 10.281 1 85.94 297 THR B O 1
ATOM 5837 N N . ILE B 1 298 ? 15.961 0.296 8.156 1 93.44 298 ILE B N 1
ATOM 5838 C CA . ILE B 1 298 ? 16.641 1.52 8.57 1 93.44 298 ILE B CA 1
ATOM 5839 C C . ILE B 1 298 ? 16.266 2.658 7.625 1 93.44 298 ILE B C 1
ATOM 5841 O O . ILE B 1 298 ? 16 2.43 6.441 1 93.44 298 ILE B O 1
ATOM 5845 N N . GLY B 1 299 ? 16.219 3.85 8.164 1 96.5 299 GLY B N 1
ATOM 5846 C CA . GLY B 1 299 ? 15.945 5.004 7.32 1 96.5 299 GLY B CA 1
ATOM 5847 C C . GLY B 1 299 ? 15.938 6.312 8.086 1 96.5 299 GLY B C 1
ATOM 5848 O O . GLY B 1 299 ? 16.141 6.328 9.305 1 96.5 299 GLY B O 1
ATOM 5849 N N . SER B 1 300 ? 15.797 7.34 7.32 1 98 300 SER B N 1
ATOM 5850 C CA . SER B 1 300 ? 15.656 8.68 7.895 1 98 300 SER B CA 1
ATOM 5851 C C . SER B 1 300 ? 14.531 9.453 7.227 1 98 300 SER B C 1
ATOM 5853 O O . SER B 1 300 ? 14.164 9.164 6.082 1 98 300 SER B O 1
ATOM 5855 N N . GLN B 1 301 ? 14.008 10.297 7.957 1 98.06 301 GLN B N 1
ATOM 5856 C CA . GLN B 1 301 ? 12.977 11.195 7.465 1 98.06 301 GLN B CA 1
ATOM 5857 C C . GLN B 1 301 ? 13.008 12.531 8.203 1 98.06 301 GLN B C 1
ATOM 5859 O O . GLN B 1 301 ? 13.695 12.664 9.227 1 98.06 301 GLN B O 1
ATOM 5864 N N . PHE B 1 302 ? 12.312 13.516 7.625 1 97.88 302 PHE B N 1
ATOM 5865 C CA . PHE B 1 302 ? 12.297 14.812 8.289 1 97.88 302 PHE B CA 1
ATOM 5866 C C . PHE B 1 302 ? 10.945 15.492 8.141 1 97.88 302 PHE B C 1
ATOM 5868 O O . PHE B 1 302 ? 10.148 15.117 7.273 1 97.88 302 PHE B O 1
ATOM 5875 N N . ASP B 1 303 ? 10.625 16.312 9.031 1 97.06 303 ASP B N 1
ATOM 5876 C CA . ASP B 1 303 ? 9.484 17.219 9 1 97.06 303 ASP B CA 1
ATOM 5877 C C . ASP B 1 303 ? 9.93 18.672 9.109 1 97.06 303 ASP B C 1
ATOM 5879 O O . ASP B 1 303 ? 10.188 19.172 10.211 1 97.06 303 ASP B O 1
ATOM 5883 N N . SER B 1 304 ? 9.906 19.344 7.992 1 94.5 304 SER B N 1
ATOM 5884 C CA . SER B 1 304 ? 10.414 20.703 7.934 1 94.5 304 SER B CA 1
ATOM 5885 C C . SER B 1 304 ? 9.383 21.703 8.461 1 94.5 304 SER B C 1
ATOM 5887 O O . SER B 1 304 ? 9.672 22.891 8.578 1 94.5 304 SER B O 1
ATOM 5889 N N . PHE B 1 305 ? 8.18 21.234 8.766 1 96.56 305 PHE B N 1
ATOM 5890 C CA . PHE B 1 305 ? 7.156 22.094 9.352 1 96.56 305 PHE B CA 1
ATOM 5891 C C . PHE B 1 305 ? 7.332 22.188 10.859 1 96.56 305 PHE B C 1
ATOM 5893 O O . PHE B 1 305 ? 6.906 23.172 11.477 1 96.56 305 PHE B O 1
ATOM 5900 N N . THR B 1 306 ? 7.992 21.172 11.461 1 97.38 306 THR B N 1
ATOM 5901 C CA . THR B 1 306 ? 8.055 21.141 12.914 1 97.38 306 THR B CA 1
ATOM 5902 C C . THR B 1 306 ? 9.492 21 13.398 1 97.38 306 THR B C 1
ATOM 5904 O O . THR B 1 306 ? 9.75 20.875 14.594 1 97.38 306 THR B O 1
ATOM 5907 N N . GLY B 1 307 ? 10.445 20.922 12.461 1 97 307 GLY B N 1
ATOM 5908 C CA . GLY B 1 307 ? 11.859 20.938 12.805 1 97 307 GLY B CA 1
ATOM 5909 C C . GLY B 1 307 ? 12.359 19.609 13.336 1 97 307 GLY B C 1
ATOM 5910 O O . GLY B 1 307 ? 13.211 19.578 14.227 1 97 307 GLY B O 1
ATOM 5911 N N . LEU B 1 308 ? 11.852 18.578 12.828 1 98.06 308 LEU B N 1
ATOM 5912 C CA . LEU B 1 308 ? 12.211 17.25 13.312 1 98.06 308 LEU B CA 1
ATOM 5913 C C . LEU B 1 308 ? 12.914 16.438 12.227 1 98.06 308 LEU B C 1
ATOM 5915 O O . LEU B 1 308 ? 12.406 16.344 11.102 1 98.06 308 LEU B O 1
ATOM 5919 N N . PHE B 1 309 ? 14.086 15.961 12.461 1 98.44 309 PHE B N 1
ATOM 5920 C CA . PHE B 1 309 ? 14.766 14.945 11.656 1 98.44 309 PHE B CA 1
ATOM 5921 C C . PHE B 1 309 ? 14.914 13.648 12.445 1 98.44 309 PHE B C 1
ATOM 5923 O O . PHE B 1 309 ? 15.359 13.656 13.594 1 98.44 309 PHE B O 1
ATOM 5930 N N . THR B 1 310 ? 14.523 12.516 11.82 1 98.5 310 THR B N 1
ATOM 5931 C CA . THR B 1 310 ? 14.523 11.266 12.578 1 98.5 310 THR B CA 1
ATOM 5932 C C . THR B 1 310 ? 15.305 10.188 11.828 1 98.5 310 THR B C 1
ATOM 5934 O O . THR B 1 310 ? 15.359 10.195 10.602 1 98.5 310 THR B O 1
ATOM 5937 N N . ILE B 1 311 ? 15.922 9.328 12.586 1 98.12 311 ILE B N 1
ATOM 5938 C CA . ILE B 1 311 ? 16.484 8.062 12.125 1 98.12 311 ILE B CA 1
ATOM 5939 C C . ILE B 1 311 ? 15.805 6.898 12.844 1 98.12 311 ILE B C 1
ATOM 5941 O O . ILE B 1 311 ? 15.562 6.961 14.055 1 98.12 311 ILE B O 1
ATOM 5945 N N . TYR B 1 312 ? 15.406 5.914 12.094 1 97.31 312 TYR B N 1
ATOM 5946 C CA . TYR B 1 312 ? 14.797 4.727 12.68 1 97.31 312 TYR B CA 1
ATOM 5947 C C . TYR B 1 312 ? 15.477 3.457 12.188 1 97.31 312 TYR B C 1
ATOM 5949 O O . TYR B 1 312 ? 15.922 3.395 11.039 1 97.31 312 TYR B O 1
ATOM 5957 N N . ALA B 1 313 ? 15.516 2.451 13.109 1 95.25 313 ALA B N 1
ATOM 5958 C CA . ALA B 1 313 ? 16.141 1.189 12.719 1 95.25 313 ALA B CA 1
ATOM 5959 C C . ALA B 1 313 ? 15.656 0.043 13.602 1 95.25 313 ALA B C 1
ATOM 5961 O O . ALA B 1 313 ? 15.406 0.231 14.797 1 95.25 313 ALA B O 1
ATOM 5962 N N . GLY B 1 314 ? 15.391 -1.03 13.008 1 90.81 314 GLY B N 1
ATOM 5963 C CA . GLY B 1 314 ? 15.281 -2.287 13.734 1 90.81 314 GLY B CA 1
ATOM 5964 C C . GLY B 1 314 ? 16.609 -2.986 13.922 1 90.81 314 GLY B C 1
ATOM 5965 O O . GLY B 1 314 ? 17.297 -3.311 12.945 1 90.81 314 GLY B O 1
ATOM 5966 N N . ILE B 1 315 ? 17.031 -3.238 15.203 1 90.94 315 ILE B N 1
ATOM 5967 C CA . ILE B 1 315 ? 18.359 -3.793 15.469 1 90.94 315 ILE B CA 1
ATOM 5968 C C . ILE B 1 315 ? 18.266 -4.848 16.562 1 90.94 315 ILE B C 1
ATOM 5970 O O . ILE B 1 315 ? 17.25 -4.945 17.266 1 90.94 315 ILE B O 1
ATOM 5974 N N . ASP B 1 316 ? 19.359 -5.672 16.656 1 86.62 316 ASP B N 1
ATOM 5975 C CA . ASP B 1 316 ? 19.5 -6.535 17.828 1 86.62 316 ASP B CA 1
ATOM 5976 C C . ASP B 1 316 ? 19.812 -5.719 19.078 1 86.62 316 ASP B C 1
ATOM 5978 O O . ASP B 1 316 ? 20.562 -4.742 19.031 1 86.62 316 ASP B O 1
ATOM 5982 N N . LYS B 1 317 ? 19.25 -6.219 20.156 1 88.44 317 LYS B N 1
ATOM 5983 C CA . LYS B 1 317 ? 19.375 -5.488 21.422 1 88.44 317 LYS B CA 1
ATOM 5984 C C . LYS B 1 317 ? 20.844 -5.277 21.781 1 88.44 317 LYS B C 1
ATOM 5986 O O . LYS B 1 317 ? 21.219 -4.242 22.344 1 88.44 317 LYS B O 1
ATOM 5991 N N . GLU B 1 318 ? 21.672 -6.195 21.422 1 90.5 318 GLU B N 1
ATOM 5992 C CA . GLU B 1 318 ? 23.078 -6.156 21.812 1 90.5 318 GLU B CA 1
ATOM 5993 C C . GLU B 1 318 ? 23.859 -5.121 20.984 1 90.5 318 GLU B C 1
ATOM 5995 O O . GLU B 1 318 ? 24.969 -4.727 21.359 1 90.5 318 GLU B O 1
ATOM 6000 N N . ASN B 1 319 ? 23.266 -4.617 19.953 1 91.75 319 ASN B N 1
ATOM 6001 C CA . ASN B 1 319 ? 24 -3.766 19.016 1 91.75 319 ASN B CA 1
ATOM 6002 C C . ASN B 1 319 ? 23.672 -2.291 19.219 1 91.75 319 ASN B C 1
ATOM 6004 O O . ASN B 1 319 ? 24.031 -1.447 18.406 1 91.75 319 ASN B O 1
ATOM 6008 N N . ARG B 1 320 ? 23.031 -1.935 20.328 1 92.69 320 ARG B N 1
ATOM 6009 C CA . ARG B 1 320 ? 22.594 -0.57 20.578 1 92.69 320 ARG B CA 1
ATOM 6010 C C . ARG B 1 320 ? 23.75 0.411 20.531 1 92.69 320 ARG B C 1
ATOM 6012 O O . ARG B 1 320 ? 23.719 1.389 19.781 1 92.69 320 ARG B O 1
ATOM 6019 N N . GLU B 1 321 ? 24.781 0.115 21.25 1 94.44 321 GLU B N 1
ATOM 6020 C CA . GLU B 1 321 ? 25.922 1.023 21.344 1 94.44 321 GLU B CA 1
ATOM 6021 C C . GLU B 1 321 ? 26.656 1.099 20.016 1 94.44 321 GLU B C 1
ATOM 6023 O O . GLU B 1 321 ? 27.062 2.182 19.578 1 94.44 321 GLU B O 1
ATOM 6028 N N . ARG B 1 322 ? 26.859 -0.033 19.469 1 95.06 322 ARG B N 1
ATOM 6029 C CA . ARG B 1 322 ? 27.547 -0.079 18.188 1 95.06 322 ARG B CA 1
ATOM 6030 C C . ARG B 1 322 ? 26.781 0.719 17.125 1 95.06 322 ARG B C 1
ATOM 6032 O O . ARG B 1 322 ? 27.375 1.438 16.328 1 95.06 322 ARG B O 1
ATOM 6039 N N . PHE B 1 323 ? 25.484 0.604 17.125 1 94.81 323 PHE B N 1
ATOM 6040 C CA . PHE B 1 323 ? 24.625 1.327 16.203 1 94.81 323 PHE B CA 1
ATOM 6041 C C . PHE B 1 323 ? 24.797 2.832 16.359 1 94.81 323 PHE B C 1
ATOM 6043 O O . PHE B 1 323 ? 25.016 3.543 15.367 1 94.81 323 PHE B O 1
ATOM 6050 N N . LEU B 1 324 ? 24.766 3.312 17.578 1 95.62 324 LEU B N 1
ATOM 6051 C CA . LEU B 1 324 ? 24.891 4.738 17.859 1 95.62 324 LEU B CA 1
ATOM 6052 C C . LEU B 1 324 ? 26.25 5.258 17.406 1 95.62 324 LEU B C 1
ATOM 6054 O O . LEU B 1 324 ? 26.344 6.352 16.859 1 95.62 324 LEU B O 1
ATOM 6058 N N . LYS B 1 325 ? 27.266 4.449 17.625 1 96.5 325 LYS B N 1
ATOM 6059 C CA . LYS B 1 325 ? 28.609 4.828 17.219 1 96.5 325 LYS B CA 1
ATOM 6060 C C . LYS B 1 325 ? 28.719 4.965 15.703 1 96.5 325 LYS B C 1
ATOM 6062 O O . LYS B 1 325 ? 29.344 5.898 15.203 1 96.5 325 LYS B O 1
ATOM 6067 N N . LEU B 1 326 ? 28.109 4.055 15.047 1 96.62 326 LEU B N 1
ATOM 6068 C CA . LEU B 1 326 ? 28.172 4.051 13.586 1 96.62 326 LEU B CA 1
ATOM 6069 C C . LEU B 1 326 ? 27.375 5.211 13 1 96.62 326 LEU B C 1
ATOM 6071 O O . LEU B 1 326 ? 27.781 5.793 11.992 1 96.62 326 LEU B O 1
ATOM 6075 N N . ILE B 1 327 ? 26.234 5.539 13.617 1 96.81 327 ILE B N 1
ATOM 6076 C CA . ILE B 1 327 ? 25.453 6.691 13.18 1 96.81 327 ILE B CA 1
ATOM 6077 C C . ILE B 1 327 ? 26.297 7.961 13.32 1 96.81 327 ILE B C 1
ATOM 6079 O O . ILE B 1 327 ? 26.359 8.773 12.391 1 96.81 327 ILE B O 1
ATOM 6083 N N . ASN B 1 328 ? 26.953 8.086 14.43 1 96.44 328 ASN B N 1
ATOM 6084 C CA . ASN B 1 328 ? 27.797 9.242 14.664 1 96.44 328 ASN B CA 1
ATOM 6085 C C . ASN B 1 328 ? 28.938 9.312 13.648 1 96.44 328 ASN B C 1
ATOM 6087 O O . ASN B 1 328 ? 29.312 10.391 13.188 1 96.44 328 ASN B O 1
ATOM 6091 N N . LYS B 1 329 ? 29.453 8.172 13.383 1 96.81 329 LYS B N 1
ATOM 6092 C CA . LYS B 1 329 ? 30.516 8.102 12.383 1 96.81 329 LYS B CA 1
ATOM 6093 C C . LYS B 1 329 ? 30.031 8.602 11.023 1 96.81 329 LYS B C 1
ATOM 6095 O O . LYS B 1 329 ? 30.75 9.328 10.336 1 96.81 329 LYS B O 1
ATOM 6100 N N . GLN B 1 330 ? 28.844 8.195 10.609 1 96.44 330 GLN B N 1
ATOM 6101 C CA . GLN B 1 330 ? 28.297 8.633 9.328 1 96.44 330 GLN B CA 1
ATOM 6102 C C . GLN B 1 330 ? 28.094 10.148 9.312 1 96.44 330 GLN B C 1
ATOM 6104 O O . GLN B 1 330 ? 28.391 10.805 8.312 1 96.44 330 GLN B O 1
ATOM 6109 N N . PHE B 1 331 ? 27.609 10.719 10.422 1 96.88 331 PHE B N 1
ATOM 6110 C CA . PHE B 1 331 ? 27.453 12.164 10.516 1 96.88 331 PHE B CA 1
ATOM 6111 C C . PHE B 1 331 ? 28.797 12.867 10.391 1 96.88 331 PHE B C 1
ATOM 6113 O O . PHE B 1 331 ? 28.922 13.859 9.664 1 96.88 331 PHE B O 1
ATOM 6120 N N . ASN B 1 332 ? 29.766 12.359 11.062 1 96.69 332 ASN B N 1
ATOM 6121 C CA . ASN B 1 332 ? 31.094 12.953 11.031 1 96.69 332 ASN B CA 1
ATOM 6122 C C . ASN B 1 332 ? 31.688 12.898 9.625 1 96.69 332 ASN B C 1
ATOM 6124 O O . ASN B 1 332 ? 32.312 13.859 9.18 1 96.69 332 ASN B O 1
ATOM 6128 N N . ASN B 1 333 ? 31.5 11.758 9 1 96.12 333 ASN B N 1
ATOM 6129 C CA . ASN B 1 333 ? 31.969 11.633 7.625 1 96.12 333 ASN B CA 1
ATOM 6130 C C . ASN B 1 333 ? 31.375 12.711 6.727 1 96.12 333 ASN B C 1
ATOM 6132 O O . ASN B 1 333 ? 32.062 13.336 5.934 1 96.12 333 ASN B O 1
ATOM 6136 N N . ILE B 1 334 ? 30.156 12.953 6.859 1 96.94 334 ILE B N 1
ATOM 6137 C CA . ILE B 1 334 ? 29.484 13.938 6.027 1 96.94 334 ILE B CA 1
ATOM 6138 C C . ILE B 1 334 ? 29.969 15.344 6.398 1 96.94 334 ILE B C 1
ATOM 6140 O O . ILE B 1 334 ? 30.234 16.156 5.52 1 96.94 334 ILE B O 1
ATOM 6144 N N . LYS B 1 335 ? 30.109 15.609 7.672 1 96.69 335 LYS B N 1
ATOM 6145 C CA . LYS B 1 335 ? 30.547 16.922 8.141 1 96.69 335 LYS B CA 1
ATOM 6146 C C . LYS B 1 335 ? 31.953 17.234 7.621 1 96.69 335 LYS B C 1
ATOM 6148 O O . LYS B 1 335 ? 32.281 18.406 7.414 1 96.69 335 LYS B O 1
ATOM 6153 N N . MET B 1 336 ? 32.656 16.203 7.363 1 96.38 336 MET B N 1
ATOM 6154 C CA . MET B 1 336 ? 34.031 16.375 6.875 1 96.38 336 MET B CA 1
ATOM 6155 C C . MET B 1 336 ? 34.094 16.312 5.352 1 96.38 336 MET B C 1
ATOM 6157 O O . MET B 1 336 ? 35.156 16.328 4.758 1 96.38 336 MET B O 1
ATOM 6161 N N . GLY B 1 337 ? 32.938 16.125 4.734 1 94.12 337 GLY B N 1
ATOM 6162 C CA . GLY B 1 337 ? 32.844 16.078 3.283 1 94.12 337 GLY B CA 1
ATOM 6163 C C . GLY B 1 337 ? 33.312 14.75 2.705 1 94.12 337 GLY B C 1
ATOM 6164 O O . GLY B 1 337 ? 33.688 14.672 1.53 1 94.12 337 GLY B O 1
ATOM 6165 N N . ARG B 1 338 ? 33.344 13.711 3.494 1 93.69 338 ARG B N 1
ATOM 6166 C CA . ARG B 1 338 ? 33.844 12.414 3.059 1 93.69 338 ARG B CA 1
ATOM 6167 C C . ARG B 1 338 ? 32.719 11.57 2.453 1 93.69 338 ARG B C 1
ATOM 6169 O O . ARG B 1 338 ? 32.375 10.508 2.982 1 93.69 338 ARG B O 1
ATOM 6176 N N . PHE B 1 339 ? 32.156 11.953 1.403 1 93.31 339 PHE B N 1
ATOM 6177 C CA . PHE B 1 339 ? 31.234 11.234 0.541 1 93.31 339 PHE B CA 1
ATOM 6178 C C . PHE B 1 339 ? 31.469 11.586 -0.923 1 93.31 339 PHE B C 1
ATOM 6180 O O . PHE B 1 339 ? 31.984 12.664 -1.235 1 93.31 339 PHE B O 1
ATOM 6187 N N . SER B 1 340 ? 31.203 10.734 -1.759 1 90.81 340 SER B N 1
ATOM 6188 C CA . SER B 1 340 ? 31.609 10.891 -3.15 1 90.81 340 SER B CA 1
ATOM 6189 C C . SER B 1 340 ? 30.656 11.812 -3.906 1 90.81 340 SER B C 1
ATOM 6191 O O . SER B 1 340 ? 29.484 11.906 -3.572 1 90.81 340 SER B O 1
ATOM 6193 N N . SER B 1 341 ? 31.219 12.469 -4.922 1 92.19 341 SER B N 1
ATOM 6194 C CA . SER B 1 341 ? 30.406 13.281 -5.824 1 92.19 341 SER B CA 1
ATOM 6195 C C . SER B 1 341 ? 29.438 12.414 -6.629 1 92.19 341 SER B C 1
ATOM 6197 O O . SER B 1 341 ? 28.359 12.875 -7.012 1 92.19 341 SER B O 1
ATOM 6199 N N . THR B 1 342 ? 29.859 11.219 -6.82 1 90.56 342 THR B N 1
ATOM 6200 C CA . THR B 1 342 ? 29 10.281 -7.535 1 90.56 342 THR B CA 1
ATOM 6201 C C . THR B 1 342 ? 27.734 9.984 -6.727 1 90.56 342 THR B C 1
ATOM 6203 O O . THR B 1 342 ? 26.641 9.969 -7.273 1 90.56 342 THR B O 1
ATOM 6206 N N . LEU B 1 343 ? 27.953 9.789 -5.441 1 92 343 LEU B N 1
ATOM 6207 C CA . LEU B 1 343 ? 26.812 9.547 -4.555 1 92 343 LEU B CA 1
ATOM 6208 C C . LEU B 1 343 ? 25.859 10.734 -4.562 1 92 343 LEU B C 1
ATOM 6210 O O . LEU B 1 343 ? 24.641 10.547 -4.621 1 92 343 LEU B O 1
ATOM 6214 N N . LEU B 1 344 ? 26.359 11.898 -4.504 1 95.69 344 LEU B N 1
ATOM 6215 C CA . LEU B 1 344 ? 25.562 13.117 -4.531 1 95.69 344 LEU B CA 1
ATOM 6216 C C . LEU B 1 344 ? 24.781 13.227 -5.84 1 95.69 344 LEU B C 1
ATOM 6218 O O . LEU B 1 344 ? 23.578 13.5 -5.832 1 95.69 344 LEU B O 1
ATOM 6222 N N . LYS B 1 345 ? 25.469 13.016 -6.922 1 92.94 345 LYS B N 1
ATOM 6223 C CA . LYS B 1 345 ? 24.844 13.117 -8.234 1 92.94 345 LYS B CA 1
ATOM 6224 C C . LYS B 1 345 ? 23.719 12.102 -8.391 1 92.94 345 LYS B C 1
ATOM 6226 O O . LYS B 1 345 ? 22.641 12.43 -8.867 1 92.94 345 LYS B O 1
ATOM 6231 N N . GLN B 1 346 ? 23.969 10.883 -7.984 1 90.25 346 GLN B N 1
ATOM 6232 C CA . GLN B 1 346 ? 22.953 9.82 -8.062 1 90.25 346 GLN B CA 1
ATOM 6233 C C . GLN B 1 346 ? 21.719 10.172 -7.238 1 90.25 346 GLN B C 1
ATOM 6235 O O . GLN B 1 346 ? 20.594 9.961 -7.68 1 90.25 346 GLN B O 1
ATOM 6240 N N . THR B 1 347 ? 21.953 10.664 -6.039 1 95.12 347 THR B N 1
ATOM 6241 C CA . THR B 1 347 ? 20.859 11.055 -5.168 1 95.12 347 THR B CA 1
ATOM 6242 C C . THR B 1 347 ? 20 12.133 -5.82 1 95.12 347 THR B C 1
ATOM 6244 O O . THR B 1 347 ? 18.766 12.055 -5.805 1 95.12 347 THR B O 1
ATOM 6247 N N . LYS B 1 348 ? 20.672 13.133 -6.363 1 94.44 348 LYS B N 1
ATOM 6248 C CA . LYS B 1 348 ? 19.969 14.219 -7.043 1 94.44 348 LYS B CA 1
ATOM 6249 C C . LYS B 1 348 ? 19.141 13.68 -8.211 1 94.44 348 LYS B C 1
ATOM 6251 O O . LYS B 1 348 ? 18 14.094 -8.406 1 94.44 348 LYS B O 1
ATOM 6256 N N . ASP B 1 349 ? 19.688 12.781 -8.945 1 89.5 349 ASP B N 1
ATOM 6257 C CA . ASP B 1 349 ? 19 12.219 -10.102 1 89.5 349 ASP B CA 1
ATOM 6258 C C . ASP B 1 349 ? 17.75 11.469 -9.68 1 89.5 349 ASP B C 1
ATOM 6260 O O . ASP B 1 349 ? 16.703 11.57 -10.328 1 89.5 349 ASP B O 1
ATOM 6264 N N . ILE B 1 350 ? 17.859 10.703 -8.617 1 90 350 ILE B N 1
ATOM 6265 C CA . ILE B 1 350 ? 16.719 9.953 -8.117 1 90 350 ILE B CA 1
ATOM 6266 C C . ILE B 1 350 ? 15.633 10.914 -7.652 1 90 350 ILE B C 1
ATOM 6268 O O . ILE B 1 350 ? 14.453 10.719 -7.961 1 90 350 ILE B O 1
ATOM 6272 N N . LEU B 1 351 ? 16.016 11.906 -6.898 1 93 351 LEU B N 1
ATOM 6273 C CA . LEU B 1 351 ? 15.07 12.891 -6.398 1 93 351 LEU B CA 1
ATOM 6274 C C . LEU B 1 351 ? 14.336 13.57 -7.547 1 93 351 LEU B C 1
ATOM 6276 O O . LEU B 1 351 ? 13.117 13.758 -7.492 1 93 351 LEU B O 1
ATOM 6280 N N . LYS B 1 352 ? 15.078 13.969 -8.539 1 88.88 352 LYS B N 1
ATOM 6281 C CA . LYS B 1 352 ? 14.477 14.617 -9.695 1 88.88 352 LYS B CA 1
ATOM 6282 C C . LYS B 1 352 ? 13.508 13.68 -10.406 1 88.88 352 LYS B C 1
ATOM 6284 O O . LYS B 1 352 ? 12.398 14.086 -10.773 1 88.88 352 LYS B O 1
ATOM 6289 N N . MET B 1 353 ? 13.906 12.477 -10.531 1 83.75 353 MET B N 1
ATOM 6290 C CA . MET B 1 353 ? 13.039 11.477 -11.156 1 83.75 353 MET B CA 1
ATOM 6291 C C . MET B 1 353 ? 11.766 11.273 -10.344 1 83.75 353 MET B C 1
ATOM 6293 O O . MET B 1 353 ? 10.672 11.227 -10.898 1 83.75 353 MET B O 1
ATOM 6297 N N . ASN B 1 354 ? 12.023 11.07 -9.039 1 87.69 354 ASN B N 1
ATOM 6298 C CA . ASN B 1 354 ? 10.875 10.875 -8.164 1 87.69 354 ASN B CA 1
ATOM 6299 C C . ASN B 1 354 ? 9.891 12.039 -8.25 1 87.69 354 ASN B C 1
ATOM 6301 O O . ASN B 1 354 ? 8.68 11.844 -8.188 1 87.69 354 ASN B O 1
ATOM 6305 N N . TYR B 1 355 ? 10.391 13.125 -8.32 1 87.19 355 TYR B N 1
ATOM 6306 C CA . TYR B 1 355 ? 9.539 14.312 -8.414 1 87.19 355 TYR B CA 1
ATOM 6307 C C . TYR B 1 355 ? 8.719 14.289 -9.703 1 87.19 355 TYR B C 1
ATOM 6309 O O . TYR B 1 355 ? 7.523 14.609 -9.688 1 87.19 355 TYR B O 1
ATOM 6317 N N . VAL B 1 356 ? 9.344 13.938 -10.805 1 82.19 356 VAL B N 1
ATOM 6318 C CA . VAL B 1 356 ? 8.672 13.867 -12.094 1 82.19 356 VAL B CA 1
ATOM 6319 C C . VAL B 1 356 ? 7.598 12.781 -12.062 1 82.19 356 VAL B C 1
ATOM 6321 O O . VAL B 1 356 ? 6.473 12.992 -12.523 1 82.19 356 VAL B O 1
ATOM 6324 N N . LEU B 1 357 ? 7.926 11.68 -11.469 1 81.88 357 LEU B N 1
ATOM 6325 C CA . LEU B 1 357 ? 7.008 10.547 -11.414 1 81.88 357 LEU B CA 1
ATOM 6326 C C . LEU B 1 357 ? 5.824 10.852 -10.5 1 81.88 357 LEU B C 1
ATOM 6328 O O . LEU B 1 357 ? 4.715 10.375 -10.734 1 81.88 357 LEU B O 1
ATOM 6332 N N . ALA B 1 358 ? 6.062 11.531 -9.438 1 84.06 358 ALA B N 1
ATOM 6333 C CA . ALA B 1 358 ? 5.031 11.859 -8.453 1 84.06 358 ALA B CA 1
ATOM 6334 C C . ALA B 1 358 ? 3.871 12.609 -9.109 1 84.06 358 ALA B C 1
ATOM 6336 O O . ALA B 1 358 ? 2.736 12.539 -8.625 1 84.06 358 ALA B O 1
ATOM 6337 N N . SER B 1 359 ? 4.078 13.305 -10.141 1 79.81 359 SER B N 1
ATOM 6338 C CA . SER B 1 359 ? 3.053 14.086 -10.828 1 79.81 359 SER B CA 1
ATOM 6339 C C . SER B 1 359 ? 2.014 13.18 -11.484 1 79.81 359 SER B C 1
ATOM 6341 O O . SER B 1 359 ? 0.958 13.648 -11.914 1 79.81 359 SER B O 1
ATOM 6343 N N . ASP B 1 360 ? 2.318 11.922 -11.461 1 78.88 360 ASP B N 1
ATOM 6344 C CA . ASP B 1 360 ? 1.356 10.961 -12 1 78.88 360 ASP B CA 1
ATOM 6345 C C . ASP B 1 360 ? 0.336 10.555 -10.938 1 78.88 360 ASP B C 1
ATOM 6347 O O . ASP B 1 360 ? -0.573 9.766 -11.211 1 78.88 360 ASP B O 1
ATOM 6351 N N . ASN B 1 361 ? 0.408 11.062 -9.812 1 86.62 361 ASN B N 1
ATOM 6352 C CA . ASN B 1 361 ? -0.521 10.812 -8.719 1 86.62 361 ASN B CA 1
ATOM 6353 C C . ASN B 1 361 ? -1.399 12.023 -8.43 1 86.62 361 ASN B C 1
ATOM 6355 O O . ASN B 1 361 ? -0.902 13.062 -8 1 86.62 361 ASN B O 1
ATOM 6359 N N . PRO B 1 362 ? -2.666 11.812 -8.586 1 89.94 362 PRO B N 1
ATOM 6360 C CA . PRO B 1 362 ? -3.562 12.953 -8.391 1 89.94 362 PRO B CA 1
ATOM 6361 C C . PRO B 1 362 ? -3.439 13.578 -7.004 1 89.94 362 PRO B C 1
ATOM 6363 O O . PRO B 1 362 ? -3.582 14.789 -6.852 1 89.94 362 PRO B O 1
ATOM 6366 N N . LYS B 1 363 ? -3.197 12.742 -5.988 1 92 363 LYS B N 1
ATOM 6367 C CA . LYS B 1 363 ? -3.104 13.281 -4.633 1 92 363 LYS B CA 1
ATOM 6368 C C . LYS B 1 363 ? -1.857 14.141 -4.469 1 92 363 LYS B C 1
ATOM 6370 O O . LYS B 1 363 ? -1.858 15.102 -3.693 1 92 363 LYS B O 1
ATOM 6375 N N . VAL B 1 364 ? -0.824 13.812 -5.176 1 90.19 364 VAL B N 1
ATOM 6376 C CA . VAL B 1 364 ? 0.395 14.617 -5.141 1 90.19 364 VAL B CA 1
ATOM 6377 C C . VAL B 1 364 ? 0.148 15.961 -5.824 1 90.19 364 VAL B C 1
ATOM 6379 O O . VAL B 1 364 ? 0.622 17 -5.355 1 90.19 364 VAL B O 1
ATOM 6382 N N . ILE B 1 365 ? -0.612 15.945 -6.898 1 89.69 365 ILE B N 1
ATOM 6383 C CA . ILE B 1 365 ? -0.988 17.172 -7.594 1 89.69 365 ILE B CA 1
ATOM 6384 C C . ILE B 1 365 ? -1.758 18.078 -6.645 1 89.69 365 ILE B C 1
ATOM 6386 O O . ILE B 1 365 ? -1.466 19.281 -6.551 1 89.69 365 ILE B O 1
ATOM 6390 N N . VAL B 1 366 ? -2.699 17.5 -5.934 1 93.81 366 VAL B N 1
ATOM 6391 C CA . VAL B 1 366 ? -3.518 18.234 -4.977 1 93.81 366 VAL B CA 1
ATOM 6392 C C . VAL B 1 366 ? -2.623 18.875 -3.92 1 93.81 366 VAL B C 1
ATOM 6394 O O . VAL B 1 366 ? -2.756 20.078 -3.627 1 93.81 366 VAL B O 1
ATOM 6397 N N . ASP B 1 367 ? -1.69 18.094 -3.396 1 92.69 367 ASP B N 1
ATOM 6398 C CA . ASP B 1 367 ? -0.802 18.594 -2.352 1 92.69 367 ASP B CA 1
ATOM 6399 C C . ASP B 1 367 ? 0.083 19.734 -2.877 1 92.69 367 ASP B C 1
ATOM 6401 O O . ASP B 1 367 ? 0.355 20.688 -2.162 1 92.69 367 ASP B O 1
ATOM 6405 N N . HIS B 1 368 ? 0.53 19.578 -4.09 1 89.25 368 HIS B N 1
ATOM 6406 C CA . HIS B 1 368 ? 1.359 20.625 -4.695 1 89.25 368 HIS B CA 1
ATOM 6407 C C . HIS B 1 368 ? 0.6 21.938 -4.809 1 89.25 368 HIS B C 1
ATOM 6409 O O . HIS B 1 368 ? 1.131 23 -4.465 1 89.25 368 HIS B O 1
ATOM 6415 N N . ILE B 1 369 ? -0.606 21.906 -5.281 1 91.56 369 ILE B N 1
ATOM 6416 C CA . ILE B 1 369 ? -1.417 23.094 -5.449 1 91.56 369 ILE B CA 1
ATOM 6417 C C . ILE B 1 369 ? -1.722 23.719 -4.086 1 91.56 369 ILE B C 1
ATOM 6419 O O . ILE B 1 369 ? -1.675 24.938 -3.926 1 91.56 369 ILE B O 1
ATOM 6423 N N . TYR B 1 370 ? -1.996 22.859 -3.162 1 94.19 370 TYR B N 1
ATOM 6424 C CA . TYR B 1 370 ? -2.25 23.312 -1.8 1 94.19 370 TYR B CA 1
ATOM 6425 C C . TYR B 1 370 ? -1.042 24.047 -1.235 1 94.19 370 TYR B C 1
ATOM 6427 O O . TYR B 1 370 ? -1.18 25.125 -0.656 1 94.19 370 TYR B O 1
ATOM 6435 N N . HIS B 1 371 ? 0.111 23.5 -1.4 1 90.75 371 HIS B N 1
ATOM 6436 C CA . HIS B 1 371 ? 1.341 24.109 -0.906 1 90.75 371 HIS B CA 1
ATOM 6437 C C . HIS B 1 371 ? 1.63 25.422 -1.62 1 90.75 371 HIS B C 1
ATOM 6439 O O . HIS B 1 371 ? 2.098 26.375 -1 1 90.75 371 HIS B O 1
ATOM 6445 N N . GLU B 1 372 ? 1.377 25.422 -2.871 1 87.81 372 GLU B N 1
ATOM 6446 C CA . GLU B 1 372 ? 1.553 26.656 -3.631 1 87.81 372 GLU B CA 1
ATOM 6447 C C . GLU B 1 372 ? 0.635 27.75 -3.109 1 87.81 372 GLU B C 1
ATOM 6449 O O . GLU B 1 372 ? 1.05 28.906 -2.988 1 87.81 372 GLU B O 1
ATOM 6454 N N . HIS B 1 373 ? -0.529 27.359 -2.846 1 87.81 373 HIS B N 1
ATOM 6455 C CA . HIS B 1 373 ? -1.557 28.312 -2.439 1 87.81 373 HIS B CA 1
ATOM 6456 C C . HIS B 1 373 ? -1.285 28.859 -1.041 1 87.81 373 HIS B C 1
ATOM 6458 O O . HIS B 1 373 ? -1.472 30.047 -0.785 1 87.81 373 HIS B O 1
ATOM 6464 N N . TYR B 1 374 ? -0.775 28.031 -0.15 1 90.5 374 TYR B N 1
ATOM 6465 C CA . TYR B 1 374 ? -0.716 28.422 1.252 1 90.5 374 TYR B CA 1
ATOM 6466 C C . TYR B 1 374 ? 0.72 28.703 1.681 1 90.5 374 TYR B C 1
ATOM 6468 O O . TYR B 1 374 ? 0.957 29.453 2.631 1 90.5 374 TYR B O 1
ATOM 6476 N N . LEU B 1 375 ? 1.605 28.094 1.035 1 86.25 375 LEU B N 1
ATOM 6477 C CA . LEU B 1 375 ? 2.979 28.172 1.521 1 86.25 375 LEU B CA 1
ATOM 6478 C C . LEU B 1 375 ? 3.869 28.891 0.517 1 86.25 375 LEU B C 1
ATOM 6480 O O . LEU B 1 375 ? 5.074 29.047 0.742 1 86.25 375 LEU B O 1
ATOM 6484 N N . ASP B 1 376 ? 3.311 29.438 -0.52 1 76.44 376 ASP B N 1
ATOM 6485 C CA . ASP B 1 376 ? 4.035 30.109 -1.589 1 76.44 376 ASP B CA 1
ATOM 6486 C C . ASP B 1 376 ? 5.184 29.25 -2.109 1 76.44 376 ASP B C 1
ATOM 6488 O O . ASP B 1 376 ? 6.266 29.766 -2.4 1 76.44 376 ASP B O 1
ATOM 6492 N N . GLN B 1 377 ? 5.004 28.094 -1.866 1 65.44 377 GLN B N 1
ATOM 6493 C CA . GLN B 1 377 ? 6.004 27.156 -2.363 1 65.44 377 GLN B CA 1
ATOM 6494 C C . GLN B 1 377 ? 5.762 26.812 -3.83 1 65.44 377 GLN B C 1
ATOM 6496 O O . GLN B 1 377 ? 4.77 26.172 -4.164 1 65.44 377 GLN B O 1
ATOM 6501 N N . PHE B 1 378 ? 6.258 27.781 -4.766 1 62.75 378 PHE B N 1
ATOM 6502 C CA . PHE B 1 378 ? 6.066 27.547 -6.191 1 62.75 378 PHE B CA 1
ATOM 6503 C C . PHE B 1 378 ? 7.051 26.5 -6.707 1 62.75 378 PHE B C 1
ATOM 6505 O O . PHE B 1 378 ? 8.258 26.719 -6.711 1 62.75 378 PHE B O 1
ATOM 6512 N N . HIS B 1 379 ? 6.664 25.188 -6.699 1 63.72 379 HIS B N 1
ATOM 6513 C CA . HIS B 1 379 ? 7.668 24.297 -7.254 1 63.72 379 HIS B CA 1
ATOM 6514 C C . HIS B 1 379 ? 7.188 23.672 -8.555 1 63.72 379 HIS B C 1
ATOM 6516 O O . HIS B 1 379 ? 6.445 22.688 -8.539 1 63.72 379 HIS B O 1
ATOM 6522 N N . THR B 1 380 ? 7.348 24.547 -9.656 1 70.81 380 THR B N 1
ATOM 6523 C CA . THR B 1 380 ? 7.242 23.781 -10.891 1 70.81 380 THR B CA 1
ATOM 6524 C C . THR B 1 380 ? 8.289 22.656 -10.922 1 70.81 380 THR B C 1
ATOM 6526 O O . THR B 1 380 ? 9.266 22.703 -10.172 1 70.81 380 THR B O 1
ATOM 6529 N N . SER B 1 381 ? 7.977 21.703 -11.539 1 76.88 381 SER B N 1
ATOM 6530 C CA . SER B 1 381 ? 8.953 20.625 -11.703 1 76.88 381 SER B CA 1
ATOM 6531 C C . SER B 1 381 ? 10.312 21.188 -12.125 1 76.88 381 SER B C 1
ATOM 6533 O O . SER B 1 381 ? 11.352 20.75 -11.617 1 76.88 381 SER B O 1
ATOM 6535 N N . ALA B 1 382 ? 10.273 22.172 -12.922 1 79.88 382 ALA B N 1
ATOM 6536 C CA . ALA B 1 382 ? 11.516 22.75 -13.422 1 79.88 382 ALA B CA 1
ATOM 6537 C C . ALA B 1 382 ? 12.281 23.453 -12.305 1 79.88 382 ALA B C 1
ATOM 6539 O O . ALA B 1 382 ? 13.508 23.297 -12.203 1 79.88 382 ALA B O 1
ATOM 6540 N N . LEU B 1 383 ? 11.602 24.141 -11.539 1 85.31 383 LEU B N 1
ATOM 6541 C CA . LEU B 1 383 ? 12.25 24.844 -10.438 1 85.31 383 LEU B CA 1
ATOM 6542 C C . LEU B 1 383 ? 12.828 23.844 -9.438 1 85.31 383 LEU B C 1
ATOM 6544 O O . LEU B 1 383 ? 13.938 24.047 -8.938 1 85.31 383 LEU B O 1
ATOM 6548 N N . PHE B 1 384 ? 12.109 22.828 -9.109 1 88.06 384 PHE B N 1
ATOM 6549 C CA . PHE B 1 384 ? 12.602 21.812 -8.195 1 88.06 384 PHE B CA 1
ATOM 6550 C C . PHE B 1 384 ? 13.883 21.172 -8.727 1 88.06 384 PHE B C 1
ATOM 6552 O O . PHE B 1 384 ? 14.852 21.016 -7.984 1 88.06 384 PHE B O 1
ATOM 6559 N N . ILE B 1 385 ? 13.836 20.859 -10.008 1 89.25 385 ILE B N 1
ATOM 6560 C CA . ILE B 1 385 ? 14.969 20.219 -10.641 1 89.25 385 ILE B CA 1
ATOM 6561 C C . ILE B 1 385 ? 16.188 21.125 -10.586 1 89.25 385 ILE B C 1
ATOM 6563 O O . ILE B 1 385 ? 17.281 20.703 -10.203 1 89.25 385 ILE B O 1
ATOM 6567 N N . ASP B 1 386 ? 16 22.359 -10.859 1 92.44 386 ASP B N 1
ATOM 6568 C CA . ASP B 1 386 ? 17.094 23.328 -10.844 1 92.44 386 ASP B CA 1
ATOM 6569 C C . ASP B 1 386 ? 17.672 23.484 -9.438 1 92.44 386 ASP B C 1
ATOM 6571 O O . ASP B 1 386 ? 18.891 23.531 -9.258 1 92.44 386 ASP B O 1
ATOM 6575 N N . LYS B 1 387 ? 16.797 23.578 -8.477 1 93.81 387 LYS B N 1
ATOM 6576 C CA . LYS B 1 387 ? 17.219 23.781 -7.098 1 93.81 387 LYS B CA 1
ATOM 6577 C C . LYS B 1 387 ? 17.969 22.547 -6.574 1 93.81 387 LYS B C 1
ATOM 6579 O O . LYS B 1 387 ? 18.953 22.688 -5.852 1 93.81 387 LYS B O 1
ATOM 6584 N N . VAL B 1 388 ? 17.516 21.438 -6.918 1 94.69 388 VAL B N 1
ATOM 6585 C CA . VAL B 1 388 ? 18.172 20.203 -6.512 1 94.69 388 VAL B CA 1
ATOM 6586 C C . VAL B 1 388 ? 19.531 20.094 -7.195 1 94.69 388 VAL B C 1
ATOM 6588 O O . VAL B 1 388 ? 20.531 19.703 -6.562 1 94.69 388 VAL B O 1
ATOM 6591 N N . ASP B 1 389 ? 19.594 20.438 -8.469 1 94.56 389 ASP B N 1
ATOM 6592 C CA . ASP B 1 389 ? 20.844 20.375 -9.219 1 94.56 389 ASP B CA 1
ATOM 6593 C C . ASP B 1 389 ? 21.875 21.344 -8.641 1 94.56 389 ASP B C 1
ATOM 6595 O O . ASP B 1 389 ? 23.078 21.078 -8.68 1 94.56 389 ASP B O 1
ATOM 6599 N N . ASP B 1 390 ? 21.453 22.391 -8.102 1 96.12 390 ASP B N 1
ATOM 6600 C CA . ASP B 1 390 ? 22.328 23.453 -7.598 1 96.12 390 ASP B CA 1
ATOM 6601 C C . ASP B 1 390 ? 22.922 23.078 -6.242 1 96.12 390 ASP B C 1
ATOM 6603 O O . ASP B 1 390 ? 23.875 23.703 -5.777 1 96.12 390 ASP B O 1
ATOM 6607 N N . VAL B 1 391 ? 22.391 22.094 -5.602 1 97.44 391 VAL B N 1
ATOM 6608 C CA . VAL B 1 391 ? 22.875 21.719 -4.281 1 97.44 391 VAL B CA 1
ATOM 6609 C C . VAL B 1 391 ? 24.312 21.219 -4.387 1 97.44 391 VAL B C 1
ATOM 6611 O O . VAL B 1 391 ? 24.641 20.391 -5.242 1 97.44 391 VAL B O 1
ATOM 6614 N N . THR B 1 392 ? 25.188 21.672 -3.549 1 97.19 392 THR B N 1
ATOM 6615 C CA . THR B 1 392 ? 26.609 21.328 -3.57 1 97.19 392 THR B CA 1
ATOM 6616 C C . THR B 1 392 ? 26.969 20.484 -2.361 1 97.19 392 THR B C 1
ATOM 6618 O O . THR B 1 392 ? 26.156 20.312 -1.446 1 97.19 392 THR B O 1
ATOM 6621 N N . LYS B 1 393 ? 28.234 20.016 -2.422 1 96.81 393 LYS B N 1
ATOM 6622 C CA . LYS B 1 393 ? 28.766 19.266 -1.288 1 96.81 393 LYS B CA 1
ATOM 6623 C C . LYS B 1 393 ? 28.781 20.109 -0.023 1 96.81 393 LYS B C 1
ATOM 6625 O O . LYS B 1 393 ? 28.469 19.625 1.065 1 96.81 393 LYS B O 1
ATOM 6630 N N . SER B 1 394 ? 29.125 21.297 -0.215 1 97.38 394 SER B N 1
ATOM 6631 C CA . SER B 1 394 ? 29.188 22.203 0.923 1 97.38 394 SER B CA 1
ATOM 6632 C C . SER B 1 394 ? 27.812 22.406 1.554 1 97.38 394 SER B C 1
ATOM 6634 O O . SER B 1 394 ? 27.688 22.531 2.773 1 97.38 394 SER B O 1
ATOM 6636 N N . ASP B 1 395 ? 26.797 22.469 0.723 1 97.94 395 ASP B N 1
ATOM 6637 C CA . ASP B 1 395 ? 25.438 22.594 1.23 1 97.94 395 ASP B CA 1
ATOM 6638 C C . ASP B 1 395 ? 25.047 21.391 2.1 1 97.94 395 ASP B C 1
ATOM 6640 O O . ASP B 1 395 ? 24.406 21.562 3.139 1 97.94 395 ASP B O 1
ATOM 6644 N N . ILE B 1 396 ? 25.453 20.203 1.656 1 98.19 396 ILE B N 1
ATOM 6645 C CA . ILE B 1 396 ? 25.156 18.969 2.383 1 98.19 396 ILE B CA 1
ATOM 6646 C C . ILE B 1 396 ? 25.859 19 3.736 1 98.19 396 ILE B C 1
ATOM 6648 O O . ILE B 1 396 ? 25.281 18.641 4.758 1 98.19 396 ILE B O 1
ATOM 6652 N N . VAL B 1 397 ? 27.109 19.391 3.729 1 97.94 397 VAL B N 1
ATOM 6653 C CA . VAL B 1 397 ? 27.891 19.5 4.953 1 97.94 397 VAL B CA 1
ATOM 6654 C C . VAL B 1 397 ? 27.234 20.484 5.918 1 97.94 397 VAL B C 1
ATOM 6656 O O . VAL B 1 397 ? 27.156 20.219 7.121 1 97.94 397 VAL B O 1
ATOM 6659 N N . SER B 1 398 ? 26.781 21.547 5.379 1 97.69 398 SER B N 1
ATOM 6660 C CA . SER B 1 398 ? 26.109 22.562 6.195 1 97.69 398 SER B CA 1
ATOM 6661 C C . SER B 1 398 ? 24.891 21.984 6.895 1 97.69 398 SER B C 1
ATOM 6663 O O . SER B 1 398 ? 24.672 22.234 8.086 1 97.69 398 SER B O 1
ATOM 6665 N N . VAL B 1 399 ? 24.031 21.25 6.152 1 98.06 399 VAL B N 1
ATOM 6666 C CA . VAL B 1 399 ? 22.828 20.641 6.727 1 98.06 399 VAL B CA 1
ATOM 6667 C C . VAL B 1 399 ? 23.219 19.688 7.848 1 98.06 399 VAL B C 1
ATOM 6669 O O . VAL B 1 399 ? 22.656 19.734 8.938 1 98.06 399 VAL B O 1
ATOM 6672 N N . ALA B 1 400 ? 24.203 18.828 7.605 1 97.94 400 ALA B N 1
ATOM 6673 C CA . ALA B 1 400 ? 24.656 17.844 8.594 1 97.94 400 ALA B CA 1
ATOM 6674 C C . ALA B 1 400 ? 25.125 18.531 9.867 1 97.94 400 ALA B C 1
ATOM 6676 O O . ALA B 1 400 ? 24.891 18.031 10.977 1 97.94 400 ALA B O 1
ATOM 6677 N N . THR B 1 401 ? 25.781 19.625 9.703 1 97.12 401 THR B N 1
ATOM 6678 C CA . THR B 1 401 ? 26.344 20.359 10.836 1 97.12 401 THR B CA 1
ATOM 6679 C C . THR B 1 401 ? 25.25 20.969 11.695 1 97.12 401 THR B C 1
ATOM 6681 O O . THR B 1 401 ? 25.406 21.125 12.906 1 97.12 401 THR B O 1
ATOM 6684 N N . LYS B 1 402 ? 24.125 21.25 11.109 1 97.06 402 LYS B N 1
ATOM 6685 C CA . LYS B 1 402 ? 23.031 21.906 11.812 1 97.06 402 LYS B CA 1
ATOM 6686 C C . LYS B 1 402 ? 22.219 20.906 12.633 1 97.06 402 LYS B C 1
ATOM 6688 O O . LYS B 1 402 ? 21.484 21.297 13.539 1 97.06 402 LYS B O 1
ATOM 6693 N N . LEU B 1 403 ? 22.281 19.625 12.289 1 97.62 403 LEU B N 1
ATOM 6694 C CA . LEU B 1 403 ? 21.484 18.594 12.961 1 97.62 403 LEU B CA 1
ATOM 6695 C C . LEU B 1 403 ? 22.125 18.219 14.297 1 97.62 403 LEU B C 1
ATOM 6697 O O . LEU B 1 403 ? 23.312 17.922 14.359 1 97.62 403 LEU B O 1
ATOM 6701 N N . LYS B 1 404 ? 21.312 18.234 15.352 1 96.88 404 LYS B N 1
ATOM 6702 C CA . LYS B 1 404 ? 21.781 17.891 16.688 1 96.88 404 LYS B CA 1
ATOM 6703 C C . LYS B 1 404 ? 20.844 16.906 17.375 1 96.88 404 LYS B C 1
ATOM 6705 O O . LYS B 1 404 ? 19.641 17.141 17.438 1 96.88 404 LYS B O 1
ATOM 6710 N N . LEU B 1 405 ? 21.391 15.852 17.891 1 97.19 405 LEU B N 1
ATOM 6711 C CA . LEU B 1 405 ? 20.594 14.844 18.578 1 97.19 405 LEU B CA 1
ATOM 6712 C C . LEU B 1 405 ? 19.891 15.438 19.797 1 97.19 405 LEU B C 1
ATOM 6714 O O . LEU B 1 405 ? 20.531 16.094 20.625 1 97.19 405 LEU B O 1
ATOM 6718 N N . GLN B 1 406 ? 18.609 15.242 19.828 1 97.31 406 GLN B N 1
ATOM 6719 C CA . GLN B 1 406 ? 17.828 15.844 20.906 1 97.31 406 GLN B CA 1
ATOM 6720 C C . GLN B 1 406 ? 17.109 14.781 21.734 1 97.31 406 GLN B C 1
ATOM 6722 O O . GLN B 1 406 ? 16.812 14.992 22.906 1 97.31 406 GLN B O 1
ATOM 6727 N N . ALA B 1 407 ? 16.797 13.641 21.109 1 97.44 407 ALA B N 1
ATOM 6728 C CA . ALA B 1 407 ? 16.094 12.57 21.828 1 97.44 407 ALA B CA 1
ATOM 6729 C C . ALA B 1 407 ? 16.375 11.211 21.188 1 97.44 407 ALA B C 1
ATOM 6731 O O . ALA B 1 407 ? 16.672 11.125 20 1 97.44 407 ALA B O 1
ATOM 6732 N N . PHE B 1 408 ? 16.344 10.203 21.953 1 96.31 408 PHE B N 1
ATOM 6733 C CA . PHE B 1 408 ? 16.328 8.859 21.375 1 96.31 408 PHE B CA 1
ATOM 6734 C C . PHE B 1 408 ? 15.414 7.938 22.188 1 96.31 408 PHE B C 1
ATOM 6736 O O . PHE B 1 408 ? 15.25 8.117 23.391 1 96.31 408 PHE B O 1
ATOM 6743 N N . TYR B 1 409 ? 14.805 7.094 21.578 1 97.44 409 TYR B N 1
ATOM 6744 C CA . TYR B 1 409 ? 13.938 6.051 22.109 1 97.44 409 TYR B CA 1
ATOM 6745 C C . TYR B 1 409 ? 14.406 4.672 21.672 1 97.44 409 TYR B C 1
ATOM 6747 O O . TYR B 1 409 ? 14.734 4.461 20.5 1 97.44 409 TYR B O 1
ATOM 6755 N N . PHE B 1 410 ? 14.516 3.779 22.672 1 96.69 410 PHE B N 1
ATOM 6756 C CA . PHE B 1 410 ? 14.953 2.416 22.406 1 96.69 410 PHE B CA 1
ATOM 6757 C C . PHE B 1 410 ? 13.945 1.405 22.938 1 96.69 410 PHE B C 1
ATOM 6759 O O . PHE B 1 410 ? 13.734 1.315 24.156 1 96.69 410 PHE B O 1
ATOM 6766 N N . LEU B 1 411 ? 13.273 0.75 21.953 1 95.38 411 LEU B N 1
ATOM 6767 C CA . LEU B 1 411 ? 12.43 -0.387 22.312 1 95.38 411 LEU B CA 1
ATOM 6768 C C . LEU B 1 411 ? 13.242 -1.682 22.312 1 95.38 411 LEU B C 1
ATOM 6770 O O . LEU B 1 411 ? 13.664 -2.154 21.266 1 95.38 411 LEU B O 1
ATOM 6774 N N . GLU B 1 412 ? 13.383 -2.24 23.453 1 92.56 412 GLU B N 1
ATOM 6775 C CA . GLU B 1 412 ? 14.219 -3.424 23.594 1 92.56 412 GLU B CA 1
ATOM 6776 C C . GLU B 1 412 ? 13.398 -4.703 23.484 1 92.56 412 GLU B C 1
ATOM 6778 O O . GLU B 1 412 ? 12.508 -4.949 24.297 1 92.56 412 GLU B O 1
ATOM 6783 N N . GLY B 1 413 ? 13.703 -5.395 22.453 1 84.38 413 GLY B N 1
ATOM 6784 C CA . GLY B 1 413 ? 13.062 -6.688 22.25 1 84.38 413 GLY B CA 1
ATOM 6785 C C . GLY B 1 413 ? 13.883 -7.844 22.797 1 84.38 413 GLY B C 1
ATOM 6786 O O . GLY B 1 413 ? 14.883 -7.629 23.484 1 84.38 413 GLY B O 1
ATOM 6787 N N . ASN B 1 414 ? 13.375 -9.148 22.531 1 74.19 414 ASN B N 1
ATOM 6788 C CA . ASN B 1 414 ? 14.023 -10.359 23.031 1 74.19 414 ASN B CA 1
ATOM 6789 C C . ASN B 1 414 ? 15.195 -10.781 22.141 1 74.19 414 ASN B C 1
ATOM 6791 O O . ASN B 1 414 ? 15.211 -10.484 20.953 1 74.19 414 ASN B O 1
#

pLDDT: mean 92.14, std 7.44, range [52.47, 98.69]

Organism: Streptococcus agalactiae serotype V (strain ATCC BAA-611 / 2603 V/R) (NCBI:txid208435)

Radius of gyration: 27.63 Å; Cα contacts (8 Å, |Δi|>4): 1528; chains: 2; bounding box: 67×68×61 Å

Foldseek 3Di:
DDLFALEAEAEAADAPDQKKKKKKKFKAFLDQQCLQLVLLLQLQLQQAFQVGHHSVSSQVLCVVLVNKDWHWDWDDFQRMTMIMIMIMGGDCVPDPDNDPSVLSVLVSSLRSQPTGCDDPQFHDAVVSVVSLVVVLVVQVVQCVPPQSVQVLVFQCQFDPDPSSSADSNGHSVSSVVDGRNSSSVSSVCSQQETRIYMYMYYDDDPVVVSVSVSPRPRDHYDGDHQNAAADDADPDAAEDEAEDADDWKKKKFKWFAPAACPDLLNLLVVLLQLQDFADCNHCCNVVPCPVVVFFPDWGWDDRRRHRIIMIMTTGALVCVVVNVVVSVVSLVCLLVLNDDPVSSVVSLVVVLVVVVVLVVDVVSVVVQVVCCVRVVPDDDSVNSSVSNVPHDSVSSSVSSVNIGTHYMYMYHYD/DDLFALEAEAEAADAPDQKKKKKKKFKAFLDQQCLQLVLLLQLQLQQAFQVGHHSVSSQVLCVVLVNKDWHWDWDDFQRMTMIMIMIMGGDCVPDPDNDPSVLSVLVSSLRSQPTGCDDPQFHDAVVSVVSLVVVLVVQVVQCVPPQSVLVLVFQCQFDPDPSSSADSNGHSVSSVVDGRNSSSVSSVCSQQETRIYMYMYYDDDPVVVSVSVSPRPRDHYDGDHQNAAEDDADPDAAEDEAEDADDWKKKKFKWFAPAACPDLLNLLVVLLQLQDFADCNHCCNVVPCPVVVFFPDWGWDDRRRHRIIMIMTTGALVCVVVVVVVSVVSLVCLLVLNDDPVSSVVSLVVVLVVVVVLVVDPVSVVVQVVCCVRVVPDDDSVNSSVSNVPHDSVSSSVSSVNIGTHYMYMYHYD

Secondary structure (DSSP, 8-state):
-EEETTEEEEEEE--SSSEEEEEEEEEEE--TTTHHHHHHHHHHHTT--SSS-SHHHHHHHHHHTTT-EEEEEEEEETTEEEEEEEEEEE-GGG-SS---HHHHHHHHHHHHHHS--BSSSSB-HHHHHHHHHHHHHHHHHHHT-HHHHHHHHHHHHH-SSGGGGS-TT--HHHHHT--HHHHHHHHHHHHHHSEEEEEEEES--HHHHHHHHHTS-PPP--------------S--EEEEEE-S-SSEEEEEEEE----TTSTTHHHHHHHHIIIIISTTSHIIIIIIIIT--EEEEEEEEETTTTEEEEEEEE-GGGHHHHHHHHHHHHHHHHTT-S-HHHHHHHHHHHHHHHHHHTT-HHHHHHHHHHHHHH-----HHHHHHHHHH--HHHHHHHHHH-EEEEEEEEE--/-EEETTEEEEEEE--SSSEEEEEEEEEEE--TTTHHHHHHHHHHHTT--SSS-SHHHHHHHHHHTTT-EEEEEEEEETTEEEEEEEEEEE-GGG-SS---HHHHHHHHHHHHHHS--BSSSSB-HHHHHHHHHHHHHHHHHHHT-HHHHHHHHHHHHH-SSGGGGS-TT--HHHHHT--HHHHHHHHHHHHHHSEEEEEEEES--HHHHHHHHHTS-PPP--------------S--EEEEEE-S-SSEEEEEEEE----TTSTTHHHHHHHHIIIIISTTSHIIIIIIITT--EEEEEEEEETTTTEEEEEEEE-GGGHHHHHHHHHHHHHHHHTT-S-HHHHHHHHHHHHHHHHHHTTSHHHHHHHHHHHHHH-----HHHHHHHHHH--HHHHHHHHHH-EEEEEEEEE--

InterPro domains:
  IPR007863 Peptidase M16, C-terminal [PF05193] (187-351)
  IPR011249 Metalloenzyme, LuxS/M16 peptidase-like [SSF63411] (6-210)
  IPR011249 Metalloenzyme, LuxS/M16 peptidase-like [SSF63411] (239-403)
  IPR050361 Mitochondrial Processing Peptidase/Ubiquinol-cytochrome c Reductase Complex [PTHR11851] (67-403)

Nearest PDB structures (foldseek):
  3d3y-assembly1_A  TM=9.524E-01  e=7.874E-53  Enterococcus faecalis V583
  3hdi-assembly1_B  TM=8.426E-01  e=1.023E-24  Halalkalibacterium halodurans C-125
  3gwb-assembly1_A  TM=8.286E-01  e=8.441E-22  Pseudomonas protegens Pf-5
  5euf-assembly1_B  TM=8.053E-01  e=2.889E-22  Helicobacter pylori
  3gwb-assembly1_B  TM=8.175E-01  e=3.662E-21  Pseudomonas protegens Pf-5

Sequence (828 aa):
MKIVEGVSLHLIKNQQFKTNHLTFRFSGDFNNKTVARRSLVAQMLVTANAKYPKVQEFREKLASLYGASLSTKISTKGLVHIVDIDIVFVKNTFTLEQENIVEQIITFLEDMLFSPLISLEQYQTSIFDTEKKNLIQYLEADIEDNFYSSDLALKSLFYNNKTLRLPKYGTASLVESENSFTAYQEFQKMLKEDQLDIFVVGDFDDYRMIQAFNRMAFEPRHKVLAFDYTQTYENITRSQVEDKDVNQSIMQLAYHLPITYKDEDYFALIVFNGLFGAFAHSLLFTEIREKQGLAYTIGSQFDSFTGLFTIYAGIDKENRERFLKLINKQFNNIKMGRFSSTLLKQTKDILKMNYVLASDNPKVIVDHIYHEHYLDQFHTSALFIDKVDDVTKSDIVSVATKLKLQAFYFLEGNMKIVEGVSLHLIKNQQFKTNHLTFRFSGDFNNKTVARRSLVAQMLVTANAKYPKVQEFREKLASLYGASLSTKISTKGLVHIVDIDIVFVKNTFTLEQENIVEQIITFLEDMLFSPLISLEQYQTSIFDTEKKNLIQYLEADIEDNFYSSDLALKSLFYNNKTLRLPKYGTASLVESENSFTAYQEFQKMLKEDQLDIFVVGDFDDYRMIQAFNRMAFEPRHKVLAFDYTQTYENITRSQVEDKDVNQSIMQLAYHLPITYKDEDYFALIVFNGLFGAFAHSLLFTEIREKQGLAYTIGSQFDSFTGLFTIYAGIDKENRERFLKLINKQFNNIKMGRFSSTLLKQTKDILKMNYVLASDNPKVIVDHIYHEHYLDQFHTSALFIDKVDDVTKSDIVSVATKLKLQAFYFLEGN